Protein AF-A0A2N9NMC6-F1 (afdb_monomer_lite)

Radius of gyration: 67.36 Å; chains: 1; bounding box: 140×65×204 Å

pLDDT: mean 88.37, std 13.87, range [26.83, 98.81]

Structure (mmCIF, N/CA/C/O backbone):
data_AF-A0A2N9NMC6-F1
#
_entry.id   AF-A0A2N9NMC6-F1
#
loop_
_atom_site.group_PDB
_atom_site.id
_atom_site.type_symbol
_atom_site.label_atom_id
_atom_site.label_alt_id
_atom_site.label_comp_id
_atom_site.label_asym_id
_atom_site.label_entity_id
_atom_site.label_seq_id
_atom_site.pdbx_PDB_ins_code
_atom_site.Cartn_x
_atom_site.Cartn_y
_atom_site.Cartn_z
_atom_site.occupancy
_atom_site.B_iso_or_equiv
_atom_site.auth_seq_id
_atom_site.auth_comp_id
_atom_site.auth_asym_id
_atom_site.auth_atom_id
_atom_site.pdbx_PDB_model_num
ATOM 1 N N . MET A 1 1 ? 57.566 -24.225 -51.220 1.00 40.28 1 MET A N 1
ATOM 2 C CA . MET A 1 1 ? 57.487 -22.755 -51.052 1.00 40.28 1 MET A CA 1
ATOM 3 C C . MET A 1 1 ? 56.511 -22.340 -49.937 1.00 40.28 1 MET A C 1
ATOM 5 O O . MET A 1 1 ? 55.684 -21.466 -50.133 1.00 40.28 1 MET A O 1
ATOM 9 N N . ARG A 1 2 ? 56.589 -22.960 -48.747 1.00 34.12 2 ARG A N 1
ATOM 10 C CA . ARG A 1 2 ? 55.763 -22.605 -47.568 1.00 34.12 2 ARG A CA 1
ATOM 11 C C . ARG A 1 2 ? 56.600 -22.304 -46.314 1.00 34.12 2 ARG A C 1
ATOM 13 O O . ARG A 1 2 ? 56.034 -22.139 -45.248 1.00 34.12 2 ARG A O 1
ATOM 20 N N . LYS A 1 3 ? 57.937 -22.254 -46.433 1.00 29.34 3 LYS A N 1
ATOM 21 C CA . LYS A 1 3 ? 58.867 -22.147 -45.290 1.00 29.34 3 LYS A CA 1
ATOM 22 C C . LYS A 1 3 ? 59.873 -20.986 -45.364 1.00 29.34 3 LYS A C 1
ATOM 24 O O . LYS A 1 3 ? 60.660 -20.825 -44.448 1.00 29.34 3 LYS A O 1
ATOM 29 N N . GLU A 1 4 ? 59.816 -20.151 -46.403 1.00 35.53 4 GLU A N 1
ATOM 30 C CA . GLU A 1 4 ? 60.631 -18.920 -46.505 1.00 35.53 4 GLU A CA 1
ATOM 31 C C . GLU A 1 4 ? 59.806 -17.641 -46.271 1.00 35.53 4 GLU A C 1
ATOM 33 O O . GLU A 1 4 ? 60.341 -16.540 -46.278 1.00 35.53 4 GLU A O 1
ATOM 38 N N . CYS A 1 5 ? 58.502 -17.774 -46.002 1.00 31.25 5 CYS A N 1
ATOM 39 C CA . CYS A 1 5 ? 57.599 -16.636 -45.812 1.00 31.25 5 CYS A CA 1
ATOM 40 C C . CYS A 1 5 ? 57.421 -16.222 -44.334 1.00 31.25 5 CYS A C 1
ATOM 42 O O . CYS A 1 5 ? 56.834 -15.180 -44.060 1.00 31.25 5 CYS A O 1
ATOM 44 N N . GLU A 1 6 ? 57.931 -17.005 -43.374 1.00 34.97 6 GLU A N 1
ATOM 45 C CA . GLU A 1 6 ? 57.760 -16.734 -41.933 1.00 34.97 6 GLU A CA 1
ATOM 46 C C . GLU A 1 6 ? 58.879 -15.872 -41.317 1.00 34.97 6 GLU A C 1
ATOM 48 O O . GLU A 1 6 ? 58.726 -15.387 -40.200 1.00 34.97 6 GLU A O 1
ATOM 53 N N . THR A 1 7 ? 59.981 -15.600 -42.026 1.00 32.94 7 THR A N 1
ATOM 54 C CA . THR A 1 7 ? 61.120 -14.841 -41.462 1.00 32.94 7 THR A CA 1
ATOM 55 C C . THR A 1 7 ? 61.067 -13.329 -41.741 1.00 32.94 7 THR A C 1
ATOM 57 O O . THR A 1 7 ? 61.799 -12.571 -41.113 1.00 32.94 7 THR A O 1
ATOM 60 N N . ALA A 1 8 ? 60.171 -12.847 -42.610 1.00 30.98 8 ALA A N 1
ATOM 61 C CA . ALA A 1 8 ? 60.068 -11.416 -42.939 1.00 30.98 8 ALA A CA 1
ATOM 62 C C . ALA A 1 8 ? 59.015 -10.640 -42.113 1.00 30.98 8 ALA A C 1
ATOM 64 O O . ALA A 1 8 ? 58.978 -9.414 -42.171 1.00 30.98 8 ALA A O 1
ATOM 65 N N . LEU A 1 9 ? 58.171 -11.321 -41.323 1.00 32.88 9 LEU A N 1
ATOM 66 C CA . LEU A 1 9 ? 57.005 -10.714 -40.657 1.00 32.88 9 LEU A CA 1
ATOM 67 C C . LEU A 1 9 ? 57.260 -10.214 -39.213 1.00 32.88 9 LEU A C 1
ATOM 69 O O . LEU A 1 9 ? 56.346 -9.693 -38.580 1.00 32.88 9 LEU A O 1
ATOM 73 N N . ALA A 1 10 ? 58.478 -10.354 -38.672 1.00 32.31 10 ALA A N 1
ATOM 74 C CA . ALA A 1 10 ? 58.775 -10.064 -37.258 1.00 32.31 10 ALA A CA 1
ATOM 75 C C . ALA A 1 10 ? 59.437 -8.698 -36.976 1.00 32.31 10 ALA A C 1
ATOM 77 O O . ALA A 1 10 ? 59.641 -8.349 -35.815 1.00 32.31 10 ALA A O 1
ATOM 78 N N . ALA A 1 11 ? 59.743 -7.890 -37.993 1.00 31.61 11 ALA A N 1
ATOM 79 C CA . ALA A 1 11 ? 60.281 -6.545 -37.799 1.00 31.61 11 ALA A CA 1
ATOM 80 C C . ALA A 1 11 ? 59.293 -5.508 -38.342 1.00 31.61 11 ALA A C 1
ATOM 82 O O . ALA A 1 11 ? 59.288 -5.264 -39.541 1.00 31.61 11 ALA A O 1
ATOM 83 N N . LEU A 1 12 ? 58.471 -4.929 -37.449 1.00 26.83 12 LEU A N 1
ATOM 84 C CA . LEU A 1 12 ? 57.895 -3.563 -37.477 1.00 26.83 12 LEU A CA 1
ATOM 85 C C . LEU A 1 12 ? 56.429 -3.506 -37.004 1.00 26.83 12 LEU A C 1
ATOM 87 O O . LEU A 1 12 ? 55.495 -3.529 -37.799 1.00 26.83 12 LEU A O 1
ATOM 91 N N . ARG A 1 13 ? 56.240 -3.281 -35.699 1.00 28.23 13 ARG A N 1
ATOM 92 C CA . ARG A 1 13 ? 55.236 -2.359 -35.123 1.00 28.23 13 ARG A CA 1
ATOM 93 C C . ARG A 1 13 ? 55.747 -1.885 -33.747 1.00 28.23 13 ARG A C 1
ATOM 95 O O . ARG A 1 13 ? 56.386 -2.690 -33.077 1.00 28.23 13 ARG A O 1
ATOM 102 N N . PRO A 1 14 ? 55.356 -0.704 -33.227 1.00 40.56 14 PRO A N 1
ATOM 103 C CA . PRO A 1 14 ? 54.925 0.534 -33.901 1.00 40.56 14 PRO A CA 1
ATOM 104 C C . PRO A 1 14 ? 55.533 1.814 -33.260 1.00 40.56 14 PRO A C 1
ATOM 106 O O . PRO A 1 14 ? 55.915 1.776 -32.103 1.00 40.56 14 PRO A O 1
ATOM 109 N N . HIS A 1 15 ? 55.525 2.971 -33.943 1.00 27.48 15 HIS A N 1
ATOM 110 C CA . HIS A 1 15 ? 55.185 4.274 -33.326 1.00 27.48 15 HIS A CA 1
ATOM 111 C C . HIS A 1 15 ? 54.944 5.378 -34.382 1.00 27.48 15 HIS A C 1
ATOM 113 O O . HIS A 1 15 ? 55.719 5.559 -35.313 1.00 27.48 15 HIS A O 1
ATOM 119 N N . SER A 1 16 ? 53.862 6.137 -34.166 1.00 27.77 16 SER A N 1
ATOM 120 C CA . SER A 1 16 ? 53.353 7.317 -34.896 1.00 27.77 16 SER A CA 1
ATOM 121 C C . SER A 1 16 ? 52.695 7.083 -36.274 1.00 27.77 16 SER A C 1
ATOM 123 O O . SER A 1 16 ? 53.328 6.772 -37.275 1.00 27.77 16 SER A O 1
ATOM 125 N N . ARG A 1 17 ? 51.361 7.244 -36.307 1.00 34.44 17 ARG A N 1
ATOM 126 C CA . ARG A 1 17 ? 50.507 7.236 -37.507 1.00 34.44 17 ARG A CA 1
ATOM 127 C C . ARG A 1 17 ? 50.295 8.670 -37.999 1.00 34.44 17 ARG A C 1
ATOM 129 O O . ARG A 1 17 ? 49.594 9.425 -37.335 1.00 34.44 17 ARG A O 1
ATOM 136 N N . ARG A 1 18 ? 50.816 8.999 -39.181 1.00 34.12 18 ARG A N 1
ATOM 137 C CA . ARG A 1 18 ? 50.244 9.918 -40.188 1.00 34.12 18 ARG A CA 1
ATOM 138 C C . ARG A 1 18 ? 51.058 9.697 -41.474 1.00 34.12 18 ARG A C 1
ATOM 140 O O . ARG A 1 18 ? 52.274 9.738 -41.411 1.00 34.12 18 ARG A O 1
ATOM 147 N N . GLN A 1 19 ? 50.375 9.436 -42.595 1.00 32.75 19 GLN A N 1
ATOM 148 C CA . GLN A 1 19 ? 50.919 9.122 -43.936 1.00 32.75 19 GLN A CA 1
ATOM 149 C C . GLN A 1 19 ? 51.556 7.728 -44.140 1.00 32.75 19 GLN A C 1
ATOM 151 O O . GLN A 1 19 ? 52.767 7.606 -44.242 1.00 32.75 19 GLN A O 1
ATOM 156 N N . ALA A 1 20 ? 50.739 6.676 -44.284 1.00 30.09 20 ALA A N 1
ATOM 157 C CA . ALA A 1 20 ? 51.140 5.418 -44.949 1.00 30.09 20 ALA A CA 1
ATOM 158 C C . ALA A 1 20 ? 49.910 4.540 -45.279 1.00 30.09 20 ALA A C 1
ATOM 160 O O . ALA A 1 20 ? 49.803 3.411 -44.812 1.00 30.09 20 ALA A O 1
ATOM 161 N N . GLY A 1 21 ? 48.928 5.085 -46.008 1.00 31.19 21 GLY A N 1
ATOM 162 C CA . GLY A 1 21 ? 47.673 4.380 -46.328 1.00 31.19 21 GLY A CA 1
ATOM 163 C C . GLY A 1 21 ? 47.584 3.784 -47.736 1.00 31.19 21 GLY A C 1
ATOM 164 O O . GLY A 1 21 ? 46.867 2.813 -47.929 1.00 31.19 21 GLY A O 1
ATOM 165 N N . ASN A 1 22 ? 48.332 4.302 -48.717 1.00 34.03 22 ASN A N 1
ATOM 166 C CA . ASN A 1 22 ? 47.986 4.072 -50.130 1.00 34.03 22 ASN A CA 1
ATOM 167 C C . ASN A 1 22 ? 49.017 3.273 -50.947 1.00 34.03 22 ASN A C 1
ATOM 169 O O . ASN A 1 22 ? 48.899 3.219 -52.165 1.00 34.03 22 ASN A O 1
ATOM 173 N N . ALA A 1 23 ? 50.009 2.631 -50.321 1.00 30.81 23 ALA A N 1
ATOM 174 C CA . ALA A 1 23 ? 51.068 1.919 -51.057 1.00 30.81 23 ALA A CA 1
ATOM 175 C C . ALA A 1 23 ? 51.093 0.387 -50.873 1.00 30.81 23 ALA A C 1
ATOM 177 O O . ALA A 1 23 ? 51.874 -0.277 -51.544 1.00 30.81 23 ALA A O 1
ATOM 178 N N . MET A 1 24 ? 50.246 -0.206 -50.017 1.00 30.44 24 MET A N 1
ATOM 179 C CA . MET A 1 24 ? 50.242 -1.669 -49.794 1.00 30.44 24 MET A CA 1
ATOM 180 C C . MET A 1 24 ? 49.047 -2.430 -50.392 1.00 30.44 24 MET A C 1
ATOM 182 O O . MET A 1 24 ? 49.098 -3.654 -50.463 1.00 30.44 24 MET A O 1
ATOM 186 N N . ALA A 1 25 ? 48.008 -1.751 -50.888 1.00 31.84 25 ALA A N 1
ATOM 187 C CA . ALA A 1 25 ? 46.857 -2.418 -51.513 1.00 31.84 25 ALA A CA 1
ATOM 188 C C . ALA A 1 25 ? 47.066 -2.754 -53.005 1.00 31.84 25 ALA A C 1
ATOM 190 O O . ALA A 1 25 ? 46.389 -3.627 -53.539 1.00 31.84 25 ALA A O 1
ATOM 191 N N . ALA A 1 26 ? 48.029 -2.115 -53.679 1.00 30.92 26 ALA A N 1
ATOM 192 C CA . ALA A 1 26 ? 48.272 -2.321 -55.110 1.00 30.92 26 ALA A CA 1
ATOM 193 C C . ALA A 1 26 ? 49.146 -3.551 -55.435 1.00 30.92 26 ALA A C 1
ATOM 195 O O . ALA A 1 26 ? 49.165 -3.997 -56.576 1.00 30.92 26 ALA A O 1
ATOM 196 N N . LEU A 1 27 ? 49.854 -4.127 -54.454 1.00 31.27 27 LEU A N 1
ATOM 197 C CA . LEU A 1 27 ? 50.824 -5.205 -54.703 1.00 31.27 27 LEU A CA 1
ATOM 198 C C . LEU A 1 27 ? 50.254 -6.622 -54.482 1.00 31.27 27 LEU A C 1
ATOM 200 O O . LEU A 1 27 ? 50.866 -7.595 -54.910 1.00 31.27 27 LEU A O 1
ATOM 204 N N . PHE A 1 28 ? 49.072 -6.762 -53.867 1.00 29.36 28 PHE A N 1
ATOM 205 C CA . PHE A 1 28 ? 48.473 -8.071 -53.546 1.00 29.36 28 PHE A CA 1
ATOM 206 C C . PHE A 1 28 ? 47.412 -8.557 -54.558 1.00 29.36 28 PHE A C 1
ATOM 208 O O . PHE A 1 28 ? 46.896 -9.661 -54.426 1.00 29.36 28 PHE A O 1
ATOM 215 N N . LEU A 1 29 ? 47.109 -7.766 -55.594 1.00 31.95 29 LEU A N 1
ATOM 216 C CA . LEU A 1 29 ? 46.119 -8.087 -56.641 1.00 31.95 29 LEU A CA 1
ATOM 217 C C . LEU A 1 29 ? 46.740 -8.461 -58.002 1.00 31.95 29 LEU A C 1
ATOM 219 O O . LEU A 1 29 ? 46.016 -8.720 -58.955 1.00 31.95 29 LEU A O 1
ATOM 223 N N . LEU A 1 30 ? 48.072 -8.531 -58.100 1.00 29.08 30 LEU A N 1
ATOM 224 C CA . LEU A 1 30 ? 48.793 -8.785 -59.358 1.00 29.08 30 LEU A CA 1
ATOM 225 C C . LEU A 1 30 ? 49.109 -10.268 -59.644 1.00 29.08 30 LEU A C 1
ATOM 227 O O . LEU A 1 30 ? 49.703 -10.562 -60.676 1.00 29.08 30 LEU A O 1
ATOM 231 N N . PHE A 1 31 ? 48.701 -11.213 -58.786 1.00 31.39 31 PHE A N 1
ATOM 232 C CA . PHE A 1 31 ? 49.036 -12.642 -58.948 1.00 31.39 31 PHE A CA 1
ATOM 233 C C . PHE A 1 31 ? 47.842 -13.607 -59.072 1.00 31.39 31 PHE A C 1
ATOM 235 O O . PHE A 1 31 ? 48.038 -14.817 -58.994 1.00 31.39 31 PHE A O 1
ATOM 242 N N . THR A 1 32 ? 46.616 -13.129 -59.311 1.00 29.95 32 THR A N 1
ATOM 243 C CA . THR A 1 32 ? 45.431 -14.009 -59.439 1.00 29.95 32 THR A CA 1
ATOM 244 C C . THR A 1 32 ? 44.849 -14.132 -60.850 1.00 29.95 32 THR A C 1
ATOM 246 O O . THR A 1 32 ? 43.857 -14.832 -61.018 1.00 29.95 32 THR A O 1
ATOM 249 N N . THR A 1 33 ? 45.461 -13.546 -61.886 1.00 31.81 33 THR A N 1
ATOM 250 C CA . THR A 1 33 ? 44.928 -13.610 -63.268 1.00 31.81 33 THR A CA 1
ATOM 251 C C . THR A 1 33 ? 45.941 -14.083 -64.316 1.00 31.81 33 THR A C 1
ATOM 253 O O . THR A 1 33 ? 45.958 -13.591 -65.439 1.00 31.81 33 THR A O 1
ATOM 256 N N . LEU A 1 34 ? 46.789 -15.054 -63.970 1.00 31.78 34 LEU A N 1
ATOM 257 C CA . LEU A 1 34 ? 47.632 -15.796 -64.926 1.00 31.78 34 LEU A CA 1
ATOM 258 C C . LEU A 1 34 ? 47.337 -17.302 -64.850 1.00 31.78 34 LEU A C 1
ATOM 260 O O . LEU A 1 34 ? 48.231 -18.139 -64.802 1.00 31.78 34 LEU A O 1
ATOM 264 N N . ALA A 1 35 ? 46.054 -17.650 -64.813 1.00 32.28 35 ALA A N 1
ATOM 265 C CA . ALA A 1 35 ? 45.583 -19.023 -64.933 1.00 32.28 35 ALA A CA 1
ATOM 266 C C . ALA A 1 35 ? 44.460 -19.058 -65.970 1.00 32.28 35 ALA A C 1
ATOM 268 O O . ALA A 1 35 ? 43.302 -19.117 -65.598 1.00 32.28 35 ALA A O 1
ATOM 269 N N . GLU A 1 36 ? 44.831 -18.906 -67.245 1.00 37.12 36 GLU A N 1
ATOM 270 C CA . GLU A 1 36 ? 44.119 -19.395 -68.443 1.00 37.12 36 GLU A CA 1
ATOM 271 C C . GLU A 1 36 ? 44.815 -18.853 -69.705 1.00 37.12 36 GLU A C 1
ATOM 273 O O . GLU A 1 36 ? 44.278 -18.078 -70.488 1.00 37.12 36 GLU A O 1
ATOM 278 N N . ALA A 1 37 ? 46.059 -19.276 -69.914 1.00 33.81 37 ALA A N 1
ATOM 279 C CA . ALA A 1 37 ? 46.621 -19.352 -71.256 1.00 33.81 37 ALA A CA 1
ATOM 280 C C . ALA A 1 37 ? 46.849 -20.840 -71.533 1.00 33.81 37 ALA A C 1
ATOM 282 O O . ALA A 1 37 ? 47.903 -21.389 -71.221 1.00 33.81 37 ALA A O 1
ATOM 283 N N . GLN A 1 38 ? 45.809 -21.529 -72.014 1.00 37.69 38 GLN A N 1
ATOM 284 C CA . GLN A 1 38 ? 45.949 -22.886 -72.542 1.00 37.69 38 GLN A CA 1
ATOM 285 C C . GLN A 1 38 ? 46.922 -22.815 -73.724 1.00 37.69 38 GLN A C 1
ATOM 287 O O . GLN A 1 38 ? 46.640 -22.177 -74.736 1.00 37.69 38 GLN A O 1
ATOM 292 N N . ASN A 1 39 ? 48.093 -23.426 -73.557 1.00 43.25 39 ASN A N 1
ATOM 293 C CA . ASN A 1 39 ? 49.080 -23.567 -74.615 1.00 43.25 39 ASN A CA 1
ATOM 294 C C . ASN A 1 39 ? 48.507 -24.519 -75.679 1.00 43.25 39 ASN A C 1
ATOM 296 O O . ASN A 1 39 ? 48.153 -25.654 -75.361 1.00 43.25 39 ASN A O 1
ATOM 300 N N . SER A 1 40 ? 48.397 -24.065 -76.928 1.00 49.50 40 SER A N 1
ATOM 301 C CA . SER A 1 40 ? 47.610 -24.671 -78.020 1.00 49.50 40 SER A CA 1
ATOM 302 C C . SER A 1 40 ? 48.047 -26.076 -78.483 1.00 49.50 40 SER A C 1
ATOM 304 O O . SER A 1 40 ? 47.550 -26.567 -79.494 1.00 49.50 40 SER A O 1
ATOM 306 N N . GLN A 1 41 ? 48.997 -26.714 -77.797 1.00 57.50 41 GLN A N 1
ATOM 307 C CA . GLN A 1 41 ? 49.620 -27.986 -78.184 1.00 57.50 41 GLN A CA 1
ATOM 308 C C . GLN A 1 41 ? 49.112 -29.206 -77.395 1.00 57.50 41 GLN A C 1
ATOM 310 O O . GLN A 1 41 ? 49.330 -30.337 -77.833 1.00 57.50 41 GLN A O 1
ATOM 315 N N . PHE A 1 42 ? 48.427 -29.004 -76.265 1.00 59.34 42 PHE A N 1
ATOM 316 C CA . PHE A 1 42 ? 47.949 -30.087 -75.402 1.00 59.34 42 PHE A CA 1
ATOM 317 C C . PHE A 1 42 ? 46.464 -29.900 -75.096 1.00 59.34 42 PHE A C 1
ATOM 319 O O . PHE A 1 42 ? 46.064 -28.870 -74.563 1.00 59.34 42 PHE A O 1
ATOM 326 N N . LEU A 1 43 ? 45.644 -30.899 -75.428 1.00 66.25 43 LEU A N 1
ATOM 327 C CA . LEU A 1 43 ? 44.223 -30.905 -75.081 1.00 66.25 43 LEU A CA 1
ATOM 328 C C . LEU A 1 43 ? 44.012 -31.809 -73.864 1.00 66.25 43 LEU A C 1
ATOM 330 O O . LEU A 1 43 ? 44.349 -32.991 -73.934 1.00 66.25 43 LEU A O 1
ATOM 334 N N . TYR A 1 44 ? 43.453 -31.278 -72.776 1.00 65.94 44 TYR A N 1
ATOM 335 C CA . TYR A 1 44 ? 43.133 -32.039 -71.562 1.00 65.94 44 TYR A CA 1
ATOM 336 C C . TYR A 1 44 ? 41.614 -32.206 -71.395 1.00 65.94 44 TYR A C 1
ATOM 338 O O . TYR A 1 44 ? 40.846 -31.338 -71.811 1.00 65.94 44 TYR A O 1
ATOM 346 N N . ASP A 1 45 ? 41.167 -33.315 -70.802 1.00 71.38 45 ASP A N 1
ATOM 347 C CA . ASP A 1 45 ? 39.773 -33.493 -70.374 1.00 71.38 45 ASP A CA 1
ATOM 348 C C . ASP A 1 45 ? 39.472 -32.691 -69.079 1.00 71.38 45 ASP A C 1
ATOM 350 O O . ASP A 1 45 ? 40.401 -32.208 -68.428 1.00 71.38 45 ASP A O 1
ATOM 354 N N . PRO A 1 46 ? 38.195 -32.502 -68.678 1.00 50.97 46 PRO A N 1
ATOM 355 C CA . PRO A 1 46 ? 37.838 -31.722 -67.482 1.00 50.97 46 PRO A CA 1
ATOM 356 C C . PRO A 1 46 ? 38.468 -32.209 -66.154 1.00 50.97 46 PRO A C 1
ATOM 358 O O . PRO A 1 46 ? 38.688 -31.379 -65.272 1.00 50.97 46 PRO A O 1
ATOM 361 N N . PRO A 1 47 ? 38.774 -33.512 -65.975 1.00 61.97 47 PRO A N 1
ATOM 362 C CA . PRO A 1 47 ? 39.612 -34.008 -64.874 1.00 61.97 47 PRO A CA 1
ATOM 363 C C . PRO A 1 47 ? 41.120 -33.714 -64.975 1.00 61.97 47 PRO A C 1
ATOM 365 O O . PRO A 1 47 ? 41.818 -33.860 -63.971 1.00 61.97 47 PRO A O 1
ATOM 368 N N . GLY A 1 48 ? 41.635 -33.327 -66.144 1.00 53.97 48 GLY A N 1
ATOM 369 C CA . GLY A 1 48 ? 43.040 -32.971 -66.366 1.00 53.97 48 GLY A CA 1
ATOM 370 C C . GLY A 1 48 ? 43.907 -34.052 -67.026 1.00 53.97 48 GLY A C 1
ATOM 371 O O . GLY A 1 48 ? 45.133 -33.950 -66.988 1.00 53.97 48 GLY A O 1
ATOM 372 N N . ASN A 1 49 ? 43.322 -35.082 -67.642 1.00 67.44 49 ASN A N 1
ATOM 373 C CA . ASN A 1 49 ? 44.051 -36.102 -68.403 1.00 67.44 49 ASN A CA 1
ATOM 374 C C . ASN A 1 49 ? 44.281 -35.657 -69.854 1.00 67.44 49 ASN A C 1
ATOM 376 O O . ASN A 1 49 ? 43.403 -35.067 -70.479 1.00 67.44 49 ASN A O 1
ATOM 380 N N . LEU A 1 50 ? 45.450 -35.971 -70.418 1.00 63.59 50 LEU A N 1
ATOM 381 C CA . LEU A 1 50 ? 45.821 -35.591 -71.785 1.00 63.59 50 LEU A CA 1
ATOM 382 C C . LEU A 1 50 ? 45.036 -36.410 -72.832 1.00 63.59 50 LEU A C 1
ATOM 384 O O . LEU A 1 50 ? 45.191 -37.626 -72.910 1.00 63.59 50 LEU A O 1
ATOM 388 N N . LEU A 1 51 ? 44.229 -35.737 -73.657 1.00 66.56 51 LEU A N 1
ATOM 389 C CA . LEU A 1 51 ? 43.401 -36.323 -74.720 1.00 66.56 51 LEU A CA 1
ATOM 390 C C . LEU A 1 51 ? 44.119 -36.417 -76.076 1.00 66.56 51 LEU A C 1
ATOM 392 O O . LEU A 1 51 ? 43.826 -37.319 -76.858 1.00 66.56 51 LEU A O 1
ATOM 396 N N . SER A 1 52 ? 45.021 -35.482 -76.391 1.00 61.97 52 SER A N 1
ATOM 397 C CA . SER A 1 52 ? 45.738 -35.437 -77.675 1.00 61.97 52 SER A CA 1
ATOM 398 C C . SER A 1 52 ? 46.980 -34.546 -77.597 1.00 61.97 52 SER A C 1
ATOM 400 O O . SER A 1 52 ? 46.925 -33.464 -77.010 1.00 61.97 52 SER A O 1
ATOM 402 N N . GLN A 1 53 ? 48.065 -34.977 -78.250 1.00 64.31 53 GLN A N 1
ATOM 403 C CA . GLN A 1 53 ? 49.271 -34.190 -78.517 1.00 64.31 53 GLN A CA 1
ATOM 404 C C . GLN A 1 53 ? 49.538 -34.197 -80.028 1.00 64.31 53 GLN A C 1
ATOM 406 O O . GLN A 1 53 ? 49.814 -35.243 -80.614 1.00 64.31 53 GLN A O 1
ATOM 411 N N . THR A 1 54 ? 49.452 -33.036 -80.671 1.00 58.09 54 THR A N 1
ATOM 412 C CA . THR A 1 54 ? 49.848 -32.862 -82.077 1.00 58.09 54 THR A CA 1
ATOM 413 C C . THR A 1 54 ? 51.334 -32.517 -82.177 1.00 58.09 54 THR A C 1
ATOM 415 O O . THR A 1 54 ? 51.835 -31.726 -81.382 1.00 58.09 54 THR A O 1
ATOM 418 N N . THR A 1 55 ? 52.041 -33.102 -83.152 1.00 51.91 55 THR A N 1
ATOM 419 C CA . THR A 1 55 ? 53.457 -32.816 -83.445 1.00 51.91 55 THR A CA 1
ATOM 420 C C . THR A 1 55 ? 53.685 -31.330 -83.698 1.00 51.91 55 THR A C 1
ATOM 422 O O . THR A 1 55 ? 53.018 -30.734 -84.543 1.00 51.91 55 THR A O 1
ATOM 425 N N . GLU A 1 56 ? 54.650 -30.762 -82.980 1.00 49.91 56 GLU A N 1
ATOM 426 C CA . GLU A 1 56 ? 55.051 -29.363 -83.065 1.00 49.91 56 GLU A CA 1
ATOM 427 C C . GLU A 1 56 ? 55.589 -29.035 -84.464 1.00 49.91 56 GLU A C 1
ATOM 429 O O . GLU A 1 56 ? 56.650 -29.496 -84.887 1.00 49.91 56 GLU A O 1
ATOM 434 N N . THR A 1 57 ? 54.825 -28.245 -85.216 1.00 53.47 57 THR A N 1
ATOM 435 C CA . THR A 1 57 ? 55.301 -27.611 -86.442 1.00 53.47 57 THR A CA 1
ATOM 436 C C . THR A 1 57 ? 56.299 -26.527 -86.052 1.00 53.47 57 THR A C 1
ATOM 438 O O . THR A 1 57 ? 55.886 -25.455 -85.614 1.00 53.47 57 THR A O 1
ATOM 441 N N . ILE A 1 58 ? 57.600 -26.794 -86.202 1.00 59.75 58 ILE A N 1
ATOM 442 C CA . ILE A 1 58 ? 58.641 -25.774 -86.015 1.00 59.75 58 ILE A CA 1
ATOM 443 C C . ILE A 1 58 ? 58.325 -24.619 -86.979 1.00 59.75 58 ILE A C 1
ATOM 445 O O . ILE A 1 58 ? 58.284 -24.821 -88.194 1.00 59.75 58 ILE A O 1
ATOM 449 N N . ALA A 1 59 ? 58.061 -23.424 -86.453 1.00 70.50 59 ALA A N 1
ATOM 450 C CA . ALA A 1 59 ? 57.891 -22.201 -87.236 1.00 70.50 59 ALA A CA 1
ATOM 451 C C . ALA A 1 59 ? 59.254 -21.498 -87.415 1.00 70.50 59 ALA A C 1
ATOM 453 O O . ALA A 1 59 ? 60.179 -21.768 -86.640 1.00 70.50 59 ALA A O 1
ATOM 454 N N . PRO A 1 60 ? 59.426 -20.605 -88.412 1.00 78.25 60 PRO A N 1
ATOM 455 C CA . PRO A 1 60 ? 60.589 -19.718 -88.451 1.00 78.25 60 PRO A CA 1
ATOM 456 C C . PRO A 1 60 ? 60.769 -19.001 -87.100 1.00 78.25 60 PRO A C 1
ATOM 458 O O . PRO A 1 60 ? 59.759 -18.707 -86.450 1.00 78.25 60 PRO A O 1
ATOM 461 N N . PRO A 1 61 ? 62.005 -18.692 -86.663 1.00 83.12 61 PRO A N 1
ATOM 462 C CA . PRO A 1 61 ? 62.220 -18.083 -85.354 1.00 83.12 61 PRO A CA 1
ATOM 463 C C . PRO A 1 61 ? 61.450 -16.760 -85.233 1.00 83.12 61 PRO A C 1
ATOM 465 O O . PRO A 1 61 ? 61.341 -16.007 -86.202 1.00 83.12 61 PRO A O 1
ATOM 468 N N . GLN A 1 62 ? 60.928 -16.453 -84.044 1.00 86.06 62 GLN A N 1
ATOM 469 C CA . GLN A 1 62 ? 60.276 -15.173 -83.753 1.00 86.06 62 GLN A CA 1
ATOM 470 C C . GLN A 1 62 ? 61.062 -14.410 -82.689 1.00 86.06 62 GLN A C 1
ATOM 472 O O . GLN A 1 62 ? 61.339 -14.945 -81.618 1.00 86.06 62 GLN A O 1
ATOM 477 N N . ILE A 1 63 ? 61.410 -13.154 -82.976 1.00 84.94 63 ILE A N 1
ATOM 478 C CA . ILE A 1 63 ? 62.113 -12.273 -82.037 1.00 84.94 63 ILE A CA 1
ATOM 479 C C . ILE A 1 63 ? 61.079 -11.553 -81.171 1.00 84.94 63 ILE A C 1
ATOM 481 O O . ILE A 1 63 ? 60.267 -10.787 -81.688 1.00 84.94 63 ILE A O 1
ATOM 485 N N . ILE A 1 64 ? 61.141 -11.771 -79.858 1.00 84.00 64 ILE A N 1
ATOM 486 C CA . ILE A 1 64 ? 60.282 -11.112 -78.859 1.00 84.00 64 ILE A CA 1
ATOM 487 C C . ILE A 1 64 ? 61.017 -10.034 -78.059 1.00 84.00 64 ILE A C 1
ATOM 489 O O . ILE A 1 64 ? 60.380 -9.160 -77.480 1.00 84.00 64 ILE A O 1
ATOM 493 N N . GLY A 1 65 ? 62.351 -10.048 -78.071 1.00 83.44 65 GLY A N 1
ATOM 494 C CA . GLY A 1 65 ? 63.192 -8.968 -77.561 1.00 83.44 65 GLY A CA 1
ATOM 495 C C . GLY A 1 65 ? 64.155 -8.512 -78.646 1.00 83.44 65 GLY A C 1
ATOM 496 O O . GLY A 1 65 ? 65.077 -9.246 -78.997 1.00 83.44 65 GLY A O 1
ATOM 497 N N . GLN A 1 66 ? 63.926 -7.319 -79.196 1.00 87.12 66 GLN A N 1
ATOM 498 C CA . GLN A 1 66 ? 64.816 -6.717 -80.191 1.00 87.12 66 GLN A CA 1
ATOM 499 C C . GLN A 1 66 ? 66.078 -6.164 -79.509 1.00 87.12 66 GLN A C 1
ATOM 501 O O . GLN A 1 66 ? 65.957 -5.602 -78.412 1.00 87.12 66 GLN A O 1
ATOM 506 N N . PRO A 1 67 ? 67.259 -6.234 -80.153 1.00 87.50 67 PRO A N 1
ATOM 507 C CA . PRO A 1 67 ? 68.431 -5.526 -79.662 1.00 87.50 67 PRO A CA 1
ATOM 508 C C . PRO A 1 67 ? 68.133 -4.030 -79.563 1.00 87.50 67 PRO A C 1
ATOM 510 O O . PRO A 1 67 ? 67.506 -3.440 -80.443 1.00 87.50 67 PRO A O 1
ATOM 513 N N . GLN A 1 68 ? 68.544 -3.429 -78.451 1.00 86.81 68 GLN A N 1
ATOM 514 C CA . GLN A 1 68 ? 68.279 -2.024 -78.149 1.00 86.81 68 GLN A CA 1
ATOM 515 C C . GLN A 1 68 ? 69.476 -1.154 -78.516 1.00 86.81 68 GLN A C 1
ATOM 517 O O . GLN A 1 68 ? 70.615 -1.622 -78.493 1.00 86.81 68 GLN A O 1
ATOM 522 N N . MET A 1 69 ? 69.217 0.122 -78.812 1.00 86.31 69 MET A N 1
ATOM 523 C CA . MET A 1 69 ? 70.271 1.120 -78.999 1.00 86.31 69 MET A CA 1
ATOM 524 C C . MET A 1 69 ? 71.230 1.112 -77.804 1.00 86.31 69 MET A C 1
ATOM 526 O O . MET A 1 69 ? 70.803 1.031 -76.654 1.00 86.31 69 MET A O 1
ATOM 530 N N . GLN A 1 70 ? 72.523 1.215 -78.087 1.00 89.06 70 GLN A N 1
ATOM 531 C CA . GLN A 1 70 ? 73.560 1.379 -77.078 1.00 89.06 70 GLN A CA 1
ATOM 532 C C . GLN A 1 70 ? 74.211 2.749 -77.261 1.00 89.06 70 GLN A C 1
ATOM 534 O O . GLN A 1 70 ? 74.623 3.106 -78.364 1.00 89.06 70 GLN A O 1
ATOM 539 N N . VAL A 1 71 ? 74.311 3.513 -76.178 1.00 88.44 71 VAL A N 1
ATOM 540 C CA . VAL A 1 71 ? 75.068 4.766 -76.126 1.00 88.44 71 VAL A CA 1
ATOM 541 C C . VAL A 1 71 ? 76.136 4.576 -75.068 1.00 88.44 71 VAL A C 1
ATOM 543 O O . VAL A 1 71 ? 75.817 4.368 -73.899 1.00 88.44 71 VAL A O 1
ATOM 546 N N . VAL A 1 72 ? 77.400 4.560 -75.478 1.00 87.88 72 VAL A N 1
ATOM 547 C CA . VAL A 1 72 ? 78.516 4.266 -74.573 1.00 87.88 72 VAL A CA 1
ATOM 548 C C . VAL A 1 72 ? 79.644 5.268 -74.757 1.00 87.88 72 VAL A C 1
ATOM 550 O O . VAL A 1 72 ? 79.812 5.860 -75.825 1.00 87.88 72 VAL A O 1
ATOM 553 N N . GLN A 1 73 ? 80.449 5.439 -73.714 1.00 90.25 73 GLN A N 1
ATOM 554 C CA . GLN A 1 73 ? 81.659 6.247 -73.798 1.00 90.25 73 GLN A CA 1
ATOM 555 C C . GLN A 1 73 ? 82.756 5.518 -74.594 1.00 90.25 73 GLN A C 1
ATOM 557 O O . GLN A 1 73 ? 82.799 4.281 -74.591 1.00 90.25 73 GLN A O 1
ATOM 562 N N . PRO A 1 74 ? 83.686 6.248 -75.236 1.00 88.69 74 PRO A N 1
ATOM 563 C CA . PRO A 1 74 ? 84.862 5.643 -75.850 1.00 88.69 74 PRO A CA 1
ATOM 564 C C . PRO A 1 74 ? 85.636 4.774 -74.845 1.00 88.69 74 PRO A C 1
ATOM 566 O O . PRO A 1 74 ? 85.890 5.188 -73.717 1.00 88.69 74 PRO A O 1
ATOM 569 N N . GLY A 1 75 ? 86.009 3.562 -75.252 1.00 86.69 75 GLY A N 1
ATOM 570 C CA . GLY A 1 75 ? 86.712 2.575 -74.429 1.00 86.69 75 GLY A CA 1
ATOM 571 C C . GLY A 1 75 ? 85.812 1.662 -73.586 1.00 86.69 75 GLY A C 1
ATOM 572 O O . GLY A 1 75 ? 86.291 0.657 -73.060 1.00 86.69 75 GLY A O 1
ATOM 573 N N . ALA A 1 76 ? 84.511 1.948 -73.486 1.00 90.62 76 ALA A N 1
ATOM 574 C CA . ALA A 1 76 ? 83.563 1.103 -72.761 1.00 90.62 76 ALA A CA 1
ATOM 575 C C . ALA A 1 76 ? 83.216 -0.187 -73.533 1.00 90.62 76 ALA A C 1
ATOM 577 O O . ALA A 1 76 ? 83.578 -0.355 -74.698 1.00 90.62 76 ALA A O 1
ATOM 578 N N . THR A 1 77 ? 82.516 -1.118 -72.877 1.00 91.44 77 THR A N 1
ATOM 579 C CA . THR A 1 77 ? 81.956 -2.316 -73.528 1.00 91.44 77 THR A CA 1
ATOM 580 C C . THR A 1 77 ? 80.477 -2.090 -73.829 1.00 91.44 77 THR A C 1
ATOM 582 O O . THR A 1 77 ? 79.716 -1.788 -72.914 1.00 91.44 77 THR A O 1
ATOM 585 N N . ALA A 1 78 ? 80.063 -2.261 -75.086 1.00 90.69 78 ALA A N 1
ATOM 586 C CA . ALA A 1 78 ? 78.656 -2.278 -75.483 1.00 90.69 78 ALA A CA 1
ATOM 587 C C . ALA A 1 78 ? 78.164 -3.721 -75.614 1.00 90.69 78 ALA A C 1
ATOM 589 O O . ALA A 1 78 ? 78.878 -4.576 -76.143 1.00 90.69 78 ALA A O 1
ATOM 590 N N . THR A 1 79 ? 76.947 -3.992 -75.144 1.00 92.56 79 THR A N 1
ATOM 591 C CA . THR A 1 79 ? 76.319 -5.313 -75.266 1.00 92.56 79 THR A CA 1
ATOM 592 C C . THR A 1 79 ? 74.983 -5.182 -75.981 1.00 92.56 79 THR A C 1
ATOM 594 O O . THR A 1 79 ? 74.112 -4.440 -75.537 1.00 92.56 79 THR A O 1
ATOM 597 N N . PHE A 1 80 ? 74.805 -5.933 -77.062 1.00 92.06 80 PHE A N 1
ATOM 598 C CA . PHE A 1 80 ? 73.513 -6.146 -77.706 1.00 92.06 80 PHE A CA 1
ATOM 599 C C . PHE A 1 80 ? 73.022 -7.548 -77.364 1.00 92.06 80 PHE A C 1
ATOM 601 O O . PHE A 1 80 ? 73.812 -8.486 -77.326 1.00 92.06 80 PHE A O 1
ATOM 608 N N . SER A 1 81 ? 71.727 -7.705 -77.119 1.00 91.75 81 SER A N 1
ATOM 609 C CA . SER A 1 81 ? 71.105 -9.011 -76.883 1.00 91.75 81 SER A CA 1
ATOM 610 C C . SER A 1 81 ? 69.821 -9.126 -77.689 1.00 91.75 81 SER A C 1
ATOM 612 O O . SER A 1 81 ? 69.165 -8.122 -77.964 1.00 91.75 81 SER A O 1
ATOM 614 N N . VAL A 1 82 ? 69.483 -10.343 -78.098 1.00 89.75 82 VAL A N 1
ATOM 615 C CA . VAL A 1 82 ? 68.221 -10.676 -78.757 1.00 89.75 82 VAL A CA 1
ATOM 616 C C . VAL A 1 82 ? 67.525 -11.772 -77.959 1.00 89.75 82 VAL A C 1
ATOM 618 O O . VAL A 1 82 ? 68.179 -12.658 -77.419 1.00 89.75 82 VAL A O 1
ATOM 621 N N . VAL A 1 83 ? 66.197 -11.726 -77.886 1.00 86.69 83 VAL A N 1
ATOM 622 C CA . VAL A 1 83 ? 65.398 -12.773 -77.235 1.00 86.69 83 VAL A CA 1
ATOM 623 C C . VAL A 1 83 ? 64.470 -13.394 -78.270 1.00 86.69 83 VAL A C 1
ATOM 625 O O . VAL A 1 83 ? 63.630 -12.699 -78.850 1.00 86.69 83 VAL A O 1
ATOM 628 N N . ALA A 1 84 ? 64.629 -14.694 -78.509 1.00 82.06 84 ALA A N 1
ATOM 629 C CA . ALA A 1 84 ? 63.733 -15.487 -79.345 1.00 82.06 84 ALA A CA 1
ATOM 630 C C . ALA A 1 84 ? 62.612 -16.105 -78.494 1.00 82.06 84 ALA A C 1
ATOM 632 O O . ALA A 1 84 ? 62.836 -16.440 -77.334 1.00 82.06 84 ALA A O 1
ATOM 633 N N . LEU A 1 85 ? 61.415 -16.257 -79.068 1.00 80.94 85 LEU A N 1
ATOM 634 C CA . LEU A 1 85 ? 60.270 -16.888 -78.397 1.00 80.94 85 LEU A CA 1
ATOM 635 C C . LEU A 1 85 ? 60.532 -18.370 -78.079 1.00 80.94 85 LEU A C 1
ATOM 637 O O . LEU A 1 85 ? 60.153 -18.842 -77.013 1.00 80.94 85 LEU A O 1
ATOM 641 N N . ASP A 1 86 ? 61.205 -19.068 -78.995 1.00 76.44 86 ASP A N 1
ATOM 642 C CA . ASP A 1 86 ? 61.677 -20.447 -78.857 1.00 76.44 86 ASP A CA 1
ATOM 643 C C . ASP A 1 86 ? 63.123 -20.514 -79.365 1.00 76.44 86 ASP A C 1
ATOM 645 O O . ASP A 1 86 ? 63.442 -20.003 -80.442 1.00 76.44 86 ASP A O 1
ATOM 649 N N . THR A 1 87 ? 64.015 -21.090 -78.563 1.00 76.19 87 THR A N 1
ATOM 650 C CA . THR A 1 87 ? 65.453 -21.185 -78.848 1.00 76.19 87 THR A CA 1
ATOM 651 C C . THR A 1 87 ? 65.856 -22.549 -79.412 1.00 76.19 87 THR A C 1
ATOM 653 O O . THR A 1 87 ? 67.017 -22.751 -79.778 1.00 76.19 87 THR A O 1
ATOM 656 N N . SER A 1 88 ? 64.910 -23.484 -79.531 1.00 75.38 88 SER A N 1
ATOM 657 C CA . SER A 1 88 ? 65.148 -24.848 -79.999 1.00 75.38 88 SER A CA 1
ATOM 658 C C . SER A 1 88 ? 65.633 -24.864 -81.453 1.00 75.38 88 SER A C 1
ATOM 660 O O . SER A 1 88 ? 64.934 -24.456 -82.379 1.00 75.38 88 SER A O 1
ATOM 662 N N . GLY A 1 89 ? 66.865 -25.333 -81.672 1.00 79.38 89 GLY A N 1
ATOM 663 C CA . GLY A 1 89 ? 67.462 -25.434 -83.011 1.00 79.38 89 GLY A CA 1
ATOM 664 C C . GLY A 1 89 ? 67.760 -24.092 -83.695 1.00 79.38 89 GLY A C 1
ATOM 665 O O . GLY A 1 89 ? 68.009 -24.085 -84.901 1.00 79.38 89 GLY A O 1
ATOM 666 N N . VAL A 1 90 ? 67.738 -22.973 -82.959 1.00 88.38 90 VAL A N 1
ATOM 667 C CA . VAL A 1 90 ? 68.060 -21.640 -83.489 1.00 88.38 90 VAL A CA 1
ATOM 668 C C . VAL A 1 90 ? 69.569 -21.399 -83.453 1.00 88.38 90 VAL A C 1
ATOM 670 O O . VAL A 1 90 ? 70.233 -21.605 -82.440 1.00 88.38 90 VAL A O 1
ATOM 673 N N . SER A 1 91 ? 70.103 -20.911 -84.566 1.00 91.19 91 SER A N 1
ATOM 674 C CA . SER A 1 91 ? 71.467 -20.398 -84.698 1.00 91.19 91 SER A CA 1
ATOM 675 C C . SER A 1 91 ? 71.435 -18.892 -84.951 1.00 91.19 91 SER A C 1
ATOM 677 O O . SER A 1 91 ? 70.517 -18.395 -85.605 1.00 91.19 91 SER A O 1
ATOM 679 N N . TYR A 1 92 ? 72.423 -18.168 -84.426 1.00 94.31 92 TYR A N 1
ATOM 680 C CA . TYR A 1 92 ? 72.508 -16.710 -84.517 1.00 94.31 92 TYR A CA 1
ATOM 681 C C . TYR A 1 92 ? 73.699 -16.308 -85.382 1.00 94.31 92 TYR A C 1
ATOM 683 O O . TYR A 1 92 ? 74.744 -16.956 -85.352 1.00 94.31 92 TYR A O 1
ATOM 691 N N . GLN A 1 93 ? 73.567 -15.206 -86.110 1.00 95.81 93 GLN A N 1
ATOM 692 C CA . GLN A 1 93 ? 74.673 -14.555 -86.802 1.00 95.81 93 GLN A CA 1
ATOM 693 C C . GLN A 1 93 ? 74.512 -13.042 -86.683 1.00 95.81 93 GLN A C 1
ATOM 695 O O . GLN A 1 93 ? 73.583 -12.474 -87.254 1.00 95.81 93 GLN A O 1
ATOM 700 N N . TRP A 1 94 ? 75.413 -12.381 -85.952 1.00 96.44 94 TRP A N 1
ATOM 701 C CA . TRP A 1 94 ? 75.409 -10.922 -85.837 1.00 96.44 94 TRP A CA 1
ATOM 702 C C . TRP A 1 94 ? 75.995 -10.254 -87.078 1.00 96.44 94 TRP A C 1
ATOM 704 O O . TRP A 1 94 ? 76.916 -10.772 -87.716 1.00 96.44 94 TRP A O 1
ATOM 714 N N . LEU A 1 95 ? 75.473 -9.076 -87.392 1.00 95.25 95 LEU A N 1
ATOM 715 C CA . LEU A 1 95 ? 75.855 -8.233 -88.507 1.00 95.25 95 LEU A CA 1
ATOM 716 C C . LEU A 1 95 ? 76.150 -6.827 -87.996 1.00 95.25 95 LEU A C 1
ATOM 718 O O . LEU A 1 95 ? 75.389 -6.286 -87.196 1.00 95.25 95 LEU A O 1
ATOM 722 N N . PHE A 1 96 ? 77.210 -6.219 -88.517 1.00 93.94 96 PHE A N 1
ATOM 723 C CA . PHE A 1 96 ? 77.493 -4.799 -88.365 1.00 93.94 96 PHE A CA 1
ATOM 724 C C . PHE A 1 96 ? 77.308 -4.116 -89.713 1.00 93.94 96 PHE A C 1
ATOM 726 O O . PHE A 1 96 ? 77.933 -4.493 -90.704 1.00 93.94 96 PHE A O 1
ATOM 733 N N . SER A 1 97 ? 76.408 -3.136 -89.761 1.00 87.69 97 SER A N 1
ATOM 734 C CA . SER A 1 97 ? 76.038 -2.409 -90.978 1.00 87.69 97 SER A CA 1
ATOM 735 C C . SER A 1 97 ? 75.715 -3.347 -92.154 1.00 87.69 97 SER A C 1
ATOM 737 O O . SER A 1 97 ? 76.154 -3.139 -93.281 1.00 87.69 97 SER A O 1
ATOM 739 N N . GLY A 1 98 ? 74.978 -4.428 -91.867 1.00 84.88 98 GLY A N 1
ATOM 740 C CA . GLY A 1 98 ? 74.553 -5.433 -92.849 1.00 84.88 98 GLY A CA 1
ATOM 741 C C . GLY A 1 98 ? 75.617 -6.460 -93.256 1.00 84.88 98 GLY A C 1
ATOM 742 O O . GLY A 1 98 ? 75.318 -7.339 -94.058 1.00 84.88 98 GLY A O 1
ATOM 743 N N . THR A 1 99 ? 76.834 -6.394 -92.706 1.00 89.75 99 THR A N 1
ATOM 744 C CA . THR A 1 99 ? 77.912 -7.361 -92.979 1.00 89.75 99 THR A CA 1
ATOM 745 C C . THR A 1 99 ? 78.095 -8.314 -91.802 1.00 89.75 99 THR A C 1
ATOM 747 O O . THR A 1 99 ? 78.148 -7.865 -90.658 1.00 89.75 99 THR A O 1
ATOM 750 N N . ASN A 1 100 ? 78.228 -9.619 -92.063 1.00 91.62 100 ASN A N 1
ATOM 751 C CA . ASN A 1 100 ? 78.417 -10.628 -91.015 1.00 91.62 100 ASN A CA 1
ATOM 752 C C . ASN A 1 100 ? 79.667 -10.347 -90.171 1.00 91.62 100 ASN A C 1
ATOM 754 O O . ASN A 1 100 ? 80.780 -10.245 -90.691 1.00 91.62 100 ASN A O 1
ATOM 758 N N . LEU A 1 101 ? 79.488 -10.305 -88.853 1.00 91.75 101 LEU A N 1
ATOM 759 C CA . LEU A 1 101 ? 80.582 -10.314 -87.893 1.00 91.75 101 LEU A CA 1
ATOM 760 C C . LEU A 1 101 ? 81.050 -11.757 -87.697 1.00 91.75 101 LEU A C 1
ATOM 762 O O . LEU A 1 101 ? 80.345 -12.590 -87.122 1.00 91.75 101 LEU A O 1
ATOM 766 N N . ALA A 1 102 ? 82.240 -12.066 -88.206 1.00 89.00 102 ALA A N 1
ATOM 767 C CA . ALA A 1 102 ? 82.780 -13.419 -88.167 1.00 89.00 102 ALA A CA 1
ATOM 768 C C . ALA A 1 102 ? 82.852 -13.962 -86.725 1.00 89.00 102 ALA A C 1
ATOM 770 O O . ALA A 1 102 ? 83.381 -13.308 -85.824 1.00 89.00 102 ALA A O 1
ATOM 771 N N . GLY A 1 103 ? 82.310 -15.167 -86.517 1.00 86.75 103 GLY A N 1
ATOM 772 C CA . GLY A 1 103 ? 82.341 -15.882 -85.236 1.00 86.75 103 GLY A CA 1
ATOM 773 C C . GLY A 1 103 ? 81.368 -15.378 -84.164 1.00 86.75 103 GLY A C 1
ATOM 774 O O . GLY A 1 103 ? 81.346 -15.939 -83.073 1.00 86.75 103 GLY A O 1
ATOM 775 N N . GLN A 1 104 ? 80.559 -14.352 -84.447 1.00 94.06 104 GLN A N 1
ATOM 776 C CA . GLN A 1 104 ? 79.598 -13.802 -83.488 1.00 94.06 104 GLN A CA 1
ATOM 777 C C . GLN A 1 104 ? 78.233 -14.488 -83.629 1.00 94.06 104 GLN A C 1
ATOM 779 O O . GLN A 1 104 ? 77.360 -14.009 -84.355 1.00 94.06 104 GLN A O 1
ATOM 784 N N . THR A 1 105 ? 78.066 -15.626 -82.948 1.00 93.44 105 THR A N 1
ATOM 785 C CA . THR A 1 105 ? 76.909 -16.528 -83.114 1.00 93.44 105 THR A CA 1
ATOM 786 C C . THR A 1 105 ? 76.126 -16.825 -81.828 1.00 93.44 105 THR A C 1
ATOM 788 O O . THR A 1 105 ? 75.374 -17.798 -81.785 1.00 93.44 105 THR A O 1
ATOM 791 N N . SER A 1 106 ? 76.303 -16.027 -80.771 1.00 91.38 106 SER A N 1
ATOM 792 C CA . SER A 1 106 ? 75.473 -16.112 -79.556 1.00 91.38 106 SER A CA 1
ATOM 793 C C . SER A 1 106 ? 74.226 -15.234 -79.680 1.00 91.38 106 SER A C 1
ATOM 795 O O . SER A 1 106 ? 74.158 -14.333 -80.514 1.00 91.38 106 SER A O 1
ATOM 797 N N . ASP A 1 107 ? 73.265 -15.450 -78.793 1.00 89.88 107 ASP A N 1
ATOM 798 C CA . ASP A 1 107 ? 72.121 -14.570 -78.517 1.00 89.88 107 ASP A CA 1
ATOM 799 C C . ASP A 1 107 ? 72.506 -13.174 -77.973 1.00 89.88 107 ASP A C 1
ATOM 801 O O . ASP A 1 107 ? 71.683 -12.256 -77.961 1.00 89.88 107 ASP A O 1
ATOM 805 N N . ALA A 1 108 ? 73.768 -12.973 -77.584 1.00 90.56 108 ALA A N 1
ATOM 806 C CA . ALA A 1 108 ? 74.331 -11.676 -77.232 1.00 90.56 108 ALA A CA 1
ATOM 807 C C . ALA A 1 108 ? 75.637 -11.384 -77.988 1.00 90.56 108 ALA A C 1
ATOM 809 O O . ALA A 1 108 ? 76.494 -12.252 -78.151 1.00 90.56 108 ALA A O 1
ATOM 810 N N . LEU A 1 109 ? 75.806 -10.132 -78.412 1.00 94.06 109 LEU A N 1
ATOM 811 C CA . LEU A 1 109 ? 77.035 -9.591 -78.982 1.00 94.06 109 LEU A CA 1
ATOM 812 C C . LEU A 1 109 ? 77.668 -8.622 -77.988 1.00 94.06 109 LEU A C 1
ATOM 814 O O . LEU A 1 109 ? 77.059 -7.615 -77.627 1.00 94.06 109 LEU A O 1
ATOM 818 N N . GLN A 1 110 ? 78.912 -8.895 -77.600 1.00 92.69 110 GLN A N 1
ATOM 819 C CA . GLN A 1 110 ? 79.717 -7.987 -76.788 1.00 92.69 110 GLN A CA 1
ATOM 820 C C . GLN A 1 110 ? 80.822 -7.348 -77.622 1.00 92.69 110 GLN A C 1
ATOM 822 O O . GLN A 1 110 ? 81.581 -8.028 -78.310 1.00 92.69 110 GLN A O 1
ATOM 827 N N . ILE A 1 111 ? 80.926 -6.026 -77.527 1.00 92.69 111 ILE A N 1
ATOM 828 C CA . ILE A 1 111 ? 81.934 -5.220 -78.210 1.00 92.69 111 ILE A CA 1
ATOM 829 C C . ILE A 1 111 ? 82.708 -4.477 -77.135 1.00 92.69 111 ILE A C 1
ATOM 831 O O . ILE A 1 111 ? 82.207 -3.516 -76.556 1.00 92.69 111 ILE A O 1
ATOM 835 N N . SER A 1 112 ? 83.916 -4.940 -76.835 1.00 90.12 112 SER A N 1
ATOM 836 C CA . SER A 1 112 ? 84.796 -4.295 -75.859 1.00 90.12 112 SER A CA 1
ATOM 837 C C . SER A 1 112 ? 85.635 -3.189 -76.497 1.00 90.12 112 SER A C 1
ATOM 839 O O . SER A 1 112 ? 85.952 -3.252 -77.683 1.00 90.12 112 SER A O 1
ATOM 841 N N . ASN A 1 113 ? 86.040 -2.206 -75.685 1.00 87.19 113 ASN A N 1
ATOM 842 C CA . ASN A 1 113 ? 86.871 -1.071 -76.098 1.00 87.19 113 ASN A CA 1
ATOM 843 C C . ASN A 1 113 ? 86.281 -0.304 -77.297 1.00 87.19 113 ASN A C 1
ATOM 845 O O . ASN A 1 113 ? 86.945 -0.088 -78.313 1.00 87.19 113 ASN A O 1
ATOM 849 N N . VAL A 1 114 ? 85.003 0.066 -77.184 1.00 91.19 114 VAL A N 1
ATOM 850 C CA . VAL A 1 114 ? 84.237 0.721 -78.247 1.00 91.19 114 VAL A CA 1
ATOM 851 C C . VAL A 1 114 ? 84.907 2.031 -78.667 1.00 91.19 114 VAL A C 1
ATOM 853 O O . VAL A 1 114 ? 85.213 2.890 -77.845 1.00 91.19 114 VAL A O 1
ATOM 856 N N . SER A 1 115 ? 85.104 2.200 -79.969 1.00 88.12 115 SER A N 1
ATOM 857 C CA . SER A 1 115 ? 85.623 3.416 -80.598 1.00 88.12 115 SER A CA 1
ATOM 858 C C . SER A 1 115 ? 84.639 3.941 -81.645 1.00 88.12 115 SER A C 1
ATOM 860 O O . SER A 1 115 ? 83.629 3.304 -81.948 1.00 88.12 115 SER A O 1
ATOM 862 N N . THR A 1 116 ? 84.943 5.082 -82.263 1.00 84.25 116 THR A N 1
ATOM 863 C CA . THR A 1 116 ? 84.111 5.635 -83.343 1.00 84.25 116 THR A CA 1
ATOM 864 C C . THR A 1 116 ? 83.956 4.684 -84.534 1.00 84.25 116 THR A C 1
ATOM 866 O O . THR A 1 116 ? 82.919 4.728 -85.188 1.00 84.25 116 THR A O 1
ATOM 869 N N . ASN A 1 117 ? 84.916 3.780 -84.771 1.00 86.38 117 ASN A N 1
ATOM 870 C CA . ASN A 1 117 ? 84.850 2.756 -85.825 1.00 86.38 117 ASN A CA 1
ATOM 871 C C . ASN A 1 117 ? 83.806 1.664 -85.554 1.00 86.38 117 ASN A C 1
ATOM 873 O O . ASN A 1 117 ? 83.439 0.922 -86.459 1.00 86.38 117 ASN A O 1
ATOM 877 N N . ASN A 1 118 ? 83.348 1.544 -84.309 1.00 89.44 118 ASN A N 1
ATOM 878 C CA . ASN A 1 118 ? 82.304 0.604 -83.922 1.00 89.44 118 ASN A CA 1
ATOM 879 C C . ASN A 1 118 ? 80.905 1.233 -84.011 1.00 89.44 118 ASN A C 1
ATOM 881 O O . ASN A 1 118 ? 79.921 0.521 -83.823 1.00 89.44 118 ASN A O 1
ATOM 885 N N . GLN A 1 119 ? 80.793 2.540 -84.284 1.00 89.94 119 GLN A N 1
ATOM 886 C CA . GLN A 1 119 ? 79.494 3.194 -84.430 1.00 89.94 119 GLN A CA 1
ATOM 887 C C . GLN A 1 119 ? 78.790 2.742 -85.701 1.00 89.94 119 GLN A C 1
ATOM 889 O O . GLN A 1 119 ? 79.379 2.702 -86.779 1.00 89.94 119 GLN A O 1
ATOM 894 N N . GLY A 1 120 ? 77.507 2.439 -85.574 1.00 88.56 120 GLY A N 1
ATOM 895 C CA . GLY A 1 120 ? 76.695 1.927 -86.667 1.00 88.56 120 GLY A CA 1
ATOM 896 C C . GLY A 1 120 ? 75.638 0.963 -86.164 1.00 88.56 120 GLY A C 1
ATOM 897 O O . GLY A 1 120 ? 75.425 0.822 -84.961 1.00 88.56 120 GLY A O 1
ATOM 898 N N . TYR A 1 121 ? 74.956 0.313 -87.098 1.00 91.69 121 TYR A N 1
ATOM 899 C CA . TYR A 1 121 ? 73.791 -0.507 -86.795 1.00 91.69 121 TYR A CA 1
ATOM 900 C C . TYR A 1 121 ? 74.165 -1.979 -86.669 1.00 91.69 121 TYR A C 1
ATOM 902 O O . TYR A 1 121 ? 74.728 -2.566 -87.595 1.00 91.69 121 TYR A O 1
ATOM 910 N N . TYR A 1 122 ? 73.804 -2.581 -85.544 1.00 95.00 122 TYR A N 1
ATOM 911 C CA . TYR A 1 122 ? 73.972 -3.999 -85.273 1.00 95.00 122 TYR A CA 1
ATOM 912 C C . TYR A 1 122 ? 72.637 -4.710 -85.430 1.00 95.00 122 TYR A C 1
ATOM 914 O O . TYR A 1 122 ? 71.613 -4.262 -84.931 1.00 95.00 122 TYR A O 1
ATOM 922 N N . SER A 1 123 ? 72.632 -5.825 -86.140 1.00 93.62 123 SER A N 1
ATOM 923 C CA . SER A 1 123 ? 71.453 -6.685 -86.265 1.00 93.62 123 SER A CA 1
ATOM 924 C C . SER A 1 123 ? 71.885 -8.134 -86.153 1.00 93.62 123 SER A C 1
ATOM 926 O O . SER A 1 123 ? 73.072 -8.432 -86.258 1.00 93.62 123 SER A O 1
ATOM 928 N N . VAL A 1 124 ? 70.947 -9.038 -85.921 1.00 95.06 124 VAL A N 1
ATOM 929 C CA . 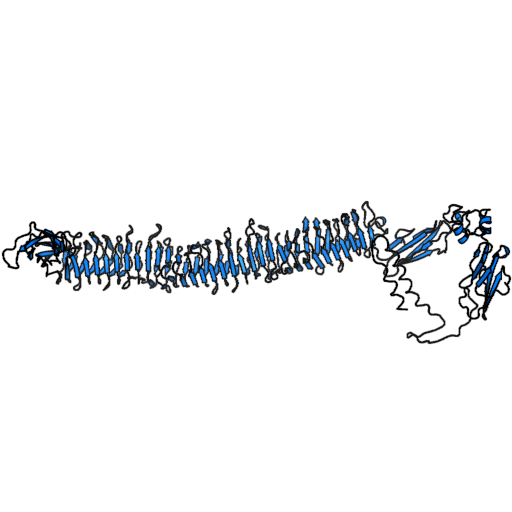VAL A 1 124 ? 71.229 -10.470 -85.834 1.00 95.06 124 VAL A CA 1
ATOM 930 C C . VAL A 1 124 ? 70.216 -11.240 -86.658 1.00 95.06 124 VAL A C 1
ATOM 932 O O . VAL A 1 124 ? 69.018 -10.960 -86.607 1.00 95.06 124 VAL A O 1
ATOM 935 N N . VAL A 1 125 ? 70.706 -12.189 -87.450 1.00 94.19 125 VAL A N 1
ATOM 936 C CA . VAL A 1 125 ? 69.871 -13.148 -88.172 1.00 94.19 125 VAL A CA 1
ATOM 937 C C . VAL A 1 125 ? 69.777 -14.411 -87.331 1.00 94.19 125 VAL A C 1
ATOM 939 O O . VAL A 1 125 ? 70.798 -14.987 -86.957 1.00 94.19 125 VAL A O 1
ATOM 942 N N . LEU A 1 126 ? 68.550 -14.827 -87.037 1.00 93.88 126 LEU A N 1
ATOM 943 C CA . LEU A 1 126 ? 68.225 -16.084 -86.377 1.00 93.88 126 LEU A CA 1
ATOM 944 C C . LEU A 1 126 ? 67.756 -17.070 -87.440 1.00 93.88 126 LEU A C 1
ATOM 946 O O . LEU A 1 126 ? 66.892 -16.724 -88.246 1.00 93.88 126 LEU A O 1
ATOM 950 N N . VAL A 1 127 ? 68.282 -18.292 -87.429 1.00 91.19 127 VAL A N 1
ATOM 951 C CA . VAL A 1 127 ? 67.924 -19.348 -88.388 1.00 91.19 127 VAL A CA 1
ATOM 952 C C . VAL A 1 127 ? 67.642 -20.651 -87.654 1.00 91.19 127 VAL A C 1
ATOM 954 O O . VAL A 1 127 ? 68.458 -21.081 -86.842 1.00 91.19 127 VAL A O 1
ATOM 957 N N . ASN A 1 128 ? 66.526 -21.303 -87.976 1.00 87.06 128 ASN A N 1
ATOM 958 C CA . ASN A 1 128 ? 66.260 -22.698 -87.621 1.00 87.06 128 ASN A CA 1
ATOM 959 C C . ASN A 1 128 ? 65.880 -23.501 -88.880 1.00 87.06 128 ASN A C 1
ATOM 961 O O . ASN A 1 128 ? 65.904 -22.980 -89.997 1.00 87.06 128 ASN A O 1
ATOM 965 N N . SER A 1 129 ? 65.516 -24.775 -88.717 1.00 84.06 129 SER A N 1
ATOM 966 C CA . SER A 1 129 ? 65.150 -25.658 -89.836 1.00 84.06 129 SER A CA 1
ATOM 967 C C . SER A 1 129 ? 63.941 -25.189 -90.657 1.00 84.06 129 SER A C 1
ATOM 969 O O . SER A 1 129 ? 63.738 -25.692 -91.759 1.00 84.06 129 SER A O 1
ATOM 971 N N . SER A 1 130 ? 63.141 -24.256 -90.137 1.00 82.50 130 SER A N 1
ATOM 972 C CA . SER A 1 130 ? 61.893 -23.800 -90.754 1.00 82.50 130 SER A CA 1
ATOM 973 C C . SER A 1 130 ? 61.983 -22.410 -91.382 1.00 82.50 130 SER A C 1
ATOM 975 O O . SER A 1 130 ? 61.070 -22.018 -92.106 1.00 82.50 130 SER A O 1
ATOM 977 N N . GLY A 1 131 ? 63.066 -21.663 -91.152 1.00 87.12 131 GLY A N 1
ATOM 978 C CA . GLY A 1 131 ? 63.301 -20.373 -91.798 1.00 87.12 131 GLY A CA 1
ATOM 979 C C . GLY A 1 131 ? 64.267 -19.468 -91.039 1.00 87.12 131 GLY A C 1
ATOM 980 O O . GLY A 1 131 ? 64.946 -19.890 -90.103 1.00 87.12 131 GLY A O 1
ATOM 981 N N . SER A 1 132 ? 64.312 -18.197 -91.443 1.00 89.69 132 SER A N 1
ATOM 982 C CA . SER A 1 132 ? 65.159 -17.173 -90.828 1.00 89.69 132 SER A CA 1
ATOM 983 C C . SER A 1 132 ? 64.406 -15.874 -90.557 1.00 89.69 132 SER A C 1
ATOM 985 O O . SER A 1 132 ? 63.569 -15.473 -91.366 1.00 89.69 132 SER A O 1
ATOM 987 N N . VAL A 1 133 ? 64.774 -15.170 -89.488 1.00 91.94 133 VAL A N 1
ATOM 988 C CA . VAL A 1 133 ? 64.309 -13.809 -89.180 1.00 91.94 133 VAL A CA 1
ATOM 989 C C . VAL A 1 133 ? 65.503 -12.913 -88.860 1.00 91.94 133 VAL A C 1
ATOM 991 O O . VAL A 1 133 ? 66.437 -13.335 -88.181 1.00 91.94 133 VAL A O 1
ATOM 994 N N . THR A 1 134 ? 65.475 -11.671 -89.335 1.00 93.00 134 THR A N 1
ATOM 995 C CA . THR A 1 134 ? 66.483 -10.655 -89.004 1.00 93.00 134 THR A CA 1
ATOM 996 C C . THR A 1 134 ? 65.905 -9.686 -87.984 1.00 93.00 134 THR A C 1
ATOM 998 O O . THR A 1 134 ? 64.764 -9.245 -88.132 1.00 93.00 134 THR A O 1
ATOM 1001 N N . SER A 1 135 ? 66.680 -9.339 -86.958 1.00 92.06 135 SER A N 1
ATOM 1002 C CA . SER A 1 135 ? 66.288 -8.319 -85.986 1.00 92.06 135 SER A CA 1
ATOM 1003 C C . SER A 1 135 ? 66.172 -6.935 -86.621 1.00 92.06 135 SER A C 1
ATOM 1005 O O . SER A 1 135 ? 66.812 -6.634 -87.633 1.00 92.06 135 SER A O 1
ATOM 1007 N N . SER A 1 136 ? 65.433 -6.045 -85.961 1.00 89.56 136 SER A N 1
ATOM 1008 C CA . SER A 1 136 ? 65.565 -4.615 -86.228 1.00 89.56 136 SER A CA 1
ATOM 1009 C C . SER A 1 136 ? 67.015 -4.176 -85.964 1.00 89.56 136 SER A C 1
ATOM 1011 O O . SER A 1 136 ? 67.642 -4.688 -85.027 1.00 89.56 136 SER A O 1
ATOM 1013 N N . PRO A 1 137 ? 67.579 -3.256 -86.766 1.00 88.50 137 PRO A N 1
ATOM 1014 C CA . PRO A 1 137 ? 68.924 -2.755 -86.523 1.00 88.50 137 PRO A CA 1
ATOM 1015 C C . PRO A 1 137 ? 68.973 -1.884 -85.259 1.00 88.50 137 PRO A C 1
ATOM 1017 O O . PRO A 1 137 ? 68.219 -0.922 -85.128 1.00 88.50 137 PRO A O 1
ATOM 1020 N N . ALA A 1 138 ? 69.895 -2.194 -84.356 1.00 85.88 138 ALA A N 1
ATOM 1021 C CA . ALA A 1 138 ? 70.157 -1.475 -83.120 1.00 85.88 138 ALA A CA 1
ATOM 1022 C C . ALA A 1 138 ? 71.439 -0.641 -83.259 1.00 85.88 138 ALA A C 1
ATOM 1024 O O . ALA A 1 138 ? 72.515 -1.206 -83.472 1.00 85.88 138 ALA A O 1
ATOM 1025 N N . PRO A 1 139 ? 71.371 0.694 -83.183 1.00 88.19 139 PRO A N 1
ATOM 1026 C CA . PRO A 1 139 ? 72.563 1.515 -83.329 1.00 88.19 139 PRO A CA 1
ATOM 1027 C C . PRO A 1 139 ? 73.448 1.512 -82.075 1.00 88.19 139 PRO A C 1
ATOM 1029 O O . PRO A 1 139 ? 72.948 1.532 -80.949 1.00 88.19 139 PRO A O 1
ATOM 1032 N N . LEU A 1 140 ? 74.765 1.549 -82.285 1.00 89.62 140 LEU A N 1
ATOM 1033 C CA . LEU A 1 140 ? 75.770 1.914 -81.286 1.00 89.62 140 LEU A CA 1
ATOM 1034 C C . LEU A 1 140 ? 76.233 3.348 -81.540 1.00 89.62 140 LEU A C 1
ATOM 1036 O O . LEU A 1 140 ? 76.781 3.626 -82.610 1.00 89.62 140 LEU A O 1
ATOM 1040 N N . TRP A 1 141 ? 76.075 4.226 -80.556 1.00 90.62 141 TRP A N 1
ATOM 1041 C CA . TRP A 1 141 ? 76.552 5.603 -80.622 1.00 90.62 141 TRP A CA 1
ATOM 1042 C C . TRP A 1 141 ? 77.553 5.929 -79.516 1.00 90.62 141 TRP A C 1
ATOM 1044 O O . TRP A 1 141 ? 77.489 5.380 -78.416 1.00 90.62 141 TRP A O 1
ATOM 1054 N N . ILE A 1 142 ? 78.473 6.841 -79.827 1.00 89.56 142 ILE A N 1
ATOM 1055 C CA . ILE A 1 142 ? 79.433 7.384 -78.869 1.00 89.56 142 ILE A CA 1
ATOM 1056 C C . ILE A 1 142 ? 78.829 8.585 -78.144 1.00 89.56 142 ILE A C 1
ATOM 1058 O O . ILE A 1 142 ? 78.258 9.483 -78.764 1.00 89.56 142 ILE A O 1
ATOM 1062 N N . ASP A 1 143 ? 79.022 8.601 -76.833 1.00 89.56 143 ASP A N 1
ATOM 1063 C CA . ASP A 1 143 ? 78.851 9.767 -75.972 1.00 89.56 143 ASP A CA 1
ATOM 1064 C C . ASP A 1 143 ? 80.198 10.071 -75.311 1.00 89.56 143 ASP A C 1
ATOM 1066 O O . ASP A 1 143 ? 80.588 9.447 -74.322 1.00 89.56 143 ASP A O 1
ATOM 1070 N N . SER A 1 144 ? 80.954 11.012 -75.876 1.00 86.50 144 SER A N 1
ATOM 1071 C CA . SER A 1 144 ? 82.302 11.330 -75.395 1.00 86.50 144 SER A CA 1
ATOM 1072 C C . SER A 1 144 ? 82.298 11.977 -74.009 1.00 86.50 144 SER A C 1
ATOM 1074 O O . SER A 1 144 ? 83.337 12.005 -73.349 1.00 86.50 144 SER A O 1
ATOM 1076 N N . ARG A 1 145 ? 81.155 12.505 -73.551 1.00 86.12 145 ARG A N 1
ATOM 1077 C CA . ARG A 1 145 ? 81.030 13.190 -72.255 1.00 86.12 145 ARG A CA 1
ATOM 1078 C C . ARG A 1 145 ? 80.394 12.328 -71.170 1.00 86.12 145 ARG A C 1
ATOM 1080 O O . ARG A 1 145 ? 80.544 12.659 -69.998 1.00 86.12 145 ARG A O 1
ATOM 1087 N N . GLY A 1 146 ? 79.725 11.236 -71.531 1.00 82.50 146 GLY A N 1
ATOM 1088 C CA . GLY A 1 146 ? 78.989 10.382 -70.597 1.00 82.50 146 GLY A CA 1
ATOM 1089 C C . GLY A 1 146 ? 77.739 11.041 -70.016 1.00 82.50 146 GLY A C 1
ATOM 1090 O O . GLY A 1 146 ? 77.365 10.728 -68.888 1.00 82.50 146 GLY A O 1
ATOM 1091 N N . CYS A 1 147 ? 77.129 11.992 -70.729 1.00 80.94 147 CYS A N 1
ATOM 1092 C CA . CYS A 1 147 ? 75.901 12.656 -70.288 1.00 80.94 147 CYS A CA 1
ATOM 1093 C C . CYS A 1 147 ? 74.615 11.880 -70.636 1.00 80.94 147 CYS A C 1
ATOM 1095 O O . CYS A 1 147 ? 73.533 12.303 -70.239 1.00 80.94 147 CYS A O 1
ATOM 1097 N N . GLY A 1 148 ? 74.718 10.757 -71.348 1.00 83.12 148 GLY A N 1
ATOM 1098 C CA . GLY A 1 148 ? 73.603 9.920 -71.792 1.00 83.12 148 GLY A CA 1
ATOM 1099 C C . GLY A 1 148 ? 73.033 10.302 -73.162 1.00 83.12 148 GLY A C 1
ATOM 1100 O O . GLY A 1 148 ? 72.145 9.611 -73.656 1.00 83.12 148 GLY A O 1
ATOM 1101 N N . MET A 1 149 ? 73.542 11.365 -73.795 1.00 86.75 149 MET A N 1
ATOM 1102 C CA . MET A 1 149 ? 73.132 11.809 -75.133 1.00 86.75 149 MET A CA 1
ATOM 1103 C C . MET A 1 149 ? 74.266 11.556 -76.140 1.00 86.75 149 MET A C 1
ATOM 1105 O O . MET A 1 149 ? 75.396 11.970 -75.885 1.00 86.75 149 MET A O 1
ATOM 1109 N N . PRO A 1 150 ? 74.010 10.949 -77.309 1.00 89.12 150 PRO A N 1
ATOM 1110 C CA . PRO A 1 150 ? 75.027 10.762 -78.337 1.00 89.12 150 PRO A CA 1
ATOM 1111 C C . PRO A 1 150 ? 75.629 12.068 -78.849 1.00 89.12 150 PRO A C 1
ATOM 1113 O O . PRO A 1 150 ? 74.914 13.047 -79.076 1.00 89.12 150 PRO A O 1
ATOM 1116 N N . ASP A 1 151 ? 76.928 12.048 -79.142 1.00 86.94 151 ASP A N 1
ATOM 1117 C CA . ASP A 1 151 ? 77.653 13.212 -79.657 1.00 86.94 151 ASP A CA 1
ATOM 1118 C C . ASP A 1 151 ? 77.055 13.732 -80.974 1.00 86.94 151 ASP A C 1
ATOM 1120 O O . ASP A 1 151 ? 76.924 14.940 -81.171 1.00 86.94 151 ASP A O 1
ATOM 1124 N N . TRP A 1 152 ? 76.655 12.828 -81.879 1.00 87.44 152 TRP A N 1
ATOM 1125 C CA . TRP A 1 152 ? 76.086 13.208 -83.177 1.00 87.44 152 TRP A CA 1
ATOM 1126 C C . TRP A 1 152 ? 74.763 13.970 -83.025 1.00 87.44 152 TRP A C 1
ATOM 1128 O O . TRP A 1 152 ? 74.519 14.923 -83.762 1.00 87.44 152 TRP A O 1
ATOM 1138 N N . TRP A 1 153 ? 73.927 13.569 -82.063 1.00 88.56 153 TRP A N 1
ATOM 1139 C CA . TRP A 1 153 ? 72.612 14.163 -81.828 1.00 88.56 153 TRP A CA 1
ATOM 1140 C C . TRP A 1 153 ? 72.761 15.553 -81.204 1.00 88.56 153 TRP A C 1
ATOM 1142 O O . TRP A 1 153 ? 72.140 16.510 -81.665 1.00 88.56 153 TRP A O 1
ATOM 1152 N N . GLN A 1 154 ? 73.678 15.689 -80.240 1.00 88.00 154 GLN A N 1
ATOM 1153 C CA . GLN A 1 154 ? 74.010 16.977 -79.628 1.00 88.00 154 GLN A CA 1
ATOM 1154 C C . GLN A 1 154 ? 74.584 17.971 -80.650 1.00 88.00 154 GLN A C 1
ATOM 1156 O O . GLN A 1 154 ? 74.173 19.130 -80.694 1.00 88.00 154 GLN A O 1
ATOM 1161 N N . LEU A 1 155 ? 75.501 17.525 -81.516 1.00 86.62 155 LEU A N 1
ATOM 1162 C CA . LEU A 1 155 ? 76.065 18.371 -82.571 1.00 86.62 155 LEU A CA 1
ATOM 1163 C C . LEU A 1 155 ? 75.028 18.762 -83.624 1.00 86.62 155 LEU A C 1
ATOM 1165 O O . LEU A 1 155 ? 75.064 19.894 -84.100 1.00 86.62 155 LEU A O 1
ATOM 1169 N N . TYR A 1 156 ? 74.115 17.858 -83.982 1.00 88.06 156 TYR A N 1
ATOM 1170 C CA . TYR A 1 156 ? 73.085 18.137 -84.978 1.00 88.06 156 TYR A CA 1
ATOM 1171 C C . TYR A 1 156 ? 72.095 19.206 -84.502 1.00 88.06 156 TYR A C 1
ATOM 1173 O O . TYR A 1 156 ? 71.813 20.142 -85.247 1.00 88.06 156 TYR A O 1
ATOM 1181 N N . TYR A 1 157 ? 71.600 19.097 -83.266 1.00 86.44 157 TYR A N 1
ATOM 1182 C CA . TYR A 1 157 ? 70.569 20.008 -82.762 1.00 86.44 157 TYR A CA 1
ATOM 1183 C C . TYR A 1 157 ? 71.119 21.269 -82.086 1.00 86.44 157 TYR A C 1
ATOM 1185 O O . TYR A 1 157 ? 70.528 22.335 -82.224 1.00 86.44 157 TYR A O 1
ATOM 1193 N N . PHE A 1 158 ? 72.267 21.193 -81.407 1.00 88.44 158 PHE A N 1
ATOM 1194 C CA . PHE A 1 158 ? 72.810 22.323 -80.640 1.00 88.44 158 PHE A CA 1
ATOM 1195 C C . PHE A 1 158 ? 74.101 22.909 -81.224 1.00 88.44 158 PHE A C 1
ATOM 1197 O O . PHE A 1 158 ? 74.571 23.953 -80.766 1.00 88.44 158 PHE A O 1
ATOM 1204 N N . GLY A 1 159 ? 74.728 22.239 -82.198 1.00 85.94 159 GLY A N 1
ATOM 1205 C CA . GLY A 1 159 ? 76.002 22.659 -82.796 1.00 85.94 159 GLY A CA 1
ATOM 1206 C C . GLY A 1 159 ? 77.224 22.520 -81.876 1.00 85.94 159 GLY A C 1
ATOM 1207 O O . GLY A 1 159 ? 78.330 22.888 -82.264 1.00 85.94 159 GLY A O 1
ATOM 1208 N N . ASN A 1 160 ? 77.052 22.011 -80.652 1.00 85.62 160 ASN A N 1
ATOM 1209 C CA . ASN A 1 160 ? 78.106 21.824 -79.658 1.00 85.62 160 ASN A CA 1
ATOM 1210 C C . ASN A 1 160 ? 77.814 20.600 -78.781 1.00 85.62 160 ASN A C 1
ATOM 1212 O O . ASN A 1 160 ? 76.681 20.140 -78.690 1.00 85.62 160 ASN A O 1
ATOM 1216 N N . LEU A 1 161 ? 78.844 20.104 -78.097 1.00 87.25 161 LEU A N 1
ATOM 1217 C CA . LEU A 1 161 ? 78.714 19.004 -77.143 1.00 87.25 161 LEU A CA 1
ATOM 1218 C C . LEU A 1 161 ? 78.482 19.492 -75.711 1.00 87.25 161 LEU A C 1
ATOM 1220 O O . LEU A 1 161 ? 78.579 18.676 -74.812 1.00 87.25 161 LEU A O 1
ATOM 1224 N N . THR A 1 162 ? 78.259 20.788 -75.438 1.00 84.44 162 THR A N 1
ATOM 1225 C CA . THR A 1 162 ? 78.263 21.326 -74.060 1.00 84.44 162 THR A CA 1
ATOM 1226 C C . THR A 1 162 ? 76.904 21.293 -73.359 1.00 84.44 162 THR A C 1
ATOM 1228 O O . THR A 1 162 ? 76.858 21.571 -72.159 1.00 84.44 162 THR A O 1
ATOM 1231 N N . GLN A 1 163 ? 75.825 20.912 -74.051 1.00 86.44 163 GLN A N 1
ATOM 1232 C CA . GLN A 1 163 ? 74.478 20.878 -73.471 1.00 86.44 163 GLN A CA 1
ATOM 1233 C C . GLN A 1 163 ? 74.343 19.894 -72.303 1.00 86.44 163 GLN A C 1
ATOM 1235 O O . GLN A 1 163 ? 75.069 18.902 -72.197 1.00 86.44 163 GLN A O 1
ATOM 1240 N N . ASN A 1 164 ? 73.412 20.206 -71.397 1.00 83.25 164 ASN A N 1
ATOM 1241 C CA . ASN A 1 164 ? 73.070 19.363 -70.258 1.00 83.25 164 ASN A CA 1
ATOM 1242 C C . ASN A 1 164 ? 71.863 18.478 -70.608 1.00 83.25 164 ASN A C 1
ATOM 1244 O O . ASN A 1 164 ? 70.846 18.973 -71.090 1.00 83.25 164 ASN A O 1
ATOM 1248 N N . ALA A 1 165 ? 71.979 17.184 -70.317 1.00 84.75 165 ALA A N 1
ATOM 1249 C CA . ALA A 1 165 ? 70.942 16.171 -70.489 1.00 84.75 165 ALA A CA 1
ATOM 1250 C C . ALA A 1 165 ? 69.644 16.494 -69.730 1.00 84.75 165 ALA A C 1
ATOM 1252 O O . ALA A 1 165 ? 68.554 16.176 -70.197 1.00 84.75 165 ALA A O 1
ATOM 1253 N N . SER A 1 166 ? 69.749 17.150 -68.571 1.00 85.50 166 SER A N 1
ATOM 1254 C CA . SER A 1 166 ? 68.592 17.543 -67.762 1.00 85.50 166 SER A CA 1
ATOM 1255 C C . SER A 1 166 ? 68.058 18.945 -68.073 1.00 85.50 166 SER A C 1
ATOM 1257 O O . SER A 1 166 ? 67.115 19.371 -67.413 1.00 85.50 166 SER A O 1
ATOM 1259 N N . ALA A 1 167 ? 68.689 19.697 -68.983 1.00 85.62 167 ALA A N 1
ATOM 1260 C CA . ALA A 1 167 ? 68.162 20.989 -69.416 1.00 85.62 167 ALA A CA 1
ATOM 1261 C C . ALA A 1 167 ? 67.017 20.785 -70.414 1.00 85.62 167 ALA A C 1
ATOM 1263 O O . ALA A 1 167 ? 66.928 19.732 -71.032 1.00 85.62 167 ALA A O 1
ATOM 1264 N N . ASP A 1 168 ? 66.179 21.799 -70.553 1.00 85.81 168 ASP A N 1
ATOM 1265 C CA . ASP A 1 168 ? 65.081 21.893 -71.514 1.00 85.81 168 ASP A CA 1
ATOM 1266 C C . ASP A 1 168 ? 65.413 23.102 -72.397 1.00 85.81 168 ASP A C 1
ATOM 1268 O O . ASP A 1 168 ? 65.410 24.240 -71.917 1.00 85.81 168 ASP A O 1
ATOM 1272 N N . PHE A 1 169 ? 65.905 22.846 -73.612 1.00 86.25 169 PHE A N 1
ATOM 1273 C CA . PHE A 1 169 ? 66.508 23.892 -74.439 1.00 86.25 169 PHE A CA 1
ATOM 1274 C C . PHE A 1 169 ? 65.464 24.806 -75.090 1.00 86.25 169 PHE A C 1
ATOM 1276 O O . PHE A 1 169 ? 65.743 25.994 -75.275 1.00 86.25 169 PHE A O 1
ATOM 1283 N N . ASP A 1 170 ? 64.275 24.297 -75.412 1.00 84.69 170 ASP A N 1
ATOM 1284 C CA . ASP A 1 170 ? 63.219 25.064 -76.074 1.00 84.69 170 ASP A CA 1
ATOM 1285 C C . ASP A 1 170 ? 62.057 25.471 -75.147 1.00 84.69 170 ASP A C 1
ATOM 1287 O O . ASP A 1 170 ? 61.275 26.358 -75.504 1.00 84.69 170 ASP A O 1
ATOM 1291 N N . GLY A 1 171 ? 62.019 24.953 -73.918 1.00 81.19 171 GLY A N 1
ATOM 1292 C CA . GLY A 1 171 ? 61.107 25.364 -72.855 1.00 81.19 171 GLY A CA 1
ATOM 1293 C C . GLY A 1 171 ? 59.746 24.671 -72.895 1.00 81.19 171 GLY A C 1
ATOM 1294 O O . GLY A 1 171 ? 58.784 25.211 -72.337 1.00 81.19 171 GLY A O 1
ATOM 1295 N N . ASP A 1 172 ? 59.625 23.528 -73.576 1.00 76.88 172 ASP A N 1
ATOM 1296 C CA . ASP A 1 172 ? 58.372 22.774 -73.703 1.00 76.88 172 ASP A CA 1
ATOM 1297 C C . ASP A 1 172 ? 58.054 21.860 -72.499 1.00 76.88 172 ASP A C 1
ATOM 1299 O O . ASP A 1 172 ? 56.961 21.284 -72.407 1.00 76.88 172 ASP A O 1
ATOM 1303 N N . GLY A 1 173 ? 58.970 21.791 -71.529 1.00 76.88 173 GLY A N 1
ATOM 1304 C CA . GLY A 1 173 ? 58.872 20.992 -70.314 1.00 76.88 173 GLY A CA 1
ATOM 1305 C C . GLY A 1 173 ? 59.453 19.580 -70.435 1.00 76.88 173 GLY A C 1
ATOM 1306 O O . GLY A 1 173 ? 59.376 18.826 -69.457 1.00 76.88 173 GLY A O 1
ATOM 1307 N N . VAL A 1 174 ? 60.020 19.200 -71.583 1.00 79.75 174 VAL A N 1
ATOM 1308 C CA . VAL A 1 174 ? 60.730 17.936 -71.808 1.00 79.75 174 VAL A CA 1
ATOM 1309 C C . VAL A 1 174 ? 62.239 18.194 -71.744 1.00 79.75 174 VAL A C 1
ATOM 1311 O O . VAL A 1 174 ? 62.752 19.166 -72.279 1.00 79.75 174 VAL A O 1
ATOM 1314 N N . SER A 1 175 ? 62.995 17.349 -71.034 1.00 85.62 175 SER A N 1
ATOM 1315 C CA . SER A 1 175 ? 64.453 17.514 -70.995 1.00 85.62 175 SER A CA 1
ATOM 1316 C C . SER A 1 175 ? 65.095 17.032 -72.294 1.00 85.62 175 SER A C 1
ATOM 1318 O O . SER A 1 175 ? 64.661 16.031 -72.856 1.00 85.62 175 SER A O 1
ATOM 1320 N N . ASN A 1 176 ? 66.213 17.637 -72.693 1.00 85.25 176 ASN A N 1
ATOM 1321 C CA . ASN A 1 176 ? 66.986 17.268 -73.881 1.00 85.25 176 ASN A CA 1
ATOM 1322 C C . ASN A 1 176 ? 67.273 15.755 -73.955 1.00 85.25 176 ASN A C 1
ATOM 1324 O O . ASN A 1 176 ? 67.229 15.151 -75.023 1.00 85.25 176 ASN A O 1
ATOM 1328 N N . LEU A 1 177 ? 67.562 15.109 -72.818 1.00 85.75 177 LEU A N 1
ATOM 1329 C CA . LEU A 1 177 ? 67.755 13.657 -72.774 1.00 85.75 177 LEU A CA 1
ATOM 1330 C C . LEU A 1 177 ? 66.469 12.897 -73.091 1.00 85.75 177 LEU A C 1
ATOM 1332 O O . LEU A 1 177 ? 66.505 11.911 -73.821 1.00 85.75 177 LEU A O 1
ATOM 1336 N N . GLN A 1 178 ? 65.345 13.330 -72.527 1.00 83.94 178 GLN A N 1
ATOM 1337 C CA . GLN A 1 178 ? 64.063 12.694 -72.786 1.00 83.94 178 GLN A CA 1
ATOM 1338 C C . GLN A 1 178 ? 63.629 12.919 -74.238 1.00 83.94 178 GLN A C 1
ATOM 1340 O O . GLN A 1 178 ? 63.118 11.992 -74.853 1.00 83.94 178 GLN A O 1
ATOM 1345 N N . GLU A 1 179 ? 63.935 14.075 -74.819 1.00 83.00 179 GLU A N 1
ATOM 1346 C CA . GLU A 1 179 ? 63.709 14.352 -76.234 1.00 83.0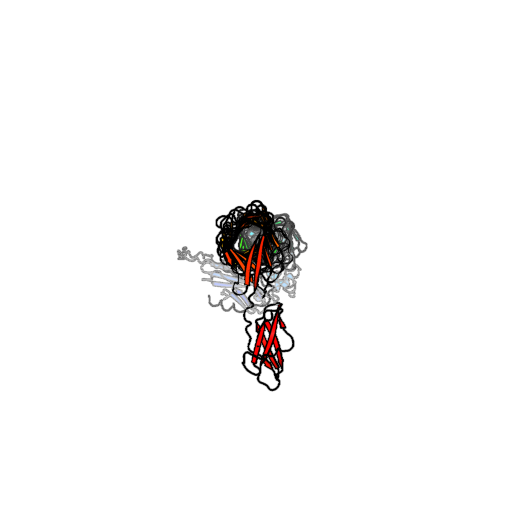0 179 GLU A CA 1
ATOM 1347 C C . GLU A 1 179 ? 64.560 13.487 -77.159 1.00 83.00 179 GLU A C 1
ATOM 1349 O O . GLU A 1 179 ? 64.064 12.960 -78.153 1.00 83.00 179 GLU A O 1
ATOM 1354 N N . PHE A 1 180 ? 65.827 13.255 -76.810 1.00 84.81 180 PHE A N 1
ATOM 1355 C CA . PHE A 1 180 ? 66.657 12.283 -77.513 1.00 84.81 180 PHE A CA 1
ATOM 1356 C C . PHE A 1 180 ? 66.044 10.875 -77.454 1.00 84.81 180 PHE A C 1
ATOM 1358 O O . PHE A 1 180 ? 65.937 10.201 -78.481 1.00 84.81 180 PHE A O 1
ATOM 1365 N N . LEU A 1 181 ? 65.622 10.441 -76.264 1.00 81.75 181 LEU A N 1
ATOM 1366 C CA . LEU A 1 181 ? 65.030 9.119 -76.058 1.00 81.75 181 LEU A CA 1
ATOM 1367 C C . LEU A 1 181 ? 63.668 8.969 -76.758 1.00 81.75 181 LEU A C 1
ATOM 1369 O O . LEU A 1 181 ? 63.364 7.885 -77.254 1.00 81.75 181 LEU A O 1
ATOM 1373 N N . ASP A 1 182 ? 62.873 10.040 -76.833 1.00 78.75 182 ASP A N 1
ATOM 1374 C CA . ASP A 1 182 ? 61.571 10.074 -77.511 1.00 78.75 182 ASP A CA 1
ATOM 1375 C C . ASP A 1 182 ? 61.683 10.426 -79.014 1.00 78.75 182 ASP A C 1
ATOM 1377 O O . ASP A 1 182 ? 60.690 10.352 -79.744 1.00 78.75 182 ASP A O 1
ATOM 1381 N N . GLY A 1 183 ? 62.883 10.767 -79.500 1.00 79.56 183 GLY A N 1
ATOM 1382 C CA . GLY A 1 183 ? 63.155 11.136 -80.892 1.00 79.56 183 GLY A CA 1
ATOM 1383 C C . GLY A 1 183 ? 62.557 12.482 -81.320 1.00 79.56 183 GLY A C 1
ATOM 1384 O O . GLY A 1 183 ? 62.282 12.671 -82.509 1.00 79.56 183 GLY A O 1
ATOM 1385 N N . THR A 1 184 ? 62.319 13.396 -80.377 1.00 82.50 184 THR A N 1
ATOM 1386 C CA . THR A 1 184 ? 61.788 14.744 -80.624 1.00 82.50 184 THR A CA 1
ATOM 1387 C C . THR A 1 184 ? 62.916 15.742 -80.913 1.00 82.50 184 THR A C 1
ATOM 1389 O O . THR A 1 184 ? 64.103 15.412 -80.844 1.00 82.50 184 THR A O 1
ATOM 1392 N N . ASN A 1 185 ? 62.549 16.935 -81.384 1.00 85.06 185 ASN A N 1
ATOM 1393 C CA . ASN A 1 185 ? 63.495 17.974 -81.770 1.00 85.06 185 ASN A CA 1
ATOM 1394 C C . ASN A 1 185 ? 63.644 18.989 -80.623 1.00 85.06 185 ASN A C 1
ATOM 1396 O O . ASN A 1 185 ? 62.756 19.832 -80.493 1.00 85.06 185 ASN A O 1
ATOM 1400 N N . PRO A 1 186 ? 64.807 19.026 -79.949 1.00 85.94 186 PRO A N 1
ATOM 1401 C CA . PRO A 1 186 ? 65.050 19.826 -78.747 1.00 85.94 186 PRO A CA 1
ATOM 1402 C C . PRO A 1 186 ? 65.224 21.325 -78.989 1.00 85.94 186 PRO A C 1
ATOM 1404 O O . PRO A 1 186 ? 65.788 22.051 -78.180 1.00 85.94 186 PRO A O 1
ATOM 1407 N N . THR A 1 187 ? 64.828 21.801 -80.163 1.00 85.44 187 THR A N 1
ATOM 1408 C CA . THR A 1 187 ? 64.837 23.220 -80.536 1.00 85.44 187 THR A CA 1
ATOM 1409 C C . THR A 1 187 ? 63.459 23.691 -80.998 1.00 85.44 187 THR A C 1
ATOM 1411 O O . THR A 1 187 ? 63.306 24.829 -81.447 1.00 85.44 187 THR A O 1
ATOM 1414 N N . ASN A 1 188 ? 62.461 22.808 -80.958 1.00 85.62 188 ASN A N 1
ATOM 1415 C CA . ASN A 1 188 ? 61.122 23.056 -81.448 1.00 85.62 188 ASN A CA 1
ATOM 1416 C C . ASN A 1 188 ? 60.083 22.524 -80.460 1.00 85.62 188 ASN A C 1
ATOM 1418 O O . ASN A 1 188 ? 59.691 21.357 -80.534 1.00 85.62 188 ASN A O 1
ATOM 1422 N N . VAL A 1 189 ? 59.507 23.457 -79.705 1.00 79.94 189 VAL A N 1
ATOM 1423 C CA . VAL A 1 189 ? 58.464 23.210 -78.699 1.00 79.94 189 VAL A CA 1
ATOM 1424 C C . VAL A 1 189 ? 57.226 22.469 -79.221 1.00 79.94 189 VAL A C 1
ATOM 1426 O O . VAL A 1 189 ? 56.432 21.930 -78.453 1.00 79.94 189 VAL A O 1
ATOM 1429 N N . ALA A 1 190 ? 56.989 22.463 -80.539 1.00 78.75 190 ALA A N 1
ATOM 1430 C CA . ALA A 1 190 ? 55.878 21.730 -81.150 1.00 78.75 190 ALA A CA 1
ATOM 1431 C C . ALA A 1 190 ? 56.189 20.239 -81.378 1.00 78.75 190 ALA A C 1
ATOM 1433 O O . ALA A 1 190 ? 55.294 19.469 -81.736 1.00 78.75 190 ALA A O 1
ATOM 1434 N N . SER A 1 191 ? 57.451 19.834 -81.225 1.00 84.00 191 SER A N 1
ATOM 1435 C CA . SER A 1 191 ? 57.901 18.459 -81.419 1.00 84.00 191 SER A CA 1
ATOM 1436 C C . SER A 1 191 ? 57.632 17.567 -80.203 1.00 84.00 191 SER A C 1
ATOM 1438 O O . SER A 1 191 ? 57.593 16.343 -80.369 1.00 84.00 191 SER A O 1
ATOM 1440 N N . ALA A 1 192 ? 57.357 18.182 -79.045 1.00 80.88 192 ALA A N 1
ATOM 1441 C CA . ALA A 1 192 ? 57.004 17.541 -77.788 1.00 80.88 192 ALA A CA 1
ATOM 1442 C C . ALA A 1 192 ? 55.988 16.410 -77.971 1.00 80.88 192 ALA A C 1
ATOM 1444 O O . ALA A 1 192 ? 54.942 16.552 -78.628 1.00 80.88 192 ALA A O 1
ATOM 1445 N N . ARG A 1 193 ? 56.275 15.276 -77.335 1.00 83.06 193 ARG A N 1
ATOM 1446 C CA . ARG A 1 193 ? 55.381 14.122 -77.279 1.00 83.06 193 ARG A CA 1
ATOM 1447 C C . ARG A 1 193 ? 54.972 13.875 -75.842 1.00 83.06 193 ARG A C 1
ATOM 1449 O O . ARG A 1 193 ? 55.801 13.630 -74.977 1.00 83.06 193 ARG A O 1
ATOM 1456 N N . PHE A 1 194 ? 53.668 13.879 -75.608 1.00 84.38 194 PHE A N 1
ATOM 1457 C CA . PHE A 1 194 ? 53.104 13.704 -74.281 1.00 84.38 194 PHE A CA 1
ATOM 1458 C C . PHE A 1 194 ? 52.401 12.365 -74.134 1.00 84.38 194 PHE A C 1
ATOM 1460 O O . PHE A 1 194 ? 51.807 11.841 -75.077 1.00 84.38 194 PHE A O 1
ATOM 1467 N N . ARG A 1 195 ? 52.457 11.801 -72.933 1.00 86.50 195 ARG A N 1
ATOM 1468 C CA . ARG A 1 195 ? 51.857 10.510 -72.600 1.00 86.50 195 ARG A CA 1
ATOM 1469 C C . ARG A 1 195 ? 50.547 10.729 -71.851 1.00 86.50 195 ARG A C 1
ATOM 1471 O O . ARG A 1 195 ? 50.479 11.545 -70.933 1.00 86.50 195 ARG A O 1
ATOM 1478 N N . LEU A 1 196 ? 49.518 9.983 -72.245 1.00 87.81 196 LEU A N 1
ATOM 1479 C CA . LEU A 1 196 ? 48.263 9.879 -71.506 1.00 87.81 196 LEU A CA 1
ATOM 1480 C C . LEU A 1 196 ? 48.306 8.600 -70.669 1.00 87.81 196 LEU A C 1
ATOM 1482 O O . LEU A 1 196 ? 48.191 7.498 -71.199 1.00 87.81 196 LEU A O 1
ATOM 1486 N N . SER A 1 197 ? 48.492 8.755 -69.364 1.00 88.12 197 SER A N 1
ATOM 1487 C CA . SER A 1 197 ? 48.471 7.657 -68.403 1.00 88.12 197 SER A CA 1
ATOM 1488 C C . SER A 1 197 ? 47.035 7.405 -67.960 1.00 88.12 197 SER A C 1
ATOM 1490 O O . SER A 1 197 ? 46.425 8.241 -67.296 1.00 88.12 197 SER A O 1
ATOM 1492 N N . ILE A 1 198 ? 46.484 6.255 -68.335 1.00 88.00 198 ILE A N 1
ATOM 1493 C CA . ILE A 1 198 ? 45.149 5.828 -67.917 1.00 88.00 198 ILE A CA 1
ATOM 1494 C C . ILE A 1 198 ? 45.302 4.889 -66.727 1.00 88.00 198 ILE A C 1
ATOM 1496 O O . ILE A 1 198 ? 45.957 3.853 -66.836 1.00 88.00 198 ILE A O 1
ATOM 1500 N N . ILE A 1 199 ? 44.687 5.239 -65.601 1.00 82.06 199 ILE A N 1
ATOM 1501 C CA . ILE A 1 199 ? 44.661 4.390 -64.411 1.00 82.06 199 ILE A CA 1
ATOM 1502 C C . ILE A 1 199 ? 43.253 3.811 -64.258 1.00 82.06 199 ILE A C 1
ATOM 1504 O O . ILE A 1 199 ? 42.268 4.540 -64.154 1.00 82.06 199 ILE A O 1
ATOM 1508 N N . ASN A 1 200 ? 43.157 2.483 -64.260 1.00 76.94 200 ASN A N 1
ATOM 1509 C CA . ASN A 1 200 ? 41.894 1.761 -64.133 1.00 76.94 200 ASN A CA 1
ATOM 1510 C C . ASN A 1 200 ? 41.644 1.396 -62.660 1.00 76.94 200 ASN A C 1
ATOM 1512 O O . ASN A 1 200 ? 42.382 0.596 -62.086 1.00 76.94 200 ASN A O 1
ATOM 1516 N N . PHE A 1 201 ? 40.598 1.969 -62.056 1.00 62.19 201 PHE A N 1
ATOM 1517 C CA . PHE A 1 201 ? 40.164 1.698 -60.678 1.00 62.19 201 PHE A CA 1
ATOM 1518 C C . PHE A 1 201 ? 38.730 1.156 -60.686 1.00 62.19 201 PHE A C 1
ATOM 1520 O O . PHE A 1 201 ? 37.777 1.928 -60.768 1.00 62.19 201 PHE A O 1
ATOM 1527 N N . GLY A 1 202 ? 38.558 -0.173 -60.686 1.00 63.28 202 GLY A N 1
ATOM 1528 C CA . GLY A 1 202 ? 37.222 -0.806 -60.733 1.00 63.28 202 GLY A CA 1
ATOM 1529 C C . GLY A 1 202 ? 36.416 -0.522 -62.015 1.00 63.28 202 GLY A C 1
ATOM 1530 O O . GLY A 1 202 ? 35.244 -0.878 -62.125 1.00 63.28 202 GLY A O 1
ATOM 1531 N N . SER A 1 203 ? 37.047 0.119 -62.995 1.00 76.38 203 SER A N 1
ATOM 1532 C CA . SER A 1 203 ? 36.491 0.539 -64.275 1.00 76.38 203 SER A CA 1
ATOM 1533 C C . SER A 1 203 ? 37.541 0.366 -65.367 1.00 76.38 203 SER A C 1
ATOM 1535 O O . SER A 1 203 ? 38.740 0.321 -65.091 1.00 76.38 203 SER A O 1
ATOM 1537 N N . PHE A 1 204 ? 37.083 0.252 -66.608 1.00 84.56 204 PHE A N 1
ATOM 1538 C CA . PHE A 1 204 ? 37.919 0.178 -67.796 1.00 84.56 204 PHE A CA 1
ATOM 1539 C C . PHE A 1 204 ? 37.753 1.455 -68.619 1.00 84.56 204 PHE A C 1
ATOM 1541 O O . PHE A 1 204 ? 36.657 1.743 -69.100 1.00 84.56 204 PHE A O 1
ATOM 1548 N N . VAL A 1 205 ? 38.825 2.228 -68.776 1.00 88.31 205 VAL A N 1
ATOM 1549 C CA . VAL A 1 205 ? 38.836 3.459 -69.574 1.00 88.31 205 VAL A CA 1
ATOM 1550 C C . VAL A 1 205 ? 39.489 3.195 -70.928 1.00 88.31 205 VAL A C 1
ATOM 1552 O O . VAL A 1 205 ? 40.629 2.746 -71.015 1.00 88.31 205 VAL A O 1
ATOM 1555 N N . THR A 1 206 ? 38.765 3.515 -71.996 1.00 88.69 206 THR A N 1
ATOM 1556 C CA . THR A 1 206 ? 39.243 3.469 -73.383 1.00 88.69 206 THR A CA 1
ATOM 1557 C C . THR A 1 206 ? 39.514 4.876 -73.903 1.00 88.69 206 THR A C 1
ATOM 1559 O O . THR A 1 206 ? 38.757 5.795 -73.601 1.00 88.69 206 THR A O 1
ATOM 1562 N N . ALA A 1 207 ? 40.574 5.044 -74.698 1.00 88.19 207 ALA A N 1
ATOM 1563 C CA . ALA A 1 207 ? 40.934 6.290 -75.379 1.00 88.19 207 ALA A CA 1
ATOM 1564 C C . ALA A 1 207 ? 40.800 6.136 -76.898 1.00 88.19 207 ALA A C 1
ATOM 1566 O O . ALA A 1 207 ? 41.165 5.104 -77.452 1.00 88.19 207 ALA A O 1
ATOM 1567 N N . THR A 1 208 ? 40.295 7.157 -77.589 1.00 90.31 208 THR A N 1
ATOM 1568 C CA . THR A 1 208 ? 40.220 7.206 -79.056 1.00 90.31 208 THR A CA 1
ATOM 1569 C C . THR A 1 208 ? 40.679 8.585 -79.556 1.00 90.31 208 THR A C 1
ATOM 1571 O O . THR A 1 208 ? 40.009 9.573 -79.246 1.00 90.31 208 THR A O 1
ATOM 1574 N N . PRO A 1 209 ? 41.781 8.687 -80.332 1.00 89.00 209 PRO A N 1
ATOM 1575 C CA . PRO A 1 209 ? 42.703 7.607 -80.706 1.00 89.00 209 PRO A CA 1
ATOM 1576 C C . PRO A 1 209 ? 43.535 7.121 -79.505 1.00 89.00 209 PRO A C 1
ATOM 1578 O O . PRO A 1 209 ? 43.893 7.923 -78.651 1.00 89.00 209 PRO A O 1
ATOM 1581 N N . ASN A 1 210 ? 43.856 5.824 -79.448 1.00 85.38 210 ASN A N 1
ATOM 1582 C CA . ASN A 1 210 ? 44.743 5.244 -78.432 1.00 85.38 210 ASN A CA 1
ATOM 1583 C C . ASN A 1 210 ? 46.183 5.188 -78.965 1.00 85.38 210 ASN A C 1
ATOM 1585 O O . ASN A 1 210 ? 46.536 4.263 -79.698 1.00 85.38 210 ASN A O 1
ATOM 1589 N N . LEU A 1 211 ? 46.994 6.197 -78.650 1.00 83.56 211 LEU A N 1
ATOM 1590 C CA . LEU A 1 211 ? 48.389 6.301 -79.087 1.00 83.56 211 LEU A CA 1
ATOM 1591 C C . LEU A 1 211 ? 49.351 6.158 -77.900 1.00 83.56 211 LEU A C 1
ATOM 1593 O O . LEU A 1 211 ? 49.029 6.556 -76.782 1.00 83.56 211 LEU A O 1
ATOM 1597 N N . LEU A 1 212 ? 50.561 5.649 -78.163 1.00 75.50 212 LEU A N 1
ATOM 1598 C CA . LEU A 1 212 ? 51.643 5.565 -77.167 1.00 75.50 212 LEU A CA 1
ATOM 1599 C C . LEU A 1 212 ? 52.124 6.955 -76.703 1.00 75.50 212 LEU A C 1
ATOM 1601 O O . LEU A 1 212 ? 52.572 7.110 -75.569 1.00 75.50 212 LEU A O 1
ATOM 1605 N N . SER A 1 213 ? 52.019 7.964 -77.573 1.00 80.12 213 SER A N 1
ATOM 1606 C CA . SER A 1 213 ? 52.265 9.374 -77.266 1.00 80.12 213 SER A CA 1
ATOM 1607 C C . SER A 1 213 ? 51.510 10.294 -78.234 1.00 80.12 213 SER A C 1
ATOM 1609 O O . SER A 1 213 ? 51.199 9.920 -79.369 1.00 80.12 213 SER A O 1
ATOM 1611 N N . TYR A 1 214 ? 51.216 11.512 -77.787 1.00 85.69 214 TYR A N 1
ATOM 1612 C CA . TYR A 1 214 ? 50.395 12.501 -78.480 1.00 85.69 214 TYR A CA 1
ATOM 1613 C C . TYR A 1 214 ? 51.223 13.753 -78.766 1.00 85.69 214 TYR A C 1
ATOM 1615 O O . TYR A 1 214 ? 51.993 14.193 -77.914 1.00 85.69 214 TYR A O 1
ATOM 1623 N N . SER A 1 215 ? 51.068 14.334 -79.956 1.00 84.69 215 SER A N 1
ATOM 1624 C CA . SER A 1 215 ? 51.572 15.686 -80.223 1.00 84.69 215 SER A CA 1
ATOM 1625 C C . SER A 1 215 ? 50.824 16.706 -79.362 1.00 84.69 215 SER A C 1
ATOM 1627 O O . SER A 1 215 ? 49.650 16.502 -79.037 1.00 84.69 215 SER A O 1
ATOM 1629 N N . ASN A 1 216 ? 51.488 17.812 -79.022 1.00 83.38 216 ASN A N 1
ATOM 1630 C CA . ASN A 1 216 ? 50.885 18.891 -78.244 1.00 83.38 216 ASN A CA 1
ATOM 1631 C C . ASN A 1 216 ? 49.562 19.379 -78.877 1.00 83.38 216 ASN A C 1
ATOM 1633 O O . ASN A 1 216 ? 49.529 19.766 -80.045 1.00 83.38 216 ASN A O 1
ATOM 1637 N N . GLY A 1 217 ? 48.466 19.342 -78.111 1.00 82.12 217 GLY A N 1
ATOM 1638 C CA . GLY A 1 217 ? 47.150 19.840 -78.522 1.00 82.12 217 GLY A CA 1
ATOM 1639 C C . GLY A 1 217 ? 46.206 18.799 -79.141 1.00 82.12 217 GLY A C 1
ATOM 1640 O O . GLY A 1 217 ? 45.083 19.151 -79.506 1.00 82.12 217 GLY A O 1
ATOM 1641 N N . VAL A 1 218 ? 46.599 17.520 -79.245 1.00 89.50 218 VAL A N 1
ATOM 1642 C CA . VAL A 1 218 ? 45.699 16.455 -79.732 1.00 89.50 218 VAL A CA 1
ATOM 1643 C C . VAL A 1 218 ? 44.542 16.240 -78.755 1.00 89.50 218 VAL A C 1
ATOM 1645 O O . VAL A 1 218 ? 44.744 16.118 -77.549 1.00 89.50 218 VAL A O 1
ATOM 1648 N N . THR A 1 219 ? 43.318 16.161 -79.280 1.00 89.69 219 THR A N 1
ATOM 1649 C CA . THR A 1 219 ? 42.115 15.844 -78.494 1.00 89.69 219 THR A CA 1
ATOM 1650 C C . THR A 1 219 ? 41.827 14.343 -78.531 1.00 89.69 219 THR A C 1
ATOM 1652 O O . THR A 1 219 ? 41.783 13.746 -79.605 1.00 89.69 219 THR A O 1
ATOM 1655 N N . VAL A 1 220 ? 41.612 13.742 -77.361 1.00 91.94 220 VAL A N 1
ATOM 1656 C CA . VAL A 1 220 ? 41.336 12.315 -77.147 1.00 91.94 220 VAL A CA 1
ATOM 1657 C C . VAL A 1 220 ? 39.936 12.154 -76.560 1.00 91.94 220 VAL A C 1
ATOM 1659 O O . VAL A 1 220 ? 39.612 12.782 -75.554 1.00 91.94 220 VAL A O 1
ATOM 1662 N N . SER A 1 221 ? 39.102 11.306 -77.163 1.00 91.81 221 SER A N 1
ATOM 1663 C CA . SER A 1 221 ? 37.811 10.900 -76.597 1.00 91.81 221 SER A CA 1
ATOM 1664 C C . SER A 1 221 ? 38.013 9.718 -75.653 1.00 91.81 221 SER A C 1
ATOM 1666 O O . SER A 1 221 ? 38.531 8.680 -76.061 1.00 91.81 221 SER A O 1
ATOM 1668 N N . LEU A 1 222 ? 37.588 9.861 -74.404 1.00 93.00 222 LEU A N 1
ATOM 1669 C CA . LEU A 1 222 ? 37.709 8.879 -73.336 1.00 93.00 222 LEU A CA 1
ATOM 1670 C C . LEU A 1 222 ? 36.330 8.323 -72.972 1.00 93.00 222 LEU A C 1
ATOM 1672 O O . LEU A 1 222 ? 35.395 9.088 -72.745 1.00 93.00 222 LEU A O 1
ATOM 1676 N N . SER A 1 223 ? 36.197 6.997 -72.902 1.00 91.50 223 SER A N 1
ATOM 1677 C CA . SER A 1 223 ? 34.973 6.323 -72.455 1.00 91.50 223 SER A CA 1
ATOM 1678 C C . SER A 1 223 ? 35.279 5.310 -71.358 1.00 91.50 223 SER A C 1
ATOM 1680 O O . SER A 1 223 ? 36.135 4.441 -71.530 1.00 91.50 223 SER A O 1
ATOM 1682 N N . ALA A 1 224 ? 34.586 5.433 -70.229 1.00 89.69 224 ALA A N 1
ATOM 1683 C CA . ALA A 1 224 ? 34.717 4.545 -69.084 1.00 89.69 224 ALA A CA 1
ATOM 1684 C C . ALA A 1 224 ? 33.588 3.509 -69.052 1.00 89.69 224 ALA A C 1
ATOM 1686 O O . ALA A 1 224 ? 32.416 3.846 -69.191 1.00 89.69 224 ALA A O 1
ATOM 1687 N N . THR A 1 225 ? 33.925 2.251 -68.799 1.00 88.00 225 THR A N 1
ATOM 1688 C CA . THR A 1 225 ? 32.968 1.173 -68.528 1.00 88.00 225 THR A CA 1
ATOM 1689 C C . THR A 1 225 ? 33.226 0.653 -67.121 1.00 88.00 225 THR A C 1
ATOM 1691 O O . THR A 1 225 ? 34.302 0.128 -66.846 1.00 88.00 225 THR A O 1
ATOM 1694 N N . ALA A 1 226 ? 32.277 0.830 -66.205 1.00 81.94 226 ALA A N 1
ATOM 1695 C CA . ALA A 1 226 ? 32.402 0.282 -64.857 1.00 81.94 226 ALA A CA 1
ATOM 1696 C C . ALA A 1 226 ? 32.236 -1.247 -64.874 1.00 81.94 226 ALA A C 1
ATOM 1698 O O . ALA A 1 226 ? 31.442 -1.780 -65.651 1.00 81.94 226 ALA A O 1
ATOM 1699 N N . ILE A 1 227 ? 33.001 -1.953 -64.039 1.00 78.44 227 ILE A N 1
ATOM 1700 C CA . ILE A 1 227 ? 32.897 -3.410 -63.900 1.00 78.44 227 ILE A CA 1
ATOM 1701 C C . ILE A 1 227 ? 31.771 -3.710 -62.906 1.00 78.44 227 ILE A C 1
ATOM 1703 O O . ILE A 1 227 ? 31.747 -3.149 -61.811 1.00 78.44 227 ILE A O 1
ATOM 1707 N N . ALA A 1 228 ? 30.840 -4.595 -63.276 1.00 73.44 228 ALA A N 1
ATOM 1708 C CA . ALA A 1 228 ? 29.730 -4.982 -62.405 1.00 73.44 228 ALA A CA 1
ATOM 1709 C C . ALA A 1 228 ? 30.250 -5.486 -61.039 1.00 73.44 228 ALA A C 1
ATOM 1711 O O . ALA A 1 228 ? 31.218 -6.251 -61.012 1.00 73.44 228 ALA A O 1
ATOM 1712 N N . PRO A 1 229 ? 29.630 -5.090 -59.911 1.00 70.38 229 PRO A N 1
ATOM 1713 C CA . PRO A 1 229 ? 28.329 -4.417 -59.779 1.00 70.38 229 PRO A CA 1
ATOM 1714 C C . PRO A 1 229 ? 28.370 -2.875 -59.813 1.00 70.38 229 PRO A C 1
ATOM 1716 O O . PRO A 1 229 ? 27.364 -2.237 -59.519 1.00 70.38 229 PRO A O 1
ATOM 1719 N N . PHE A 1 230 ? 29.505 -2.256 -60.132 1.00 76.62 230 PHE A N 1
ATOM 1720 C CA . PHE A 1 230 ? 29.671 -0.809 -60.017 1.00 76.62 230 PHE A CA 1
ATOM 1721 C C . PHE A 1 230 ? 29.145 -0.038 -61.231 1.00 76.62 230 PHE A C 1
ATOM 1723 O O . PHE A 1 230 ? 29.073 -0.555 -62.346 1.00 76.62 230 PHE A O 1
ATOM 1730 N N . THR A 1 231 ? 28.832 1.239 -61.019 1.00 81.94 231 THR A N 1
ATOM 1731 C CA . THR A 1 231 ? 28.480 2.200 -62.070 1.00 81.94 231 THR A CA 1
ATOM 1732 C C . THR A 1 231 ? 29.558 3.274 -62.189 1.00 81.94 231 THR A C 1
ATOM 1734 O O . THR A 1 231 ? 30.319 3.526 -61.255 1.00 81.94 231 THR A O 1
ATOM 1737 N N . PHE A 1 232 ? 29.664 3.886 -63.369 1.00 85.94 232 PHE A N 1
ATOM 1738 C CA . PHE A 1 232 ? 30.562 5.018 -63.577 1.00 85.94 232 PHE A CA 1
ATOM 1739 C C . PHE A 1 232 ? 30.024 6.241 -62.827 1.00 85.94 232 PHE A C 1
ATOM 1741 O O . PHE A 1 232 ? 28.861 6.607 -62.995 1.00 85.94 232 PHE A O 1
ATOM 1748 N N . ARG A 1 233 ? 30.879 6.878 -62.025 1.00 84.19 233 ARG A N 1
ATOM 1749 C CA . ARG A 1 233 ? 30.512 7.992 -61.140 1.00 84.19 233 ARG A CA 1
ATOM 1750 C C . ARG A 1 233 ? 31.078 9.332 -61.601 1.00 84.19 233 ARG A C 1
ATOM 1752 O O . ARG A 1 233 ? 30.450 10.359 -61.378 1.00 84.19 233 ARG A O 1
ATOM 1759 N N . GLY A 1 234 ? 32.236 9.339 -62.258 1.00 86.44 234 GLY A N 1
ATOM 1760 C CA . GLY A 1 234 ? 32.872 10.556 -62.762 1.00 86.44 234 GLY A CA 1
ATOM 1761 C C . GLY A 1 234 ? 34.343 10.354 -63.106 1.00 86.44 234 GLY A C 1
ATOM 1762 O O . GLY A 1 234 ? 34.884 9.260 -62.952 1.00 86.44 234 GLY A O 1
ATOM 1763 N N . TRP A 1 235 ? 34.998 11.413 -63.566 1.00 86.12 235 TRP A N 1
ATOM 1764 C CA . TRP A 1 235 ? 36.416 11.404 -63.930 1.00 86.12 235 TRP A CA 1
ATOM 1765 C C . TRP A 1 235 ? 37.302 12.053 -62.865 1.00 86.12 235 TRP A C 1
ATOM 1767 O O . TRP A 1 235 ? 36.879 12.996 -62.195 1.00 86.12 235 TRP A O 1
ATOM 1777 N N . GLY A 1 236 ? 38.538 11.566 -62.749 1.00 84.12 236 GLY A N 1
ATOM 1778 C CA . GLY A 1 236 ? 39.592 12.116 -61.899 1.00 84.12 236 GLY A CA 1
ATOM 1779 C C . GLY A 1 236 ? 40.945 12.209 -62.613 1.00 84.12 236 GLY A C 1
ATOM 1780 O O . GLY A 1 236 ? 41.128 11.699 -63.723 1.00 84.12 236 GLY A O 1
ATOM 1781 N N . GLY A 1 237 ? 41.900 12.876 -61.960 1.00 85.50 237 GLY A N 1
ATOM 1782 C CA . GLY A 1 237 ? 43.202 13.228 -62.531 1.00 85.50 237 GLY A CA 1
ATOM 1783 C C . GLY A 1 237 ? 43.132 14.577 -63.245 1.00 85.50 237 GLY A C 1
ATOM 1784 O O . GLY A 1 237 ? 42.660 15.552 -62.669 1.00 85.50 237 GLY A O 1
ATOM 1785 N N . ASP A 1 238 ? 43.556 14.625 -64.504 1.00 87.00 238 ASP A N 1
ATOM 1786 C CA . ASP A 1 238 ? 43.443 15.801 -65.377 1.00 87.00 238 ASP A CA 1
ATOM 1787 C C . ASP A 1 238 ? 42.035 16.003 -65.973 1.00 87.00 238 ASP A C 1
ATOM 1789 O O . ASP A 1 238 ? 41.820 16.890 -66.801 1.00 87.00 238 ASP A O 1
ATOM 1793 N N . LEU A 1 239 ? 41.067 15.178 -65.569 1.00 87.12 239 LEU A N 1
ATOM 1794 C CA . LEU A 1 239 ? 39.657 15.307 -65.918 1.00 87.12 239 LEU A CA 1
ATOM 1795 C C . LEU A 1 239 ? 38.796 15.493 -64.669 1.00 87.12 239 LEU A C 1
ATOM 1797 O O . LEU A 1 239 ? 39.151 15.069 -63.572 1.00 87.12 239 LEU A O 1
ATOM 1801 N N . SER A 1 240 ? 37.629 16.103 -64.865 1.00 81.06 240 SER A N 1
ATOM 1802 C CA . SER A 1 240 ? 36.580 16.228 -63.854 1.00 81.06 240 SER A CA 1
ATOM 1803 C C . SER A 1 240 ? 35.197 16.144 -64.507 1.00 81.06 240 SER A C 1
ATOM 1805 O O . SER A 1 240 ? 35.065 16.276 -65.726 1.00 81.06 240 SER A O 1
ATOM 1807 N N . GLY A 1 241 ? 34.161 15.922 -63.698 1.00 81.19 241 GLY A N 1
ATOM 1808 C CA . GLY A 1 241 ? 32.774 15.830 -64.155 1.00 81.19 241 GLY A CA 1
ATOM 1809 C C . GLY A 1 241 ? 32.313 14.404 -64.462 1.00 81.19 241 GLY A C 1
ATOM 1810 O O . GLY A 1 241 ? 33.058 13.436 -64.320 1.00 81.19 241 GLY A O 1
ATOM 1811 N N . THR A 1 242 ? 31.047 14.284 -64.858 1.00 84.06 242 THR A N 1
ATOM 1812 C CA . THR A 1 242 ? 30.313 13.008 -64.959 1.00 84.06 242 THR A CA 1
ATOM 1813 C C . THR A 1 242 ? 29.918 12.631 -66.389 1.00 84.06 242 THR A C 1
ATOM 1815 O O . THR A 1 242 ? 29.307 11.588 -66.607 1.00 84.06 242 THR A O 1
ATOM 1818 N N . ASN A 1 243 ? 30.274 13.450 -67.381 1.00 86.56 243 ASN A N 1
ATOM 1819 C CA . ASN A 1 243 ? 30.010 13.137 -68.784 1.00 86.56 243 ASN A CA 1
ATOM 1820 C C . ASN A 1 243 ? 30.857 11.939 -69.212 1.00 86.56 243 ASN A C 1
ATOM 1822 O O . ASN A 1 243 ? 32.073 11.954 -69.054 1.00 86.56 243 ASN A O 1
ATOM 1826 N N . ASN A 1 244 ? 30.229 10.908 -69.761 1.00 88.56 244 ASN A N 1
ATOM 1827 C CA . ASN A 1 244 ? 30.915 9.732 -70.274 1.00 88.56 244 ASN A CA 1
ATOM 1828 C C . ASN A 1 244 ? 30.210 9.277 -71.561 1.00 88.56 244 ASN A C 1
ATOM 1830 O O . ASN A 1 244 ? 29.041 8.892 -71.488 1.00 88.56 244 ASN A O 1
ATOM 1834 N N . PRO A 1 245 ? 30.871 9.331 -72.731 1.00 91.12 245 PRO A N 1
ATOM 1835 C CA . PRO A 1 245 ? 32.279 9.694 -72.952 1.00 91.12 245 PRO A CA 1
ATOM 1836 C C . PRO A 1 245 ? 32.607 11.186 -72.715 1.00 91.12 245 PRO A C 1
ATOM 1838 O O . PRO A 1 245 ? 31.715 12.032 -72.686 1.00 91.12 245 PRO A O 1
ATOM 1841 N N . VAL A 1 246 ? 33.897 11.509 -72.558 1.00 93.50 246 VAL A N 1
ATOM 1842 C CA . VAL A 1 246 ? 34.442 12.874 -72.381 1.00 93.50 246 VAL A CA 1
ATOM 1843 C C . VAL A 1 246 ? 35.638 13.115 -73.300 1.00 93.50 246 VAL A C 1
ATOM 1845 O O . VAL A 1 246 ? 36.359 12.184 -73.638 1.00 93.50 246 VAL A O 1
ATOM 1848 N N . THR A 1 247 ? 35.891 14.360 -73.695 1.00 91.31 247 THR A N 1
ATOM 1849 C CA . THR A 1 247 ? 37.066 14.732 -74.500 1.00 91.31 247 THR A CA 1
ATOM 1850 C C . THR A 1 247 ? 38.143 15.413 -73.654 1.00 91.31 247 THR A C 1
ATOM 1852 O O . THR A 1 247 ? 37.829 16.318 -72.884 1.00 91.31 247 THR A O 1
ATOM 1855 N N . LEU A 1 248 ? 39.409 15.034 -73.846 1.00 91.69 248 LEU A N 1
ATOM 1856 C CA . LEU A 1 248 ? 40.591 15.621 -73.207 1.00 91.69 248 LEU A CA 1
ATOM 1857 C C . LEU A 1 248 ? 41.591 16.110 -74.260 1.00 91.69 248 LEU A C 1
ATOM 1859 O O . LEU A 1 248 ? 41.999 15.334 -75.119 1.00 91.69 248 LEU A O 1
ATOM 1863 N N . THR A 1 249 ? 42.062 17.350 -74.151 1.00 90.88 249 THR A N 1
ATOM 1864 C CA . THR A 1 249 ? 43.186 17.848 -74.961 1.00 90.88 249 THR A CA 1
ATOM 1865 C C . THR A 1 249 ? 44.516 17.579 -74.252 1.00 90.88 249 THR A C 1
ATOM 1867 O O . THR A 1 249 ? 44.739 18.046 -73.133 1.00 90.88 249 THR A O 1
ATOM 1870 N N . VAL A 1 250 ? 45.417 16.834 -74.895 1.00 88.50 250 VAL A N 1
ATOM 1871 C CA . VAL A 1 250 ? 46.729 16.460 -74.350 1.00 88.50 250 VAL A CA 1
ATOM 1872 C C . VAL A 1 250 ? 47.756 17.538 -74.706 1.00 88.50 250 VAL A C 1
ATOM 1874 O O . VAL A 1 250 ? 48.273 17.583 -75.819 1.00 88.50 250 VAL A O 1
ATOM 1877 N N . THR A 1 251 ? 48.026 18.437 -73.762 1.00 84.44 251 THR A N 1
ATOM 1878 C CA . THR A 1 251 ? 48.990 19.548 -73.912 1.00 84.44 251 THR A CA 1
ATOM 1879 C C . THR A 1 251 ? 50.269 19.386 -73.089 1.00 84.44 251 THR A C 1
ATOM 1881 O O . THR A 1 251 ? 51.175 20.200 -73.193 1.00 84.44 251 THR A O 1
ATOM 1884 N N . ASN A 1 252 ? 50.320 18.360 -72.245 1.00 84.69 252 ASN A N 1
ATOM 1885 C CA . ASN A 1 252 ? 51.463 17.900 -71.461 1.00 84.69 252 ASN A CA 1
ATOM 1886 C C . ASN A 1 252 ? 51.204 16.432 -71.066 1.00 84.69 252 ASN A C 1
ATOM 1888 O O . ASN A 1 252 ? 50.181 15.869 -71.464 1.00 84.69 252 ASN A O 1
ATOM 1892 N N . ASN A 1 253 ? 52.090 15.793 -70.295 1.00 85.19 253 ASN A N 1
ATOM 1893 C CA . ASN A 1 253 ? 51.798 14.463 -69.747 1.00 85.19 253 ASN A CA 1
ATOM 1894 C C . ASN A 1 253 ? 50.528 14.521 -68.880 1.00 85.19 253 ASN A C 1
ATOM 1896 O O . ASN A 1 253 ? 50.491 15.252 -67.892 1.00 85.19 253 ASN A O 1
ATOM 1900 N N . LYS A 1 254 ? 49.502 13.755 -69.267 1.00 87.06 254 LYS A N 1
ATOM 1901 C CA . LYS A 1 254 ? 48.189 13.707 -68.611 1.00 87.06 254 LYS A CA 1
ATOM 1902 C C . LYS A 1 254 ? 48.018 12.392 -67.864 1.00 87.06 254 LYS A C 1
ATOM 1904 O O . LYS A 1 254 ? 48.416 11.345 -68.367 1.00 87.06 254 LYS A O 1
ATOM 1909 N N . THR A 1 255 ? 47.367 12.418 -66.710 1.00 89.06 255 THR A N 1
ATOM 1910 C CA . THR A 1 255 ? 46.904 11.225 -65.996 1.00 89.06 255 THR A CA 1
ATOM 1911 C C . THR A 1 255 ? 45.397 11.293 -65.811 1.00 89.06 255 THR A C 1
ATOM 1913 O O . THR A 1 255 ? 44.889 12.261 -65.255 1.00 89.06 255 THR A O 1
ATOM 1916 N N . VAL A 1 256 ? 44.669 10.267 -66.249 1.00 89.62 256 VAL A N 1
ATOM 1917 C CA . VAL A 1 256 ? 43.208 10.189 -66.112 1.00 89.62 256 VAL A CA 1
ATOM 1918 C C . VAL A 1 256 ? 42.776 8.869 -65.508 1.00 89.62 256 VAL A C 1
ATOM 1920 O O . VAL A 1 256 ? 43.397 7.830 -65.729 1.00 89.62 256 VAL A O 1
ATOM 1923 N N . PHE A 1 257 ? 41.672 8.905 -64.776 1.00 87.44 257 PHE A N 1
ATOM 1924 C CA . PHE A 1 257 ? 41.010 7.711 -64.275 1.00 87.44 257 PHE A CA 1
ATOM 1925 C C . PHE A 1 257 ? 39.511 7.940 -64.105 1.00 87.44 257 PHE A C 1
ATOM 1927 O O . PHE A 1 257 ? 39.047 9.078 -64.031 1.00 87.44 257 PHE A O 1
ATOM 1934 N N . ALA A 1 258 ? 38.754 6.848 -64.054 1.00 87.12 258 ALA A N 1
ATOM 1935 C CA . ALA A 1 258 ? 37.316 6.864 -63.831 1.00 87.12 258 ALA A CA 1
ATOM 1936 C C . ALA A 1 258 ? 36.986 6.345 -62.429 1.00 87.12 258 ALA A C 1
ATOM 1938 O O . ALA A 1 258 ? 37.470 5.293 -62.010 1.00 87.12 258 ALA A O 1
ATOM 1939 N N . TYR A 1 259 ? 36.143 7.084 -61.714 1.00 82.56 259 TYR A N 1
ATOM 1940 C CA . TYR A 1 259 ? 35.572 6.660 -60.445 1.00 82.56 259 TYR A CA 1
ATOM 1941 C C . TYR A 1 259 ? 34.443 5.658 -60.705 1.00 82.56 259 TYR A C 1
ATOM 1943 O O . TYR A 1 259 ? 33.502 5.954 -61.447 1.00 82.56 259 TYR A O 1
ATOM 1951 N N . ALA A 1 260 ? 34.532 4.481 -60.088 1.00 81.62 260 ALA A N 1
ATOM 1952 C CA . ALA A 1 260 ? 33.473 3.481 -60.062 1.00 81.62 260 ALA A CA 1
ATOM 1953 C C . ALA A 1 260 ? 33.431 2.797 -58.690 1.00 81.62 260 ALA A C 1
ATOM 1955 O O . ALA A 1 260 ? 34.475 2.442 -58.144 1.00 81.62 260 ALA A O 1
ATOM 1956 N N . GLY A 1 261 ? 32.222 2.610 -58.162 1.00 79.19 261 GLY A N 1
ATOM 1957 C CA . GLY A 1 261 ? 31.973 1.958 -56.876 1.00 79.19 261 GLY A CA 1
ATOM 1958 C C . GLY A 1 261 ? 31.860 2.909 -55.688 1.00 79.19 261 GLY A C 1
ATOM 1959 O O . GLY A 1 261 ? 31.677 4.108 -55.877 1.00 79.19 261 GLY A O 1
ATOM 1960 N N . ALA A 1 262 ? 31.919 2.333 -54.486 1.00 82.62 262 ALA A N 1
ATOM 1961 C CA . ALA A 1 262 ? 31.736 3.030 -53.215 1.00 82.62 262 ALA A CA 1
ATOM 1962 C C . ALA A 1 262 ? 32.988 3.818 -52.810 1.00 82.62 262 ALA A C 1
ATOM 1964 O O . ALA A 1 262 ? 34.104 3.289 -52.849 1.00 82.62 262 ALA A O 1
ATOM 1965 N N . PHE A 1 263 ? 32.798 5.058 -52.364 1.00 84.50 263 PHE A N 1
ATOM 1966 C CA . PHE A 1 263 ? 33.865 5.929 -51.880 1.00 84.50 263 PHE A CA 1
ATOM 1967 C C . PHE A 1 263 ? 33.568 6.487 -50.492 1.00 84.50 263 PHE A C 1
ATOM 1969 O O . PHE A 1 263 ? 32.422 6.631 -50.078 1.00 84.50 263 PHE A O 1
ATOM 1976 N N . THR A 1 264 ? 34.630 6.895 -49.801 1.00 92.50 264 THR A N 1
ATOM 1977 C CA . THR A 1 264 ? 34.522 7.851 -48.700 1.00 92.50 264 THR A CA 1
ATOM 1978 C C . THR A 1 264 ? 34.558 9.265 -49.285 1.00 92.50 264 THR A C 1
ATOM 1980 O O . THR A 1 264 ? 35.607 9.719 -49.749 1.00 92.50 264 THR A O 1
ATOM 1983 N N . ILE A 1 265 ? 33.425 9.964 -49.283 1.00 93.38 265 ILE A N 1
ATOM 1984 C CA . ILE A 1 265 ? 33.268 11.309 -49.843 1.00 93.38 265 ILE A CA 1
ATOM 1985 C C . ILE A 1 265 ? 33.222 12.330 -48.705 1.00 93.38 265 ILE A C 1
ATOM 1987 O O . ILE A 1 265 ? 32.383 12.269 -47.809 1.00 93.38 265 ILE A O 1
ATOM 1991 N N . THR A 1 266 ? 34.153 13.283 -48.726 1.00 96.81 266 THR A N 1
ATOM 1992 C CA . THR A 1 266 ? 34.335 14.261 -47.642 1.00 96.81 266 THR A CA 1
ATOM 1993 C C . THR A 1 266 ? 33.911 15.652 -48.081 1.00 96.81 266 THR A C 1
ATOM 1995 O O . THR A 1 266 ? 34.307 16.111 -49.150 1.00 96.81 266 THR A O 1
ATOM 1998 N N . TRP A 1 267 ? 33.150 16.357 -47.248 1.00 97.12 267 TRP A N 1
ATOM 1999 C CA . TRP A 1 267 ? 32.800 17.754 -47.487 1.00 97.12 267 TRP A CA 1
ATOM 2000 C C . TRP A 1 267 ? 34.027 18.660 -47.346 1.00 97.12 267 TRP A C 1
ATOM 2002 O O . TRP A 1 267 ? 34.673 18.689 -46.296 1.00 97.12 267 TRP A O 1
ATOM 2012 N N . THR A 1 268 ? 34.337 19.438 -48.381 1.00 94.50 268 THR A N 1
ATOM 2013 C CA . THR A 1 268 ? 35.514 20.325 -48.420 1.00 94.50 268 THR A CA 1
ATOM 2014 C C . THR A 1 268 ? 35.164 21.805 -48.541 1.00 94.50 268 THR A C 1
ATOM 2016 O O . THR A 1 268 ? 36.021 22.651 -48.278 1.00 94.50 268 THR A O 1
ATOM 2019 N N . ASN A 1 269 ? 33.916 22.155 -48.869 1.00 93.62 269 ASN A N 1
ATOM 2020 C CA . ASN A 1 269 ? 33.502 23.552 -48.974 1.00 93.62 269 ASN A CA 1
ATOM 2021 C C . ASN A 1 269 ? 33.333 24.215 -47.589 1.00 93.62 269 ASN A C 1
ATOM 2023 O O . ASN A 1 269 ? 32.292 24.107 -46.938 1.00 93.62 269 ASN A O 1
ATOM 2027 N N . GLY A 1 270 ? 34.340 24.976 -47.156 1.00 90.88 270 GLY A N 1
ATOM 2028 C CA . GLY A 1 270 ? 34.310 25.721 -45.891 1.00 90.88 270 GLY A CA 1
ATOM 2029 C C . GLY A 1 270 ? 33.274 26.855 -45.813 1.00 90.88 270 GLY A C 1
ATOM 2030 O O . GLY A 1 270 ? 33.035 27.376 -44.728 1.00 90.88 270 GLY A O 1
ATOM 2031 N N . SER A 1 271 ? 32.644 27.242 -46.926 1.00 92.19 271 SER A N 1
ATOM 2032 C CA . SER A 1 271 ? 31.662 28.332 -46.999 1.00 92.19 271 SER A CA 1
ATOM 2033 C C . SER A 1 271 ? 30.206 27.877 -46.892 1.00 92.19 271 SER A C 1
ATOM 2035 O O . SER A 1 271 ? 29.323 28.715 -47.048 1.00 92.19 271 SER A O 1
ATOM 2037 N N . SER A 1 272 ? 29.940 26.601 -46.572 1.00 94.31 272 SER A N 1
ATOM 2038 C CA . SER A 1 272 ? 28.592 25.999 -46.642 1.00 94.31 272 SER A CA 1
ATOM 2039 C C . SER A 1 272 ? 28.068 25.887 -48.085 1.00 94.31 272 SER A C 1
ATOM 2041 O O . SER A 1 272 ? 28.599 26.509 -49.005 1.00 94.31 272 SER A O 1
ATOM 2043 N N . GLY A 1 273 ? 27.044 25.064 -48.321 1.00 95.88 273 GLY A N 1
ATOM 2044 C CA . GLY A 1 273 ? 26.522 24.860 -49.676 1.00 95.88 273 GLY A CA 1
ATOM 2045 C C . GLY A 1 273 ? 25.512 23.724 -49.808 1.00 95.88 273 GLY A C 1
ATOM 2046 O O . GLY A 1 273 ? 25.160 23.076 -48.827 1.00 95.88 273 GLY A O 1
ATOM 2047 N N . ASP A 1 274 ? 25.066 23.481 -51.041 1.00 95.31 274 ASP A N 1
ATOM 2048 C CA . ASP A 1 274 ? 24.122 22.409 -51.382 1.00 95.31 274 ASP A CA 1
ATOM 2049 C C . ASP A 1 274 ? 24.833 21.045 -51.493 1.00 95.31 274 ASP A C 1
ATOM 2051 O O . ASP A 1 274 ? 25.879 20.935 -52.142 1.00 95.31 274 ASP A O 1
ATOM 2055 N N . TRP A 1 275 ? 24.250 20.003 -50.892 1.00 95.81 275 TRP A N 1
ATOM 2056 C CA . TRP A 1 275 ? 24.661 18.598 -50.988 1.00 95.81 275 TRP A CA 1
ATOM 2057 C C . TRP A 1 275 ? 24.805 18.153 -52.443 1.00 95.81 275 TRP A C 1
ATOM 2059 O O . TRP A 1 275 ? 25.730 17.424 -52.787 1.00 95.81 275 TRP A O 1
ATOM 2069 N N . ASN A 1 276 ? 23.920 18.620 -53.321 1.00 93.00 276 ASN A N 1
ATOM 2070 C CA . ASN A 1 276 ? 23.850 18.167 -54.711 1.00 93.00 276 ASN A CA 1
ATOM 2071 C C . ASN A 1 276 ? 24.890 18.837 -55.630 1.00 93.00 276 ASN A C 1
ATOM 2073 O O . ASN A 1 276 ? 24.873 18.631 -56.842 1.00 93.00 276 ASN A O 1
ATOM 2077 N N . THR A 1 277 ? 25.805 19.644 -55.083 1.00 93.25 277 THR A N 1
ATOM 2078 C CA . THR A 1 277 ? 26.861 20.318 -55.849 1.00 93.25 277 THR A CA 1
ATOM 2079 C C . THR A 1 277 ? 28.185 19.564 -55.718 1.00 93.25 277 THR A C 1
ATOM 2081 O O . THR A 1 277 ? 28.838 19.613 -54.678 1.00 93.25 277 THR A O 1
ATOM 2084 N N . ALA A 1 278 ? 28.617 18.903 -56.797 1.00 88.81 278 ALA A N 1
ATOM 2085 C CA . ALA A 1 278 ? 29.797 18.031 -56.814 1.00 88.81 278 ALA A CA 1
ATOM 2086 C C . ALA A 1 278 ? 31.098 18.710 -56.338 1.00 88.81 278 ALA A C 1
ATOM 2088 O O . ALA A 1 278 ? 31.903 18.076 -55.670 1.00 88.81 278 ALA A O 1
ATOM 2089 N N . SER A 1 279 ? 31.293 20.003 -56.623 1.00 90.94 279 SER A N 1
ATOM 2090 C CA . SER A 1 279 ? 32.487 20.758 -56.204 1.00 90.94 279 SER A CA 1
ATOM 2091 C C . SER A 1 279 ? 32.569 21.037 -54.698 1.00 90.94 279 SER A C 1
ATOM 2093 O O . SER A 1 279 ? 33.575 21.571 -54.239 1.00 90.94 279 SER A O 1
ATOM 2095 N N . ASN A 1 280 ? 31.518 20.731 -53.929 1.00 94.44 280 ASN A N 1
ATOM 2096 C CA . ASN A 1 280 ? 31.540 20.854 -52.469 1.00 94.44 280 ASN A CA 1
ATOM 2097 C C . ASN A 1 280 ? 32.187 19.649 -51.772 1.00 94.44 280 ASN A C 1
ATOM 2099 O O . ASN A 1 280 ? 32.433 19.696 -50.563 1.00 94.44 280 ASN A O 1
ATOM 2103 N N . TRP A 1 281 ? 32.453 18.587 -52.531 1.00 93.62 281 TRP A N 1
ATOM 2104 C CA . TRP A 1 281 ? 32.904 17.295 -52.047 1.00 93.62 281 TRP A CA 1
ATOM 2105 C C . TRP A 1 281 ? 34.297 16.953 -52.576 1.00 93.62 281 TRP A C 1
ATOM 2107 O O . TRP A 1 281 ? 34.712 17.415 -53.635 1.00 93.62 281 TRP A O 1
ATOM 2117 N N . SER A 1 282 ? 35.025 16.111 -51.847 1.00 89.56 282 SER A N 1
ATOM 2118 C CA . SER A 1 282 ? 36.263 15.484 -52.300 1.00 89.56 282 SER A CA 1
ATOM 2119 C C . SER A 1 282 ? 36.138 13.957 -52.226 1.00 89.56 282 SER A C 1
ATOM 2121 O O . SER A 1 282 ? 35.902 13.442 -51.127 1.00 89.56 282 SER A O 1
ATOM 2123 N N . PRO A 1 283 ? 36.363 13.229 -53.339 1.00 84.81 283 PRO A N 1
ATOM 2124 C CA . PRO A 1 283 ? 36.532 13.761 -54.703 1.00 84.81 283 PRO A CA 1
ATOM 2125 C C . PRO A 1 283 ? 35.280 14.531 -55.167 1.00 84.81 283 PRO A C 1
ATOM 2127 O O . PRO A 1 283 ? 34.235 14.378 -54.547 1.00 84.81 283 PRO A O 1
ATOM 2130 N N . ASN A 1 284 ? 35.392 15.358 -56.221 1.00 86.00 284 ASN A N 1
ATOM 2131 C CA . ASN A 1 284 ? 34.318 16.229 -56.745 1.00 86.00 284 ASN A CA 1
ATOM 2132 C C . ASN A 1 284 ? 33.126 15.426 -57.321 1.00 86.00 284 ASN A C 1
ATOM 2134 O O . ASN A 1 284 ? 32.866 15.447 -58.526 1.00 86.00 284 ASN A O 1
ATOM 2138 N N . LEU A 1 285 ? 32.427 14.688 -56.465 1.00 87.81 285 LEU A N 1
ATOM 2139 C CA . LEU A 1 285 ? 31.331 13.772 -56.745 1.00 87.81 285 LEU A CA 1
ATOM 2140 C C . LEU A 1 285 ? 30.228 14.023 -55.719 1.00 87.81 285 LEU A C 1
ATOM 2142 O O . LEU A 1 285 ? 30.502 14.198 -54.534 1.00 87.81 285 LEU A O 1
ATOM 2146 N N . VAL A 1 286 ? 28.976 14.018 -56.169 1.00 90.50 286 VAL A N 1
ATOM 2147 C CA . VAL A 1 286 ? 27.830 14.026 -55.251 1.00 90.50 286 VAL A CA 1
ATOM 2148 C C . VAL A 1 286 ? 27.710 12.631 -54.620 1.00 90.50 286 VAL A C 1
ATOM 2150 O O . VAL A 1 286 ? 27.755 11.647 -55.373 1.00 90.50 286 VAL A O 1
ATOM 2153 N N . PRO A 1 287 ? 27.564 12.528 -53.285 1.00 93.19 287 PRO A N 1
ATOM 2154 C CA . PRO A 1 287 ? 27.343 11.249 -52.622 1.00 93.19 287 PRO A CA 1
ATOM 2155 C C . PRO A 1 287 ? 26.127 10.491 -53.141 1.00 93.19 287 PRO A C 1
ATOM 2157 O O . PRO A 1 287 ? 25.080 11.096 -53.383 1.00 93.19 287 PRO A O 1
ATOM 2160 N N . ASP A 1 288 ? 26.276 9.176 -53.277 1.00 87.81 288 ASP A N 1
ATOM 2161 C CA . ASP A 1 288 ? 25.213 8.240 -53.636 1.00 87.81 288 ASP A CA 1
ATOM 2162 C C . ASP A 1 288 ? 24.982 7.183 -52.527 1.00 87.81 288 ASP A C 1
ATOM 2164 O O . ASP A 1 288 ? 25.742 7.136 -51.552 1.00 87.81 288 ASP A O 1
ATOM 2168 N N . PRO A 1 289 ? 23.956 6.316 -52.659 1.00 90.56 289 PRO A N 1
ATOM 2169 C CA . PRO A 1 289 ? 23.608 5.305 -51.655 1.00 90.56 289 PRO A CA 1
ATOM 2170 C C . PRO A 1 289 ? 24.726 4.333 -51.257 1.00 90.56 289 PRO A C 1
ATOM 2172 O O . PRO A 1 289 ? 24.627 3.695 -50.217 1.00 90.56 289 PRO A O 1
ATOM 2175 N N . SER A 1 290 ? 25.780 4.185 -52.062 1.00 88.31 290 SER A N 1
ATOM 2176 C CA . SER A 1 290 ? 26.897 3.275 -51.787 1.00 88.31 290 SER A CA 1
ATOM 2177 C C . SER A 1 290 ? 28.044 3.920 -51.003 1.00 88.31 290 SER A C 1
ATOM 2179 O O . SER A 1 290 ? 28.941 3.209 -50.556 1.00 88.31 290 SER A O 1
ATOM 2181 N N . ASP A 1 291 ? 28.023 5.242 -50.813 1.00 92.88 291 ASP A N 1
ATOM 2182 C CA . ASP A 1 291 ? 29.162 5.995 -50.285 1.00 92.88 291 ASP A CA 1
ATOM 2183 C C . ASP A 1 291 ? 29.118 6.225 -48.766 1.00 92.88 291 ASP A C 1
ATOM 2185 O O . ASP A 1 291 ? 28.061 6.413 -48.157 1.00 92.88 291 ASP A O 1
ATOM 2189 N N . GLU A 1 292 ? 30.301 6.317 -48.158 1.00 96.19 292 GLU A N 1
ATOM 2190 C CA . GLU A 1 292 ? 30.488 6.844 -46.806 1.00 96.19 292 GLU A CA 1
ATOM 2191 C C . GLU A 1 292 ? 30.702 8.361 -46.860 1.00 96.19 292 GLU A C 1
ATOM 2193 O O . GLU A 1 292 ? 31.646 8.850 -47.478 1.00 96.19 292 GLU A O 1
ATOM 2198 N N . VAL A 1 293 ? 29.859 9.128 -46.178 1.00 97.88 293 VAL A N 1
ATOM 2199 C CA . VAL A 1 293 ? 29.874 10.592 -46.218 1.00 97.88 293 VAL A CA 1
ATOM 2200 C C . VAL A 1 293 ? 30.469 11.175 -44.944 1.00 97.88 293 VAL A C 1
ATOM 2202 O O . VAL A 1 293 ? 30.018 10.867 -43.842 1.00 97.88 293 VAL A O 1
ATOM 2205 N N . LEU A 1 294 ? 31.455 12.064 -45.077 1.00 97.69 294 LEU A N 1
ATOM 2206 C CA . LEU A 1 294 ? 32.108 12.745 -43.955 1.00 97.69 294 LEU A CA 1
ATOM 2207 C C . LEU A 1 294 ? 31.861 14.255 -44.016 1.00 97.69 294 LEU A C 1
ATOM 2209 O O . LEU A 1 294 ? 32.337 14.938 -44.923 1.00 97.69 294 LEU A O 1
ATOM 2213 N N . ILE A 1 295 ? 31.184 14.796 -43.003 1.00 97.19 295 ILE A N 1
ATOM 2214 C CA . ILE A 1 295 ? 30.976 16.238 -42.809 1.00 97.19 295 ILE A CA 1
ATOM 2215 C C . ILE A 1 295 ? 31.547 16.612 -41.441 1.00 97.19 295 ILE A C 1
ATOM 2217 O O . ILE A 1 295 ? 30.826 16.710 -40.454 1.00 97.19 295 ILE A O 1
ATOM 2221 N N . THR A 1 296 ? 32.865 16.784 -41.362 1.00 94.81 296 THR A N 1
ATOM 2222 C CA . THR A 1 296 ? 33.596 16.936 -40.087 1.00 94.81 296 THR A CA 1
ATOM 2223 C C . THR A 1 296 ? 34.068 18.365 -39.803 1.00 94.81 296 THR A C 1
ATOM 2225 O O . THR A 1 296 ? 34.857 18.586 -38.888 1.00 94.81 296 THR A O 1
ATOM 2228 N N . SER A 1 297 ? 33.634 19.338 -40.604 1.00 93.12 297 SER A N 1
ATOM 2229 C CA . SER A 1 297 ? 33.926 20.764 -40.435 1.00 93.12 297 SER A CA 1
ATOM 2230 C C . SER A 1 297 ? 32.678 21.530 -39.987 1.00 93.12 297 SER A C 1
ATOM 2232 O O . SER A 1 297 ? 31.550 21.079 -40.183 1.00 93.12 297 SER A O 1
ATOM 2234 N N . SER A 1 298 ? 32.869 22.700 -39.373 1.00 94.81 298 SER A N 1
ATOM 2235 C CA . SER A 1 298 ? 31.760 23.551 -38.926 1.00 94.81 298 SER A CA 1
ATOM 2236 C C . SER A 1 298 ? 31.118 24.291 -40.102 1.00 94.81 298 SER A C 1
ATOM 2238 O O . SER A 1 298 ? 31.455 25.441 -40.378 1.00 94.81 298 SER A O 1
ATOM 2240 N N . VAL A 1 299 ? 30.214 23.621 -40.814 1.00 95.75 299 VAL A N 1
ATOM 2241 C CA . VAL A 1 299 ? 29.548 24.122 -42.028 1.00 95.75 299 VAL A CA 1
ATOM 2242 C C . VAL A 1 299 ? 28.046 23.857 -41.989 1.00 95.75 299 VAL A C 1
ATOM 2244 O O . VAL A 1 299 ? 27.573 23.046 -41.196 1.00 95.75 299 VAL A O 1
ATOM 2247 N N . THR A 1 300 ? 27.292 24.516 -42.869 1.00 96.75 300 THR A N 1
ATOM 2248 C CA . THR A 1 300 ? 25.909 24.144 -43.188 1.00 96.75 300 THR A CA 1
ATOM 2249 C C . THR A 1 300 ? 25.855 23.460 -44.552 1.00 96.75 300 THR A C 1
ATOM 2251 O O . THR A 1 300 ? 26.240 24.040 -45.564 1.00 96.75 300 THR A O 1
ATOM 2254 N N . VAL A 1 301 ? 25.355 22.233 -44.592 1.00 97.44 301 VAL A N 1
ATOM 2255 C CA . VAL A 1 301 ? 25.061 21.503 -45.824 1.00 97.44 301 VAL A CA 1
ATOM 2256 C C . VAL A 1 301 ? 23.552 21.498 -46.008 1.00 97.44 301 VAL A C 1
ATOM 2258 O O . VAL A 1 301 ? 22.829 21.023 -45.133 1.00 97.44 301 VAL A O 1
ATOM 2261 N N . SER A 1 302 ? 23.064 22.062 -47.108 1.00 96.12 302 SER A N 1
ATOM 2262 C CA . SER A 1 302 ? 21.635 22.123 -47.417 1.00 96.12 302 SER A CA 1
ATOM 2263 C C . SER A 1 302 ? 21.253 21.172 -48.547 1.00 96.12 302 SER A C 1
ATOM 2265 O O . SER A 1 302 ? 22.089 20.801 -49.357 1.00 96.12 302 SER A O 1
ATOM 2267 N N . SER A 1 303 ? 19.991 20.756 -48.618 1.00 94.31 303 SER A N 1
ATOM 2268 C CA . SER A 1 303 ? 19.437 20.095 -49.809 1.00 94.31 303 SER A CA 1
ATOM 2269 C C . SER A 1 303 ? 17.922 20.247 -49.831 1.00 94.31 303 SER A C 1
ATOM 2271 O O . SER A 1 303 ? 17.258 20.047 -48.810 1.00 94.31 303 SER A O 1
ATOM 2273 N N . SER A 1 304 ? 17.357 20.568 -50.994 1.00 90.69 304 SER A N 1
ATOM 2274 C CA . SER A 1 304 ? 15.906 20.507 -51.199 1.00 90.69 304 SER A CA 1
ATOM 2275 C C . SER A 1 304 ? 15.414 19.111 -51.599 1.00 90.69 304 SER A C 1
ATOM 2277 O O . SER A 1 304 ? 14.239 18.796 -51.404 1.00 90.69 304 SER A O 1
ATOM 2279 N N . ASN A 1 305 ? 16.314 18.273 -52.120 1.00 92.56 305 ASN A N 1
ATOM 2280 C CA . ASN A 1 305 ? 16.043 16.917 -52.588 1.00 92.56 305 ASN A CA 1
ATOM 2281 C C . ASN A 1 305 ? 16.215 15.888 -51.466 1.00 92.56 305 ASN A C 1
ATOM 2283 O O . ASN A 1 305 ? 16.941 16.127 -50.495 1.00 92.56 305 ASN A O 1
ATOM 2287 N N . SER A 1 306 ? 15.592 14.721 -51.642 1.00 95.06 306 SER A N 1
ATOM 2288 C CA . SER A 1 306 ? 15.943 13.534 -50.862 1.00 95.06 306 SER A CA 1
ATOM 2289 C C . SER A 1 306 ? 17.340 13.045 -51.245 1.00 95.06 306 SER A C 1
ATOM 2291 O O . SER A 1 306 ? 17.703 13.066 -52.420 1.00 95.06 306 SER A O 1
ATOM 2293 N N . ILE A 1 307 ? 18.103 12.616 -50.248 1.00 95.38 307 ILE A N 1
ATOM 2294 C CA . ILE A 1 307 ? 19.479 12.143 -50.362 1.00 95.38 307 ILE A CA 1
ATOM 2295 C C . ILE A 1 307 ? 19.637 10.814 -49.618 1.00 95.38 307 ILE A C 1
ATOM 2297 O O . ILE A 1 307 ? 18.869 10.496 -48.706 1.00 95.38 307 ILE A O 1
ATOM 2301 N N . GLU A 1 308 ? 20.635 10.032 -50.005 1.00 96.12 308 GLU A N 1
ATOM 2302 C CA . GLU A 1 308 ? 20.857 8.680 -49.497 1.00 96.12 308 GLU A CA 1
ATOM 2303 C C . GLU A 1 308 ? 22.353 8.366 -49.519 1.00 96.12 308 GLU A C 1
ATOM 2305 O O . GLU A 1 308 ? 23.050 8.784 -50.446 1.00 96.12 308 GLU A O 1
ATOM 2310 N N . CYS A 1 309 ? 22.844 7.681 -48.486 1.00 95.88 309 CYS A N 1
ATOM 2311 C CA . CYS A 1 309 ? 24.233 7.240 -48.394 1.00 95.88 309 CYS A CA 1
ATOM 2312 C C . CYS A 1 309 ? 24.381 5.945 -47.579 1.00 95.88 309 CYS A C 1
ATOM 2314 O O . CYS A 1 309 ? 23.543 5.621 -46.731 1.00 95.88 309 CYS A O 1
ATOM 2316 N N . ALA A 1 310 ? 25.487 5.229 -47.801 1.00 94.69 310 ALA A N 1
ATOM 2317 C CA . ALA A 1 310 ? 25.817 4.012 -47.063 1.00 94.69 310 ALA A CA 1
ATOM 2318 C C . ALA A 1 310 ? 26.215 4.316 -45.617 1.00 94.69 310 ALA A C 1
ATOM 2320 O O . ALA A 1 310 ? 25.923 3.545 -44.713 1.00 94.69 310 ALA A O 1
ATOM 2321 N N . GLY A 1 311 ? 26.854 5.454 -45.366 1.00 95.88 311 GLY A N 1
ATOM 2322 C CA . GLY A 1 311 ? 27.174 5.896 -44.014 1.00 95.88 311 GLY A CA 1
ATOM 2323 C C . GLY A 1 311 ? 27.293 7.406 -43.945 1.00 95.88 311 GLY A C 1
ATOM 2324 O O . GLY A 1 311 ? 27.622 8.055 -44.935 1.00 95.88 311 GLY A O 1
ATOM 2325 N N . LEU A 1 312 ? 27.028 7.986 -42.780 1.00 97.56 312 LEU A N 1
ATOM 2326 C CA . LEU A 1 312 ? 27.190 9.418 -42.540 1.00 97.56 312 LEU A CA 1
ATOM 2327 C C . LEU A 1 312 ? 27.943 9.651 -41.235 1.00 97.56 312 LEU A C 1
ATOM 2329 O O . LEU A 1 312 ? 27.468 9.251 -40.182 1.00 97.56 312 LEU A O 1
ATOM 2333 N N . THR A 1 313 ? 29.059 10.373 -41.282 1.00 97.38 313 THR A N 1
ATOM 2334 C CA . THR A 1 313 ? 29.685 10.993 -40.108 1.00 97.38 313 THR A CA 1
ATOM 2335 C C . THR A 1 313 ? 29.379 12.488 -40.111 1.00 97.38 313 THR A C 1
ATOM 2337 O O . THR A 1 313 ? 29.907 13.231 -40.942 1.00 97.38 313 THR A O 1
ATOM 2340 N N . LEU A 1 314 ? 28.524 12.930 -39.185 1.00 96.38 314 LEU A N 1
ATOM 2341 C CA . LEU A 1 314 ? 28.112 14.326 -39.037 1.00 96.38 314 LEU A CA 1
ATOM 2342 C C . LEU A 1 314 ? 28.774 14.981 -37.817 1.00 96.38 314 LEU A C 1
ATOM 2344 O O . LEU A 1 314 ? 28.507 14.627 -36.664 1.00 96.38 314 LEU A O 1
ATOM 2348 N N . GLY A 1 315 ? 29.590 15.993 -38.093 1.00 94.12 315 GLY A N 1
ATOM 2349 C CA . GLY A 1 315 ? 30.375 16.738 -37.121 1.00 94.12 315 GLY A CA 1
ATOM 2350 C C . GLY A 1 315 ? 31.639 16.005 -36.668 1.00 94.12 315 GLY A C 1
ATOM 2351 O O . GLY A 1 315 ? 31.900 14.855 -37.017 1.00 94.12 315 GLY A O 1
ATOM 2352 N N . ALA A 1 316 ? 32.437 16.702 -35.868 1.00 93.06 316 ALA A N 1
ATOM 2353 C CA . ALA A 1 316 ? 33.575 16.151 -35.138 1.00 93.06 316 ALA A CA 1
ATOM 2354 C C . ALA A 1 316 ? 33.698 16.857 -33.772 1.00 93.06 316 ALA A C 1
ATOM 2356 O O . ALA A 1 316 ? 33.081 17.909 -33.576 1.00 93.06 316 ALA A O 1
ATOM 2357 N N . PRO A 1 317 ? 34.478 16.334 -32.807 1.00 90.12 317 PRO A N 1
ATOM 2358 C CA . PRO A 1 317 ? 34.654 16.991 -31.513 1.00 90.12 317 PRO A CA 1
ATOM 2359 C C . PRO A 1 317 ? 35.167 18.432 -31.677 1.00 90.12 317 PRO A C 1
ATOM 2361 O O . PRO A 1 317 ? 36.241 18.651 -32.231 1.00 90.12 317 PRO A O 1
ATOM 2364 N N . GLY A 1 318 ? 34.385 19.415 -31.216 1.00 89.38 318 GLY A N 1
ATOM 2365 C CA . GLY A 1 318 ? 34.682 20.848 -31.376 1.00 89.38 318 GLY A CA 1
ATOM 2366 C C . GLY A 1 318 ? 34.280 21.463 -32.727 1.00 89.38 318 GLY A C 1
ATOM 2367 O O . GLY A 1 318 ? 34.433 22.670 -32.904 1.00 89.38 318 GLY A O 1
ATOM 2368 N N . PHE A 1 319 ? 33.727 20.673 -33.652 1.00 92.19 319 PHE A N 1
ATOM 2369 C CA . PHE A 1 319 ? 33.334 21.100 -34.998 1.00 92.19 319 PHE A CA 1
ATOM 2370 C C . PHE A 1 319 ? 31.877 20.697 -35.304 1.00 92.19 319 PHE A C 1
ATOM 2372 O O . PHE A 1 319 ? 31.638 19.652 -35.918 1.00 92.19 319 PHE A O 1
ATOM 2379 N N . PRO A 1 320 ? 30.877 21.478 -34.850 1.00 92.94 320 PRO A N 1
ATOM 2380 C CA . PRO A 1 320 ? 29.470 21.176 -35.100 1.00 92.94 320 PRO A CA 1
ATOM 2381 C C . PRO A 1 320 ? 29.077 21.479 -36.552 1.00 92.94 320 PRO A C 1
ATOM 2383 O O . PRO A 1 320 ? 29.180 22.620 -37.001 1.00 92.94 320 PRO A O 1
ATOM 2386 N N . ALA A 1 321 ? 28.560 20.476 -37.262 1.00 95.19 321 ALA A N 1
ATOM 2387 C CA . ALA A 1 321 ? 28.032 20.626 -38.618 1.00 95.19 321 ALA A CA 1
ATOM 2388 C C . ALA A 1 321 ? 26.499 20.743 -38.608 1.00 95.19 321 ALA A C 1
ATOM 2390 O O . ALA A 1 321 ? 25.822 20.107 -37.803 1.00 95.19 321 ALA A O 1
ATOM 2391 N N . THR A 1 322 ? 25.933 21.547 -39.505 1.00 96.44 322 THR A N 1
ATOM 2392 C CA . THR A 1 322 ? 24.483 21.629 -39.721 1.00 96.44 322 THR A CA 1
ATOM 2393 C C . THR A 1 322 ? 24.115 20.956 -41.031 1.00 96.44 322 THR A C 1
ATOM 2395 O O . THR A 1 322 ? 24.655 21.301 -42.074 1.00 96.44 322 THR A O 1
ATOM 2398 N N . LEU A 1 323 ? 23.162 20.034 -40.993 1.00 96.69 323 LEU A N 1
ATOM 2399 C CA . LEU A 1 323 ? 22.597 19.368 -42.156 1.00 96.69 323 LEU A CA 1
ATOM 2400 C C . LEU A 1 323 ? 21.119 19.763 -42.299 1.00 96.69 323 LEU A C 1
ATOM 2402 O O . LEU A 1 323 ? 20.258 19.232 -41.597 1.00 96.69 323 LEU A O 1
ATOM 2406 N N . ALA A 1 324 ? 20.840 20.722 -43.180 1.00 95.88 324 ALA A N 1
ATOM 2407 C CA . ALA A 1 324 ? 19.536 21.358 -43.373 1.00 95.88 324 ALA A CA 1
ATOM 2408 C C . ALA A 1 324 ? 18.843 20.839 -44.646 1.00 95.88 324 ALA A C 1
ATOM 2410 O O . ALA A 1 324 ? 19.003 21.399 -45.731 1.00 95.88 324 ALA A O 1
ATOM 2411 N N . ILE A 1 325 ? 18.074 19.757 -44.527 1.00 94.88 325 ILE A N 1
ATOM 2412 C CA . ILE A 1 325 ? 17.492 19.049 -45.674 1.00 94.88 325 ILE A CA 1
ATOM 2413 C C . ILE A 1 325 ? 15.964 19.086 -45.592 1.00 94.88 325 ILE A C 1
ATOM 2415 O O . ILE A 1 325 ? 15.384 18.637 -44.605 1.00 94.88 325 ILE A O 1
ATOM 2419 N N . SER A 1 326 ? 15.285 19.576 -46.632 1.00 93.25 326 SER A N 1
ATOM 2420 C CA . SER A 1 326 ? 13.815 19.518 -46.686 1.00 93.25 326 SER A CA 1
ATOM 2421 C C . SER A 1 326 ? 13.270 18.188 -47.217 1.00 93.25 326 SER A C 1
ATOM 2423 O O . SER A 1 326 ? 12.139 17.845 -46.885 1.00 93.25 326 SER A O 1
ATOM 2425 N N . GLY A 1 327 ? 14.054 17.452 -48.014 1.00 92.06 327 GLY A N 1
ATOM 2426 C CA . GLY A 1 327 ? 13.776 16.067 -48.418 1.00 92.06 327 GLY A CA 1
ATOM 2427 C C . GLY A 1 327 ? 14.194 15.024 -47.371 1.00 92.06 327 GLY A C 1
ATOM 2428 O O . GLY A 1 327 ? 14.634 15.363 -46.268 1.00 92.06 327 GLY A O 1
ATOM 2429 N N . ASN A 1 328 ? 14.067 13.741 -47.715 1.00 95.69 328 ASN A N 1
ATOM 2430 C CA . ASN A 1 328 ? 14.460 12.651 -46.818 1.00 95.69 328 ASN A CA 1
ATOM 2431 C C . ASN A 1 328 ? 15.976 12.411 -46.866 1.00 95.69 328 ASN A C 1
ATOM 2433 O O . ASN A 1 328 ? 16.572 12.501 -47.932 1.00 95.69 328 ASN A O 1
ATOM 2437 N N . LEU A 1 329 ? 16.591 12.075 -45.736 1.00 96.81 329 LEU A N 1
ATOM 2438 C CA . LEU A 1 329 ? 17.945 11.526 -45.647 1.00 96.81 329 LEU A CA 1
ATOM 2439 C C . LEU A 1 329 ? 17.834 10.037 -45.324 1.00 96.81 329 LEU A C 1
ATOM 2441 O O . LEU A 1 329 ? 17.348 9.705 -44.251 1.00 96.81 329 LEU A O 1
ATOM 2445 N N . THR A 1 330 ? 18.293 9.154 -46.203 1.00 98.00 330 THR A N 1
ATOM 2446 C CA . THR A 1 330 ? 18.281 7.702 -45.956 1.00 98.00 330 THR A CA 1
ATOM 2447 C C . THR A 1 330 ? 19.688 7.185 -45.663 1.00 98.00 330 THR A C 1
ATOM 2449 O O . THR A 1 330 ? 20.630 7.531 -46.373 1.00 98.00 330 THR A O 1
ATOM 2452 N N . LEU A 1 331 ? 19.826 6.385 -44.604 1.00 98.06 331 LEU A N 1
ATOM 2453 C CA . LEU A 1 331 ? 21.080 5.796 -44.138 1.00 98.06 331 LEU A CA 1
ATOM 2454 C C . LEU A 1 331 ? 21.010 4.269 -44.269 1.00 98.06 331 LEU A C 1
ATOM 2456 O O . LEU A 1 331 ? 20.178 3.638 -43.610 1.00 98.06 331 LEU A O 1
ATOM 2460 N N . ASP A 1 332 ? 21.900 3.692 -45.076 1.00 95.94 332 ASP A N 1
ATOM 2461 C CA . ASP A 1 332 ? 21.902 2.252 -45.395 1.00 95.94 332 ASP A CA 1
ATOM 2462 C C . ASP A 1 332 ? 22.877 1.412 -44.565 1.00 95.94 332 ASP A C 1
ATOM 2464 O O . ASP A 1 332 ? 22.830 0.182 -44.578 1.00 95.94 332 ASP A O 1
ATOM 2468 N N . GLY A 1 333 ? 23.745 2.062 -43.800 1.00 94.81 333 GLY A N 1
ATOM 2469 C CA . GLY A 1 333 ? 24.798 1.415 -43.032 1.00 94.81 333 GLY A CA 1
ATOM 2470 C C . GLY A 1 333 ? 25.253 2.253 -41.835 1.00 94.81 333 GLY A C 1
ATOM 2471 O O . GLY A 1 333 ? 24.519 3.129 -41.360 1.00 94.81 333 GLY A O 1
ATOM 2472 N N . PRO A 1 334 ? 26.434 1.949 -41.270 1.00 97.12 334 PRO A N 1
ATOM 2473 C CA . PRO A 1 334 ? 26.921 2.589 -40.055 1.00 97.12 334 PRO A CA 1
ATOM 2474 C C . PRO A 1 334 ? 27.088 4.103 -40.213 1.00 97.12 334 PRO A C 1
ATOM 2476 O O . PRO A 1 334 ? 27.811 4.591 -41.078 1.00 97.12 334 PRO A O 1
ATOM 2479 N N . SER A 1 335 ? 26.429 4.851 -39.337 1.00 97.88 335 SER A N 1
ATOM 2480 C CA . SER A 1 335 ? 26.431 6.308 -39.309 1.00 97.88 335 SER A CA 1
ATOM 2481 C C . SER A 1 335 ? 26.706 6.817 -37.896 1.00 97.88 335 SER A C 1
ATOM 2483 O O . SER A 1 335 ? 26.298 6.207 -36.907 1.00 97.88 335 SER A O 1
ATOM 2485 N N . TYR A 1 336 ? 27.381 7.957 -37.798 1.00 96.56 336 TYR A N 1
ATOM 2486 C CA . TYR A 1 336 ? 27.814 8.600 -36.567 1.00 96.56 336 TYR A CA 1
ATOM 2487 C C . TYR A 1 336 ? 27.358 10.055 -36.540 1.00 96.56 336 TYR A C 1
ATOM 2489 O O . TYR A 1 336 ? 27.727 10.860 -37.396 1.00 96.56 336 TYR A O 1
ATOM 2497 N N . TRP A 1 337 ? 26.592 10.420 -35.519 1.00 96.25 337 TRP A N 1
ATOM 2498 C CA . TRP A 1 337 ? 26.238 11.805 -35.249 1.00 96.25 337 TRP A CA 1
ATOM 2499 C C . TRP A 1 337 ? 27.013 12.292 -34.028 1.00 96.25 337 TRP A C 1
ATOM 2501 O O . TRP A 1 337 ? 26.680 11.980 -32.885 1.00 96.25 337 TRP A O 1
ATOM 2511 N N . VAL A 1 338 ? 28.081 13.039 -34.296 1.00 94.62 338 VAL A N 1
ATOM 2512 C CA . VAL A 1 338 ? 29.059 13.464 -33.290 1.00 94.62 338 VAL A CA 1
ATOM 2513 C C . VAL A 1 338 ? 28.728 14.861 -32.766 1.00 94.62 338 VAL A C 1
ATOM 2515 O O . VAL A 1 338 ? 28.747 15.100 -31.564 1.00 94.62 338 VAL A O 1
ATOM 2518 N N . ALA A 1 339 ? 28.413 15.817 -33.641 1.00 93.31 339 ALA A N 1
ATOM 2519 C CA . ALA A 1 339 ? 28.111 17.182 -33.211 1.00 93.31 339 ALA A CA 1
ATOM 2520 C C . ALA A 1 339 ? 27.243 17.937 -34.221 1.00 93.31 339 ALA A C 1
ATOM 2522 O O . ALA A 1 339 ? 27.304 17.692 -35.424 1.00 93.31 339 ALA A O 1
ATOM 2523 N N . GLY A 1 340 ? 26.492 18.924 -33.726 1.00 94.25 340 GLY A N 1
ATOM 2524 C CA . GLY A 1 340 ? 25.750 19.874 -34.553 1.00 94.25 340 GLY A CA 1
ATOM 2525 C C . GLY A 1 340 ? 24.276 19.521 -34.754 1.00 94.25 340 GLY A C 1
ATOM 2526 O O . GLY A 1 340 ? 23.646 18.924 -33.881 1.00 94.25 340 GLY A O 1
ATOM 2527 N N . THR A 1 341 ? 23.703 19.957 -35.876 1.00 96.19 341 THR A N 1
ATOM 2528 C CA . THR A 1 341 ? 22.248 20.027 -36.080 1.00 96.19 341 THR A CA 1
ATOM 2529 C C . THR A 1 341 ? 21.822 19.272 -37.332 1.00 96.19 341 THR A C 1
ATOM 2531 O O . THR A 1 341 ? 22.375 19.504 -38.397 1.00 96.19 341 THR A O 1
ATOM 2534 N N . MET A 1 342 ? 20.781 18.448 -37.251 1.00 96.75 342 MET A N 1
ATOM 2535 C CA . MET A 1 342 ? 19.994 18.041 -38.415 1.00 96.75 342 MET A CA 1
ATOM 2536 C C . MET A 1 342 ? 18.686 18.832 -38.410 1.00 96.75 342 MET A C 1
ATOM 2538 O O . MET A 1 342 ? 17.928 18.780 -37.441 1.00 96.75 342 MET A O 1
ATOM 2542 N N . SER A 1 343 ? 18.400 19.564 -39.484 1.00 95.50 343 SER A N 1
ATOM 2543 C CA . SER A 1 343 ? 17.195 20.389 -39.606 1.00 95.50 343 SER A CA 1
ATOM 2544 C C . SER A 1 343 ? 16.486 20.232 -40.951 1.00 95.50 343 SER A C 1
ATOM 2546 O O . SER A 1 343 ? 17.030 19.636 -41.879 1.00 95.50 343 SER A O 1
ATOM 2548 N N . GLY A 1 344 ? 15.269 20.771 -41.045 1.00 93.25 344 GLY A N 1
ATOM 2549 C CA . GLY A 1 344 ? 14.415 20.740 -42.238 1.00 93.25 344 GLY A CA 1
ATOM 2550 C C . GLY A 1 344 ? 13.186 19.850 -42.041 1.00 93.25 344 GLY A C 1
ATOM 2551 O O . GLY A 1 344 ? 13.036 19.268 -40.979 1.00 93.25 344 GLY A O 1
ATOM 2552 N N . SER A 1 345 ? 12.281 19.792 -43.023 1.00 91.88 345 SER A N 1
ATOM 2553 C CA . SER A 1 345 ? 10.950 19.170 -42.877 1.00 91.88 345 SER A CA 1
ATOM 2554 C C . SER A 1 345 ? 10.866 17.675 -43.209 1.00 91.88 345 SER A C 1
ATOM 2556 O O . SER A 1 345 ? 9.848 17.056 -42.916 1.00 91.88 345 SER A O 1
ATOM 2558 N N . GLY A 1 346 ? 11.876 17.105 -43.872 1.00 92.19 346 GLY A N 1
ATOM 2559 C CA . GLY A 1 346 ? 11.867 15.701 -44.310 1.00 92.19 346 GLY A CA 1
ATOM 2560 C C . GLY A 1 346 ? 12.454 14.745 -43.272 1.00 92.19 346 GLY A C 1
ATOM 2561 O O . GLY A 1 346 ? 13.125 15.189 -42.337 1.00 92.19 346 GLY A O 1
ATOM 2562 N N . SER A 1 347 ? 12.252 13.439 -43.447 1.00 96.38 347 SER A N 1
ATOM 2563 C CA . SER A 1 347 ? 12.671 12.418 -42.475 1.00 96.38 347 SER A CA 1
ATOM 2564 C C . SER A 1 347 ? 14.141 12.011 -42.623 1.00 96.38 347 SER A C 1
ATOM 2566 O O . SER A 1 347 ? 14.649 11.908 -43.735 1.00 96.38 347 SER A O 1
ATOM 2568 N N . THR A 1 348 ? 14.821 11.732 -41.511 1.00 97.50 348 THR A N 1
ATOM 2569 C CA . THR A 1 348 ? 16.060 10.940 -41.491 1.00 97.50 348 THR A CA 1
ATOM 2570 C C . THR A 1 348 ? 15.677 9.485 -41.235 1.00 97.50 348 THR A C 1
ATOM 2572 O O . THR A 1 348 ? 15.129 9.198 -40.178 1.00 97.50 348 THR A O 1
ATOM 2575 N N . ILE A 1 349 ? 15.943 8.585 -42.176 1.00 98.19 349 ILE A N 1
ATOM 2576 C CA . ILE A 1 349 ? 15.526 7.179 -42.155 1.00 98.19 349 ILE A CA 1
ATOM 2577 C C . ILE A 1 349 ? 16.762 6.302 -41.945 1.00 98.19 349 ILE A C 1
ATOM 2579 O O . ILE A 1 349 ? 17.670 6.299 -42.774 1.00 98.19 349 ILE A O 1
ATOM 2583 N N . VAL A 1 350 ? 16.794 5.548 -40.849 1.00 98.56 350 VAL A N 1
ATOM 2584 C CA . VAL A 1 350 ? 17.788 4.497 -40.590 1.00 98.56 350 VAL A CA 1
ATOM 2585 C C . VAL A 1 350 ? 17.195 3.183 -41.084 1.00 98.56 350 VAL A C 1
ATOM 2587 O O . VAL A 1 350 ? 16.281 2.663 -40.446 1.00 98.56 350 VAL A O 1
ATOM 2590 N N . ARG A 1 351 ? 17.671 2.657 -42.220 1.00 97.44 351 ARG A N 1
ATOM 2591 C CA . ARG A 1 351 ? 17.115 1.433 -42.825 1.00 97.44 351 ARG A CA 1
ATOM 2592 C C . ARG A 1 351 ? 17.320 0.192 -41.938 1.00 97.44 351 ARG A C 1
ATOM 2594 O O . ARG A 1 351 ? 18.185 0.193 -41.057 1.00 97.44 351 ARG A O 1
ATOM 2601 N N . PRO A 1 352 ? 16.583 -0.909 -42.190 1.00 96.56 352 PRO A N 1
ATOM 2602 C CA . PRO A 1 352 ? 16.875 -2.195 -41.563 1.00 96.56 352 PRO A CA 1
ATOM 2603 C C . PRO A 1 352 ? 18.357 -2.572 -41.708 1.00 96.56 352 PRO A C 1
ATOM 2605 O O . PRO A 1 352 ? 18.941 -2.388 -42.771 1.00 96.56 352 PRO A O 1
ATOM 2608 N N . ALA A 1 353 ? 18.955 -3.103 -40.639 1.00 93.19 353 ALA A N 1
ATOM 2609 C CA . ALA A 1 353 ? 20.390 -3.410 -40.506 1.00 93.19 353 ALA A CA 1
ATOM 2610 C C . ALA A 1 353 ? 21.363 -2.209 -40.495 1.00 93.19 353 ALA A C 1
ATOM 2612 O O . ALA A 1 353 ? 22.525 -2.395 -40.126 1.00 93.19 353 ALA A O 1
ATOM 2613 N N . ALA A 1 354 ? 20.916 -0.986 -40.801 1.00 97.69 354 ALA A N 1
ATOM 2614 C CA . ALA A 1 354 ? 21.721 0.213 -40.596 1.00 97.69 354 ALA A CA 1
ATOM 2615 C C . ALA A 1 354 ? 21.810 0.562 -39.102 1.00 97.69 354 ALA A C 1
ATOM 2617 O O . ALA A 1 354 ? 20.964 0.175 -38.288 1.00 97.69 354 ALA A O 1
ATOM 2618 N N . THR A 1 355 ? 22.860 1.295 -38.725 1.00 98.25 355 THR A N 1
ATOM 2619 C CA . THR A 1 355 ? 23.052 1.765 -37.348 1.00 98.25 355 THR A CA 1
ATOM 2620 C C . THR A 1 355 ? 23.351 3.253 -37.339 1.00 98.25 355 THR A C 1
ATOM 2622 O O . THR A 1 355 ? 24.298 3.681 -37.988 1.00 98.25 355 THR A O 1
ATOM 2625 N N . LEU A 1 356 ? 22.607 4.030 -36.553 1.00 98.19 356 LEU A N 1
ATOM 2626 C CA . LEU A 1 356 ? 22.936 5.419 -36.244 1.00 98.19 356 LEU A CA 1
ATOM 2627 C C . LEU A 1 356 ? 23.433 5.519 -34.802 1.00 98.19 356 LEU A C 1
ATOM 2629 O O . LEU A 1 356 ? 22.676 5.325 -33.851 1.00 98.19 356 LEU A O 1
ATOM 2633 N N . THR A 1 357 ? 24.710 5.848 -34.640 1.00 97.75 357 THR A N 1
ATOM 2634 C CA . THR A 1 357 ? 25.339 6.040 -33.335 1.00 97.75 357 THR A CA 1
ATOM 2635 C C . THR A 1 357 ? 25.425 7.524 -33.001 1.00 97.75 357 THR A C 1
ATOM 2637 O O . THR A 1 357 ? 26.086 8.291 -33.699 1.00 97.75 357 THR A O 1
ATOM 2640 N N . PHE A 1 358 ? 24.805 7.933 -31.899 1.00 96.06 358 PHE A N 1
ATOM 2641 C CA . PHE A 1 358 ? 25.082 9.216 -31.263 1.00 96.06 358 PHE A CA 1
ATOM 2642 C C . PHE A 1 358 ? 26.330 9.052 -30.391 1.00 96.06 358 PHE A C 1
ATOM 2644 O O . PHE A 1 358 ? 26.236 8.569 -29.261 1.00 96.06 358 PHE A O 1
ATOM 2651 N N . ASP A 1 359 ? 27.494 9.420 -30.927 1.00 89.88 359 ASP A N 1
ATOM 2652 C CA . ASP A 1 359 ? 28.786 9.442 -30.221 1.00 89.88 359 ASP A CA 1
ATOM 2653 C C . ASP A 1 359 ? 29.181 10.891 -29.927 1.00 89.88 359 ASP A C 1
ATOM 2655 O O . ASP A 1 359 ? 30.196 11.415 -30.386 1.00 89.88 359 ASP A O 1
ATOM 2659 N N . ASN A 1 360 ? 28.268 11.599 -29.269 1.00 86.94 360 ASN A N 1
ATOM 2660 C CA . ASN A 1 360 ? 28.317 13.041 -29.187 1.00 86.94 360 ASN A CA 1
ATOM 2661 C C . ASN A 1 360 ? 29.061 13.521 -27.925 1.00 86.94 360 ASN A C 1
ATOM 2663 O O . ASN A 1 360 ? 28.561 13.328 -26.813 1.00 86.94 360 ASN A O 1
ATOM 2667 N N . PRO A 1 361 ? 30.237 14.176 -28.059 1.00 87.56 361 PRO A N 1
ATOM 2668 C CA . PRO A 1 361 ? 30.900 14.864 -26.947 1.00 87.56 361 PRO A CA 1
ATOM 2669 C C . PRO A 1 361 ? 30.239 16.212 -26.607 1.00 87.56 361 PRO A C 1
ATOM 2671 O O . PRO A 1 361 ? 30.609 16.852 -25.626 1.00 87.56 361 PRO A O 1
ATOM 2674 N N . SER A 1 362 ? 29.297 16.667 -27.435 1.00 87.44 362 SER A N 1
ATOM 2675 C CA . SER A 1 362 ? 28.523 17.900 -27.275 1.00 87.44 362 SER A CA 1
ATOM 2676 C C . SER A 1 362 ? 27.067 17.670 -27.673 1.00 87.44 362 SER A C 1
ATOM 2678 O O . SER A 1 362 ? 26.785 16.796 -28.491 1.00 87.44 362 SER A O 1
ATOM 2680 N N . THR A 1 363 ? 26.143 18.486 -27.165 1.00 89.88 363 THR A N 1
ATOM 2681 C CA . THR A 1 363 ? 24.718 18.388 -27.511 1.00 89.88 363 THR A CA 1
ATOM 2682 C C . THR A 1 363 ? 24.484 18.403 -29.023 1.00 89.88 363 THR A C 1
ATOM 2684 O O . THR A 1 363 ? 25.065 19.219 -29.744 1.00 89.88 363 THR A O 1
ATOM 2687 N N . VAL A 1 364 ? 23.616 17.506 -29.492 1.00 95.25 364 VAL A N 1
ATOM 2688 C CA . VAL A 1 364 ? 23.138 17.473 -30.883 1.00 95.25 364 VAL A CA 1
ATOM 2689 C C . VAL A 1 364 ? 21.686 17.932 -30.966 1.00 95.25 364 VAL A C 1
ATOM 2691 O O . VAL A 1 364 ? 20.930 17.812 -29.998 1.00 95.25 364 VAL A O 1
ATOM 2694 N N . TYR A 1 365 ? 21.293 18.456 -32.126 1.00 96.62 365 TYR A N 1
ATOM 2695 C CA . TYR A 1 365 ? 19.992 19.097 -32.319 1.00 96.62 365 TYR A CA 1
ATOM 2696 C C . TYR A 1 365 ? 19.237 18.496 -33.509 1.00 96.62 365 TYR A C 1
ATOM 2698 O O . TYR A 1 365 ? 19.736 18.519 -34.631 1.00 96.62 365 TYR A O 1
ATOM 2706 N N . LEU A 1 366 ? 18.011 18.017 -33.296 1.00 97.06 366 LEU A N 1
ATOM 2707 C CA . LEU A 1 366 ? 17.084 17.618 -34.360 1.00 97.06 366 LEU A CA 1
ATOM 2708 C C . LEU A 1 366 ? 15.946 18.644 -34.432 1.00 97.06 366 LEU A C 1
ATOM 2710 O O . LEU A 1 366 ? 15.206 18.815 -33.464 1.00 97.06 366 LEU A O 1
ATOM 2714 N N . SER A 1 367 ? 15.811 19.354 -35.553 1.00 96.56 367 SER A N 1
ATOM 2715 C CA . SER A 1 367 ? 14.904 20.507 -35.657 1.00 96.56 367 SER A CA 1
ATOM 2716 C C . SER A 1 367 ? 13.987 20.440 -36.879 1.00 96.56 367 SER A C 1
ATOM 2718 O O . SER A 1 367 ? 14.446 20.554 -38.013 1.00 96.56 367 SER A O 1
ATOM 2720 N N . GLY A 1 368 ? 12.681 20.295 -36.649 1.00 94.88 368 GLY A N 1
ATOM 2721 C CA . GLY A 1 368 ? 11.642 20.328 -37.683 1.00 94.88 368 GLY A CA 1
ATOM 2722 C C . GLY A 1 368 ? 11.420 19.019 -38.448 1.00 94.88 368 GLY A C 1
ATOM 2723 O O . GLY A 1 368 ? 10.624 19.019 -39.384 1.00 94.88 368 GLY A O 1
ATOM 2724 N N . ARG A 1 369 ? 12.100 17.927 -38.065 1.00 94.81 369 ARG A N 1
ATOM 2725 C CA . ARG A 1 369 ? 12.110 16.646 -38.794 1.00 94.81 369 ARG A CA 1
ATOM 2726 C C . ARG A 1 369 ? 11.859 15.416 -37.939 1.00 94.81 369 ARG A C 1
ATOM 2728 O O . ARG A 1 369 ? 12.079 15.427 -36.728 1.00 94.81 369 ARG A O 1
ATOM 2735 N N . THR A 1 370 ? 11.453 14.340 -38.609 1.00 96.56 370 THR A N 1
ATOM 2736 C CA . THR A 1 370 ? 11.311 13.002 -38.029 1.00 96.56 370 THR A CA 1
ATOM 2737 C C . THR A 1 370 ? 12.606 12.207 -38.201 1.00 96.56 370 THR A C 1
ATOM 2739 O O . THR A 1 370 ? 13.167 12.169 -39.291 1.00 96.56 370 THR A O 1
ATOM 2742 N N . LEU A 1 371 ? 13.083 11.559 -37.143 1.00 98.06 371 LEU A N 1
ATOM 2743 C CA . LEU A 1 371 ? 14.082 10.496 -37.195 1.00 98.06 371 LEU A CA 1
ATOM 2744 C C . LEU A 1 371 ? 13.346 9.153 -37.131 1.00 98.06 371 LEU A C 1
ATOM 2746 O O . LEU A 1 371 ? 12.830 8.785 -36.077 1.00 98.06 371 LEU A O 1
ATOM 2750 N N . GLU A 1 372 ? 13.263 8.463 -38.261 1.00 98.06 372 GLU A N 1
ATOM 2751 C CA . GLU A 1 372 ? 12.611 7.164 -38.434 1.00 98.06 372 GLU A CA 1
ATOM 2752 C C . GLU A 1 372 ? 13.660 6.059 -38.321 1.00 98.06 372 GLU A C 1
ATOM 2754 O O . GLU A 1 372 ? 14.601 5.989 -39.111 1.00 98.06 372 GLU A O 1
ATOM 2759 N N . ASN A 1 373 ? 13.527 5.209 -37.309 1.00 98.56 373 ASN A N 1
ATOM 2760 C CA . ASN A 1 373 ? 14.417 4.085 -37.080 1.00 98.56 373 ASN A CA 1
ATOM 2761 C C . ASN A 1 373 ? 13.732 2.777 -37.466 1.00 98.56 373 ASN A C 1
ATOM 2763 O O . ASN A 1 373 ? 12.861 2.315 -36.730 1.00 98.56 373 ASN A O 1
ATOM 2767 N N . ASP A 1 374 ? 14.186 2.171 -38.561 1.00 98.00 374 ASP A N 1
ATOM 2768 C CA . ASP A 1 374 ? 13.874 0.793 -38.960 1.00 98.00 374 ASP A CA 1
ATOM 2769 C C . ASP A 1 374 ? 15.034 -0.178 -38.648 1.00 98.00 374 ASP A C 1
ATOM 2771 O O . ASP A 1 374 ? 14.893 -1.393 -38.798 1.00 98.00 374 ASP A O 1
ATOM 2775 N N . GLY A 1 375 ? 16.186 0.351 -38.217 1.00 97.94 375 GLY A N 1
ATOM 2776 C CA . GLY A 1 375 ? 17.399 -0.387 -37.869 1.00 97.94 375 GLY A CA 1
ATOM 2777 C C . GLY A 1 375 ? 17.754 -0.272 -36.385 1.00 97.94 375 GLY A C 1
ATOM 2778 O O . GLY A 1 375 ? 16.948 -0.583 -35.504 1.00 97.94 375 GLY A O 1
ATOM 2779 N N . THR A 1 376 ? 18.993 0.137 -36.096 1.00 98.38 376 THR A N 1
ATOM 2780 C CA . THR A 1 376 ? 19.476 0.357 -34.724 1.00 98.38 376 THR A CA 1
ATOM 2781 C C . THR A 1 376 ? 19.884 1.809 -34.497 1.00 98.38 376 THR A C 1
ATOM 2783 O O . THR A 1 376 ? 20.748 2.341 -35.189 1.00 98.38 376 THR A O 1
ATOM 2786 N N . ILE A 1 377 ? 19.343 2.440 -33.461 1.00 98.44 377 ILE A N 1
ATOM 2787 C CA . ILE A 1 377 ? 19.897 3.667 -32.893 1.00 98.44 377 ILE A CA 1
ATOM 2788 C C . ILE A 1 377 ? 20.667 3.309 -31.626 1.00 98.44 377 ILE A C 1
ATOM 2790 O O . ILE A 1 377 ? 20.124 2.691 -30.711 1.00 98.44 377 ILE A O 1
ATOM 2794 N N . LEU A 1 378 ? 21.922 3.748 -31.549 1.00 97.25 378 LEU A N 1
ATOM 2795 C CA . LEU A 1 378 ? 22.760 3.624 -30.363 1.00 97.25 378 LEU A CA 1
ATOM 2796 C C . LEU A 1 378 ? 23.092 5.010 -29.812 1.00 97.25 378 LEU A C 1
ATOM 2798 O O . LEU A 1 378 ? 23.863 5.758 -30.405 1.00 97.25 378 LEU A O 1
ATOM 2802 N N . TRP A 1 379 ? 22.553 5.351 -28.648 1.00 96.19 379 TRP A N 1
ATOM 2803 C CA . TRP A 1 379 ? 22.911 6.570 -27.935 1.00 96.19 379 TRP A CA 1
ATOM 2804 C C . TRP A 1 379 ? 23.977 6.278 -26.878 1.00 96.19 379 TRP A C 1
ATOM 2806 O O . TRP A 1 379 ? 23.672 5.884 -25.749 1.00 96.19 379 TRP A O 1
ATOM 2816 N N . ALA A 1 380 ? 25.239 6.446 -27.279 1.00 91.44 380 ALA A N 1
ATOM 2817 C CA . ALA A 1 380 ? 26.419 6.166 -26.460 1.00 91.44 380 ALA A CA 1
ATOM 2818 C C . ALA A 1 380 ? 27.049 7.434 -25.855 1.00 91.44 380 ALA A C 1
ATOM 2820 O O . ALA A 1 380 ? 27.581 7.385 -24.747 1.00 91.44 380 ALA A O 1
ATOM 2821 N N . GLY A 1 381 ? 26.953 8.573 -26.546 1.00 87.06 381 GLY A N 1
ATOM 2822 C CA . GLY A 1 381 ? 27.528 9.849 -26.124 1.00 87.06 381 GLY A CA 1
ATOM 2823 C C . GLY A 1 381 ? 26.957 10.355 -24.800 1.00 87.06 381 GLY A C 1
ATOM 2824 O O . GLY A 1 381 ? 25.798 10.116 -24.471 1.00 87.06 381 GLY A O 1
ATOM 2825 N N . ALA A 1 382 ? 27.778 11.053 -24.016 1.00 86.69 382 ALA A N 1
ATOM 2826 C CA . ALA A 1 382 ? 27.436 11.456 -22.650 1.00 86.69 382 ALA A CA 1
ATOM 2827 C C . ALA A 1 382 ? 26.628 12.763 -22.556 1.00 86.69 382 ALA A C 1
ATOM 2829 O O . ALA A 1 382 ? 26.320 13.202 -21.450 1.00 86.69 382 ALA A O 1
ATOM 2830 N N . THR A 1 383 ? 26.306 13.401 -23.685 1.00 93.44 383 THR A N 1
ATOM 2831 C CA . THR A 1 383 ? 25.618 14.699 -23.714 1.00 93.44 383 THR A CA 1
ATOM 2832 C C . THR A 1 383 ? 24.217 14.625 -24.306 1.00 93.44 383 THR A C 1
ATOM 2834 O O . THR A 1 383 ? 23.892 13.723 -25.081 1.00 93.44 383 THR A O 1
ATOM 2837 N N . ASP A 1 384 ? 23.404 15.615 -23.945 1.00 94.94 384 ASP A N 1
ATOM 2838 C CA . ASP A 1 384 ? 21.984 15.700 -24.278 1.00 94.94 384 ASP A CA 1
ATOM 2839 C C . ASP A 1 384 ? 21.700 15.694 -25.791 1.00 94.94 384 ASP A C 1
ATOM 2841 O O . ASP A 1 384 ? 22.501 16.156 -26.607 1.00 94.94 384 ASP A O 1
ATOM 2845 N N . ILE A 1 385 ? 20.505 15.229 -26.152 1.00 96.50 385 ILE A N 1
ATOM 2846 C CA . ILE A 1 385 ? 19.904 15.404 -27.479 1.00 96.50 385 ILE A CA 1
ATOM 2847 C C . ILE A 1 385 ? 18.772 16.420 -27.329 1.00 96.50 385 ILE A C 1
ATOM 2849 O O . ILE A 1 385 ? 17.950 16.300 -26.422 1.00 96.50 385 ILE A O 1
ATOM 2853 N N . THR A 1 386 ? 18.710 17.423 -28.206 1.00 97.38 386 THR A N 1
ATOM 2854 C CA . THR A 1 386 ? 17.638 18.432 -28.200 1.00 97.38 386 THR A CA 1
ATOM 2855 C C . THR A 1 386 ? 16.760 18.319 -29.442 1.00 97.38 386 THR A C 1
ATOM 2857 O O . THR A 1 386 ? 17.253 18.362 -30.566 1.00 97.38 386 THR A O 1
ATOM 2860 N N . LEU A 1 387 ? 15.450 18.213 -29.238 1.00 97.88 387 LEU A N 1
ATOM 2861 C CA . LEU A 1 387 ? 14.423 18.080 -30.265 1.00 97.88 387 LEU A CA 1
ATOM 2862 C C . LEU A 1 387 ? 13.554 19.346 -30.328 1.00 97.88 387 LEU A C 1
ATOM 2864 O O . LEU A 1 387 ? 12.920 19.719 -29.344 1.00 97.88 387 LEU A O 1
ATOM 2868 N N . THR A 1 388 ? 13.440 19.980 -31.491 1.00 97.44 388 THR A N 1
ATOM 2869 C CA . THR A 1 388 ? 12.555 21.144 -31.682 1.00 97.44 388 THR A CA 1
ATOM 2870 C C . THR A 1 388 ? 11.594 20.867 -32.822 1.00 97.44 388 THR A C 1
ATOM 2872 O O . THR A 1 388 ? 12.029 20.752 -33.961 1.00 97.44 388 THR A O 1
ATOM 2875 N N . SER A 1 389 ? 10.290 20.766 -32.545 1.00 96.44 389 SER A N 1
ATOM 2876 C CA . SER A 1 389 ? 9.279 20.381 -33.551 1.00 96.44 389 SER A CA 1
ATOM 2877 C C . SER A 1 389 ? 9.671 19.107 -34.319 1.00 96.44 389 SER A C 1
ATOM 2879 O O . SER A 1 389 ? 9.547 19.041 -35.539 1.00 96.44 389 SER A O 1
ATOM 2881 N N . ALA A 1 390 ? 10.232 18.131 -33.603 1.00 96.94 390 ALA A N 1
ATOM 2882 C CA . ALA A 1 390 ? 10.846 16.932 -34.163 1.00 96.94 390 ALA A CA 1
ATOM 2883 C C . ALA A 1 390 ? 10.270 15.665 -33.521 1.00 96.94 390 ALA A C 1
ATOM 2885 O O . ALA A 1 390 ? 9.776 15.688 -32.394 1.00 96.94 390 ALA A O 1
ATOM 2886 N N . VAL A 1 391 ? 10.343 14.546 -34.233 1.00 97.38 391 VAL A N 1
ATOM 2887 C CA . VAL A 1 391 ? 9.812 13.256 -33.773 1.00 97.38 391 VAL A CA 1
ATOM 2888 C C . VAL A 1 391 ? 10.906 12.212 -33.893 1.00 97.38 391 VAL A C 1
ATOM 2890 O O . VAL A 1 391 ? 11.562 12.146 -34.922 1.00 97.38 391 VAL A O 1
ATOM 2893 N N . ILE A 1 392 ? 11.100 11.382 -32.875 1.00 98.31 392 ILE A N 1
ATOM 2894 C CA . ILE A 1 392 ? 11.851 10.131 -33.029 1.00 98.31 392 ILE A CA 1
ATOM 2895 C C . ILE A 1 392 ? 10.824 9.004 -33.090 1.00 98.31 392 ILE A C 1
ATOM 2897 O O . ILE A 1 392 ? 9.988 8.899 -32.196 1.00 98.31 392 ILE A O 1
ATOM 2901 N N . SER A 1 393 ? 10.869 8.182 -34.133 1.00 98.12 393 SER A N 1
ATOM 2902 C CA . SER A 1 393 ? 9.999 7.020 -34.302 1.00 98.12 393 SER A CA 1
ATOM 2903 C C . SER A 1 393 ? 10.847 5.755 -34.381 1.00 98.12 393 SER A C 1
ATOM 2905 O O . SER A 1 393 ? 11.736 5.665 -35.219 1.00 98.12 393 SER A O 1
ATOM 2907 N N . ASN A 1 394 ? 10.593 4.792 -33.497 1.00 98.50 394 ASN A N 1
ATOM 2908 C CA . ASN A 1 394 ? 11.242 3.485 -33.486 1.00 98.50 394 ASN A CA 1
ATOM 2909 C C . ASN A 1 394 ? 10.253 2.418 -33.971 1.00 98.50 394 ASN A C 1
ATOM 2911 O O . ASN A 1 394 ? 9.279 2.125 -33.273 1.00 98.50 394 ASN A O 1
ATOM 2915 N N . ALA A 1 395 ? 10.478 1.860 -35.159 1.00 98.25 395 ALA A N 1
ATOM 2916 C CA . ALA A 1 395 ? 9.580 0.908 -35.807 1.00 98.25 395 ALA A CA 1
ATOM 2917 C C . ALA A 1 395 ? 9.536 -0.464 -35.092 1.00 98.25 395 ALA A C 1
ATOM 2919 O O . ALA A 1 395 ? 10.428 -0.769 -34.304 1.00 98.25 395 ALA A O 1
ATOM 2920 N N . PRO A 1 396 ? 8.538 -1.335 -35.360 1.00 97.62 396 PRO A N 1
ATOM 2921 C CA . PRO A 1 396 ? 8.332 -2.590 -34.619 1.00 97.62 396 PRO A CA 1
ATOM 2922 C C . PRO A 1 396 ? 9.521 -3.561 -34.548 1.00 97.62 396 PRO A C 1
ATOM 2924 O O . PRO A 1 396 ? 9.671 -4.269 -33.556 1.00 97.62 396 PRO A O 1
ATOM 2927 N N . ALA A 1 397 ? 10.362 -3.613 -35.584 1.00 95.75 397 ALA A N 1
ATOM 2928 C CA . ALA A 1 397 ? 11.554 -4.468 -35.621 1.00 95.75 397 ALA A CA 1
ATOM 2929 C C . ALA A 1 397 ? 12.841 -3.731 -35.209 1.00 95.75 397 ALA A C 1
ATOM 2931 O O . ALA A 1 397 ? 13.916 -4.331 -35.190 1.00 95.75 397 ALA A O 1
ATOM 2932 N N . ALA A 1 398 ? 12.735 -2.437 -34.907 1.00 98.31 398 ALA A N 1
ATOM 2933 C CA . ALA A 1 398 ? 13.867 -1.565 -34.676 1.00 98.31 398 ALA A CA 1
ATOM 2934 C C . ALA A 1 398 ? 14.252 -1.495 -33.197 1.00 98.31 398 ALA A C 1
ATOM 2936 O O . ALA A 1 398 ? 13.450 -1.733 -32.283 1.00 98.31 398 ALA A O 1
ATOM 2937 N N . VAL A 1 399 ? 15.513 -1.149 -32.967 1.00 98.50 399 VAL A N 1
ATOM 2938 C CA . VAL A 1 399 ? 16.129 -1.119 -31.643 1.00 98.50 399 VAL A CA 1
ATOM 2939 C C . VAL A 1 399 ? 16.683 0.276 -31.373 1.00 98.50 399 VAL A C 1
ATOM 2941 O O . VAL A 1 399 ? 17.476 0.793 -32.153 1.00 98.50 399 VAL A O 1
ATOM 2944 N N . LEU A 1 400 ? 16.307 0.875 -30.246 1.00 98.50 400 LEU A N 1
ATOM 2945 C CA . LEU A 1 400 ? 16.874 2.118 -29.733 1.00 98.50 400 LEU A CA 1
ATOM 2946 C C . LEU A 1 400 ? 17.512 1.831 -28.373 1.00 98.50 400 LEU A C 1
ATOM 2948 O O . LEU A 1 400 ? 16.818 1.556 -27.396 1.00 98.50 400 LEU A O 1
ATOM 2952 N N . VAL A 1 401 ? 18.840 1.888 -28.301 1.00 97.94 401 VAL A N 1
ATOM 2953 C CA . VAL A 1 401 ? 19.609 1.598 -27.084 1.00 97.94 401 VAL A CA 1
ATOM 2954 C C . VAL A 1 401 ? 20.199 2.883 -26.522 1.00 97.94 401 VAL A C 1
ATOM 2956 O O . VAL A 1 401 ? 20.934 3.589 -27.206 1.00 97.94 401 VAL A O 1
ATOM 2959 N N . VAL A 1 402 ? 19.933 3.153 -25.247 1.00 97.12 402 VAL A N 1
ATOM 2960 C CA . VAL A 1 402 ? 20.508 4.261 -24.484 1.00 97.12 402 VAL A CA 1
ATOM 2961 C C . VAL A 1 402 ? 21.526 3.725 -23.480 1.00 97.12 402 VAL A C 1
ATOM 2963 O O . VAL A 1 402 ? 21.201 2.924 -22.599 1.00 97.12 402 VAL A O 1
ATOM 2966 N N . GLN A 1 403 ? 22.779 4.169 -23.597 1.00 94.94 403 GLN A N 1
ATOM 2967 C CA . GLN A 1 403 ? 23.893 3.696 -22.763 1.00 94.94 403 GLN A CA 1
ATOM 2968 C C . GLN A 1 403 ? 24.453 4.757 -21.810 1.00 94.94 403 GLN A C 1
ATOM 2970 O O . GLN A 1 403 ? 25.293 4.439 -20.972 1.00 94.94 403 GLN A O 1
ATOM 2975 N N . ASN A 1 404 ? 23.971 5.993 -21.881 1.00 93.81 404 ASN A N 1
ATOM 2976 C CA . ASN A 1 404 ? 24.454 7.125 -21.087 1.00 93.81 404 ASN A CA 1
ATOM 2977 C C . ASN A 1 404 ? 23.472 7.522 -19.964 1.00 93.81 404 ASN A C 1
ATOM 2979 O O . ASN A 1 404 ? 22.513 6.809 -19.680 1.00 93.81 404 ASN A O 1
ATOM 2983 N N . ALA A 1 405 ? 23.751 8.650 -19.307 1.00 95.00 405 ALA A N 1
ATOM 2984 C CA . ALA A 1 405 ? 22.883 9.320 -18.335 1.00 95.00 405 ALA A CA 1
ATOM 2985 C C . ALA A 1 405 ? 22.584 10.768 -18.779 1.00 95.00 405 ALA A C 1
ATOM 2987 O O . ALA A 1 405 ? 22.702 11.706 -17.996 1.00 95.00 405 ALA A O 1
ATOM 2988 N N . ALA A 1 406 ? 22.301 10.948 -20.071 1.00 94.75 406 ALA A N 1
ATOM 2989 C CA . ALA A 1 406 ? 22.000 12.239 -20.679 1.00 94.75 406 ALA A CA 1
ATOM 2990 C C . ALA A 1 406 ? 20.487 12.436 -20.869 1.00 94.75 406 ALA A C 1
ATOM 2992 O O . ALA A 1 406 ? 19.692 11.503 -20.713 1.00 94.75 406 ALA A O 1
ATOM 2993 N N . ASN A 1 407 ? 20.081 13.660 -21.206 1.00 96.31 407 ASN A N 1
ATOM 2994 C CA . ASN A 1 407 ? 18.676 14.019 -21.367 1.00 96.31 407 ASN A CA 1
ATOM 2995 C C . ASN A 1 407 ? 18.275 14.126 -22.841 1.00 96.31 407 ASN A C 1
ATOM 2997 O O . ASN A 1 407 ? 19.003 14.673 -23.671 1.00 96.31 407 ASN A O 1
ATOM 3001 N N . LEU A 1 408 ? 17.079 13.634 -23.156 1.00 97.44 408 LEU A N 1
ATOM 3002 C CA . LEU A 1 408 ? 16.383 13.919 -24.401 1.00 97.44 408 LEU A CA 1
ATOM 3003 C C . LEU A 1 408 ? 15.444 15.096 -24.145 1.00 97.44 408 LEU A C 1
ATOM 3005 O O . LEU A 1 408 ? 14.348 14.923 -23.616 1.00 97.44 408 LEU A O 1
ATOM 3009 N N . ASN A 1 409 ? 15.893 16.299 -24.479 1.00 97.62 409 ASN A N 1
ATOM 3010 C CA . ASN A 1 409 ? 15.144 17.533 -24.282 1.00 97.62 409 ASN A CA 1
ATOM 3011 C C . ASN A 1 409 ? 14.298 17.829 -25.510 1.00 97.62 409 ASN A C 1
ATOM 3013 O O . ASN A 1 409 ? 14.791 17.685 -26.625 1.00 97.62 409 ASN A O 1
ATOM 3017 N N . GLY A 1 410 ? 13.062 18.304 -25.350 1.00 95.06 410 GLY A N 1
ATOM 3018 C CA . GLY A 1 410 ? 12.349 18.782 -26.523 1.00 95.06 410 GLY A CA 1
ATOM 3019 C C . GLY A 1 410 ? 11.237 19.789 -26.300 1.00 95.06 410 GLY A C 1
ATOM 3020 O O . GLY A 1 410 ? 10.663 19.912 -25.224 1.00 95.06 410 GLY A O 1
ATOM 3021 N N . SER A 1 411 ? 10.949 20.523 -27.373 1.00 95.38 411 SER A N 1
ATOM 3022 C CA . SER A 1 411 ? 9.870 21.500 -27.481 1.00 95.38 411 SER A CA 1
ATOM 3023 C C . SER A 1 411 ? 9.013 21.152 -28.691 1.00 95.38 411 SER A C 1
ATOM 3025 O O . SER A 1 411 ? 9.519 21.087 -29.813 1.00 95.38 411 SER A O 1
ATOM 3027 N N . SER A 1 412 ? 7.719 20.897 -28.468 1.00 94.62 412 SER A N 1
ATOM 3028 C CA . SER A 1 412 ? 6.802 20.361 -29.493 1.00 94.62 412 SER A CA 1
ATOM 3029 C C . SER A 1 412 ? 7.343 19.094 -30.175 1.00 94.62 412 SER A C 1
ATOM 3031 O O . SER A 1 412 ? 7.204 18.914 -31.381 1.00 94.62 412 SER A O 1
ATOM 3033 N N . ALA A 1 413 ? 8.006 18.236 -29.401 1.00 97.00 413 ALA A N 1
ATOM 3034 C CA . ALA A 1 413 ? 8.631 17.003 -29.865 1.00 97.00 413 ALA A CA 1
ATOM 3035 C C . ALA A 1 413 ? 8.015 15.781 -29.178 1.00 97.00 413 ALA A C 1
ATOM 3037 O O . ALA A 1 413 ? 7.326 15.939 -28.173 1.00 97.00 413 ALA A O 1
ATOM 3038 N N . ARG A 1 414 ? 8.256 14.572 -29.696 1.00 97.19 414 ARG A N 1
ATOM 3039 C CA . ARG A 1 414 ? 7.868 13.310 -29.037 1.00 97.19 414 ARG A CA 1
ATOM 3040 C C . ARG A 1 414 ? 8.757 12.140 -29.461 1.00 97.19 414 ARG A C 1
ATOM 3042 O O . ARG A 1 414 ? 9.412 12.206 -30.502 1.00 97.19 414 ARG A O 1
ATOM 3049 N N . LEU A 1 415 ? 8.729 11.077 -28.667 1.00 98.44 415 LEU A N 1
ATOM 3050 C CA . LEU A 1 415 ? 9.325 9.777 -28.960 1.00 98.44 415 LEU A CA 1
ATOM 3051 C C . LEU A 1 415 ? 8.207 8.735 -29.085 1.00 98.44 415 LEU A C 1
ATOM 3053 O O . LEU A 1 415 ? 7.475 8.500 -28.126 1.00 98.44 415 LEU A O 1
ATOM 3057 N N . ASP A 1 416 ? 8.099 8.096 -30.244 1.00 98.44 416 ASP A N 1
ATOM 3058 C CA . ASP A 1 416 ? 7.156 7.010 -30.507 1.00 98.44 416 ASP A CA 1
ATOM 3059 C C . ASP A 1 416 ? 7.935 5.690 -30.620 1.00 98.44 416 ASP A C 1
ATOM 3061 O O . ASP A 1 416 ? 8.777 5.543 -31.502 1.00 98.44 416 ASP A O 1
ATOM 3065 N N . ASN A 1 417 ? 7.670 4.721 -29.743 1.00 98.62 417 ASN A N 1
ATOM 3066 C CA . ASN A 1 417 ? 8.334 3.418 -29.738 1.00 98.62 417 ASN A CA 1
ATOM 3067 C C . ASN A 1 417 ? 7.356 2.282 -30.032 1.00 98.62 417 ASN A C 1
ATOM 3069 O O . ASN A 1 417 ? 6.547 1.932 -29.181 1.00 98.62 417 ASN A O 1
ATOM 3073 N N . ALA A 1 418 ? 7.470 1.668 -31.205 1.00 98.38 418 ALA A N 1
ATOM 3074 C CA . ALA A 1 418 ? 6.799 0.418 -31.552 1.00 98.38 418 ALA A CA 1
ATOM 3075 C C . ALA A 1 418 ? 7.731 -0.807 -31.469 1.00 98.38 418 ALA A C 1
ATOM 3077 O O . ALA A 1 418 ? 7.232 -1.926 -31.383 1.00 98.38 418 ALA A O 1
ATOM 3078 N N . GLY A 1 419 ? 9.055 -0.604 -31.486 1.00 98.38 419 GLY A N 1
ATOM 3079 C CA . GLY A 1 419 ? 10.075 -1.651 -31.343 1.00 98.38 419 GLY A CA 1
ATOM 3080 C C . GLY A 1 419 ? 10.615 -1.800 -29.919 1.00 98.38 419 GLY A C 1
ATOM 3081 O O . GLY A 1 419 ? 9.873 -1.686 -28.942 1.00 98.38 419 GLY A O 1
ATOM 3082 N N . LEU A 1 420 ? 11.921 -2.051 -29.793 1.00 98.56 420 LEU A N 1
ATOM 3083 C CA . LEU A 1 420 ? 12.619 -2.149 -28.508 1.00 98.56 420 LEU A CA 1
ATOM 3084 C C . LEU A 1 420 ? 13.316 -0.830 -28.151 1.00 98.56 420 LEU A C 1
ATOM 3086 O O . LEU A 1 420 ? 14.260 -0.428 -28.825 1.00 98.56 420 LEU A O 1
ATOM 3090 N N . PHE A 1 421 ? 12.918 -0.213 -27.042 1.00 98.69 421 PHE A N 1
ATOM 3091 C CA . PHE A 1 421 ? 13.691 0.812 -26.347 1.00 98.69 421 PHE A CA 1
ATOM 3092 C C . PHE A 1 421 ? 14.427 0.157 -25.174 1.00 98.69 421 PHE A C 1
ATOM 3094 O O . PHE A 1 421 ? 13.784 -0.403 -24.292 1.00 98.69 421 PHE A O 1
ATOM 3101 N N . SER A 1 422 ? 15.756 0.236 -25.131 1.00 98.12 422 SER A N 1
ATOM 3102 C CA . SER A 1 422 ? 16.573 -0.394 -24.087 1.00 98.12 422 SER A CA 1
ATOM 3103 C C . SER A 1 422 ? 17.467 0.616 -23.378 1.00 98.12 422 SER A C 1
ATOM 3105 O O . SER A 1 422 ? 18.224 1.340 -24.019 1.00 98.12 422 SER A O 1
ATOM 3107 N N . LYS A 1 423 ? 17.472 0.603 -22.045 1.00 96.94 423 LYS A N 1
ATOM 3108 C CA . LYS A 1 423 ? 18.402 1.363 -21.201 1.00 96.94 423 LYS A CA 1
ATOM 3109 C C . LYS A 1 423 ? 19.371 0.394 -20.508 1.00 96.94 423 LYS A C 1
ATOM 3111 O O . LYS A 1 423 ? 18.985 -0.253 -19.541 1.00 96.94 423 LYS A O 1
ATOM 3116 N N . SER A 1 424 ? 20.622 0.293 -20.982 1.00 91.50 424 SER A N 1
ATOM 3117 C CA . SER A 1 424 ? 21.521 -0.828 -20.610 1.00 91.50 424 SER A CA 1
ATOM 3118 C C . SER A 1 424 ? 22.966 -0.493 -20.205 1.00 91.50 424 SER A C 1
ATOM 3120 O O . SER A 1 424 ? 23.642 -1.344 -19.637 1.00 91.50 424 SER A O 1
ATOM 3122 N N . GLY A 1 425 ? 23.464 0.727 -20.441 1.00 83.56 425 GLY A N 1
ATOM 3123 C CA . GLY A 1 425 ? 24.870 1.083 -20.154 1.00 83.56 425 GLY A CA 1
ATOM 3124 C C . GLY A 1 425 ? 25.119 1.656 -18.750 1.00 83.56 425 GLY A C 1
ATOM 3125 O O . GLY A 1 425 ? 25.550 0.958 -17.836 1.00 83.56 425 GLY A O 1
ATOM 3126 N N . SER A 1 426 ? 24.878 2.959 -18.590 1.00 88.50 426 SER A N 1
ATOM 3127 C CA . SER A 1 426 ? 25.187 3.741 -17.382 1.00 88.50 426 SER A CA 1
ATOM 3128 C C . SER A 1 426 ? 24.249 3.454 -16.195 1.00 88.50 426 SER A C 1
ATOM 3130 O O . SER A 1 426 ? 23.044 3.348 -16.407 1.00 88.50 426 SER A O 1
ATOM 3132 N N . PRO A 1 427 ? 24.724 3.433 -14.936 1.00 91.00 427 PRO A N 1
ATOM 3133 C CA . PRO A 1 427 ? 23.854 3.368 -13.756 1.00 91.00 427 PRO A CA 1
ATOM 3134 C C . PRO A 1 427 ? 23.155 4.705 -13.432 1.00 91.00 427 PRO A C 1
ATOM 3136 O O . PRO A 1 427 ? 22.330 4.763 -12.525 1.00 91.00 427 PRO A O 1
ATOM 3139 N N . GLY A 1 428 ? 23.490 5.793 -14.135 1.00 95.31 428 GLY A N 1
ATOM 3140 C CA . GLY A 1 428 ? 22.881 7.107 -13.923 1.00 95.31 428 GLY A CA 1
ATOM 3141 C C . GLY A 1 428 ? 21.454 7.233 -14.472 1.00 95.31 428 GLY A C 1
ATOM 3142 O O . GLY A 1 428 ? 20.862 6.277 -14.983 1.00 95.31 428 GLY A O 1
ATOM 3143 N N . THR A 1 429 ? 20.911 8.447 -14.373 1.00 96.69 429 THR A N 1
ATOM 3144 C CA . THR A 1 429 ? 19.560 8.784 -14.837 1.00 96.69 429 THR A CA 1
ATOM 3145 C C . THR A 1 429 ? 19.584 9.303 -16.270 1.00 96.69 429 THR A C 1
ATOM 3147 O O . THR A 1 429 ? 20.225 10.310 -16.545 1.00 96.69 429 THR A O 1
ATOM 3150 N N . THR A 1 430 ? 18.845 8.654 -17.168 1.00 97.31 430 THR A N 1
ATOM 3151 C CA . THR A 1 430 ? 18.475 9.212 -18.477 1.00 97.31 430 THR A CA 1
ATOM 3152 C C . THR A 1 430 ? 17.098 9.845 -18.352 1.00 97.31 430 THR A C 1
ATOM 3154 O O . THR A 1 430 ? 16.145 9.157 -17.979 1.00 97.31 430 THR A O 1
ATOM 3157 N N . THR A 1 431 ? 16.973 11.125 -18.698 1.00 97.19 431 THR A N 1
ATOM 3158 C CA . THR A 1 431 ? 15.685 11.828 -18.649 1.00 97.19 431 THR A CA 1
ATOM 3159 C C . THR A 1 431 ? 15.093 12.012 -20.039 1.00 97.19 431 THR A C 1
ATOM 3161 O O . THR A 1 431 ? 15.729 12.581 -20.921 1.00 97.19 431 THR A O 1
ATOM 3164 N N . LEU A 1 432 ? 13.843 11.596 -20.229 1.00 97.69 432 LEU A N 1
ATOM 3165 C CA . LEU A 1 432 ? 13.044 11.880 -21.416 1.00 97.69 432 LEU A CA 1
ATOM 3166 C C . LEU A 1 432 ? 12.128 13.078 -21.139 1.00 97.69 432 LEU A C 1
ATOM 3168 O O . LEU A 1 432 ? 11.033 12.937 -20.593 1.00 97.69 432 LEU A O 1
ATOM 3172 N N . ASN A 1 433 ? 12.574 14.268 -21.534 1.00 97.00 433 ASN A N 1
ATOM 3173 C CA . ASN A 1 433 ? 11.817 15.520 -21.459 1.00 97.00 433 ASN A CA 1
ATOM 3174 C C . ASN A 1 433 ? 10.981 15.750 -22.734 1.00 97.00 433 ASN A C 1
ATOM 3176 O O . ASN A 1 433 ? 10.869 16.870 -23.230 1.00 97.00 433 ASN A O 1
ATOM 3180 N N . VAL A 1 434 ? 10.411 14.674 -23.277 1.00 96.81 434 VAL A N 1
ATOM 3181 C CA . VAL A 1 434 ? 9.482 14.666 -24.415 1.00 96.81 434 VAL A CA 1
ATOM 3182 C C . VAL A 1 434 ? 8.411 13.601 -24.188 1.00 96.81 434 VAL A C 1
ATOM 3184 O O . VAL A 1 434 ? 8.733 12.578 -23.573 1.00 96.81 434 VAL A O 1
ATOM 3187 N N . PRO A 1 435 ? 7.160 13.809 -24.645 1.00 97.44 435 PRO A N 1
ATOM 3188 C CA . PRO A 1 435 ? 6.130 12.784 -24.608 1.00 97.44 435 PRO A CA 1
ATOM 3189 C C . PRO A 1 435 ? 6.654 11.466 -25.170 1.00 97.44 435 PRO A C 1
ATOM 3191 O O . PRO A 1 435 ? 7.187 11.439 -26.281 1.00 97.44 435 PRO A O 1
ATOM 3194 N N . PHE A 1 436 ? 6.513 10.395 -24.395 1.00 98.19 436 PHE A N 1
ATOM 3195 C CA . PHE A 1 436 ? 6.995 9.071 -24.757 1.00 98.19 436 PHE A CA 1
ATOM 3196 C C . PHE A 1 436 ? 5.814 8.113 -24.927 1.00 98.19 436 PHE A C 1
ATOM 3198 O O . PHE A 1 436 ? 5.151 7.744 -23.957 1.00 98.19 436 PHE A O 1
ATOM 3205 N N . ASN A 1 437 ? 5.543 7.728 -26.173 1.00 98.31 437 ASN A N 1
ATOM 3206 C CA . ASN A 1 437 ? 4.469 6.814 -26.539 1.00 98.31 437 ASN A CA 1
ATOM 3207 C C . ASN A 1 437 ? 5.048 5.423 -26.798 1.00 98.31 437 ASN A C 1
ATOM 3209 O O . ASN A 1 437 ? 5.729 5.212 -27.798 1.00 98.31 437 ASN A O 1
ATOM 3213 N N . ASN A 1 438 ? 4.767 4.467 -25.918 1.00 98.56 438 ASN A N 1
ATOM 3214 C CA . ASN A 1 438 ? 5.199 3.085 -26.062 1.00 98.56 438 ASN A CA 1
ATOM 3215 C C . ASN A 1 438 ? 4.061 2.181 -26.564 1.00 98.56 438 ASN A C 1
ATOM 3217 O O . ASN A 1 438 ? 3.064 1.969 -25.872 1.00 98.56 438 ASN A O 1
ATOM 3221 N N . LEU A 1 439 ? 4.238 1.612 -27.752 1.00 98.12 439 LEU A N 1
ATOM 3222 C CA . LEU A 1 439 ? 3.460 0.507 -28.320 1.00 98.12 439 LEU A CA 1
ATOM 3223 C C . LEU A 1 439 ? 4.244 -0.820 -28.316 1.00 98.12 439 LEU A C 1
ATOM 3225 O O . LEU A 1 439 ? 3.628 -1.878 -28.392 1.00 98.12 439 LEU A O 1
ATOM 3229 N N . GLY A 1 440 ? 5.578 -0.763 -28.236 1.00 98.19 440 GLY A N 1
ATOM 3230 C CA . GLY A 1 440 ? 6.476 -1.920 -28.237 1.00 98.19 440 GLY A CA 1
ATOM 3231 C C . GLY A 1 440 ? 6.992 -2.295 -26.848 1.00 98.19 440 GLY A C 1
ATOM 3232 O O . GLY A 1 440 ? 6.253 -2.305 -25.864 1.00 98.19 440 GLY A O 1
ATOM 3233 N N . SER A 1 441 ? 8.285 -2.590 -26.754 1.00 98.44 441 SER A N 1
ATOM 3234 C CA . SER A 1 441 ? 8.944 -2.972 -25.503 1.00 98.44 441 SER A CA 1
ATOM 3235 C C . SER A 1 441 ? 9.858 -1.866 -24.993 1.00 98.44 441 SER A C 1
ATOM 3237 O O . SER A 1 441 ? 10.672 -1.329 -25.742 1.00 98.44 441 SER A O 1
ATOM 3239 N N . VAL A 1 442 ? 9.763 -1.574 -23.700 1.00 98.81 442 VAL A N 1
ATOM 3240 C CA . VAL A 1 442 ? 10.727 -0.778 -22.938 1.00 98.81 442 VAL A CA 1
ATOM 3241 C C . VAL A 1 442 ? 11.430 -1.712 -21.965 1.00 98.81 442 VAL A C 1
ATOM 3243 O O . VAL A 1 442 ? 10.786 -2.294 -21.097 1.00 98.81 442 VAL A O 1
ATOM 3246 N N . ASP A 1 443 ? 12.741 -1.844 -22.106 1.00 98.50 443 ASP A N 1
ATOM 3247 C CA . ASP A 1 443 ? 13.586 -2.687 -21.268 1.00 98.50 443 ASP A CA 1
ATOM 3248 C C . ASP A 1 443 ? 14.604 -1.825 -20.511 1.00 98.50 443 ASP A C 1
ATOM 3250 O O . ASP A 1 443 ? 15.434 -1.132 -21.105 1.00 98.50 443 ASP A O 1
ATOM 3254 N N . ILE A 1 444 ? 14.516 -1.812 -19.184 1.00 98.62 444 ILE A N 1
ATOM 3255 C CA . ILE A 1 444 ? 15.376 -1.004 -18.320 1.00 98.62 444 ILE A CA 1
ATOM 3256 C C . ILE A 1 444 ? 16.272 -1.957 -17.537 1.00 98.62 444 ILE A C 1
ATOM 3258 O O . ILE A 1 444 ? 15.912 -2.445 -16.468 1.00 98.62 444 ILE A O 1
ATOM 3262 N N . GLN A 1 445 ? 17.462 -2.186 -18.086 1.00 97.56 445 GLN A N 1
ATOM 3263 C CA . GLN A 1 445 ? 18.432 -3.157 -17.587 1.00 97.56 445 GLN A CA 1
ATOM 3264 C C . GLN A 1 445 ? 19.370 -2.568 -16.521 1.00 97.56 445 GLN A C 1
ATOM 3266 O O . GLN A 1 445 ? 19.907 -3.304 -15.699 1.00 97.56 445 GLN A O 1
ATOM 3271 N N . ASN A 1 446 ? 19.610 -1.249 -16.540 1.00 94.25 446 ASN A N 1
ATOM 3272 C CA . ASN A 1 446 ? 20.511 -0.583 -15.592 1.00 94.25 446 ASN A CA 1
ATOM 3273 C C . ASN A 1 446 ? 20.183 0.910 -15.404 1.00 94.25 446 ASN A C 1
ATOM 3275 O O . ASN A 1 446 ? 19.869 1.617 -16.366 1.00 94.25 446 ASN A O 1
ATOM 3279 N N . GLY A 1 447 ? 20.352 1.423 -14.184 1.00 96.44 447 GLY A N 1
ATOM 3280 C CA . GLY A 1 447 ? 20.157 2.834 -13.839 1.00 96.44 447 GLY A CA 1
ATOM 3281 C C . GLY A 1 447 ? 18.693 3.278 -13.835 1.00 96.44 447 GLY A C 1
ATOM 3282 O O . GLY A 1 447 ? 17.787 2.471 -13.637 1.00 96.44 447 GLY A O 1
ATOM 3283 N N . THR A 1 448 ? 18.459 4.579 -14.033 1.00 97.94 448 THR A N 1
ATOM 3284 C CA . THR A 1 448 ? 17.106 5.163 -14.009 1.00 97.94 448 THR A CA 1
ATOM 3285 C C . THR A 1 448 ? 16.686 5.659 -15.390 1.00 97.94 448 THR A C 1
ATOM 3287 O O . THR A 1 448 ? 17.395 6.458 -16.000 1.00 97.94 448 THR A O 1
ATOM 3290 N N . LEU A 1 449 ? 15.506 5.246 -15.860 1.00 98.19 449 LEU A N 1
ATOM 3291 C CA . LEU A 1 449 ? 14.798 5.904 -16.960 1.00 98.19 449 LEU A CA 1
ATOM 3292 C C . LEU A 1 449 ? 13.721 6.821 -16.376 1.00 98.19 449 LEU A C 1
ATOM 3294 O O . LEU A 1 449 ? 12.707 6.333 -15.870 1.00 98.19 449 LEU A O 1
ATOM 3298 N N . LEU A 1 450 ? 13.941 8.133 -16.452 1.00 97.31 450 LEU A N 1
ATOM 3299 C CA . LEU A 1 450 ? 13.012 9.150 -15.967 1.00 97.31 450 LEU A CA 1
ATOM 3300 C C . LEU A 1 450 ? 12.184 9.707 -17.130 1.00 97.31 450 LEU A C 1
ATOM 3302 O O . LEU A 1 450 ? 12.714 10.352 -18.028 1.00 97.31 450 LEU A O 1
ATOM 3306 N N . CYS A 1 451 ? 10.875 9.483 -17.116 1.00 96.06 451 CYS A N 1
ATOM 3307 C CA . CYS A 1 451 ? 9.928 10.076 -18.055 1.00 96.06 451 CYS A CA 1
ATOM 3308 C C . CYS A 1 451 ? 9.444 11.417 -17.486 1.00 96.06 451 CYS A C 1
ATOM 3310 O O . CYS A 1 451 ? 8.522 11.455 -16.671 1.00 96.06 451 CYS A O 1
ATOM 3312 N N . GLY A 1 452 ? 10.104 12.505 -17.897 1.00 92.88 452 GLY A N 1
ATOM 3313 C CA . GLY A 1 452 ? 9.911 13.861 -17.366 1.00 92.88 452 GLY A CA 1
ATOM 3314 C C . GLY A 1 452 ? 8.612 14.534 -17.812 1.00 92.88 452 GLY A C 1
ATOM 3315 O O . GLY A 1 452 ? 8.152 15.486 -17.188 1.00 92.88 452 GLY A O 1
ATOM 3316 N N . THR A 1 453 ? 8.004 14.024 -18.881 1.00 92.62 453 THR A N 1
ATOM 3317 C CA . THR A 1 453 ? 6.712 14.471 -19.425 1.00 92.62 453 THR A CA 1
ATOM 3318 C C . THR A 1 453 ? 5.738 13.280 -19.490 1.00 92.62 453 THR A C 1
ATOM 3320 O O . THR A 1 453 ? 5.900 12.317 -18.740 1.00 92.62 453 THR A O 1
ATOM 3323 N N . SER A 1 454 ? 4.712 13.309 -20.344 1.00 93.38 454 SER A N 1
ATOM 3324 C CA . SER A 1 454 ? 3.721 12.232 -20.412 1.00 93.38 454 SER A CA 1
ATOM 3325 C C . SER A 1 454 ? 4.316 10.919 -20.932 1.00 93.38 454 SER A C 1
ATOM 3327 O O . SER A 1 454 ? 4.893 10.896 -22.022 1.00 93.38 454 SER A O 1
ATOM 3329 N N . PHE A 1 455 ? 4.085 9.820 -20.212 1.00 97.12 455 PHE A N 1
ATOM 3330 C CA . PHE A 1 455 ? 4.355 8.459 -20.675 1.00 97.12 455 PHE A CA 1
ATOM 3331 C C . PHE A 1 455 ? 3.043 7.730 -20.987 1.00 97.12 455 PHE A C 1
ATOM 3333 O O . PHE A 1 455 ? 2.217 7.512 -20.098 1.00 97.12 455 PHE A O 1
ATOM 3340 N N . THR A 1 456 ? 2.839 7.358 -22.250 1.00 97.88 456 THR A N 1
ATOM 3341 C CA . THR A 1 456 ? 1.666 6.593 -22.695 1.00 97.88 456 THR A CA 1
ATOM 3342 C C . THR A 1 456 ? 2.103 5.181 -23.047 1.00 97.88 456 THR A C 1
ATOM 3344 O O . THR A 1 456 ? 2.801 4.992 -24.037 1.00 97.88 456 THR A O 1
ATOM 3347 N N . ASN A 1 457 ? 1.688 4.187 -22.264 1.00 98.31 457 ASN A N 1
ATOM 3348 C CA . ASN A 1 457 ? 2.086 2.797 -22.452 1.00 98.31 457 ASN A CA 1
ATOM 3349 C C . ASN A 1 457 ? 0.929 1.909 -22.923 1.00 98.31 457 ASN A C 1
ATOM 3351 O O . ASN A 1 457 ? -0.063 1.731 -22.223 1.00 98.31 457 ASN A O 1
ATOM 3355 N N . SER A 1 458 ? 1.089 1.271 -24.071 1.00 97.94 458 SER A N 1
ATOM 3356 C CA . SER A 1 458 ? 0.231 0.179 -24.554 1.00 97.94 458 SER A CA 1
ATOM 3357 C C . SER A 1 458 ? 1.001 -1.120 -24.795 1.00 97.94 458 SER A C 1
ATOM 3359 O O . SER A 1 458 ? 0.382 -2.163 -24.980 1.00 97.94 458 SER A O 1
ATOM 3361 N N . GLY A 1 459 ? 2.334 -1.066 -24.736 1.00 97.88 459 GLY A N 1
ATOM 3362 C CA . GLY A 1 459 ? 3.212 -2.223 -24.841 1.00 97.88 459 GLY A CA 1
ATOM 3363 C C . GLY A 1 459 ? 3.778 -2.688 -23.494 1.00 97.88 459 GLY A C 1
ATOM 3364 O O . GLY A 1 459 ? 3.215 -2.424 -22.427 1.00 97.88 459 GLY A O 1
ATOM 3365 N N . ASN A 1 460 ? 4.901 -3.399 -23.537 1.00 98.25 460 ASN A N 1
ATOM 3366 C CA . ASN A 1 460 ? 5.535 -4.006 -22.369 1.00 98.25 460 ASN A CA 1
ATOM 3367 C C . ASN A 1 460 ? 6.588 -3.079 -21.756 1.00 98.25 460 ASN A C 1
ATOM 3369 O O . ASN A 1 460 ? 7.415 -2.519 -22.472 1.00 98.25 460 ASN A O 1
ATOM 3373 N N . VAL A 1 461 ? 6.603 -2.977 -20.426 1.00 98.81 461 VAL A N 1
ATOM 3374 C CA . VAL A 1 461 ? 7.697 -2.351 -19.671 1.00 98.81 461 VAL A CA 1
ATOM 3375 C C . VAL A 1 461 ? 8.313 -3.388 -18.736 1.00 98.81 461 VAL A C 1
ATOM 3377 O O . VAL A 1 461 ? 7.610 -3.942 -17.889 1.00 98.81 461 VAL A O 1
ATOM 3380 N N . SER A 1 462 ? 9.614 -3.625 -18.867 1.00 98.56 462 SER A N 1
ATOM 3381 C CA . SER A 1 462 ? 10.408 -4.504 -18.002 1.00 98.56 462 SER A CA 1
ATOM 3382 C C . SER A 1 462 ? 11.460 -3.687 -17.256 1.00 98.56 462 SER A C 1
ATOM 3384 O O . SER A 1 462 ? 12.143 -2.854 -17.853 1.00 98.56 462 SER A O 1
ATOM 3386 N N . VAL A 1 463 ? 11.575 -3.909 -15.947 1.00 98.81 463 VAL A N 1
ATOM 3387 C CA . VAL A 1 463 ? 12.562 -3.245 -15.085 1.00 98.81 463 VAL A CA 1
ATOM 3388 C C . VAL A 1 463 ? 13.359 -4.305 -14.336 1.00 98.81 463 VAL A C 1
ATOM 3390 O O . VAL A 1 463 ? 12.807 -5.038 -13.510 1.00 98.81 463 VAL A O 1
ATOM 3393 N N . GLU A 1 464 ? 14.651 -4.383 -14.638 1.00 98.19 464 GLU A N 1
ATOM 3394 C CA . GLU A 1 464 ? 15.574 -5.384 -14.101 1.00 98.19 464 GLU A CA 1
ATOM 3395 C C . GLU A 1 464 ? 16.054 -5.043 -12.674 1.00 98.19 464 GLU A C 1
ATOM 3397 O O . GLU A 1 464 ? 15.906 -3.901 -12.218 1.00 98.19 464 GLU A O 1
ATOM 3402 N N . PRO A 1 465 ? 16.625 -6.010 -11.925 1.00 97.69 465 PRO A N 1
ATOM 3403 C CA . PRO A 1 465 ? 17.079 -5.792 -10.552 1.00 97.69 465 PRO A CA 1
ATOM 3404 C C . PRO A 1 465 ? 18.019 -4.586 -10.404 1.00 97.69 465 PRO A C 1
ATOM 3406 O O . PRO A 1 465 ? 19.024 -4.474 -11.101 1.00 97.69 465 PRO A O 1
ATOM 3409 N N . GLY A 1 466 ? 17.713 -3.692 -9.458 1.00 95.88 466 GLY A N 1
ATOM 3410 C CA . GLY A 1 466 ? 18.491 -2.475 -9.199 1.00 95.88 466 GLY A CA 1
ATOM 3411 C C . GLY A 1 466 ? 18.230 -1.320 -10.173 1.00 95.88 466 GLY A C 1
ATOM 3412 O O . GLY A 1 466 ? 18.756 -0.227 -9.958 1.00 95.88 466 GLY A O 1
ATOM 3413 N N . ALA A 1 467 ? 17.414 -1.521 -11.210 1.00 98.25 467 ALA A N 1
ATOM 3414 C CA . ALA A 1 467 ? 17.013 -0.472 -12.136 1.00 98.25 467 ALA A CA 1
ATOM 3415 C C . ALA A 1 467 ? 15.714 0.225 -11.693 1.00 98.25 467 ALA A C 1
ATOM 3417 O O . ALA A 1 467 ? 14.938 -0.290 -10.882 1.00 98.25 467 ALA A O 1
ATOM 3418 N N . THR A 1 468 ? 15.482 1.433 -12.213 1.00 98.50 468 THR A N 1
ATOM 3419 C CA . THR A 1 468 ? 14.308 2.252 -11.880 1.00 98.50 468 THR A CA 1
ATOM 3420 C C . THR A 1 468 ? 13.631 2.810 -13.128 1.00 98.50 468 THR A C 1
ATOM 3422 O O . THR A 1 468 ? 14.272 3.444 -13.966 1.00 98.50 468 THR A O 1
ATOM 3425 N N . ASN A 1 469 ? 12.310 2.662 -13.219 1.00 98.12 469 ASN A N 1
ATOM 3426 C CA . ASN A 1 469 ? 11.481 3.483 -14.097 1.00 98.12 469 ASN A CA 1
ATOM 3427 C C . ASN A 1 469 ? 10.806 4.577 -13.267 1.00 98.12 469 ASN A C 1
ATOM 3429 O O . ASN A 1 469 ? 9.964 4.272 -12.427 1.00 98.12 469 ASN A O 1
ATOM 3433 N N . ASN A 1 470 ? 11.175 5.839 -13.485 1.00 96.56 470 ASN A N 1
ATOM 3434 C CA . ASN A 1 470 ? 10.544 6.969 -12.814 1.00 96.56 470 ASN A CA 1
ATOM 3435 C C . ASN A 1 470 ? 9.607 7.708 -13.781 1.00 96.56 470 ASN A C 1
ATOM 3437 O O . ASN A 1 470 ? 10.044 8.250 -14.791 1.00 96.56 470 ASN A O 1
ATOM 3441 N N . LEU A 1 471 ? 8.319 7.738 -13.471 1.00 95.19 471 LEU A N 1
ATOM 3442 C CA . LEU A 1 471 ? 7.252 8.334 -14.262 1.00 95.19 471 LEU A CA 1
ATOM 3443 C C . LEU A 1 471 ? 6.826 9.658 -13.625 1.00 95.19 471 LEU A C 1
ATOM 3445 O O . LEU A 1 471 ? 5.938 9.682 -12.771 1.00 95.19 471 LEU A O 1
ATOM 3449 N N . SER A 1 472 ? 7.456 10.762 -14.037 1.00 91.62 472 SER A N 1
ATOM 3450 C CA . SER A 1 472 ? 7.290 12.056 -13.370 1.00 91.62 472 SER A CA 1
ATOM 3451 C C . SER A 1 472 ? 6.462 13.098 -14.113 1.00 91.62 472 SER A C 1
ATOM 3453 O O . SER A 1 472 ? 6.263 14.182 -13.576 1.00 91.62 472 SER A O 1
ATOM 3455 N N . GLY A 1 473 ? 5.999 12.820 -15.333 1.00 89.12 473 GLY A N 1
ATOM 3456 C CA . GLY A 1 473 ? 5.220 13.780 -16.126 1.00 89.12 473 GLY A CA 1
ATOM 3457 C C . GLY A 1 473 ? 3.802 13.334 -16.499 1.00 89.12 473 GLY A C 1
ATOM 3458 O O . GLY A 1 473 ? 3.195 13.914 -17.397 1.00 89.12 473 GLY A O 1
ATOM 3459 N N . GLY A 1 474 ? 3.252 12.329 -15.809 1.00 90.44 474 GLY A N 1
ATOM 3460 C CA . GLY A 1 474 ? 1.883 11.836 -16.020 1.00 90.44 474 GLY A CA 1
ATOM 3461 C C . GLY A 1 474 ? 1.745 10.891 -17.213 1.00 90.44 474 GLY A C 1
ATOM 3462 O O . GLY A 1 474 ? 2.713 10.263 -17.638 1.00 90.44 474 GLY A O 1
ATOM 3463 N N . GLY A 1 475 ? 0.521 10.750 -17.728 1.00 94.50 475 GLY A N 1
ATOM 3464 C CA . GLY A 1 475 ? 0.207 9.868 -18.857 1.00 94.50 475 GLY A CA 1
ATOM 3465 C C . GLY A 1 475 ? -0.749 8.730 -18.499 1.00 94.50 475 GLY A C 1
ATOM 3466 O O . GLY A 1 475 ? -1.609 8.871 -17.627 1.00 94.50 475 GLY A O 1
ATOM 3467 N N . SER A 1 476 ? -0.660 7.615 -19.217 1.00 97.06 476 SER A N 1
ATOM 3468 C CA . SER A 1 476 ? -1.577 6.489 -19.023 1.00 97.06 476 SER A CA 1
ATOM 3469 C C . SER A 1 476 ? -0.959 5.159 -19.425 1.00 97.06 476 SER A C 1
ATOM 3471 O O . SER A 1 476 ? -0.016 5.124 -20.213 1.00 97.06 476 SER A O 1
ATOM 3473 N N . ALA A 1 477 ? -1.502 4.057 -18.912 1.00 98.19 477 ALA A N 1
ATOM 3474 C CA . ALA A 1 477 ? -1.112 2.728 -19.353 1.00 98.19 477 ALA A CA 1
ATOM 3475 C C . ALA A 1 477 ? -2.310 1.804 -19.579 1.00 98.19 477 ALA A C 1
ATOM 3477 O O . ALA A 1 477 ? -3.250 1.792 -18.790 1.00 98.19 477 ALA A O 1
ATOM 3478 N N . THR A 1 478 ? -2.223 1.011 -20.641 1.00 98.25 478 THR A N 1
ATOM 3479 C CA . THR A 1 478 ? -3.046 -0.173 -20.945 1.00 98.25 478 THR A CA 1
ATOM 3480 C C . THR A 1 478 ? -2.193 -1.436 -21.066 1.00 98.25 478 THR A C 1
ATOM 3482 O O . THR A 1 478 ? -2.741 -2.529 -21.033 1.00 98.25 478 THR A O 1
ATOM 3485 N N . GLY A 1 479 ? -0.867 -1.303 -21.193 1.00 97.31 479 GLY A N 1
ATOM 3486 C CA . GLY A 1 479 ? 0.076 -2.422 -21.195 1.00 97.31 479 GLY A CA 1
ATOM 3487 C C . GLY A 1 479 ? 0.696 -2.702 -19.815 1.00 97.31 479 GLY A C 1
ATOM 3488 O O . GLY A 1 479 ? 0.567 -1.880 -18.897 1.00 97.31 479 GLY A O 1
ATOM 3489 N N . PRO A 1 480 ? 1.369 -3.855 -19.644 1.00 98.25 480 PRO A N 1
ATOM 3490 C CA . PRO A 1 480 ? 1.919 -4.287 -18.363 1.00 98.25 480 PRO A CA 1
ATOM 3491 C C . PRO A 1 480 ? 3.246 -3.600 -18.009 1.00 98.25 480 PRO A C 1
ATOM 3493 O O . PRO A 1 480 ? 4.107 -3.392 -18.865 1.00 98.25 480 PRO A O 1
ATOM 3496 N N . PHE A 1 481 ? 3.445 -3.362 -16.714 1.00 98.75 481 PHE A N 1
ATOM 3497 C CA . PHE A 1 481 ? 4.752 -3.130 -16.099 1.00 98.75 481 PHE A CA 1
ATOM 3498 C C . PHE A 1 481 ? 5.187 -4.400 -15.373 1.00 98.75 481 PHE A C 1
ATOM 3500 O O . PHE A 1 481 ? 4.396 -4.960 -14.618 1.00 98.75 481 PHE A O 1
ATOM 3507 N N . THR A 1 482 ? 6.436 -4.826 -15.533 1.00 98.69 482 THR A N 1
ATOM 3508 C CA . THR A 1 482 ? 7.020 -5.968 -14.818 1.00 98.69 482 THR A CA 1
ATOM 3509 C C . THR A 1 482 ? 8.290 -5.523 -14.106 1.00 98.69 482 THR A C 1
ATOM 3511 O O . THR A 1 482 ? 9.291 -5.231 -14.755 1.00 98.69 482 THR A O 1
ATOM 3514 N N . ALA A 1 483 ? 8.248 -5.458 -12.776 1.00 98.69 483 ALA A N 1
ATOM 3515 C CA . ALA A 1 483 ? 9.388 -5.086 -11.945 1.00 98.69 483 ALA A CA 1
ATOM 3516 C C . ALA A 1 483 ? 10.006 -6.336 -11.295 1.00 98.69 483 ALA A C 1
ATOM 3518 O O . ALA A 1 483 ? 9.351 -7.035 -10.513 1.00 98.69 483 ALA A O 1
ATOM 3519 N N . ALA A 1 484 ? 11.269 -6.628 -11.607 1.00 98.56 484 ALA A N 1
ATOM 3520 C CA . ALA A 1 484 ? 12.018 -7.718 -10.988 1.00 98.56 484 ALA A CA 1
ATOM 3521 C C . ALA A 1 484 ? 12.302 -7.448 -9.496 1.00 98.56 484 ALA A C 1
ATOM 3523 O O . ALA A 1 484 ? 12.158 -6.331 -9.001 1.00 98.56 484 ALA A O 1
ATOM 3524 N N . ALA A 1 485 ? 12.727 -8.471 -8.749 1.00 98.12 485 ALA A N 1
ATOM 3525 C CA . ALA A 1 485 ? 13.124 -8.290 -7.352 1.00 98.12 485 ALA A CA 1
ATOM 3526 C C . ALA A 1 485 ? 14.231 -7.223 -7.227 1.00 98.12 485 ALA A C 1
ATOM 3528 O O . ALA A 1 485 ? 15.258 -7.308 -7.895 1.00 98.12 485 ALA A O 1
ATOM 3529 N N . GLY A 1 486 ? 14.019 -6.221 -6.369 1.00 96.94 486 GLY A N 1
ATOM 3530 C CA . GLY A 1 486 ? 14.943 -5.092 -6.205 1.00 96.94 486 GLY A CA 1
ATOM 3531 C C . GLY A 1 486 ? 14.851 -4.009 -7.289 1.00 96.94 486 GLY A C 1
ATOM 3532 O O . GLY A 1 486 ? 15.635 -3.066 -7.245 1.00 96.94 486 GLY A O 1
ATOM 3533 N N . ALA A 1 487 ? 13.928 -4.127 -8.247 1.00 98.50 487 ALA A N 1
ATOM 3534 C CA . ALA A 1 487 ? 13.594 -3.069 -9.198 1.00 98.50 487 ALA A CA 1
ATOM 3535 C C . ALA A 1 487 ? 12.539 -2.107 -8.625 1.00 98.50 487 ALA A C 1
ATOM 3537 O O . ALA A 1 487 ? 11.754 -2.482 -7.745 1.00 98.50 487 ALA A O 1
ATOM 3538 N N . LEU A 1 488 ? 12.490 -0.886 -9.164 1.00 98.38 488 LEU A N 1
ATOM 3539 C CA . LEU A 1 488 ? 11.548 0.156 -8.755 1.00 98.38 488 LEU A CA 1
ATOM 3540 C C . LEU A 1 488 ? 10.783 0.733 -9.955 1.00 98.38 488 LEU A C 1
ATOM 3542 O O . LEU A 1 488 ? 11.380 1.191 -10.927 1.00 98.38 488 LEU A O 1
ATOM 3546 N N . VAL A 1 489 ? 9.456 0.784 -9.858 1.00 98.31 489 VAL A N 1
ATOM 3547 C CA . VAL A 1 489 ? 8.612 1.632 -10.713 1.00 98.31 489 VAL A CA 1
ATOM 3548 C C . VAL A 1 489 ? 8.016 2.716 -9.830 1.00 98.31 489 VAL A C 1
ATOM 3550 O O . VAL A 1 489 ? 7.186 2.434 -8.967 1.00 98.31 489 VAL A O 1
ATOM 3553 N N . ALA A 1 490 ? 8.455 3.954 -10.022 1.00 95.88 490 ALA A N 1
ATOM 3554 C CA . ALA A 1 490 ? 8.051 5.084 -9.203 1.00 95.88 490 ALA A CA 1
ATOM 3555 C C . ALA A 1 490 ? 7.242 6.089 -10.020 1.00 95.88 490 ALA A C 1
ATOM 3557 O O . ALA A 1 490 ? 7.625 6.449 -11.128 1.00 95.88 490 ALA A O 1
ATOM 3558 N N . TRP A 1 491 ? 6.160 6.598 -9.445 1.00 94.00 491 TRP A N 1
ATOM 3559 C CA . TRP A 1 491 ? 5.499 7.814 -9.896 1.00 94.00 491 TRP A CA 1
ATOM 3560 C C . TRP A 1 491 ? 5.900 8.934 -8.949 1.00 94.00 491 TRP A C 1
ATOM 3562 O O . TRP A 1 491 ? 5.405 8.992 -7.818 1.00 94.00 491 TRP A O 1
ATOM 3572 N N . THR A 1 492 ? 6.794 9.812 -9.397 1.00 90.19 492 THR A N 1
ATOM 3573 C CA . THR A 1 492 ? 7.226 10.983 -8.623 1.00 90.19 492 THR A CA 1
ATOM 3574 C C . THR A 1 492 ? 6.658 12.266 -9.216 1.00 90.19 492 THR A C 1
ATOM 3576 O O . THR A 1 492 ? 6.190 12.279 -10.346 1.00 90.19 492 THR A O 1
ATOM 3579 N N . GLY A 1 493 ? 6.755 13.380 -8.504 1.00 73.00 493 GLY A N 1
ATOM 3580 C CA . GLY A 1 493 ? 6.341 14.676 -9.038 1.00 73.00 493 GLY A CA 1
ATOM 3581 C C . GLY A 1 493 ? 5.005 15.112 -8.459 1.00 73.00 493 GLY A C 1
ATOM 3582 O O . GLY A 1 493 ? 3.991 14.415 -8.512 1.00 73.00 493 GLY A O 1
ATOM 3583 N N . ASN A 1 494 ? 5.046 16.291 -7.859 1.00 61.78 494 ASN A N 1
ATOM 3584 C CA . ASN A 1 494 ? 4.006 16.794 -6.988 1.00 61.78 494 ASN A CA 1
ATOM 3585 C C . ASN A 1 494 ? 2.752 17.165 -7.798 1.00 61.78 494 ASN A C 1
ATOM 3587 O O . ASN A 1 494 ? 2.800 18.064 -8.632 1.00 61.78 494 ASN A O 1
ATOM 3591 N N . SER A 1 495 ? 1.637 16.469 -7.546 1.00 59.53 495 SER A N 1
ATOM 3592 C CA . SER A 1 495 ? 0.291 16.729 -8.096 1.00 59.53 495 SER A CA 1
ATOM 3593 C C . SER A 1 495 ? 0.215 16.945 -9.621 1.00 59.53 495 SER A C 1
ATOM 3595 O O . SER A 1 495 ? -0.197 18.003 -10.105 1.00 59.53 495 SER A O 1
ATOM 3597 N N . LEU A 1 496 ? 0.564 15.910 -10.386 1.00 67.25 496 LEU A N 1
ATOM 3598 C CA . LEU A 1 496 ? 0.391 15.855 -11.843 1.00 67.25 496 LEU A CA 1
ATOM 3599 C C . LEU A 1 496 ? -1.039 16.231 -12.280 1.00 67.25 496 LEU A C 1
ATOM 3601 O O . LEU A 1 496 ? -2.020 15.726 -11.731 1.00 67.25 496 LEU A O 1
ATOM 3605 N N . THR A 1 497 ? -1.158 17.081 -13.304 1.00 72.44 497 THR A N 1
ATOM 3606 C CA . THR A 1 497 ? -2.431 17.415 -13.964 1.00 72.44 497 THR A CA 1
ATOM 3607 C C . THR A 1 497 ? -2.279 17.296 -15.488 1.00 72.44 497 THR A C 1
ATOM 3609 O O . THR A 1 497 ? -1.608 18.129 -16.094 1.00 72.44 497 THR A O 1
ATOM 3612 N N . PRO A 1 498 ? -2.884 16.278 -16.135 1.00 85.44 498 PRO A N 1
ATOM 3613 C CA . PRO A 1 498 ? -3.656 15.178 -15.546 1.00 85.44 498 PRO A CA 1
ATOM 3614 C C . PRO A 1 498 ? -2.780 14.151 -14.787 1.00 85.44 498 PRO A C 1
ATOM 3616 O O . PRO A 1 498 ? -1.594 14.007 -15.088 1.00 85.44 498 PRO A O 1
ATOM 3619 N N . PRO A 1 499 ? -3.354 13.414 -13.816 1.00 91.12 499 PRO A N 1
ATOM 3620 C CA . PRO A 1 499 ? -2.668 12.329 -13.108 1.00 91.12 499 PRO A CA 1
ATOM 3621 C C . PRO A 1 499 ? -2.361 11.131 -14.018 1.00 91.12 499 PRO A C 1
ATOM 3623 O O . PRO A 1 499 ? -3.025 10.929 -15.039 1.00 91.12 499 PRO A O 1
ATOM 3626 N N . PHE A 1 500 ? -1.404 10.286 -13.614 1.00 95.38 500 PHE A N 1
ATOM 3627 C CA . PHE A 1 500 ? -1.146 9.033 -14.327 1.00 95.38 500 PHE A CA 1
ATOM 3628 C C . PHE A 1 500 ? -2.335 8.081 -14.157 1.00 95.38 500 PHE A C 1
ATOM 3630 O O . PHE A 1 500 ? -2.832 7.902 -13.045 1.00 95.38 500 PHE A O 1
ATOM 3637 N N . THR A 1 501 ? -2.804 7.463 -15.238 1.00 96.94 501 THR A N 1
ATOM 3638 C CA . THR A 1 501 ? -3.991 6.595 -15.192 1.00 96.94 501 THR A CA 1
ATOM 3639 C C . THR A 1 501 ? -3.695 5.190 -15.706 1.00 96.94 501 THR A C 1
ATOM 3641 O O . THR A 1 501 ? -3.334 5.003 -16.864 1.00 96.94 501 THR A O 1
ATOM 3644 N N . LEU A 1 502 ? -3.903 4.189 -14.852 1.00 98.19 502 LEU A N 1
ATOM 3645 C CA . LEU A 1 502 ? -3.929 2.775 -15.220 1.00 98.19 502 LEU A CA 1
ATOM 3646 C C . LEU A 1 502 ? -5.335 2.442 -15.739 1.00 98.19 502 LEU A C 1
ATOM 3648 O O . LEU A 1 502 ? -6.312 2.464 -14.987 1.00 98.19 502 LEU A O 1
ATOM 3652 N N . MET A 1 503 ? -5.435 2.200 -17.042 1.00 97.19 503 MET A N 1
ATOM 3653 C CA . MET A 1 503 ? -6.668 1.922 -17.784 1.00 97.19 503 MET A CA 1
ATOM 3654 C C . MET A 1 503 ? -6.875 0.406 -17.959 1.00 97.19 503 MET A C 1
ATOM 3656 O O . MET A 1 503 ? -5.945 -0.361 -17.694 1.00 97.19 503 MET A O 1
ATOM 3660 N N . PRO A 1 504 ? -8.064 -0.056 -18.403 1.00 97.44 504 PRO A N 1
ATOM 3661 C CA . PRO A 1 504 ? -8.301 -1.474 -18.679 1.00 97.44 504 PRO A CA 1
ATOM 3662 C C . PRO A 1 504 ? -7.191 -2.104 -19.532 1.00 97.44 504 PRO A C 1
ATOM 3664 O O . PRO A 1 504 ? -6.829 -1.566 -20.577 1.00 97.44 504 PRO A O 1
ATOM 3667 N N . GLY A 1 505 ? -6.650 -3.230 -19.057 1.00 93.31 505 GLY A N 1
ATOM 3668 C CA . GLY A 1 505 ? -5.507 -3.935 -19.653 1.00 93.31 505 GLY A CA 1
ATOM 3669 C C . GLY A 1 505 ? -4.186 -3.757 -18.896 1.00 93.31 505 GLY A C 1
ATOM 3670 O O . GLY A 1 505 ? -3.328 -4.635 -18.972 1.00 93.31 505 GLY A O 1
ATOM 3671 N N . ALA A 1 506 ? -4.029 -2.674 -18.123 1.00 97.81 506 ALA A N 1
ATOM 3672 C CA . ALA A 1 506 ? -2.816 -2.444 -17.344 1.00 97.81 506 ALA A CA 1
ATOM 3673 C C . ALA A 1 506 ? -2.585 -3.554 -16.304 1.00 97.81 506 ALA A C 1
ATOM 3675 O O . ALA A 1 506 ? -3.530 -4.093 -15.730 1.00 97.81 506 ALA A O 1
ATOM 3676 N N . GLN A 1 507 ? -1.317 -3.864 -16.031 1.00 98.19 507 GLN A N 1
ATOM 3677 C CA . GLN A 1 507 ? -0.902 -4.834 -15.012 1.00 98.19 507 GLN A CA 1
ATOM 3678 C C . GLN A 1 507 ? 0.367 -4.350 -14.309 1.00 98.19 507 GLN A C 1
ATOM 3680 O O . GLN A 1 507 ? 1.209 -3.711 -14.942 1.00 98.19 507 GLN A O 1
ATOM 3685 N N . LEU A 1 508 ? 0.515 -4.682 -13.024 1.00 98.62 508 LEU A N 1
ATOM 3686 C CA . LEU A 1 508 ? 1.712 -4.415 -12.222 1.00 98.62 508 LEU A CA 1
ATOM 3687 C C . LEU A 1 508 ? 2.278 -5.755 -11.719 1.00 98.62 508 LEU A C 1
ATOM 3689 O O . LEU A 1 508 ? 1.825 -6.297 -10.714 1.00 98.62 508 LEU A O 1
ATOM 3693 N N . ASN A 1 509 ? 3.228 -6.315 -12.462 1.00 98.25 509 ASN A N 1
ATOM 3694 C CA . ASN A 1 509 ? 3.731 -7.674 -12.297 1.00 98.25 509 ASN A CA 1
ATOM 3695 C C . ASN A 1 509 ? 5.107 -7.723 -11.616 1.00 98.25 509 ASN A C 1
ATOM 3697 O O . ASN A 1 509 ? 5.898 -6.785 -11.664 1.00 98.25 509 ASN A O 1
ATOM 3701 N N . GLY A 1 510 ? 5.447 -8.892 -11.074 1.00 98.00 510 GLY A N 1
ATOM 3702 C CA . GLY A 1 510 ? 6.752 -9.141 -10.462 1.00 98.00 510 GLY A CA 1
ATOM 3703 C C . GLY A 1 510 ? 6.824 -8.739 -8.987 1.00 98.00 510 GLY A C 1
ATOM 3704 O O . GLY A 1 510 ? 5.848 -8.291 -8.385 1.00 98.00 510 GLY A O 1
ATOM 3705 N N . SER A 1 511 ? 7.985 -8.994 -8.386 1.00 97.56 511 SER A N 1
ATOM 3706 C CA . SER A 1 511 ? 8.240 -8.815 -6.952 1.00 97.56 511 SER A CA 1
ATOM 3707 C C . SER A 1 511 ? 9.034 -7.546 -6.634 1.00 97.56 511 SER A C 1
ATOM 3709 O O . SER A 1 511 ? 9.492 -7.385 -5.503 1.00 97.56 511 SER A O 1
ATOM 3711 N N . GLY A 1 512 ? 9.256 -6.672 -7.617 1.00 98.38 512 GLY A N 1
ATOM 3712 C CA . GLY A 1 512 ? 9.788 -5.329 -7.395 1.00 98.38 512 GLY A CA 1
ATOM 3713 C C . GLY A 1 512 ? 8.800 -4.434 -6.649 1.00 98.38 512 GLY A C 1
ATOM 3714 O O . GLY A 1 512 ? 7.683 -4.849 -6.323 1.00 98.38 512 GLY A O 1
ATOM 3715 N N . THR A 1 513 ? 9.222 -3.205 -6.365 1.00 98.44 513 THR A N 1
ATOM 3716 C CA . THR A 1 513 ? 8.395 -2.221 -5.659 1.00 98.44 513 THR A CA 1
ATOM 3717 C C . THR A 1 513 ? 7.756 -1.257 -6.646 1.00 98.44 513 THR A C 1
ATOM 3719 O O . THR A 1 513 ? 8.429 -0.680 -7.499 1.00 98.44 513 THR A O 1
ATOM 3722 N N . TYR A 1 514 ? 6.452 -1.049 -6.492 1.00 98.25 514 TYR A N 1
ATOM 3723 C CA . TYR A 1 514 ? 5.727 0.047 -7.121 1.00 98.25 514 TYR A CA 1
ATOM 3724 C C . TYR A 1 514 ? 5.558 1.165 -6.097 1.00 98.25 514 TYR A C 1
ATOM 3726 O O . TYR A 1 514 ? 5.187 0.899 -4.957 1.00 98.25 514 TYR A O 1
ATOM 3734 N N . GLN A 1 515 ? 5.840 2.409 -6.467 1.00 95.88 515 GLN A N 1
ATOM 3735 C CA . GLN A 1 515 ? 5.919 3.508 -5.507 1.00 95.88 515 GLN A CA 1
ATOM 3736 C C . GLN A 1 515 ? 5.181 4.745 -6.001 1.00 95.88 515 GLN A C 1
ATOM 3738 O O . GLN A 1 515 ? 5.446 5.243 -7.090 1.00 95.88 515 GLN A O 1
ATOM 3743 N N . LEU A 1 516 ? 4.298 5.291 -5.169 1.00 94.12 516 LEU A N 1
ATOM 3744 C CA . LEU A 1 516 ? 3.723 6.617 -5.356 1.00 94.12 516 LEU A CA 1
ATOM 3745 C C . LEU A 1 516 ? 4.394 7.564 -4.363 1.00 94.12 516 LEU A C 1
ATOM 3747 O O . LEU A 1 516 ? 4.249 7.401 -3.150 1.00 94.12 516 LEU A O 1
ATOM 3751 N N . ASP A 1 517 ? 5.105 8.561 -4.885 1.00 89.44 517 ASP A N 1
ATOM 3752 C CA . ASP A 1 517 ? 5.763 9.590 -4.085 1.00 89.44 517 ASP A CA 1
ATOM 3753 C C . ASP A 1 517 ? 5.335 10.983 -4.554 1.00 89.44 517 ASP A C 1
ATOM 3755 O O . ASP A 1 517 ? 5.730 11.479 -5.609 1.00 89.44 517 ASP A O 1
ATOM 3759 N N . GLY A 1 518 ? 4.427 11.574 -3.784 1.00 85.00 518 GLY A N 1
ATOM 3760 C CA . GLY A 1 518 ? 3.807 12.870 -4.047 1.00 85.00 518 GLY A CA 1
ATOM 3761 C C . GLY A 1 518 ? 3.002 13.029 -5.338 1.00 85.00 518 GLY A C 1
ATOM 3762 O O . GLY A 1 518 ? 2.513 14.121 -5.635 1.00 85.00 518 GLY A O 1
ATOM 3763 N N . SER A 1 519 ? 2.785 11.934 -6.056 1.00 87.94 519 SER A N 1
ATOM 3764 C CA . SER A 1 519 ? 2.001 11.859 -7.284 1.00 87.94 519 SER A CA 1
ATOM 3765 C C . SER A 1 519 ? 0.564 11.390 -7.030 1.00 87.94 519 SER A C 1
ATOM 3767 O O . SER A 1 519 ? 0.239 10.828 -5.983 1.00 87.94 519 SER A O 1
ATOM 3769 N N . THR A 1 520 ? -0.316 11.618 -8.008 1.00 91.88 520 THR A N 1
ATOM 3770 C CA . THR A 1 520 ? -1.641 10.981 -8.059 1.00 91.88 520 THR A CA 1
ATOM 3771 C C . THR A 1 520 ? -1.653 9.920 -9.154 1.00 91.88 520 THR A C 1
ATOM 3773 O O . THR A 1 520 ? -1.330 10.234 -10.303 1.00 91.88 520 THR A O 1
ATOM 3776 N N . VAL A 1 521 ? -2.053 8.691 -8.813 1.00 95.25 521 VAL A N 1
ATOM 3777 C CA . VAL A 1 521 ? -2.231 7.586 -9.768 1.00 95.25 521 VAL A CA 1
ATOM 3778 C C . VAL A 1 521 ? -3.653 7.038 -9.667 1.00 95.25 521 VAL A C 1
ATOM 3780 O O . VAL A 1 521 ? -4.111 6.649 -8.590 1.00 95.25 521 VAL A O 1
ATOM 3783 N N . ASN A 1 522 ? -4.354 6.999 -10.799 1.00 96.38 522 ASN A N 1
ATOM 3784 C CA . ASN A 1 522 ? -5.707 6.463 -10.907 1.00 96.38 522 ASN A CA 1
ATOM 3785 C C . ASN A 1 522 ? -5.665 4.985 -11.312 1.00 96.38 522 ASN A C 1
ATOM 3787 O O . ASN A 1 522 ? -5.284 4.658 -12.435 1.00 96.38 522 ASN A O 1
ATOM 3791 N N . PHE A 1 523 ? -6.118 4.102 -10.431 1.00 97.69 523 PHE A N 1
ATOM 3792 C CA . PHE A 1 523 ? -6.340 2.684 -10.697 1.00 97.69 523 PHE A CA 1
ATOM 3793 C C . PHE A 1 523 ? -7.774 2.497 -11.216 1.00 97.69 523 PHE A C 1
ATOM 3795 O O . PHE A 1 523 ? -8.694 2.261 -10.438 1.00 97.69 523 PHE A O 1
ATOM 3802 N N . ASN A 1 524 ? -7.996 2.658 -12.525 1.00 96.88 524 ASN A N 1
ATOM 3803 C CA . ASN A 1 524 ? -9.328 2.548 -13.151 1.00 96.88 524 ASN A CA 1
ATOM 3804 C C . ASN A 1 524 ? -9.626 1.145 -13.712 1.00 96.88 524 ASN A C 1
ATOM 3806 O O . ASN A 1 524 ? -10.633 0.944 -14.386 1.00 96.88 524 ASN A O 1
ATOM 3810 N N . THR A 1 525 ? -8.758 0.180 -13.423 1.00 97.25 525 THR A N 1
ATOM 3811 C CA . THR A 1 525 ? -8.922 -1.246 -13.710 1.00 97.25 525 THR A CA 1
ATOM 3812 C C . THR A 1 525 ? -8.528 -2.044 -12.475 1.00 97.25 525 THR A C 1
ATOM 3814 O O . THR A 1 525 ? -7.794 -1.534 -11.623 1.00 97.25 525 THR A O 1
ATOM 3817 N N . ASP A 1 526 ? -8.994 -3.285 -12.381 1.00 98.12 526 ASP A N 1
ATOM 3818 C CA . ASP A 1 526 ? -8.553 -4.182 -11.321 1.00 98.12 526 ASP A CA 1
ATOM 3819 C C . ASP A 1 526 ? -7.063 -4.503 -11.496 1.00 98.12 526 ASP A C 1
ATOM 3821 O O . ASP A 1 526 ? -6.618 -4.862 -12.587 1.00 98.12 526 ASP A O 1
ATOM 3825 N N . ILE A 1 527 ? -6.290 -4.353 -10.421 1.00 98.50 527 ILE A N 1
ATOM 3826 C CA . ILE A 1 527 ? -4.845 -4.588 -10.383 1.00 98.50 527 ILE A CA 1
ATOM 3827 C C . ILE A 1 527 ? -4.530 -5.474 -9.187 1.00 98.50 527 ILE A C 1
ATOM 3829 O O . ILE A 1 527 ? -4.946 -5.195 -8.066 1.00 98.50 527 ILE A O 1
ATOM 3833 N N . THR A 1 528 ? -3.739 -6.518 -9.415 1.00 98.44 528 THR A N 1
ATOM 3834 C CA . THR A 1 528 ? -3.041 -7.234 -8.342 1.00 98.44 528 THR A CA 1
ATOM 3835 C C . THR A 1 528 ? -1.573 -6.846 -8.393 1.00 98.44 528 THR A C 1
ATOM 3837 O O . THR A 1 528 ? -0.985 -6.864 -9.469 1.00 98.44 528 THR A O 1
ATOM 3840 N N . VAL A 1 529 ? -0.993 -6.488 -7.251 1.00 98.69 529 VAL A N 1
ATOM 3841 C CA . VAL A 1 529 ? 0.413 -6.090 -7.123 1.00 98.69 529 VAL A CA 1
ATOM 3842 C C . VAL A 1 529 ? 1.003 -6.699 -5.854 1.00 98.69 529 VAL A C 1
ATOM 3844 O O . VAL A 1 529 ? 0.326 -6.798 -4.831 1.00 98.69 529 VAL A O 1
ATOM 3847 N N . GLN A 1 530 ? 2.266 -7.127 -5.901 1.00 98.56 530 GLN A N 1
ATOM 3848 C CA . GLN A 1 530 ? 2.912 -7.704 -4.720 1.00 98.56 530 GLN A CA 1
ATOM 3849 C C . GLN A 1 530 ? 3.288 -6.624 -3.709 1.00 98.56 530 GLN A C 1
ATOM 3851 O O . GLN A 1 530 ? 2.869 -6.700 -2.553 1.00 98.56 530 GLN A O 1
ATOM 3856 N N . ASN A 1 531 ? 4.057 -5.625 -4.153 1.00 98.56 531 ASN A N 1
ATOM 3857 C CA . ASN A 1 531 ? 4.604 -4.584 -3.290 1.00 98.56 531 ASN A CA 1
ATOM 3858 C C . ASN A 1 531 ? 4.207 -3.195 -3.787 1.00 98.56 531 ASN A C 1
ATOM 3860 O O . ASN A 1 531 ? 4.498 -2.845 -4.934 1.00 98.56 531 ASN A O 1
ATOM 3864 N N . LEU A 1 532 ? 3.566 -2.407 -2.925 1.00 98.00 532 LEU A N 1
ATOM 3865 C CA . LEU A 1 532 ? 3.145 -1.046 -3.246 1.00 98.00 532 LEU A CA 1
ATOM 3866 C C . LEU A 1 532 ? 3.406 -0.097 -2.083 1.00 98.00 532 LEU A C 1
ATOM 3868 O O . LEU A 1 532 ? 2.877 -0.293 -0.994 1.00 98.00 532 LEU A O 1
ATOM 3872 N N . ASP A 1 533 ? 4.108 0.996 -2.336 1.00 95.31 533 ASP A N 1
ATOM 3873 C CA . ASP A 1 533 ? 4.356 2.001 -1.316 1.00 95.31 533 ASP A CA 1
ATOM 3874 C C . ASP A 1 533 ? 3.674 3.329 -1.669 1.00 95.31 533 ASP A C 1
ATOM 3876 O O . ASP A 1 533 ? 3.820 3.860 -2.770 1.00 95.31 533 ASP A O 1
ATOM 3880 N N . LEU A 1 534 ? 2.945 3.890 -0.704 1.00 92.62 534 LEU A N 1
ATOM 3881 C CA . LEU A 1 534 ? 2.487 5.278 -0.684 1.00 92.62 534 LEU A CA 1
ATOM 3882 C C . LEU A 1 534 ? 3.337 6.044 0.328 1.00 92.62 534 LEU A C 1
ATOM 3884 O O . LEU A 1 534 ? 3.187 5.872 1.548 1.00 92.62 534 LEU A O 1
ATOM 3888 N N . LEU A 1 535 ? 4.222 6.898 -0.179 1.00 86.00 535 LEU A N 1
ATOM 3889 C CA . LEU A 1 535 ? 5.104 7.711 0.647 1.00 86.00 535 LEU A CA 1
ATOM 3890 C C . LEU A 1 535 ? 4.991 9.191 0.308 1.00 86.00 535 LEU A C 1
ATOM 3892 O O . LEU A 1 535 ? 4.273 9.628 -0.593 1.00 86.00 535 LEU A O 1
ATOM 3896 N N . LEU A 1 536 ? 5.710 9.960 1.113 1.00 79.50 536 LEU A N 1
ATOM 3897 C CA . LEU A 1 536 ? 5.961 11.363 0.890 1.00 79.50 536 LEU A CA 1
ATOM 3898 C C . LEU A 1 536 ? 7.419 11.646 1.230 1.00 79.50 536 LEU A C 1
ATOM 3900 O O . LEU A 1 536 ? 7.803 11.613 2.402 1.00 79.50 536 LEU A O 1
ATOM 3904 N N . THR A 1 537 ? 8.212 11.957 0.213 1.00 74.38 537 THR A N 1
ATOM 3905 C CA . THR A 1 537 ? 9.528 12.561 0.399 1.00 74.38 537 THR A CA 1
ATOM 3906 C C . THR A 1 537 ? 9.363 13.943 1.045 1.00 74.38 537 THR A C 1
ATOM 3908 O O . THR A 1 537 ? 8.488 14.730 0.677 1.00 74.38 537 THR A O 1
ATOM 3911 N N . ILE A 1 538 ? 10.174 14.225 2.070 1.00 60.00 538 ILE A N 1
ATOM 3912 C CA . ILE A 1 538 ? 10.065 15.414 2.933 1.00 60.00 538 ILE A CA 1
ATOM 3913 C C . ILE A 1 538 ? 9.944 16.699 2.093 1.00 60.00 538 ILE A C 1
ATOM 3915 O O . ILE A 1 538 ? 10.810 16.993 1.274 1.00 60.00 538 ILE A O 1
ATOM 3919 N N . GLY A 1 539 ? 8.884 17.483 2.329 1.00 63.28 539 GLY A N 1
ATOM 3920 C CA . GLY A 1 539 ? 8.631 18.762 1.649 1.00 63.28 539 GLY A CA 1
ATOM 3921 C C . GLY A 1 539 ? 7.785 18.686 0.367 1.00 63.28 539 GLY A C 1
ATOM 3922 O O . GLY A 1 539 ? 7.518 19.733 -0.222 1.00 63.28 539 GLY A O 1
ATOM 3923 N N . GLY A 1 540 ? 7.349 17.494 -0.063 1.00 71.44 540 GLY A N 1
ATOM 3924 C CA . GLY A 1 540 ? 6.467 17.303 -1.224 1.00 71.44 540 GLY A CA 1
ATOM 3925 C C . GLY A 1 540 ? 4.960 17.396 -0.927 1.00 71.44 540 GLY A C 1
ATOM 3926 O O . GLY A 1 540 ? 4.532 17.568 0.216 1.00 71.44 540 GLY A O 1
ATOM 3927 N N . THR A 1 541 ? 4.133 17.263 -1.970 1.00 78.81 541 THR A N 1
ATOM 3928 C CA . THR A 1 541 ? 2.680 17.042 -1.827 1.00 78.81 541 THR A CA 1
ATOM 3929 C C . THR A 1 541 ? 2.411 15.590 -1.447 1.00 78.81 541 THR A C 1
ATOM 3931 O O . THR A 1 541 ? 3.121 14.731 -1.946 1.00 78.81 541 THR A O 1
ATOM 3934 N N . PRO A 1 542 ? 1.411 15.255 -0.618 1.00 82.81 542 PRO A N 1
ATOM 3935 C CA . PRO A 1 542 ? 1.123 13.859 -0.289 1.00 82.81 542 PRO A CA 1
ATOM 3936 C C . PRO A 1 542 ? 0.663 13.046 -1.513 1.00 82.81 542 PRO A C 1
ATOM 3938 O O . PRO A 1 542 ? -0.112 13.545 -2.330 1.00 82.81 542 PRO A O 1
ATOM 3941 N N . ALA A 1 543 ? 1.098 11.786 -1.621 1.00 89.50 543 ALA A N 1
ATOM 3942 C CA . ALA A 1 543 ? 0.661 10.882 -2.687 1.00 89.50 543 ALA A CA 1
ATOM 3943 C C . ALA A 1 543 ? -0.858 10.627 -2.644 1.00 89.50 543 ALA A C 1
ATOM 3945 O O . ALA A 1 543 ? -1.469 10.618 -1.575 1.00 89.50 543 ALA A O 1
ATOM 3946 N N . THR A 1 544 ? -1.479 10.385 -3.798 1.00 92.75 544 THR A N 1
ATOM 3947 C CA . THR A 1 544 ? -2.888 9.983 -3.881 1.00 92.75 544 THR A CA 1
ATOM 3948 C C . THR A 1 544 ? -3.051 8.751 -4.762 1.00 92.75 544 THR A C 1
ATOM 3950 O O . THR A 1 544 ? -2.803 8.777 -5.965 1.00 92.75 544 THR A O 1
ATOM 3953 N N . LEU A 1 545 ? -3.526 7.669 -4.162 1.00 95.38 545 LEU A N 1
ATOM 3954 C CA . LEU A 1 545 ? -4.042 6.507 -4.873 1.00 95.38 545 LEU A CA 1
ATOM 3955 C C . LEU A 1 545 ? -5.530 6.742 -5.107 1.00 95.38 545 LEU A C 1
ATOM 3957 O O . LEU A 1 545 ? -6.262 6.906 -4.139 1.00 95.38 545 LEU A O 1
ATOM 3961 N N . SER A 1 546 ? -5.981 6.756 -6.360 1.00 95.19 546 SER A N 1
ATOM 3962 C CA . SER A 1 546 ? -7.383 7.004 -6.727 1.00 95.19 546 SER A CA 1
ATOM 3963 C C . SER A 1 546 ? -7.904 5.949 -7.712 1.00 95.19 546 SER A C 1
ATOM 3965 O O . SER A 1 546 ? -7.229 4.962 -7.996 1.00 95.19 546 SER A O 1
ATOM 3967 N N . GLY A 1 547 ? -9.106 6.149 -8.248 1.00 95.81 547 GLY A N 1
ATOM 3968 C CA . GLY A 1 547 ? -9.701 5.344 -9.313 1.00 95.81 547 GLY A CA 1
ATOM 3969 C C . GLY A 1 547 ? -10.807 4.393 -8.858 1.00 95.81 547 GLY A C 1
ATOM 3970 O O . GLY A 1 547 ? -11.112 4.266 -7.668 1.00 95.81 547 GLY A O 1
ATOM 3971 N N . THR A 1 548 ? -11.452 3.762 -9.837 1.00 96.56 548 THR A N 1
ATOM 3972 C CA . THR A 1 548 ? -12.644 2.917 -9.646 1.00 96.56 548 THR A CA 1
ATOM 3973 C C . THR A 1 548 ? -12.350 1.421 -9.531 1.00 96.56 548 THR A C 1
ATOM 3975 O O . THR A 1 548 ? -13.233 0.669 -9.134 1.00 96.56 548 THR A O 1
ATOM 3978 N N . GLY A 1 549 ? -11.149 0.979 -9.904 1.00 97.38 549 GLY A N 1
ATOM 3979 C CA . GLY A 1 549 ? -10.758 -0.429 -9.913 1.00 97.38 549 GLY A CA 1
ATOM 3980 C C . GLY A 1 549 ? -10.415 -0.971 -8.527 1.00 97.38 549 GLY A C 1
ATOM 3981 O O . GLY A 1 549 ? -10.073 -0.220 -7.605 1.00 97.38 549 GLY A O 1
ATOM 3982 N N . THR A 1 550 ? -10.490 -2.290 -8.389 1.00 98.00 550 THR A N 1
ATOM 3983 C CA . THR A 1 550 ? -10.057 -3.032 -7.205 1.00 98.00 550 THR A CA 1
ATOM 3984 C C . THR A 1 550 ? -8.544 -3.201 -7.222 1.00 98.00 550 THR A C 1
ATOM 3986 O O . THR A 1 550 ? -7.977 -3.749 -8.162 1.00 98.00 550 THR A O 1
ATOM 3989 N N . LEU A 1 551 ? -7.874 -2.767 -6.160 1.00 98.56 551 LEU A N 1
ATOM 3990 C CA . LEU A 1 551 ? -6.439 -2.948 -5.986 1.00 98.56 551 LEU A CA 1
ATOM 3991 C C . LEU A 1 551 ? -6.185 -4.029 -4.938 1.00 98.56 551 LEU A C 1
ATOM 3993 O O . LEU A 1 551 ? -6.494 -3.822 -3.770 1.00 98.56 551 LEU A O 1
ATOM 3997 N N . THR A 1 552 ? -5.590 -5.148 -5.336 1.00 98.69 552 THR A N 1
ATOM 3998 C CA . THR A 1 552 ? -5.229 -6.250 -4.437 1.00 98.69 552 THR A CA 1
ATOM 3999 C C . THR A 1 552 ? -3.729 -6.259 -4.175 1.00 98.69 552 THR A C 1
ATOM 4001 O O . THR A 1 552 ? -2.933 -6.387 -5.104 1.00 98.69 552 THR A O 1
ATOM 4004 N N . ILE A 1 553 ? -3.343 -6.161 -2.906 1.00 98.81 553 ILE A N 1
ATOM 4005 C CA . ILE A 1 553 ? -1.962 -6.283 -2.439 1.00 98.81 553 ILE A CA 1
ATOM 4006 C C . ILE A 1 553 ? -1.717 -7.726 -2.010 1.00 98.81 553 ILE A C 1
ATOM 4008 O O . ILE A 1 553 ? -2.377 -8.211 -1.089 1.00 98.81 553 ILE A O 1
ATOM 4012 N N . SER A 1 554 ? -0.764 -8.408 -2.646 1.00 98.62 554 SER A N 1
ATOM 4013 C CA . SER A 1 554 ? -0.478 -9.822 -2.366 1.00 98.62 554 SER A CA 1
ATOM 4014 C C . SER A 1 554 ? 0.760 -10.072 -1.499 1.00 98.62 554 SER A C 1
ATOM 4016 O O . SER A 1 554 ? 1.001 -11.223 -1.147 1.00 98.62 554 SER A O 1
ATOM 4018 N N . ASN A 1 555 ? 1.547 -9.043 -1.158 1.00 98.62 555 ASN A N 1
ATOM 4019 C CA . ASN A 1 555 ? 2.678 -9.171 -0.232 1.00 98.62 555 ASN A CA 1
ATOM 4020 C C . ASN A 1 555 ? 2.751 -8.022 0.787 1.00 98.62 555 ASN A C 1
ATOM 4022 O O . ASN A 1 555 ? 2.316 -8.192 1.923 1.00 98.62 555 ASN A O 1
ATOM 4026 N N . VAL A 1 556 ? 3.277 -6.850 0.422 1.00 98.44 556 VAL A N 1
ATOM 4027 C CA . VAL A 1 556 ? 3.460 -5.734 1.367 1.00 98.44 556 VAL A CA 1
ATOM 4028 C C . VAL A 1 556 ? 2.960 -4.429 0.770 1.00 98.44 556 VAL A C 1
ATOM 4030 O O . VAL A 1 556 ? 3.261 -4.094 -0.370 1.00 98.44 556 VAL A O 1
ATOM 4033 N N . MET A 1 557 ? 2.233 -3.655 1.570 1.00 97.44 557 MET A N 1
ATOM 4034 C CA . MET A 1 557 ? 1.951 -2.258 1.276 1.00 97.44 557 MET A CA 1
ATOM 4035 C C . MET A 1 557 ? 2.442 -1.368 2.408 1.00 97.44 557 MET A C 1
ATOM 4037 O O . MET A 1 557 ? 2.068 -1.583 3.560 1.00 97.44 557 MET A O 1
ATOM 4041 N N . ASN A 1 558 ? 3.237 -0.344 2.098 1.00 95.19 558 ASN A N 1
ATOM 4042 C CA . ASN A 1 558 ? 3.595 0.689 3.067 1.00 95.19 558 ASN A CA 1
ATOM 4043 C C . ASN A 1 558 ? 2.773 1.949 2.804 1.00 95.19 558 ASN A C 1
ATOM 4045 O O . ASN A 1 558 ? 2.939 2.610 1.784 1.00 95.19 558 ASN A O 1
ATOM 4049 N N . TRP A 1 559 ? 1.897 2.309 3.738 1.00 94.00 559 TRP A N 1
ATOM 4050 C CA . TRP A 1 559 ? 1.106 3.531 3.674 1.00 94.00 559 TRP A CA 1
ATOM 4051 C C . TRP A 1 559 ? 1.571 4.500 4.755 1.00 94.00 559 TRP A C 1
ATOM 4053 O O . TRP A 1 559 ? 1.151 4.453 5.911 1.00 94.00 559 TRP A O 1
ATOM 4063 N N . THR A 1 560 ? 2.512 5.356 4.370 1.00 89.00 560 THR A N 1
ATOM 4064 C CA . THR A 1 560 ? 3.205 6.259 5.299 1.00 89.00 560 THR A CA 1
ATOM 4065 C C . THR A 1 560 ? 2.799 7.713 5.117 1.00 89.00 560 THR A C 1
ATOM 4067 O O . THR A 1 560 ? 3.024 8.517 6.014 1.00 89.00 560 THR A O 1
ATOM 4070 N N . ALA A 1 561 ? 2.189 8.067 3.987 1.00 86.88 561 ALA A N 1
ATOM 4071 C CA . ALA A 1 561 ? 1.640 9.390 3.730 1.00 86.88 561 ALA A CA 1
ATOM 4072 C C . ALA A 1 561 ? 0.531 9.328 2.674 1.00 86.88 561 ALA A C 1
ATOM 4074 O O . ALA A 1 561 ? 0.372 8.328 1.972 1.00 86.88 561 ALA A O 1
ATOM 4075 N N . GLY A 1 562 ? -0.201 10.431 2.522 1.00 89.44 562 GLY A N 1
ATOM 4076 C CA . GLY A 1 562 ? -1.123 10.592 1.406 1.00 89.44 562 GLY A CA 1
ATOM 4077 C C . GLY A 1 562 ? -2.533 10.071 1.644 1.00 89.44 562 GLY A C 1
ATOM 4078 O O . GLY A 1 562 ? -2.956 9.807 2.772 1.00 89.44 562 GLY A O 1
ATOM 4079 N N . THR A 1 563 ? -3.277 9.974 0.547 1.00 92.31 563 THR A N 1
ATOM 4080 C CA . THR A 1 563 ? -4.699 9.629 0.536 1.00 92.31 563 THR A CA 1
ATOM 4081 C C . THR A 1 563 ? -4.955 8.408 -0.342 1.00 92.31 563 THR A C 1
ATOM 4083 O O . THR A 1 563 ? -4.467 8.325 -1.466 1.00 92.31 563 THR A O 1
ATOM 4086 N N . MET A 1 564 ? -5.773 7.482 0.147 1.00 95.62 564 MET A N 1
ATOM 4087 C CA . MET A 1 564 ? -6.458 6.488 -0.674 1.00 95.62 564 MET A CA 1
ATOM 4088 C C . MET A 1 564 ? -7.878 6.987 -0.963 1.00 95.62 564 MET A C 1
ATOM 4090 O O . MET A 1 564 ? -8.676 7.169 -0.043 1.00 95.62 564 MET A O 1
ATOM 4094 N N . SER A 1 565 ? -8.198 7.234 -2.227 1.00 94.50 565 SER A N 1
ATOM 4095 C CA . SER A 1 565 ? -9.453 7.821 -2.699 1.00 94.50 565 SER A CA 1
ATOM 4096 C C . SER A 1 565 ? -10.036 7.087 -3.909 1.00 94.50 565 SER A C 1
ATOM 4098 O O . SER A 1 565 ? -9.531 6.048 -4.349 1.00 94.50 565 SER A O 1
ATOM 4100 N N . GLY A 1 566 ? -11.149 7.607 -4.423 1.00 93.94 566 GLY A N 1
ATOM 4101 C CA . GLY A 1 566 ? -11.917 6.983 -5.495 1.00 93.94 566 GLY A CA 1
ATOM 4102 C C . GLY A 1 566 ? -12.958 5.993 -4.974 1.00 93.94 566 GLY A C 1
ATOM 4103 O O . GLY A 1 566 ? -13.063 5.737 -3.779 1.00 93.94 566 GLY A O 1
ATOM 4104 N N . THR A 1 567 ? -13.764 5.457 -5.885 1.00 94.56 567 THR A N 1
ATOM 4105 C CA . THR A 1 567 ? -14.869 4.542 -5.554 1.00 94.56 567 THR A CA 1
ATOM 4106 C C . THR A 1 567 ? -14.457 3.069 -5.521 1.00 94.56 567 THR A C 1
ATOM 4108 O O . THR A 1 567 ? -15.294 2.223 -5.218 1.00 94.56 567 THR A O 1
ATOM 4111 N N . GLY A 1 568 ? -13.202 2.749 -5.855 1.00 95.81 568 GLY A N 1
ATOM 4112 C CA . GLY A 1 568 ? -12.690 1.380 -5.836 1.00 95.81 568 GLY A CA 1
ATOM 4113 C C . GLY A 1 568 ? -12.474 0.813 -4.427 1.00 95.81 568 GLY A C 1
ATOM 4114 O O . GLY A 1 568 ? -12.667 1.484 -3.413 1.00 95.81 568 GLY A O 1
ATOM 4115 N N . THR A 1 569 ? -12.003 -0.432 -4.364 1.00 97.62 569 THR A N 1
ATOM 4116 C CA . THR A 1 569 ? -11.650 -1.120 -3.108 1.00 97.62 569 THR A CA 1
ATOM 4117 C C . THR A 1 569 ? -10.154 -1.404 -3.074 1.00 97.62 569 THR A C 1
ATOM 4119 O O . THR A 1 569 ? -9.562 -1.704 -4.109 1.00 97.62 569 THR A O 1
ATOM 4122 N N . THR A 1 570 ? -9.515 -1.258 -1.918 1.00 98.44 570 THR A N 1
ATOM 4123 C CA . THR A 1 570 ? -8.156 -1.760 -1.671 1.00 98.44 570 THR A CA 1
ATOM 4124 C C . THR A 1 570 ? -8.263 -3.023 -0.829 1.00 98.44 570 THR A C 1
ATOM 4126 O O . THR A 1 570 ? -8.857 -2.980 0.244 1.00 98.44 570 THR A O 1
ATOM 4129 N N . ILE A 1 571 ? -7.702 -4.133 -1.300 1.00 98.69 571 ILE A N 1
ATOM 4130 C CA . ILE A 1 571 ? -7.723 -5.437 -0.636 1.00 98.69 571 ILE A CA 1
ATOM 4131 C C . ILE A 1 571 ? -6.303 -5.789 -0.200 1.00 98.69 571 ILE A C 1
ATOM 4133 O O . ILE A 1 571 ? -5.387 -5.816 -1.019 1.00 98.69 571 ILE A O 1
ATOM 4137 N N . ILE A 1 572 ? -6.117 -6.105 1.076 1.00 98.81 572 ILE A N 1
ATOM 4138 C CA . ILE A 1 572 ? -4.896 -6.728 1.593 1.00 98.81 572 ILE A CA 1
ATOM 4139 C C . ILE A 1 572 ? -5.149 -8.232 1.646 1.00 98.81 572 ILE A C 1
ATOM 4141 O O . ILE A 1 572 ? -5.955 -8.685 2.457 1.00 98.81 572 ILE A O 1
ATOM 4145 N N . ALA A 1 573 ? -4.519 -8.999 0.755 1.00 98.62 573 ALA A N 1
ATOM 4146 C CA . ALA A 1 573 ? -4.785 -10.428 0.598 1.00 98.62 573 ALA A CA 1
ATOM 4147 C C . ALA A 1 573 ? -4.349 -11.256 1.830 1.00 98.62 573 ALA A C 1
ATOM 4149 O O . ALA A 1 573 ? -3.525 -10.798 2.629 1.00 98.62 573 ALA A O 1
ATOM 4150 N N . PRO A 1 574 ? -4.841 -12.500 1.990 1.00 98.31 574 PRO A N 1
ATOM 4151 C CA . PRO A 1 574 ? -4.344 -13.407 3.023 1.00 98.31 574 PRO A CA 1
ATOM 4152 C C . PRO A 1 574 ? -2.820 -13.572 2.962 1.00 98.31 574 PRO A C 1
ATOM 4154 O O . PRO A 1 574 ? -2.257 -13.819 1.899 1.00 98.31 574 PRO A O 1
ATOM 4157 N N . GLY A 1 575 ? -2.152 -13.429 4.109 1.00 97.25 575 GLY A N 1
ATOM 4158 C CA . GLY A 1 575 ? -0.686 -13.463 4.212 1.00 97.25 575 GLY A CA 1
ATOM 4159 C C . GLY A 1 575 ? 0.024 -12.147 3.868 1.00 97.25 575 GLY A C 1
ATOM 4160 O O . GLY A 1 575 ? 1.191 -12.001 4.222 1.00 97.25 575 GLY A O 1
ATOM 4161 N N . ALA A 1 576 ? -0.665 -11.175 3.259 1.00 98.75 576 ALA A N 1
ATOM 4162 C CA . ALA A 1 576 ? -0.110 -9.855 2.980 1.00 98.75 576 ALA A CA 1
ATOM 4163 C C . ALA A 1 576 ? -0.160 -8.932 4.212 1.00 98.75 576 ALA A C 1
ATOM 4165 O O . ALA A 1 576 ? -0.942 -9.143 5.146 1.00 98.75 576 ALA A O 1
ATOM 4166 N N . THR A 1 577 ? 0.670 -7.886 4.208 1.00 98.69 577 THR A N 1
ATOM 4167 C CA . THR A 1 577 ? 0.757 -6.897 5.291 1.00 98.69 577 THR A CA 1
ATOM 4168 C C . THR A 1 577 ? 0.585 -5.469 4.779 1.00 98.69 577 THR A C 1
ATOM 4170 O O . THR A 1 577 ? 1.279 -5.048 3.858 1.00 98.69 577 THR A O 1
ATOM 4173 N N . LEU A 1 578 ? -0.288 -4.696 5.427 1.00 98.31 578 LEU A N 1
ATOM 4174 C CA . LEU A 1 578 ? -0.371 -3.243 5.296 1.00 98.31 578 LEU A CA 1
ATOM 4175 C C . LEU A 1 578 ? 0.297 -2.579 6.503 1.00 98.31 578 LEU A C 1
ATOM 4177 O O . LEU A 1 578 ? -0.222 -2.636 7.618 1.00 98.31 578 LEU A O 1
ATOM 4181 N N . ASN A 1 579 ? 1.419 -1.910 6.272 1.00 96.62 579 ASN A N 1
ATOM 4182 C CA . ASN A 1 579 ? 2.121 -1.124 7.277 1.00 96.62 579 ASN A CA 1
ATOM 4183 C C . ASN A 1 579 ? 1.625 0.324 7.248 1.00 96.62 579 ASN A C 1
ATOM 4185 O O . ASN A 1 579 ? 1.785 1.018 6.245 1.00 96.62 579 ASN A O 1
ATOM 4189 N N . ILE A 1 580 ? 1.070 0.796 8.362 1.00 94.12 580 ILE A N 1
ATOM 4190 C CA . ILE A 1 580 ? 0.630 2.180 8.557 1.00 94.12 580 ILE A CA 1
ATOM 4191 C C . ILE A 1 580 ? 1.511 2.807 9.639 1.00 94.12 580 ILE A C 1
ATOM 4193 O O . ILE A 1 580 ? 1.294 2.579 10.833 1.00 94.12 580 ILE A O 1
ATOM 4197 N N . ALA A 1 581 ? 2.519 3.577 9.229 1.00 85.81 581 ALA A N 1
ATOM 4198 C CA . ALA A 1 581 ? 3.594 4.035 10.112 1.00 85.81 581 ALA A CA 1
ATOM 4199 C C . ALA A 1 581 ? 3.531 5.523 10.486 1.00 85.81 581 ALA A C 1
ATOM 4201 O O . ALA A 1 581 ? 2.856 6.314 9.834 1.00 85.81 581 ALA A O 1
ATOM 4202 N N . ALA A 1 582 ? 4.246 5.884 11.560 1.00 67.94 582 ALA A N 1
ATOM 4203 C CA . ALA A 1 582 ? 4.353 7.245 12.084 1.00 67.94 582 ALA A CA 1
ATOM 4204 C C . ALA A 1 582 ? 4.941 8.226 11.048 1.00 67.94 582 ALA A C 1
ATOM 4206 O O . ALA A 1 582 ? 6.077 8.073 10.607 1.00 67.94 582 ALA A O 1
ATOM 4207 N N . ASN A 1 583 ? 4.180 9.262 10.711 1.00 69.12 583 ASN A N 1
ATOM 4208 C CA . ASN A 1 583 ? 4.561 10.391 9.868 1.00 69.12 583 ASN A CA 1
ATOM 4209 C C . ASN A 1 583 ? 3.854 11.645 10.436 1.00 69.12 583 ASN A C 1
ATOM 4211 O O . ASN A 1 583 ? 2.750 11.507 10.962 1.00 69.12 583 ASN A O 1
ATOM 4215 N N . PRO A 1 584 ? 4.423 12.864 10.394 1.00 69.31 584 PRO A N 1
ATOM 4216 C CA . PRO A 1 584 ? 3.723 14.093 10.796 1.00 69.31 584 PRO A CA 1
ATOM 4217 C C . PRO A 1 584 ? 2.351 14.352 10.138 1.00 69.31 584 PRO A C 1
ATOM 4219 O O . PRO A 1 584 ? 1.642 15.249 10.592 1.00 69.31 584 PRO A O 1
ATOM 4222 N N . TYR A 1 585 ? 1.961 13.616 9.092 1.00 75.75 585 TYR A N 1
ATOM 4223 C CA . TYR A 1 585 ? 0.712 13.845 8.363 1.00 75.75 585 TYR A CA 1
ATOM 4224 C C . TYR A 1 585 ? -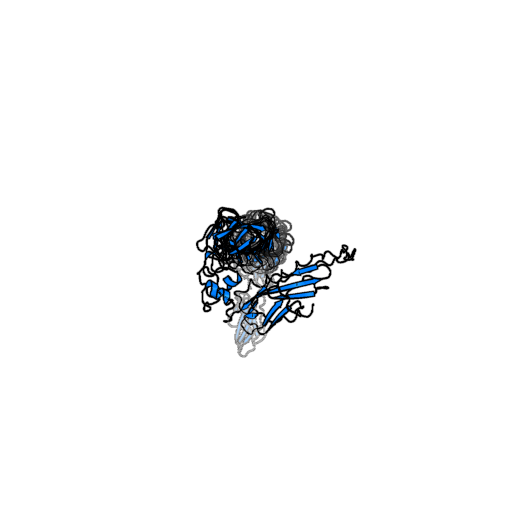0.398 12.853 8.736 1.00 75.75 585 TYR A C 1
ATOM 4226 O O . TYR A 1 585 ? -0.178 11.647 8.841 1.00 75.75 585 TYR A O 1
ATOM 4234 N N . THR A 1 586 ? -1.625 13.365 8.861 1.00 83.81 586 THR A N 1
ATOM 4235 C CA . THR A 1 586 ? -2.843 12.545 8.926 1.00 83.81 586 THR A CA 1
ATOM 4236 C C . THR A 1 586 ? -3.121 11.922 7.559 1.00 83.81 586 THR A C 1
ATOM 4238 O O . THR A 1 586 ? -3.078 12.616 6.542 1.00 83.81 586 THR A O 1
ATOM 4241 N N . LEU A 1 587 ? -3.434 10.628 7.534 1.00 92.69 587 LEU A N 1
ATOM 4242 C CA . LEU A 1 587 ? -3.750 9.895 6.309 1.00 92.69 587 LEU A CA 1
ATOM 4243 C C . LEU A 1 587 ? -5.215 10.088 5.909 1.00 92.69 587 LEU A C 1
ATOM 4245 O O . LEU A 1 587 ? -6.079 10.226 6.774 1.00 92.69 587 LEU A O 1
ATOM 4249 N N . GLY A 1 588 ? -5.510 10.070 4.610 1.00 93.44 588 GLY A N 1
ATOM 4250 C CA . GLY A 1 588 ? -6.880 10.156 4.094 1.00 93.44 588 GLY A CA 1
ATOM 4251 C C . GLY A 1 588 ? -7.382 8.824 3.537 1.00 93.44 588 GLY A C 1
ATOM 4252 O O . GLY A 1 588 ? -6.723 8.227 2.694 1.00 93.44 588 GLY A O 1
ATOM 4253 N N . LEU A 1 589 ? -8.568 8.376 3.945 1.00 95.38 589 LEU A N 1
ATOM 4254 C CA . LEU A 1 589 ? -9.248 7.207 3.385 1.00 95.38 589 LEU A CA 1
ATOM 4255 C C . LEU A 1 589 ? -10.653 7.591 2.917 1.00 95.38 589 LEU A C 1
ATOM 4257 O O . LEU A 1 589 ? -11.515 7.934 3.720 1.00 95.38 589 LEU A O 1
ATOM 4261 N N . SER A 1 590 ? -10.893 7.521 1.613 1.00 94.31 590 SER A N 1
ATOM 4262 C CA . SER A 1 590 ? -12.204 7.777 0.995 1.00 94.31 590 SER A CA 1
ATOM 4263 C C . SER A 1 590 ? -12.651 6.694 0.013 1.00 94.31 590 SER A C 1
ATOM 4265 O O . SER A 1 590 ? -13.654 6.853 -0.675 1.00 94.31 590 SER A O 1
ATOM 4267 N N . ARG A 1 591 ? -11.922 5.575 -0.006 1.00 95.38 591 ARG A N 1
ATOM 4268 C CA . ARG A 1 591 ? -12.244 4.341 -0.729 1.00 95.38 591 ARG A CA 1
ATOM 4269 C C . ARG A 1 591 ? -12.344 3.179 0.262 1.00 95.38 591 ARG A C 1
ATOM 4271 O O . ARG A 1 591 ? -11.780 3.271 1.353 1.00 95.38 591 ARG A O 1
ATOM 4278 N N . SER A 1 592 ? -13.028 2.094 -0.089 1.00 95.62 592 SER A N 1
ATOM 4279 C CA . SER A 1 592 ? -13.155 0.933 0.807 1.00 95.62 592 SER A CA 1
ATOM 4280 C C . SER A 1 592 ? -11.808 0.232 1.018 1.00 95.62 592 SER A C 1
ATOM 4282 O O . SER A 1 592 ? -11.026 0.094 0.076 1.00 95.62 592 SER A O 1
ATOM 4284 N N . LEU A 1 593 ? -11.549 -0.228 2.245 1.00 97.75 593 LEU A N 1
ATOM 4285 C CA . LEU A 1 593 ? -10.358 -0.995 2.619 1.00 97.75 593 LEU A CA 1
ATOM 4286 C C . LEU A 1 593 ? -10.783 -2.340 3.212 1.00 97.75 593 LEU A C 1
ATOM 4288 O O . LEU A 1 593 ? -11.378 -2.386 4.287 1.00 97.75 593 LEU A O 1
ATOM 4292 N N . GLU A 1 594 ? -10.438 -3.425 2.532 1.00 98.50 594 GLU A N 1
ATOM 4293 C CA . GLU A 1 594 ? -10.687 -4.793 2.967 1.00 98.50 594 GLU A CA 1
ATOM 4294 C C . GLU A 1 594 ? -9.371 -5.455 3.388 1.00 98.50 594 GLU A C 1
ATOM 4296 O O . GLU A 1 594 ? -8.445 -5.614 2.597 1.00 98.50 594 GLU A O 1
ATOM 4301 N N . ASN A 1 595 ? -9.273 -5.845 4.653 1.00 98.75 595 ASN A N 1
ATOM 4302 C CA . ASN A 1 595 ? -8.135 -6.568 5.190 1.00 98.75 595 ASN A CA 1
ATOM 4303 C C . ASN A 1 595 ? -8.463 -8.053 5.345 1.00 98.75 595 ASN A C 1
ATOM 4305 O O . ASN A 1 595 ? -9.201 -8.421 6.256 1.00 98.75 595 ASN A O 1
ATOM 4309 N N . ALA A 1 596 ? -7.851 -8.900 4.519 1.00 98.56 596 ALA A N 1
ATOM 4310 C CA . ALA A 1 596 ? -7.811 -10.353 4.684 1.00 98.56 596 ALA A CA 1
ATOM 4311 C C . ALA A 1 596 ? -6.453 -10.863 5.218 1.00 98.56 596 ALA A C 1
ATOM 4313 O O . ALA A 1 596 ? -6.315 -12.052 5.505 1.00 98.56 596 ALA A O 1
ATOM 4314 N N . GLY A 1 597 ? -5.463 -9.976 5.368 1.00 98.56 597 GLY A N 1
ATOM 4315 C CA . GLY A 1 597 ? -4.131 -10.256 5.905 1.00 98.56 597 GLY A CA 1
ATOM 4316 C C . GLY A 1 597 ? -3.897 -9.587 7.263 1.00 98.56 597 GLY A C 1
ATOM 4317 O O . GLY A 1 597 ? -4.686 -9.738 8.201 1.00 98.56 597 GLY A O 1
ATOM 4318 N N . THR A 1 598 ? -2.787 -8.854 7.385 1.00 98.69 598 THR A N 1
ATOM 4319 C CA . THR A 1 598 ? -2.437 -8.090 8.593 1.00 98.69 598 THR A CA 1
ATOM 4320 C C . THR A 1 598 ? -2.366 -6.592 8.304 1.00 98.69 598 THR A C 1
ATOM 4322 O O . THR A 1 598 ? -1.610 -6.165 7.439 1.00 98.69 598 THR A O 1
ATOM 4325 N N . VAL A 1 599 ? -3.072 -5.770 9.080 1.00 98.56 599 VAL A N 1
ATOM 4326 C CA . VAL A 1 599 ? -2.797 -4.328 9.178 1.00 98.56 599 VAL A CA 1
ATOM 4327 C C . VAL A 1 599 ? -1.963 -4.072 10.425 1.00 98.56 599 VAL A C 1
ATOM 4329 O O . VAL A 1 599 ? -2.379 -4.418 11.530 1.00 98.56 599 VAL A O 1
ATOM 4332 N N . LEU A 1 600 ? -0.813 -3.427 10.259 1.00 97.12 600 LEU A N 1
ATOM 4333 C CA . LEU A 1 600 ? 0.068 -2.985 11.333 1.00 97.12 600 LEU A CA 1
ATOM 4334 C C . LEU A 1 600 ? -0.005 -1.459 11.462 1.00 97.12 600 LEU A C 1
ATOM 4336 O O . LEU A 1 600 ? 0.569 -0.738 10.652 1.00 97.12 600 LEU A O 1
ATOM 4340 N N . TRP A 1 601 ? -0.700 -0.954 12.484 1.00 95.88 601 TRP A N 1
ATOM 4341 C CA . TRP A 1 601 ? -0.958 0.477 12.662 1.00 95.88 601 TRP A CA 1
ATOM 4342 C C . TRP A 1 601 ? -0.168 1.081 13.829 1.00 95.88 601 TRP A C 1
ATOM 4344 O O . TRP A 1 601 ? -0.528 0.919 14.999 1.00 95.88 601 TRP A O 1
ATOM 4354 N N . THR A 1 602 ? 0.915 1.803 13.522 1.00 91.12 602 THR A N 1
ATOM 4355 C CA . THR A 1 602 ? 1.953 2.173 14.502 1.00 91.12 602 THR A CA 1
ATOM 4356 C C . THR A 1 602 ? 2.074 3.657 14.840 1.00 91.12 602 THR A C 1
ATOM 4358 O O . THR A 1 602 ? 2.815 3.960 15.775 1.00 91.12 602 THR A O 1
ATOM 4361 N N . GLY A 1 603 ? 1.347 4.599 14.215 1.00 77.06 603 GLY A N 1
ATOM 4362 C CA . GLY A 1 603 ? 1.509 5.990 14.682 1.00 77.06 603 GLY A CA 1
ATOM 4363 C C . GLY A 1 603 ? 0.691 7.156 14.133 1.00 77.06 603 GLY A C 1
ATOM 4364 O O . GLY A 1 603 ? 0.772 8.217 14.742 1.00 77.06 603 GLY A O 1
ATOM 4365 N N . VAL A 1 604 ? -0.088 7.033 13.055 1.00 85.56 604 VAL A N 1
ATOM 4366 C CA . VAL A 1 604 ? -0.772 8.200 12.446 1.00 85.56 604 VAL A CA 1
ATOM 4367 C C . VAL A 1 604 ? -2.282 8.110 12.477 1.00 85.56 604 VAL A C 1
ATOM 4369 O O . VAL A 1 604 ? -2.848 7.029 12.339 1.00 85.56 604 VAL A O 1
ATOM 4372 N N . GLY A 1 605 ? -2.941 9.256 12.648 1.00 91.50 605 GLY A N 1
ATOM 4373 C CA . GLY A 1 605 ? -4.388 9.336 12.501 1.00 91.50 605 GLY A CA 1
ATOM 4374 C C . GLY A 1 605 ? -4.816 9.052 11.061 1.00 91.50 605 GLY A C 1
ATOM 4375 O O . GLY A 1 605 ? -4.105 9.404 10.119 1.00 91.50 605 GLY A O 1
ATOM 4376 N N . ILE A 1 606 ? -5.986 8.439 10.897 1.00 93.88 606 ILE A N 1
ATOM 4377 C CA . ILE A 1 606 ? -6.600 8.185 9.592 1.00 93.88 606 ILE A CA 1
ATOM 4378 C C . ILE A 1 606 ? -7.947 8.905 9.562 1.00 93.88 606 ILE A C 1
ATOM 4380 O O . ILE A 1 606 ? -8.847 8.581 10.336 1.00 93.88 606 ILE A O 1
ATOM 4384 N N . ASN A 1 607 ? -8.089 9.874 8.665 1.00 94.31 607 ASN A N 1
ATOM 4385 C CA . ASN A 1 607 ? -9.357 10.522 8.368 1.00 94.31 607 ASN A CA 1
ATOM 4386 C C . ASN A 1 607 ? -10.116 9.680 7.345 1.00 94.31 607 ASN A C 1
ATOM 4388 O O . ASN A 1 607 ? -9.714 9.586 6.187 1.00 94.31 607 ASN A O 1
ATOM 4392 N N . VAL A 1 608 ? -11.213 9.076 7.777 1.00 94.69 608 VAL A N 1
ATOM 4393 C CA . VAL A 1 608 ? -12.064 8.202 6.974 1.00 94.69 608 VAL A CA 1
ATOM 4394 C C . VAL A 1 608 ? -13.306 8.980 6.531 1.00 94.69 608 VAL A C 1
ATOM 4396 O O . VAL A 1 608 ? -13.958 9.643 7.334 1.00 94.69 608 VAL A O 1
ATOM 4399 N N . SER A 1 609 ? -13.659 8.917 5.252 1.00 93.19 609 SER A N 1
ATOM 4400 C CA . SER A 1 609 ? -14.824 9.626 4.709 1.00 93.19 609 SER A CA 1
ATOM 4401 C C . SER A 1 609 ? -15.534 8.783 3.658 1.00 93.19 609 SER A C 1
ATOM 4403 O O . SER A 1 609 ? -14.940 8.421 2.653 1.00 93.19 609 SER A O 1
ATOM 4405 N N . SER A 1 610 ? -16.811 8.460 3.884 1.00 88.94 610 SER A N 1
ATOM 4406 C CA . SER A 1 610 ? -17.621 7.606 2.992 1.00 88.94 610 SER A CA 1
ATOM 4407 C C . SER A 1 610 ? -16.989 6.247 2.637 1.00 88.94 610 SER A C 1
ATOM 4409 O O . SER A 1 610 ? -17.306 5.671 1.599 1.00 88.94 610 SER A O 1
ATOM 4411 N N . ALA A 1 611 ? -16.107 5.723 3.491 1.00 92.75 611 ALA A N 1
ATOM 4412 C CA . ALA A 1 611 ? -15.415 4.457 3.273 1.00 92.75 611 ALA A CA 1
ATOM 4413 C C . ALA A 1 611 ? -15.910 3.374 4.238 1.00 92.75 611 ALA A C 1
ATOM 4415 O O . ALA A 1 611 ? -16.367 3.646 5.353 1.00 92.75 611 ALA A O 1
ATOM 4416 N N . VAL A 1 612 ? -15.789 2.122 3.803 1.00 94.88 612 VAL A N 1
ATOM 4417 C CA . VAL A 1 612 ? -15.998 0.943 4.644 1.00 94.88 612 VAL A CA 1
ATOM 4418 C C . VAL A 1 612 ? -14.640 0.318 4.917 1.00 94.88 612 VAL A C 1
ATOM 4420 O O . VAL A 1 612 ? -13.903 0.016 3.980 1.00 94.88 612 VAL A O 1
ATOM 4423 N N . LEU A 1 613 ? -14.317 0.131 6.195 1.00 97.56 613 LEU A N 1
ATOM 4424 C CA . LEU A 1 613 ? -13.188 -0.694 6.603 1.00 97.56 613 LEU A CA 1
ATOM 4425 C C . LEU A 1 613 ? -13.720 -2.069 6.979 1.00 97.56 613 LEU A C 1
ATOM 4427 O O . LEU A 1 613 ? -14.597 -2.172 7.834 1.00 97.56 613 LEU A O 1
ATOM 4431 N N . THR A 1 614 ? -13.182 -3.118 6.379 1.00 98.38 614 THR A N 1
ATOM 4432 C CA . THR A 1 614 ? -13.556 -4.495 6.693 1.00 98.38 614 THR A CA 1
ATOM 4433 C C . THR A 1 614 ? -12.318 -5.254 7.134 1.00 98.38 614 THR A C 1
ATOM 4435 O O . THR A 1 614 ? -11.335 -5.315 6.409 1.00 98.38 614 THR A O 1
ATOM 4438 N N . ASN A 1 615 ? -12.354 -5.836 8.328 1.00 98.69 615 ASN A N 1
ATOM 4439 C CA . ASN A 1 615 ? -11.361 -6.798 8.789 1.00 98.69 615 ASN A CA 1
ATOM 4440 C C . ASN A 1 615 ? -11.972 -8.199 8.678 1.00 98.69 615 ASN A C 1
ATOM 4442 O O . ASN A 1 615 ? -12.824 -8.568 9.490 1.00 98.69 615 ASN A O 1
ATOM 4446 N N . CYS A 1 616 ? -11.587 -8.942 7.645 1.00 98.50 616 CYS A N 1
ATOM 4447 C CA . CYS A 1 616 ? -12.189 -10.214 7.251 1.00 98.50 616 CYS A CA 1
ATOM 4448 C C . CYS A 1 616 ? -11.922 -11.336 8.274 1.00 98.50 616 CYS A C 1
ATOM 4450 O O . CYS A 1 616 ? -11.023 -11.222 9.111 1.00 98.50 616 CYS A O 1
ATOM 4452 N N . PRO A 1 617 ? -12.680 -12.449 8.230 1.00 98.44 617 PRO A N 1
ATOM 4453 C CA . PRO A 1 617 ? -12.411 -13.610 9.078 1.00 98.44 617 PRO A CA 1
ATOM 4454 C C . PRO A 1 617 ? -10.959 -14.096 8.949 1.00 98.44 617 PRO A C 1
ATOM 4456 O O . PRO A 1 617 ? -10.441 -14.234 7.845 1.00 98.44 617 PRO A O 1
ATOM 4459 N N . GLY A 1 618 ? -10.299 -14.354 10.080 1.00 96.81 618 GLY A N 1
ATOM 4460 C CA . GLY A 1 618 ? -8.888 -14.767 10.126 1.00 96.81 618 GLY A CA 1
ATOM 4461 C C . GLY A 1 618 ? -7.866 -13.629 9.984 1.00 96.81 618 GLY A C 1
ATOM 4462 O O . GLY A 1 618 ? -6.691 -13.850 10.270 1.00 96.81 618 GLY A O 1
ATOM 4463 N N . ALA A 1 619 ? -8.296 -12.419 9.618 1.00 98.69 619 ALA A N 1
ATOM 4464 C CA . ALA A 1 619 ? -7.421 -11.263 9.469 1.00 98.69 619 ALA A CA 1
ATOM 4465 C C . ALA A 1 619 ? -7.116 -10.574 10.812 1.00 98.69 619 ALA A C 1
ATOM 4467 O O . ALA A 1 619 ? -7.896 -10.643 11.772 1.00 98.69 619 ALA A O 1
ATOM 4468 N N . LEU A 1 620 ? -5.978 -9.879 10.876 1.00 98.81 620 LEU A N 1
ATOM 4469 C CA . LEU A 1 620 ? -5.528 -9.133 12.052 1.00 98.81 620 LEU A CA 1
ATOM 4470 C C . LEU A 1 620 ? -5.447 -7.637 11.744 1.00 98.81 620 LEU A C 1
ATOM 4472 O O . LEU A 1 620 ? -4.681 -7.220 10.882 1.00 98.81 620 LEU A O 1
ATOM 4476 N N . PHE A 1 621 ? -6.160 -6.820 12.515 1.00 98.56 621 PHE A N 1
ATOM 4477 C CA . PHE A 1 621 ? -5.960 -5.376 12.569 1.00 98.56 621 PHE A CA 1
ATOM 4478 C C . PHE A 1 621 ? -5.264 -5.023 13.888 1.00 98.56 621 PHE A C 1
ATOM 4480 O O . PHE A 1 621 ? -5.878 -5.073 14.955 1.00 98.56 621 PHE A O 1
ATOM 4487 N N . LEU A 1 622 ? -3.969 -4.709 13.829 1.00 97.81 622 LEU A N 1
ATOM 4488 C CA . LEU A 1 622 ? -3.111 -4.506 14.994 1.00 97.81 622 LEU A CA 1
ATOM 4489 C C . LEU A 1 622 ? -2.839 -3.015 15.244 1.00 97.81 622 LEU A C 1
ATOM 4491 O O . LEU A 1 622 ? -2.005 -2.400 14.582 1.00 97.81 622 LEU A O 1
ATOM 4495 N N . ALA A 1 623 ? -3.510 -2.445 16.242 1.00 96.69 623 ALA A N 1
ATOM 4496 C CA . ALA A 1 623 ? -3.320 -1.076 16.707 1.00 96.69 623 ALA A CA 1
ATOM 4497 C C . ALA A 1 623 ? -2.214 -0.995 17.777 1.00 96.69 623 ALA A C 1
ATOM 4499 O O . ALA A 1 623 ? -2.386 -1.422 18.920 1.00 96.69 623 ALA A O 1
ATOM 4500 N N . GLN A 1 624 ? -1.070 -0.401 17.438 1.00 94.81 624 GLN A N 1
ATOM 4501 C CA . GLN A 1 624 ? 0.081 -0.281 18.346 1.00 94.81 624 GLN A CA 1
ATOM 4502 C C . GLN A 1 624 ? 0.286 1.133 18.908 1.00 94.81 624 GLN A C 1
ATOM 4504 O O . GLN A 1 624 ? 1.092 1.322 19.816 1.00 94.81 624 GLN A O 1
ATOM 4509 N N . SER A 1 625 ? -0.472 2.122 18.432 1.00 91.62 625 SER A N 1
ATOM 4510 C CA . SER A 1 625 ? -0.342 3.531 18.829 1.00 91.62 625 SER A CA 1
ATOM 4511 C C . SER A 1 625 ? -1.583 4.080 19.540 1.00 91.62 625 SER A C 1
ATOM 4513 O O . SER A 1 625 ? -2.587 3.387 19.694 1.00 91.62 625 SER A O 1
ATOM 4515 N N . SER A 1 626 ? -1.510 5.338 19.979 1.00 93.19 626 SER A N 1
ATOM 4516 C CA . SER A 1 626 ? -2.656 6.128 20.468 1.00 93.19 626 SER A CA 1
ATOM 4517 C C . SER A 1 626 ? -3.294 6.978 19.358 1.00 93.19 626 SER A C 1
ATOM 4519 O O . SER A 1 626 ? -3.909 8.006 19.630 1.00 93.19 626 SER A O 1
ATOM 4521 N N . ALA A 1 627 ? -3.071 6.620 18.092 1.00 92.19 627 ALA A N 1
ATOM 4522 C CA . ALA A 1 627 ? -3.669 7.335 16.978 1.00 92.19 627 ALA A CA 1
ATOM 4523 C C . ALA A 1 627 ? -5.183 7.073 16.895 1.00 92.19 627 ALA A C 1
ATOM 4525 O O . ALA A 1 627 ? -5.722 6.168 17.536 1.00 92.19 627 ALA A O 1
ATOM 4526 N N . SER A 1 628 ? -5.876 7.899 16.111 1.00 92.56 628 SER A N 1
ATOM 4527 C CA . SER A 1 628 ? -7.328 7.822 15.933 1.00 92.56 628 SER A CA 1
ATOM 4528 C C . SER A 1 62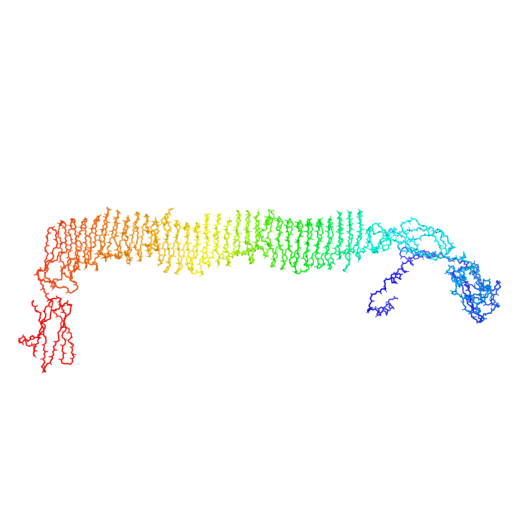8 ? -7.700 7.489 14.492 1.00 92.56 628 SER A C 1
ATOM 4530 O O . SER A 1 628 ? -7.102 8.032 13.563 1.00 92.56 628 SER A O 1
ATOM 4532 N N . LEU A 1 629 ? -8.719 6.650 14.303 1.00 94.56 629 LEU A N 1
ATOM 4533 C CA . LEU A 1 629 ? -9.514 6.672 13.077 1.00 94.56 629 LEU A CA 1
ATOM 4534 C C . LEU A 1 629 ? -10.638 7.680 13.316 1.00 94.56 629 LEU A C 1
ATOM 4536 O O . LEU A 1 629 ? -11.447 7.485 14.221 1.00 94.56 629 LEU A O 1
ATOM 4540 N N . THR A 1 630 ? -10.688 8.750 12.534 1.00 93.69 630 THR A N 1
ATOM 4541 C CA . THR A 1 630 ? -11.707 9.800 12.656 1.00 93.69 630 THR A CA 1
ATOM 4542 C C . THR A 1 630 ? -12.573 9.782 11.416 1.00 93.69 630 THR A C 1
ATOM 4544 O O . THR A 1 630 ? -12.035 9.860 10.316 1.00 93.69 630 THR A O 1
ATOM 4547 N N . ALA A 1 631 ? -13.893 9.708 11.561 1.00 90.75 631 ALA A N 1
ATOM 4548 C CA . ALA A 1 631 ? -14.777 9.688 10.409 1.00 90.75 631 ALA A CA 1
ATOM 4549 C C . ALA A 1 631 ? -16.036 10.526 10.538 1.00 90.75 631 ALA A C 1
ATOM 4551 O O . ALA A 1 631 ? -16.494 10.875 11.624 1.00 90.75 631 ALA A O 1
ATOM 4552 N N . ASN A 1 632 ? -16.613 10.778 9.368 1.00 78.25 632 ASN A N 1
ATOM 4553 C CA . ASN A 1 632 ? -17.978 11.231 9.199 1.00 78.25 632 ASN A CA 1
ATOM 4554 C C . ASN A 1 632 ? -18.678 10.244 8.255 1.00 78.25 632 ASN A C 1
ATOM 4556 O O . ASN A 1 632 ? -18.251 10.073 7.113 1.00 78.25 632 ASN A O 1
ATOM 4560 N N . SER A 1 633 ? -19.735 9.584 8.737 1.00 80.75 633 SER A N 1
ATOM 4561 C CA . SER A 1 633 ? -20.546 8.643 7.948 1.00 80.75 633 SER A CA 1
ATOM 4562 C C . SER A 1 633 ? -19.731 7.480 7.358 1.00 80.75 633 SER A C 1
ATOM 4564 O O . SER A 1 633 ? -19.668 7.273 6.149 1.00 80.75 633 SER A O 1
ATOM 4566 N N . SER A 1 634 ? -19.047 6.719 8.212 1.00 92.94 634 SER A N 1
ATOM 4567 C CA . SER A 1 634 ? -18.267 5.533 7.826 1.00 92.94 634 SER A CA 1
ATOM 4568 C C . SER A 1 634 ? -18.418 4.432 8.874 1.00 92.94 634 SER A C 1
ATOM 4570 O O . SER A 1 634 ? -18.882 4.682 9.994 1.00 92.94 634 SER A O 1
ATOM 4572 N N . ARG A 1 635 ? -18.042 3.201 8.523 1.00 94.31 635 ARG A N 1
ATOM 4573 C CA . ARG A 1 635 ? -18.117 2.062 9.444 1.00 94.31 635 ARG A CA 1
ATOM 4574 C C . ARG A 1 635 ? -16.884 1.171 9.362 1.00 94.31 635 ARG A C 1
ATOM 4576 O O . ARG A 1 635 ? -16.239 1.094 8.317 1.00 94.31 635 ARG A O 1
ATOM 4583 N N . PHE A 1 636 ? -16.604 0.495 10.467 1.00 97.75 636 PHE A N 1
ATOM 4584 C CA . PHE A 1 636 ? -15.600 -0.550 10.584 1.00 97.75 636 PHE A CA 1
ATOM 4585 C C . PHE A 1 636 ? -16.319 -1.867 10.893 1.00 97.75 636 PHE A C 1
ATOM 4587 O O . PHE A 1 636 ? -16.904 -2.010 11.965 1.00 97.75 636 PHE A O 1
ATOM 4594 N N . ASP A 1 637 ? -16.244 -2.833 9.984 1.00 98.25 637 ASP A N 1
ATOM 4595 C CA . ASP A 1 637 ? -16.784 -4.183 10.139 1.00 98.25 637 ASP A CA 1
ATOM 4596 C C . ASP A 1 637 ? -15.649 -5.153 10.517 1.00 98.25 637 ASP A C 1
ATOM 4598 O O . ASP A 1 637 ? -14.788 -5.467 9.699 1.00 98.25 637 ASP A O 1
ATOM 4602 N N . ASN A 1 638 ? -15.618 -5.629 11.763 1.00 98.62 638 ASN A N 1
ATOM 4603 C CA . ASN A 1 638 ? -14.590 -6.538 12.272 1.00 98.62 638 ASN A CA 1
ATOM 4604 C C . ASN A 1 638 ? -15.110 -7.969 12.408 1.00 98.62 638 ASN A C 1
ATOM 4606 O O . ASN A 1 638 ? -15.726 -8.300 13.415 1.00 98.62 638 ASN A O 1
ATOM 4610 N N . ALA A 1 639 ? -14.828 -8.830 11.433 1.00 98.44 639 ALA A N 1
ATOM 4611 C CA . ALA A 1 639 ? -15.050 -10.276 11.515 1.00 98.44 639 ALA A CA 1
ATOM 4612 C C . ALA A 1 639 ? -13.785 -11.060 11.926 1.00 98.44 639 ALA A C 1
ATOM 4614 O O . ALA A 1 639 ? -13.886 -12.193 12.393 1.00 98.44 639 ALA A O 1
ATOM 4615 N N . GLY A 1 640 ? -12.602 -10.460 11.766 1.00 98.56 640 GLY A N 1
ATOM 4616 C CA . GLY A 1 640 ? -11.320 -10.980 12.243 1.00 98.56 640 GLY A CA 1
ATOM 4617 C C . GLY A 1 640 ? -11.004 -10.584 13.689 1.00 98.56 640 GLY A C 1
ATOM 4618 O O . GLY A 1 640 ? -11.881 -10.510 14.550 1.00 98.56 640 GLY A O 1
ATOM 4619 N N . THR A 1 641 ? -9.725 -10.328 13.967 1.00 98.81 641 THR A N 1
ATOM 4620 C CA . THR A 1 641 ? -9.256 -9.799 15.257 1.00 98.81 641 THR A CA 1
ATOM 4621 C C . THR A 1 641 ? -8.852 -8.333 15.128 1.00 98.81 641 THR A C 1
ATOM 4623 O O . THR A 1 641 ? -7.924 -8.017 14.388 1.00 98.81 641 THR A O 1
ATOM 4626 N N . PHE A 1 642 ? -9.485 -7.451 15.898 1.00 98.75 642 PHE A N 1
ATOM 4627 C CA . PHE A 1 642 ? -8.961 -6.124 16.205 1.00 98.75 642 PHE A CA 1
ATOM 4628 C C . PHE A 1 642 ? -8.177 -6.220 17.514 1.00 98.75 642 PHE A C 1
ATOM 4630 O O . PHE A 1 642 ? -8.753 -6.561 18.547 1.00 98.75 642 PHE A O 1
ATOM 4637 N N . ARG A 1 643 ? -6.874 -5.929 17.498 1.00 98.56 643 ARG A N 1
ATOM 4638 C CA . ARG A 1 643 ? -6.009 -6.024 18.682 1.00 98.56 643 ARG A CA 1
ATOM 4639 C C . ARG A 1 643 ? -5.325 -4.703 18.985 1.00 98.56 643 ARG A C 1
ATOM 4641 O O . ARG A 1 643 ? -4.738 -4.102 18.092 1.00 98.56 643 ARG A O 1
ATOM 4648 N N . LYS A 1 644 ? -5.294 -4.317 20.261 1.00 97.38 644 LYS A N 1
ATOM 4649 C CA . LYS A 1 644 ? -4.439 -3.237 20.781 1.00 97.38 644 LYS A CA 1
ATOM 4650 C C . LYS A 1 644 ? -3.439 -3.803 21.786 1.00 97.38 644 LYS A C 1
ATOM 4652 O O . LYS A 1 644 ? -3.884 -4.416 22.747 1.00 97.38 644 LYS A O 1
ATOM 4657 N N . ASN A 1 645 ? -2.125 -3.632 21.588 1.00 94.81 645 ASN A N 1
ATOM 4658 C CA . ASN A 1 645 ? -1.133 -4.352 22.414 1.00 94.81 645 ASN A CA 1
ATOM 4659 C C . ASN A 1 645 ? 0.180 -3.645 22.799 1.00 94.81 645 ASN A C 1
ATOM 4661 O O . ASN A 1 645 ? 1.000 -4.269 23.468 1.00 94.81 645 ASN A O 1
ATOM 4665 N N . VAL A 1 646 ? 0.422 -2.396 22.391 1.00 90.94 646 VAL A N 1
ATOM 4666 C CA . VAL A 1 646 ? 1.684 -1.694 22.714 1.00 90.94 646 VAL A CA 1
ATOM 4667 C C . VAL A 1 646 ? 1.438 -0.417 23.515 1.00 90.94 646 VAL A C 1
ATOM 4669 O O . VAL A 1 646 ? 1.837 -0.324 24.674 1.00 90.94 646 VAL A O 1
ATOM 4672 N N . SER A 1 647 ? 0.781 0.586 22.923 1.00 89.75 647 SER A N 1
ATOM 4673 C CA . SER A 1 647 ? 0.584 1.879 23.591 1.00 89.75 647 SER A CA 1
ATOM 4674 C C . SER A 1 647 ? -0.382 1.797 24.780 1.00 89.75 647 SER A C 1
ATOM 4676 O O . SER A 1 647 ? -1.468 1.217 24.668 1.00 89.75 647 SER A O 1
ATOM 4678 N N . GLN A 1 648 ? -0.014 2.457 25.885 1.00 92.50 648 GLN A N 1
ATOM 4679 C CA . GLN A 1 648 ? -0.864 2.664 27.066 1.00 92.50 648 GLN A CA 1
ATOM 4680 C C . GLN A 1 648 ? -1.898 3.785 26.882 1.00 92.50 648 GLN A C 1
ATOM 4682 O O . GLN A 1 648 ? -2.835 3.891 27.665 1.00 92.50 648 GLN A O 1
ATOM 4687 N N . GLY A 1 649 ? -1.747 4.629 25.857 1.00 95.06 649 GLY A N 1
ATOM 4688 C CA . GLY A 1 649 ? -2.710 5.694 25.580 1.00 95.06 649 GLY A CA 1
ATOM 4689 C C . GLY A 1 649 ? -3.977 5.201 24.877 1.00 95.06 649 GLY A C 1
ATOM 4690 O O . GLY A 1 649 ? -4.137 4.013 24.573 1.00 95.06 649 GLY A O 1
ATOM 4691 N N . THR A 1 650 ? -4.873 6.143 24.594 1.00 95.62 650 THR A N 1
ATOM 4692 C CA . THR A 1 650 ? -6.168 5.881 23.958 1.00 95.62 650 THR A CA 1
ATOM 4693 C C . THR A 1 650 ? -6.038 5.762 22.445 1.00 95.62 650 THR A C 1
ATOM 4695 O O . THR A 1 650 ? -5.546 6.673 21.791 1.00 95.62 650 THR A O 1
ATOM 4698 N N . THR A 1 651 ? -6.507 4.650 21.885 1.00 96.12 651 THR A N 1
ATOM 4699 C CA . THR A 1 651 ? -6.805 4.516 20.454 1.00 96.12 651 THR A CA 1
ATOM 4700 C C . THR A 1 651 ? -8.283 4.824 20.257 1.00 96.12 651 THR A C 1
ATOM 4702 O O . THR A 1 651 ? -9.122 4.134 20.840 1.00 96.12 651 THR A O 1
ATOM 4705 N N . SER A 1 652 ? -8.613 5.835 19.455 1.00 94.38 652 SER A N 1
ATOM 4706 C CA . SER A 1 652 ? -10.005 6.267 19.275 1.00 94.38 652 SER A CA 1
ATOM 4707 C C . SER A 1 652 ? -10.543 5.900 17.892 1.00 94.38 652 SER A C 1
ATOM 4709 O O . SER A 1 652 ? -9.948 6.230 16.870 1.00 94.38 652 SER A O 1
ATOM 4711 N N . LEU A 1 653 ? -11.699 5.241 17.863 1.00 95.00 653 LEU A N 1
ATOM 4712 C CA . LEU A 1 653 ? -12.550 5.056 16.690 1.00 95.00 653 LEU A CA 1
ATOM 4713 C C . LEU A 1 653 ? -13.647 6.123 16.759 1.00 95.00 653 LEU A C 1
ATOM 4715 O O . LEU A 1 653 ? -14.718 5.923 17.343 1.00 95.00 653 LEU A O 1
ATOM 4719 N N . SER A 1 654 ? -13.315 7.308 16.253 1.00 92.62 654 SER A N 1
ATOM 4720 C CA . SER A 1 654 ? -14.112 8.515 16.417 1.00 92.62 654 SER A CA 1
ATOM 4721 C C . SER A 1 654 ? -15.075 8.727 15.250 1.00 92.62 654 SER A C 1
ATOM 4723 O O . SER A 1 654 ? -14.644 8.755 14.101 1.00 92.62 654 SER A O 1
ATOM 4725 N N . GLY A 1 655 ? -16.375 8.875 15.521 1.00 89.19 655 GLY A N 1
ATOM 4726 C CA . GLY A 1 655 ? -17.392 9.121 14.483 1.00 89.19 655 GLY A CA 1
ATOM 4727 C C . GLY A 1 655 ? -17.643 7.943 13.524 1.00 89.19 655 GLY A C 1
ATOM 4728 O O . GLY A 1 655 ? -18.266 8.108 12.475 1.00 89.19 655 GLY A O 1
ATOM 4729 N N . LEU A 1 656 ? -17.166 6.749 13.885 1.00 91.50 656 LEU A N 1
ATOM 4730 C CA . LEU A 1 656 ? -17.290 5.502 13.126 1.00 91.50 656 LEU A CA 1
ATOM 4731 C C . LEU A 1 656 ? -18.273 4.558 13.807 1.00 91.50 656 LEU A C 1
ATOM 4733 O O . LEU A 1 656 ? -18.172 4.341 15.012 1.00 91.50 656 LEU A O 1
ATOM 4737 N N . SER A 1 657 ? -19.163 3.934 13.035 1.00 93.25 657 SER A N 1
ATOM 4738 C CA . SER A 1 657 ? -19.888 2.763 13.544 1.00 93.25 657 SER A CA 1
ATOM 4739 C C . SER A 1 657 ? -18.943 1.565 13.559 1.00 93.25 657 SER A C 1
ATOM 4741 O O . SER A 1 657 ? -18.448 1.168 12.505 1.00 93.25 657 SER A O 1
ATOM 4743 N N . PHE A 1 658 ? -18.658 1.012 14.734 1.00 96.75 658 PHE A N 1
ATOM 4744 C CA . PHE A 1 658 ? -17.781 -0.139 14.898 1.00 96.75 658 PHE A CA 1
ATOM 4745 C C . PHE A 1 658 ? -18.609 -1.402 15.149 1.00 96.75 658 PHE A C 1
ATOM 4747 O O . PHE A 1 658 ? -19.172 -1.592 16.228 1.00 96.75 658 PHE A O 1
ATOM 4754 N N . ASN A 1 659 ? -18.684 -2.261 14.134 1.00 97.81 659 ASN A N 1
ATOM 4755 C CA . ASN A 1 659 ? -19.425 -3.514 14.155 1.00 97.81 659 ASN A CA 1
ATOM 4756 C C . ASN A 1 659 ? -18.460 -4.676 14.395 1.00 97.81 659 ASN A C 1
ATOM 4758 O O . ASN A 1 659 ? -17.733 -5.092 13.495 1.00 97.81 659 ASN A O 1
ATOM 4762 N N . ASN A 1 660 ? -18.450 -5.212 15.607 1.00 98.50 660 ASN A N 1
ATOM 4763 C CA . ASN A 1 660 ? -17.680 -6.391 15.959 1.00 98.50 660 ASN A CA 1
ATOM 4764 C C . ASN A 1 660 ? -18.501 -7.675 15.763 1.00 98.50 660 ASN A C 1
ATOM 4766 O O . ASN A 1 660 ? -19.469 -7.926 16.483 1.00 98.50 660 ASN A O 1
ATOM 4770 N N . TYR A 1 661 ? -18.068 -8.508 14.823 1.00 98.19 661 TYR A N 1
ATOM 4771 C CA . TYR A 1 661 ? -18.537 -9.877 14.583 1.00 98.19 661 TYR A CA 1
ATOM 4772 C C . TYR A 1 661 ? -17.508 -10.929 15.037 1.00 98.19 661 TYR A C 1
ATOM 4774 O O . TYR A 1 661 ? -17.874 -12.070 15.299 1.00 98.19 661 TYR A O 1
ATOM 4782 N N . GLY A 1 662 ? -16.228 -10.549 15.128 1.00 98.44 662 GLY A N 1
ATOM 4783 C CA . GLY A 1 662 ? -15.108 -11.405 15.518 1.00 98.44 662 GLY A CA 1
ATOM 4784 C C . GLY A 1 662 ? -14.603 -11.120 16.933 1.00 98.44 662 GLY A C 1
ATOM 4785 O O . GLY A 1 662 ? -15.353 -11.174 17.907 1.00 98.44 662 GLY A O 1
ATOM 4786 N N . LEU A 1 663 ? -13.308 -10.834 17.063 1.00 98.75 663 LEU A N 1
ATOM 4787 C CA . LEU A 1 663 ? -12.656 -10.573 18.346 1.00 98.75 663 LEU A CA 1
ATOM 4788 C C . LEU A 1 663 ? -12.164 -9.125 18.434 1.00 98.75 663 LEU A C 1
ATOM 4790 O O . LEU A 1 663 ? -11.431 -8.662 17.562 1.00 98.75 663 LEU A O 1
ATOM 4794 N N . VAL A 1 664 ? -12.495 -8.450 19.534 1.00 98.81 664 VAL A N 1
ATOM 4795 C CA . VAL A 1 664 ? -11.771 -7.273 20.030 1.00 98.81 664 VAL A CA 1
ATOM 4796 C C . VAL A 1 664 ? -10.886 -7.724 21.192 1.00 98.81 664 VAL A C 1
ATOM 4798 O O . VAL A 1 664 ? -11.391 -8.227 22.192 1.00 98.81 664 VAL A O 1
ATOM 4801 N N . ASP A 1 665 ? -9.572 -7.560 21.054 1.00 98.75 665 ASP A N 1
ATOM 4802 C CA . ASP A 1 665 ? -8.544 -8.012 22.000 1.00 98.75 665 ASP A CA 1
ATOM 4803 C C . ASP A 1 665 ? -7.726 -6.814 22.514 1.00 98.75 665 ASP A C 1
ATOM 4805 O O . ASP A 1 665 ? -6.854 -6.278 21.820 1.00 98.75 665 ASP A O 1
ATOM 4809 N N . LEU A 1 666 ? -8.034 -6.353 23.726 1.00 98.56 666 LEU A N 1
ATOM 4810 C CA . LEU A 1 666 ? -7.364 -5.224 24.368 1.00 98.56 666 LEU A CA 1
ATOM 4811 C C . LEU A 1 666 ? -6.300 -5.731 25.337 1.00 98.56 666 LEU A C 1
ATOM 4813 O O . LEU A 1 666 ? -6.598 -6.121 26.461 1.00 98.56 666 LEU A O 1
ATOM 4817 N N . GLN A 1 667 ? -5.043 -5.682 24.910 1.00 98.44 667 GLN A N 1
ATOM 4818 C CA . GLN A 1 667 ? -3.879 -6.110 25.689 1.00 98.44 667 GLN A CA 1
ATOM 4819 C C . GLN A 1 667 ? -3.139 -4.931 26.345 1.00 98.44 667 GLN A C 1
ATOM 4821 O O . GLN A 1 667 ? -2.339 -5.142 27.253 1.00 98.44 667 GLN A O 1
ATOM 4826 N N . SER A 1 668 ? -3.400 -3.689 25.917 1.00 96.94 668 SER A N 1
ATOM 4827 C CA . SER A 1 668 ? -2.835 -2.471 26.515 1.00 96.94 668 SER A CA 1
ATOM 4828 C C . SER A 1 668 ? -3.764 -1.259 26.367 1.00 96.94 668 SER A C 1
ATOM 4830 O O . SER A 1 668 ? -4.536 -1.178 25.410 1.00 96.94 668 SER A O 1
ATOM 4832 N N . GLY A 1 669 ? -3.638 -0.280 27.269 1.00 97.38 669 GLY A N 1
ATOM 4833 C CA . GLY A 1 669 ? -4.271 1.040 27.165 1.00 97.38 669 GLY A CA 1
ATOM 4834 C C . GLY A 1 669 ? -5.797 1.038 27.006 1.00 97.38 669 GLY A C 1
ATOM 4835 O O . GLY A 1 669 ? -6.499 0.159 27.512 1.00 97.38 669 GLY A O 1
ATOM 4836 N N . THR A 1 670 ? -6.302 2.050 26.294 1.00 98.12 670 THR A N 1
ATOM 4837 C CA . THR A 1 670 ? -7.744 2.285 26.112 1.00 98.12 670 THR A CA 1
ATOM 4838 C C . THR A 1 670 ? -8.155 2.177 24.645 1.00 98.12 670 THR A C 1
ATOM 4840 O O . THR A 1 670 ? -7.503 2.762 23.779 1.00 98.12 670 THR A O 1
ATOM 4843 N N . LEU A 1 671 ? -9.260 1.484 24.360 1.00 97.75 671 LEU A N 1
ATOM 4844 C CA . LEU A 1 671 ? -9.989 1.597 23.091 1.00 97.75 671 LEU A CA 1
ATOM 4845 C C . LEU A 1 671 ? -11.245 2.437 23.310 1.00 97.75 671 LEU A C 1
ATOM 4847 O O . LEU A 1 671 ? -12.144 2.009 24.037 1.00 97.75 671 LEU A O 1
ATOM 4851 N N . GLN A 1 672 ? -11.318 3.595 22.657 1.00 96.00 672 GLN A N 1
ATOM 4852 C CA . GLN A 1 672 ? -12.472 4.488 22.709 1.00 96.00 672 GLN A CA 1
ATOM 4853 C C . GLN A 1 672 ? -13.307 4.390 21.432 1.00 96.00 672 GLN A C 1
ATOM 4855 O O . GLN A 1 672 ? -12.796 4.608 20.339 1.00 96.00 672 GLN A O 1
ATOM 4860 N N . CYS A 1 673 ? -14.604 4.130 21.571 1.00 94.38 673 CYS A N 1
ATOM 4861 C CA . CYS A 1 673 ? -15.574 4.125 20.476 1.00 94.38 673 CYS A CA 1
ATOM 4862 C C . CYS A 1 673 ? -16.554 5.284 20.687 1.00 94.38 673 CYS A C 1
ATOM 4864 O O . CYS A 1 673 ? -17.299 5.273 21.669 1.00 94.38 673 CYS A O 1
ATOM 4866 N N . THR A 1 674 ? -16.538 6.301 19.819 1.00 91.50 674 THR A N 1
ATOM 4867 C CA . THR A 1 674 ? -17.455 7.461 19.940 1.00 91.50 674 THR A CA 1
ATOM 4868 C C . THR A 1 674 ? -18.618 7.425 18.953 1.00 91.50 674 THR A C 1
ATOM 4870 O O . THR A 1 674 ? -19.624 8.088 19.181 1.00 91.50 674 THR A O 1
ATOM 4873 N N . GLY A 1 675 ? -18.516 6.638 17.877 1.00 89.62 675 GLY A N 1
ATOM 4874 C CA . GLY A 1 675 ? -19.684 6.232 17.095 1.00 89.62 675 GLY A CA 1
ATOM 4875 C C . GLY A 1 675 ? -20.338 4.972 17.671 1.00 89.62 675 GLY A C 1
ATOM 4876 O O . GLY A 1 675 ? -19.917 4.463 18.714 1.00 89.62 675 GLY A O 1
ATOM 4877 N N . SER A 1 676 ? -21.388 4.480 17.006 1.00 91.44 676 SER A N 1
ATOM 4878 C CA . SER A 1 676 ? -22.134 3.309 17.487 1.00 91.44 676 SER A CA 1
ATOM 4879 C C . SER A 1 676 ? -21.227 2.081 17.618 1.00 91.44 676 SER A C 1
ATOM 4881 O O . SER A 1 676 ? -20.406 1.819 16.740 1.00 91.44 676 SER A O 1
ATOM 4883 N N . PHE A 1 677 ? -21.357 1.330 18.712 1.00 95.06 677 PHE A N 1
ATOM 4884 C CA . PHE A 1 677 ? -20.614 0.090 18.934 1.00 95.06 677 PHE A CA 1
ATOM 4885 C C . PHE A 1 677 ? -21.575 -1.101 18.945 1.00 95.06 677 PHE A C 1
ATOM 4887 O O . PHE A 1 677 ? -22.365 -1.267 19.876 1.00 95.06 677 PHE A O 1
ATOM 4894 N N . THR A 1 678 ? -21.514 -1.931 17.905 1.00 96.38 678 THR A N 1
ATOM 4895 C CA . THR A 1 678 ? -22.329 -3.146 17.795 1.00 96.38 678 THR A CA 1
ATOM 4896 C C . THR A 1 678 ? -21.455 -4.364 18.046 1.00 96.38 678 THR A C 1
ATOM 4898 O O . THR A 1 678 ? -20.550 -4.631 17.266 1.00 96.38 678 THR A O 1
ATOM 4901 N N . ASN A 1 679 ? -21.721 -5.127 19.105 1.00 97.94 679 ASN A N 1
ATOM 4902 C CA . ASN A 1 679 ? -20.954 -6.319 19.459 1.00 97.94 679 ASN A CA 1
ATOM 4903 C C . ASN A 1 679 ? -21.784 -7.601 19.328 1.00 97.94 679 ASN A C 1
ATOM 4905 O O . ASN A 1 679 ? -22.608 -7.902 20.188 1.00 97.94 679 ASN A O 1
ATOM 4909 N N . SER A 1 680 ? -21.532 -8.386 18.288 1.00 97.81 680 SER A N 1
ATOM 4910 C CA . SER A 1 680 ? -22.028 -9.766 18.136 1.00 97.81 680 SER A CA 1
ATOM 4911 C C . SER A 1 680 ? -20.931 -10.823 18.300 1.00 97.81 680 SER A C 1
ATOM 4913 O O . SER A 1 680 ? -21.235 -11.990 18.526 1.00 97.81 680 SER A O 1
ATOM 4915 N N . GLY A 1 681 ? -19.666 -10.401 18.237 1.00 98.06 681 GLY A N 1
ATOM 4916 C CA . GLY A 1 681 ? -18.504 -11.204 18.598 1.00 98.06 681 GLY A CA 1
ATOM 4917 C C . GLY A 1 681 ? -18.118 -11.070 20.077 1.00 98.06 681 GLY A C 1
ATOM 4918 O O . GLY A 1 681 ? -18.950 -10.789 20.939 1.00 98.06 681 GLY A O 1
ATOM 4919 N N . SER A 1 682 ? -16.832 -11.235 20.377 1.00 98.31 682 SER A N 1
ATOM 4920 C CA . SER A 1 682 ? -16.295 -11.174 21.744 1.00 98.31 682 SER A CA 1
ATOM 4921 C C . SER A 1 682 ? -15.432 -9.938 21.971 1.00 98.31 682 SER A C 1
ATOM 4923 O O . SER A 1 682 ? -14.658 -9.543 21.096 1.00 98.31 682 SER A O 1
ATOM 4925 N N . VAL A 1 683 ? -15.509 -9.374 23.178 1.00 98.81 683 VAL A N 1
ATOM 4926 C CA . VAL A 1 683 ? -14.625 -8.303 23.656 1.00 98.81 683 VAL A CA 1
ATOM 4927 C C . VAL A 1 683 ? -13.827 -8.813 24.855 1.00 98.81 683 VAL A C 1
ATOM 4929 O O . VAL A 1 683 ? -14.390 -9.065 25.921 1.00 98.81 683 VAL A O 1
ATOM 4932 N N . ASN A 1 684 ? -12.512 -8.953 24.690 1.00 98.69 684 ASN A N 1
ATOM 4933 C CA . ASN A 1 684 ? -11.596 -9.451 25.712 1.00 98.69 684 ASN A CA 1
ATOM 4934 C C . ASN A 1 684 ? -10.630 -8.350 26.148 1.00 98.69 684 ASN A C 1
ATOM 4936 O O . ASN A 1 684 ? -9.977 -7.721 25.316 1.00 98.69 684 ASN A O 1
ATOM 4940 N N . LEU A 1 685 ? -10.537 -8.133 27.458 1.00 98.75 685 LEU A N 1
ATOM 4941 C CA . LEU A 1 685 ? -9.635 -7.164 28.070 1.00 98.75 685 LEU A CA 1
ATOM 4942 C C . LEU A 1 685 ? -8.540 -7.881 28.867 1.00 98.75 685 LEU A C 1
ATOM 4944 O O . LEU A 1 685 ? -8.789 -8.898 29.515 1.00 98.75 685 LEU A O 1
ATOM 4948 N N . ALA A 1 686 ? -7.337 -7.314 28.875 1.00 98.56 686 ALA A N 1
ATOM 4949 C CA . ALA A 1 686 ? -6.268 -7.642 29.813 1.00 98.56 686 ALA A CA 1
ATOM 4950 C C . ALA A 1 686 ? -6.348 -6.750 31.074 1.00 98.56 686 ALA A C 1
ATOM 4952 O O . ALA A 1 686 ? -6.975 -5.683 31.033 1.00 98.56 686 ALA A O 1
ATOM 4953 N N . PRO A 1 687 ? -5.717 -7.137 32.202 1.00 98.19 687 PRO A N 1
ATOM 4954 C CA . PRO A 1 687 ? -5.658 -6.298 33.401 1.00 98.19 687 PRO A CA 1
ATOM 4955 C C . PRO A 1 687 ? -5.132 -4.886 33.102 1.00 98.19 687 PRO A C 1
ATOM 4957 O O . PRO A 1 687 ? -4.160 -4.721 32.369 1.00 98.19 687 PRO A O 1
ATOM 4960 N N . GLY A 1 688 ? -5.775 -3.865 33.673 1.00 97.00 688 GLY A N 1
ATOM 4961 C CA . GLY A 1 688 ? -5.420 -2.452 33.494 1.00 97.00 688 GLY A CA 1
ATOM 4962 C C . GLY A 1 688 ? -5.857 -1.817 32.168 1.00 97.00 688 GLY A C 1
ATOM 4963 O O . GLY A 1 688 ? -5.563 -0.646 31.943 1.00 97.00 688 GLY A O 1
ATOM 4964 N N . THR A 1 689 ? -6.549 -2.551 31.291 1.00 98.62 689 THR A N 1
ATOM 4965 C CA . THR A 1 689 ? -7.067 -2.009 30.022 1.00 98.62 689 THR A CA 1
ATOM 4966 C C . THR A 1 689 ? -8.490 -1.479 30.162 1.00 98.62 689 THR A C 1
ATOM 4968 O O . THR A 1 689 ? -9.230 -1.870 31.068 1.00 98.62 689 THR A O 1
ATOM 4971 N N . THR A 1 690 ? -8.878 -0.571 29.264 1.00 98.56 690 THR A N 1
ATOM 4972 C CA . THR A 1 690 ? -10.223 0.023 29.255 1.00 98.56 690 THR A CA 1
ATOM 4973 C C . THR A 1 690 ? -10.868 -0.057 27.875 1.00 98.56 690 THR A C 1
ATOM 4975 O O . THR A 1 690 ? -10.276 0.359 26.877 1.00 98.56 690 THR A O 1
ATOM 4978 N N . ASN A 1 691 ? -12.116 -0.521 27.809 1.00 98.19 691 ASN A N 1
ATOM 4979 C CA . ASN A 1 691 ? -12.980 -0.289 26.656 1.00 98.19 691 ASN A CA 1
ATOM 4980 C C . ASN A 1 691 ? -13.974 0.825 26.988 1.00 98.19 691 ASN A C 1
ATOM 4982 O O . ASN A 1 691 ? -14.852 0.651 27.827 1.00 98.19 691 ASN A O 1
ATOM 4986 N N . LEU A 1 692 ? -13.806 1.970 26.333 1.00 96.31 692 LEU A N 1
ATOM 4987 C CA . LEU A 1 692 ? -14.584 3.181 26.547 1.00 96.31 692 LEU A CA 1
ATOM 4988 C C . LEU A 1 692 ? -15.613 3.342 25.418 1.00 96.31 692 LEU A C 1
ATOM 4990 O O . LEU A 1 692 ? -15.251 3.632 24.278 1.00 96.31 692 LEU A O 1
ATOM 4994 N N . ILE A 1 693 ? -16.894 3.156 25.720 1.00 94.50 693 ILE A N 1
ATOM 4995 C CA . ILE A 1 693 ? -17.996 3.176 24.751 1.00 94.50 693 ILE A CA 1
ATOM 4996 C C . ILE A 1 693 ? -18.828 4.438 24.978 1.00 94.50 693 ILE A C 1
ATOM 4998 O O . ILE A 1 693 ? -19.460 4.597 26.017 1.00 94.50 693 ILE A O 1
ATOM 5002 N N . SER A 1 694 ? -18.844 5.326 23.988 1.00 89.38 694 SER A N 1
ATOM 5003 C CA . SER A 1 694 ? -19.436 6.668 24.087 1.00 89.38 694 SER A CA 1
ATOM 5004 C C . SER A 1 694 ? -20.352 7.050 22.923 1.00 89.38 694 SER A C 1
ATOM 5006 O O . SER A 1 694 ? -20.723 8.210 22.806 1.00 89.38 694 SER A O 1
ATOM 5008 N N . GLY A 1 695 ? -20.725 6.098 22.060 1.00 87.12 695 GLY A N 1
ATOM 5009 C CA . GLY A 1 695 ? -21.618 6.337 20.914 1.00 87.12 695 GLY A CA 1
ATOM 5010 C C . GLY A 1 695 ? -22.884 5.475 20.870 1.00 87.12 695 GLY A C 1
ATOM 5011 O O . GLY A 1 695 ? -23.555 5.434 19.841 1.00 87.12 695 GLY A O 1
ATOM 5012 N N . GLY A 1 696 ? -23.223 4.771 21.956 1.00 88.88 696 GLY A N 1
ATOM 5013 C CA . GLY A 1 696 ? -24.371 3.859 22.010 1.00 88.88 696 GLY A CA 1
ATOM 5014 C C . GLY A 1 696 ? -24.144 2.561 21.231 1.00 88.88 696 GLY A C 1
ATOM 5015 O O . GLY A 1 696 ? -23.003 2.187 20.959 1.00 88.88 696 GLY A O 1
ATOM 5016 N N . GLY A 1 697 ? -25.226 1.844 20.914 1.00 92.88 697 GLY A N 1
ATOM 5017 C CA . GLY A 1 697 ? -25.176 0.595 20.143 1.00 92.88 697 GLY A CA 1
ATOM 5018 C C . GLY A 1 697 ? -25.873 -0.595 20.806 1.00 92.88 697 GLY A C 1
ATOM 5019 O O . GLY A 1 697 ? -26.808 -0.438 21.592 1.00 92.88 697 GLY A O 1
ATOM 5020 N N . LEU A 1 698 ? -25.448 -1.802 20.442 1.00 95.38 698 LEU A N 1
ATOM 5021 C CA . LEU A 1 698 ? -26.091 -3.060 20.822 1.00 95.38 698 LEU A CA 1
ATOM 5022 C C . LEU A 1 698 ? -25.034 -4.135 21.057 1.00 95.38 698 LEU A C 1
ATOM 5024 O O . LEU A 1 698 ? -24.132 -4.298 20.244 1.00 95.38 698 LEU A O 1
ATOM 5028 N N . ALA A 1 699 ? -25.193 -4.937 22.102 1.00 97.88 699 ALA A N 1
ATOM 5029 C CA . ALA A 1 699 ? -24.442 -6.168 22.277 1.00 97.88 699 ALA A CA 1
ATOM 5030 C C . ALA A 1 699 ? -25.362 -7.396 22.297 1.00 97.88 699 ALA A C 1
ATOM 5032 O O . ALA A 1 699 ? -26.439 -7.383 22.895 1.00 97.88 699 ALA A O 1
ATOM 5033 N N . THR A 1 700 ? -24.888 -8.454 21.649 1.00 98.06 700 THR A N 1
ATOM 5034 C CA . THR A 1 700 ? -25.399 -9.835 21.671 1.00 98.06 700 THR A CA 1
ATOM 5035 C C . THR A 1 700 ? -24.290 -10.845 21.985 1.00 98.06 700 THR A C 1
ATOM 5037 O O . THR A 1 700 ? -24.594 -11.992 22.286 1.00 98.06 700 THR A O 1
ATOM 5040 N N . GLY A 1 701 ? -23.017 -10.430 21.960 1.00 97.88 701 GLY A N 1
ATOM 5041 C CA . GLY A 1 701 ? -21.873 -11.246 22.371 1.00 97.88 701 GLY A CA 1
ATOM 5042 C C . GLY A 1 701 ? -21.232 -10.801 23.697 1.00 97.88 701 GLY A C 1
ATOM 5043 O O . GLY A 1 701 ? -21.621 -9.771 24.265 1.00 97.88 701 GLY A O 1
ATOM 5044 N N . PRO A 1 702 ? -20.268 -11.577 24.226 1.00 98.38 702 PRO A N 1
ATOM 5045 C CA . PRO A 1 702 ? -19.747 -11.408 25.580 1.00 98.38 702 PRO A CA 1
ATOM 5046 C C . PRO A 1 702 ? -18.700 -10.293 25.714 1.00 98.38 702 PRO A C 1
ATOM 5048 O O . PRO A 1 702 ? -17.928 -10.012 24.793 1.00 98.38 702 PRO A O 1
ATOM 5051 N N . PHE A 1 703 ? -18.620 -9.739 26.925 1.00 98.75 703 PHE A N 1
ATOM 5052 C CA . PHE A 1 703 ? -17.505 -8.936 27.423 1.00 98.75 703 PHE A CA 1
ATOM 5053 C C . PHE A 1 703 ? -16.771 -9.715 28.519 1.00 98.75 703 PHE A C 1
ATOM 5055 O O . PHE A 1 703 ? -17.405 -10.317 29.386 1.00 98.75 703 PHE A O 1
ATOM 5062 N N . SER A 1 704 ? -15.438 -9.696 28.496 1.00 98.56 704 SER A N 1
ATOM 5063 C CA . SER A 1 704 ? -14.591 -10.324 29.514 1.00 98.56 704 SER A CA 1
ATOM 5064 C C . SER A 1 704 ? -13.595 -9.315 30.072 1.00 98.56 704 SER A C 1
ATOM 5066 O O . SER A 1 704 ? -12.613 -8.974 29.412 1.00 98.56 704 SER A O 1
ATOM 5068 N N . ALA A 1 705 ? -13.841 -8.861 31.300 1.00 98.69 705 ALA A N 1
ATOM 5069 C CA . ALA A 1 705 ? -13.014 -7.897 32.015 1.00 98.69 705 ALA A CA 1
ATOM 5070 C C . ALA A 1 705 ? -12.388 -8.564 33.258 1.00 98.69 705 ALA A C 1
ATOM 5072 O O . ALA A 1 705 ? -13.099 -8.825 34.233 1.00 98.69 705 ALA A O 1
ATOM 5073 N N . PRO A 1 706 ? -11.080 -8.887 33.265 1.00 98.56 706 PRO A N 1
ATOM 5074 C CA . PRO A 1 706 ? -10.395 -9.395 34.454 1.00 98.56 706 PRO A CA 1
ATOM 5075 C C . PRO A 1 706 ? -10.225 -8.295 35.513 1.00 98.56 706 PRO A C 1
ATOM 5077 O O . PRO A 1 706 ? -10.567 -7.136 35.288 1.00 98.56 706 PRO A O 1
ATOM 5080 N N . ALA A 1 707 ? -9.678 -8.650 36.681 1.00 97.94 707 ALA A N 1
ATOM 5081 C CA . ALA A 1 707 ? -9.372 -7.672 37.725 1.00 97.94 707 ALA A CA 1
ATOM 5082 C C . ALA A 1 707 ? -8.576 -6.482 37.155 1.00 97.94 707 ALA A C 1
ATOM 5084 O O . ALA A 1 707 ? -7.701 -6.678 36.315 1.00 97.94 707 ALA A O 1
ATOM 5085 N N . THR A 1 708 ? -8.911 -5.273 37.618 1.00 97.12 708 THR A N 1
ATOM 5086 C CA . THR A 1 708 ? -8.389 -3.964 37.167 1.00 97.12 708 THR A CA 1
ATOM 5087 C C . THR A 1 708 ? -8.710 -3.544 35.727 1.00 97.12 708 THR A C 1
ATOM 5089 O O . THR A 1 708 ? -8.391 -2.414 35.364 1.00 97.12 708 THR A O 1
ATOM 5092 N N . ALA A 1 709 ? -9.362 -4.385 34.919 1.00 98.56 709 ALA A N 1
ATOM 5093 C CA . ALA A 1 709 ? -9.913 -3.970 33.631 1.00 98.56 709 ALA A CA 1
ATOM 5094 C C . ALA A 1 709 ? -11.261 -3.249 33.799 1.00 98.56 709 ALA A C 1
ATOM 5096 O O . ALA A 1 709 ? -11.989 -3.478 34.773 1.00 98.56 709 ALA A O 1
ATOM 5097 N N . LEU A 1 710 ? -11.600 -2.397 32.830 1.00 98.56 710 LEU A N 1
ATOM 5098 C CA . LEU A 1 710 ? -12.790 -1.549 32.863 1.00 98.56 710 LEU A CA 1
ATOM 5099 C C . LEU A 1 710 ? -13.536 -1.571 31.522 1.00 98.56 710 LEU A C 1
ATOM 5101 O O . LEU A 1 710 ? -12.967 -1.264 30.476 1.00 98.56 710 LEU A O 1
ATOM 5105 N N . VAL A 1 711 ? -14.833 -1.869 31.564 1.00 98.44 711 VAL A N 1
ATOM 5106 C CA . VAL A 1 711 ? -15.768 -1.558 30.474 1.00 98.44 711 VAL A CA 1
ATOM 5107 C C . VAL A 1 711 ? -16.594 -0.361 30.922 1.00 98.44 711 VAL A C 1
ATOM 5109 O O . VAL A 1 711 ? -17.323 -0.455 31.909 1.00 98.44 711 VAL A O 1
ATOM 5112 N N . ASP A 1 712 ? -16.447 0.763 30.227 1.00 96.62 712 ASP A N 1
ATOM 5113 C CA . ASP A 1 712 ? -17.044 2.040 30.616 1.00 96.62 712 ASP A CA 1
ATOM 5114 C C . ASP A 1 712 ? -17.988 2.556 29.528 1.00 96.62 712 ASP A C 1
ATOM 5116 O O . ASP A 1 712 ? -17.553 2.930 28.435 1.00 96.62 712 ASP A O 1
ATOM 5120 N N . TRP A 1 713 ? -19.287 2.578 29.818 1.00 94.75 713 TRP A N 1
ATOM 5121 C CA . TRP A 1 713 ? -20.283 3.240 28.983 1.00 94.75 713 TRP A CA 1
ATOM 5122 C C . TRP A 1 713 ? -20.404 4.695 29.439 1.00 94.75 713 TRP A C 1
ATOM 5124 O O . TRP A 1 713 ? -20.988 4.959 30.491 1.00 94.75 713 TRP A O 1
ATOM 5134 N N . THR A 1 714 ? -19.899 5.639 28.642 1.00 89.69 714 THR A N 1
ATOM 5135 C CA . THR A 1 714 ? -19.784 7.068 28.996 1.00 89.69 714 THR A CA 1
ATOM 5136 C C . THR A 1 714 ? -20.593 7.986 28.079 1.00 89.69 714 THR A C 1
ATOM 5138 O O . THR A 1 714 ? -20.858 7.651 26.930 1.00 89.69 714 THR A O 1
ATOM 5141 N N . GLY A 1 715 ? -20.929 9.194 28.545 1.00 70.25 715 GLY A N 1
ATOM 5142 C CA . GLY A 1 715 ? -21.137 10.340 27.645 1.00 70.25 715 GLY A CA 1
ATOM 5143 C C . GLY A 1 715 ? -22.498 10.480 26.944 1.00 70.25 715 GLY A C 1
ATOM 5144 O O . GLY A 1 715 ? -22.520 10.774 25.753 1.00 70.25 715 GLY A O 1
ATOM 5145 N N . ASN A 1 716 ? -23.607 10.441 27.700 1.00 63.53 716 ASN A N 1
ATOM 5146 C CA . ASN A 1 716 ? -24.980 10.869 27.336 1.00 63.53 716 ASN A CA 1
ATOM 5147 C C . ASN A 1 716 ? -26.000 9.759 27.010 1.00 63.53 716 ASN A C 1
ATOM 5149 O O . ASN A 1 716 ? -25.682 8.619 26.685 1.00 63.53 716 ASN A O 1
ATOM 5153 N N . THR A 1 717 ? -27.277 10.135 27.142 1.00 53.03 717 THR A N 1
ATOM 5154 C CA . THR A 1 717 ? -28.493 9.398 26.769 1.00 53.03 717 THR A CA 1
ATOM 5155 C C . THR A 1 717 ? -28.529 9.153 25.261 1.00 53.03 717 THR A C 1
ATOM 5157 O O . THR A 1 717 ? -29.139 9.912 24.507 1.00 53.03 717 THR A O 1
ATOM 5160 N N . PHE A 1 718 ? -27.848 8.106 24.793 1.00 58.34 718 PHE A N 1
ATOM 5161 C CA . PHE A 1 718 ? -27.940 7.689 23.396 1.00 58.34 718 PHE A CA 1
ATOM 5162 C C . PHE A 1 718 ? -29.409 7.516 22.993 1.00 58.34 718 PHE A C 1
ATOM 5164 O O . PHE A 1 718 ? -30.219 6.974 23.748 1.00 58.34 718 PHE A O 1
ATOM 5171 N N . THR A 1 719 ? -29.761 7.978 21.799 1.00 58.09 719 THR A N 1
ATOM 5172 C CA . THR A 1 719 ? -31.042 7.671 21.159 1.00 58.09 719 THR A CA 1
ATOM 5173 C C . THR A 1 719 ? -30.732 6.879 19.892 1.00 58.09 719 THR A C 1
ATOM 5175 O O . THR A 1 719 ? -30.404 7.485 18.873 1.00 58.09 719 THR A O 1
ATOM 5178 N N . PRO A 1 720 ? -30.777 5.533 19.944 1.00 73.44 720 PRO A N 1
ATOM 5179 C CA . PRO A 1 720 ? -31.182 4.668 21.068 1.00 73.44 720 PRO A CA 1
ATOM 5180 C C . PRO A 1 720 ? -30.069 4.383 22.099 1.00 73.44 720 PRO A C 1
ATOM 5182 O O . PRO A 1 720 ? -28.889 4.378 21.757 1.00 73.44 720 PRO A O 1
ATOM 5185 N N . ALA A 1 721 ? -30.462 4.101 23.351 1.00 87.12 721 ALA A N 1
ATOM 5186 C CA . ALA A 1 721 ? -29.585 3.698 24.461 1.00 87.12 721 ALA A CA 1
ATOM 5187 C C . ALA A 1 721 ? -28.750 2.447 24.125 1.00 87.12 721 ALA A C 1
ATOM 5189 O O . ALA A 1 721 ? -29.189 1.605 23.334 1.00 87.12 721 ALA A O 1
ATOM 5190 N N . PHE A 1 722 ? -27.580 2.286 24.763 1.00 94.06 722 PHE A N 1
ATOM 5191 C CA . PHE A 1 722 ? -26.794 1.062 24.579 1.00 94.06 722 PHE A CA 1
ATOM 5192 C C . PHE A 1 722 ? -27.604 -0.127 25.092 1.00 94.06 722 PHE A C 1
ATOM 5194 O O . PHE A 1 722 ? -28.081 -0.107 26.225 1.00 94.06 722 PHE A O 1
ATOM 5201 N N . THR A 1 723 ? -27.788 -1.154 24.272 1.00 95.88 723 THR A N 1
ATOM 5202 C CA . THR A 1 723 ? -28.667 -2.274 24.617 1.00 95.88 723 THR A CA 1
ATOM 5203 C C . THR A 1 723 ? -27.875 -3.564 24.770 1.00 95.88 723 THR A C 1
ATOM 5205 O O . THR A 1 723 ? -27.137 -3.955 23.876 1.00 95.88 723 THR A O 1
ATOM 5208 N N . LEU A 1 724 ? -28.051 -4.250 25.896 1.00 97.69 724 LEU A N 1
ATOM 5209 C CA . LEU A 1 724 ? -27.563 -5.602 26.145 1.00 97.69 724 LEU A CA 1
ATOM 5210 C C . LEU A 1 724 ? -28.725 -6.572 25.910 1.00 97.69 724 LEU A C 1
ATOM 5212 O O . LEU A 1 724 ? -29.707 -6.564 26.655 1.00 97.69 724 LEU A O 1
ATOM 5216 N N . SER A 1 725 ? -28.633 -7.364 24.845 1.00 96.69 725 SER A N 1
ATOM 5217 C CA . SER A 1 725 ? -29.678 -8.303 24.418 1.00 96.69 725 SER A CA 1
ATOM 5218 C C . SER A 1 725 ? -29.275 -9.756 24.663 1.00 96.69 725 SER A C 1
ATOM 5220 O O . SER A 1 725 ? -28.188 -10.035 25.167 1.00 96.69 725 SER A O 1
ATOM 5222 N N . SER A 1 726 ? -30.166 -10.689 24.316 1.00 95.88 726 SER A N 1
ATOM 5223 C CA . SER A 1 726 ? -29.918 -12.131 24.436 1.00 95.88 726 SER A CA 1
ATOM 5224 C C . SER A 1 726 ? -28.560 -12.530 23.838 1.00 95.88 726 SER A C 1
ATOM 5226 O O . SER A 1 726 ? -28.199 -12.070 22.754 1.00 95.88 726 SER A O 1
ATOM 5228 N N . GLY A 1 727 ? -27.815 -13.365 24.571 1.00 91.62 727 GLY A N 1
ATOM 5229 C CA . GLY A 1 727 ? -26.468 -13.833 24.219 1.00 91.62 727 GLY A CA 1
ATOM 5230 C C . GLY A 1 727 ? -25.322 -13.102 24.933 1.00 91.62 727 GLY A C 1
ATOM 5231 O O . GLY A 1 727 ? -24.234 -13.662 25.062 1.00 91.62 727 GLY A O 1
ATOM 5232 N N . VAL A 1 728 ? -25.560 -11.896 25.464 1.00 97.62 728 VAL A N 1
ATOM 5233 C CA . VAL A 1 728 ? -24.538 -11.147 26.213 1.00 97.62 728 VAL A CA 1
ATOM 5234 C C . VAL A 1 728 ? -24.141 -11.872 27.501 1.00 97.62 728 VAL A C 1
ATOM 5236 O O . VAL A 1 728 ? -24.972 -12.457 28.192 1.00 97.62 728 VAL A O 1
ATOM 5239 N N . GLN A 1 729 ? -22.861 -11.759 27.859 1.00 97.62 729 GLN A N 1
ATOM 5240 C CA . GLN A 1 729 ? -22.316 -12.112 29.170 1.00 97.62 729 GLN A CA 1
ATOM 5241 C C . GLN A 1 729 ? -21.375 -10.998 29.644 1.00 97.62 729 GLN A C 1
ATOM 5243 O O . GLN A 1 729 ? -20.667 -10.411 28.824 1.00 97.62 729 GLN A O 1
ATOM 5248 N N . LEU A 1 730 ? -21.353 -10.722 30.951 1.00 98.38 730 LEU A N 1
ATOM 5249 C CA . LEU A 1 730 ? -20.443 -9.760 31.587 1.00 98.38 730 LEU A CA 1
ATOM 5250 C C . LEU A 1 730 ? -19.490 -10.520 32.522 1.00 98.38 730 LEU A C 1
ATOM 5252 O O . LEU A 1 730 ? -19.755 -10.705 33.709 1.00 98.38 730 LEU A O 1
ATOM 5256 N N . ASN A 1 731 ? -18.390 -11.018 31.964 1.00 98.12 731 ASN A N 1
ATOM 5257 C CA . ASN A 1 731 ? -17.491 -11.953 32.633 1.00 98.12 731 ASN A CA 1
ATOM 5258 C C . ASN A 1 731 ? -16.336 -11.248 33.363 1.00 98.12 731 ASN A C 1
ATOM 5260 O O . ASN A 1 731 ? -15.858 -10.193 32.940 1.00 98.12 731 ASN A O 1
ATOM 5264 N N . GLY A 1 732 ? -15.826 -11.902 34.409 1.00 97.62 732 GLY A N 1
ATOM 5265 C CA . GLY A 1 732 ? -14.597 -11.526 35.113 1.00 97.62 732 GLY A CA 1
ATOM 5266 C C . GLY A 1 732 ? -14.776 -10.558 36.290 1.00 97.62 732 GLY A C 1
ATOM 5267 O O . GLY A 1 732 ? -15.871 -10.085 36.584 1.00 97.62 732 GLY A O 1
ATOM 5268 N N . ALA A 1 733 ? -13.670 -10.327 37.004 1.00 97.69 733 ALA A N 1
ATOM 5269 C CA . ALA A 1 733 ? -13.604 -9.528 38.233 1.00 97.69 733 ALA A CA 1
ATOM 5270 C C . ALA A 1 733 ? -13.298 -8.036 37.991 1.00 97.69 733 ALA A C 1
ATOM 5272 O O . ALA A 1 733 ? -12.989 -7.308 38.934 1.00 97.69 733 ALA A O 1
ATOM 5273 N N . GLY A 1 734 ? -13.325 -7.583 36.739 1.00 98.31 734 GLY A N 1
ATOM 5274 C CA . GLY A 1 734 ? -13.208 -6.176 36.368 1.00 98.31 734 GLY A CA 1
ATOM 5275 C C . GLY A 1 734 ? -14.457 -5.379 36.723 1.00 98.31 734 GLY A C 1
ATOM 5276 O O . GLY A 1 734 ? -15.412 -5.913 37.296 1.00 98.31 734 GLY A O 1
ATOM 5277 N N . VAL A 1 735 ? -14.439 -4.089 36.395 1.00 98.50 735 VAL A N 1
ATOM 5278 C CA . VAL A 1 735 ? -15.565 -3.180 36.635 1.00 98.50 735 VAL A CA 1
ATOM 5279 C C . VAL A 1 735 ? -16.315 -2.933 35.335 1.00 98.50 735 VAL A C 1
ATOM 5281 O O . VAL A 1 735 ? -15.721 -2.597 34.312 1.00 98.50 735 VAL A O 1
ATOM 5284 N N . TYR A 1 736 ? -17.634 -3.062 35.407 1.00 98.56 736 TYR A N 1
ATOM 5285 C CA . TYR A 1 736 ? -18.562 -2.595 34.389 1.00 98.56 736 TYR A CA 1
ATOM 5286 C C . TYR A 1 736 ? -19.186 -1.299 34.897 1.00 98.56 736 TYR A C 1
ATOM 5288 O O . TYR A 1 736 ? -19.721 -1.272 36.005 1.00 98.56 736 TYR A O 1
ATOM 5296 N N . ARG A 1 737 ? -19.088 -0.208 34.140 1.00 96.88 737 ARG A N 1
ATOM 5297 C CA . ARG A 1 737 ? -19.491 1.119 34.615 1.00 96.88 737 ARG A CA 1
ATOM 5298 C C . ARG A 1 737 ? -20.454 1.801 33.660 1.00 96.88 737 ARG A C 1
ATOM 5300 O O . ARG A 1 737 ? -20.186 1.920 32.472 1.00 96.88 737 ARG A O 1
ATOM 5307 N N . LEU A 1 738 ? -21.557 2.287 34.216 1.00 95.25 738 LEU A N 1
ATOM 5308 C CA . LEU A 1 738 ? -22.430 3.268 33.593 1.00 95.25 738 LEU A CA 1
ATOM 5309 C C . LEU A 1 738 ? -22.013 4.638 34.122 1.00 95.25 738 LEU A C 1
ATOM 5311 O O . LEU A 1 738 ? -22.312 4.978 35.269 1.00 95.25 738 LEU A O 1
ATOM 5315 N N . ASP A 1 739 ? -21.322 5.405 33.289 1.00 92.25 739 ASP A N 1
ATOM 5316 C CA . ASP A 1 739 ? -20.839 6.737 33.620 1.00 92.25 739 ASP A CA 1
ATOM 5317 C C . ASP A 1 739 ? -21.631 7.807 32.856 1.00 92.25 739 ASP A C 1
ATOM 5319 O O . ASP A 1 739 ? -21.377 8.134 31.694 1.00 92.25 739 ASP A O 1
ATOM 5323 N N . GLY A 1 740 ? -22.685 8.304 33.499 1.00 89.19 740 GLY A N 1
ATOM 5324 C CA . GLY A 1 740 ? -23.611 9.261 32.893 1.00 89.19 740 GLY A CA 1
ATOM 5325 C C . GLY A 1 740 ? -24.285 8.794 31.595 1.00 89.19 740 GLY A C 1
ATOM 5326 O O . GLY A 1 740 ? -24.728 9.619 30.791 1.00 89.19 740 GLY A O 1
ATOM 5327 N N . SER A 1 741 ? -24.361 7.480 31.377 1.00 90.75 741 SER A N 1
ATOM 5328 C CA . SER A 1 741 ? -24.957 6.837 30.204 1.00 90.75 741 SER A CA 1
ATOM 5329 C C . SER A 1 741 ? -26.254 6.098 30.548 1.00 90.75 741 SER A C 1
ATOM 5331 O O . SER A 1 741 ? -26.535 5.794 31.708 1.00 90.75 741 SER A O 1
ATOM 5333 N N . THR A 1 742 ? -27.071 5.805 29.533 1.00 92.56 742 THR A N 1
ATOM 5334 C CA . THR A 1 742 ? -28.224 4.896 29.668 1.00 92.56 742 THR A CA 1
ATOM 5335 C C . THR A 1 742 ? -27.907 3.550 29.030 1.00 92.56 742 THR A C 1
ATOM 5337 O O . THR A 1 742 ? -27.550 3.507 27.850 1.00 92.56 742 THR A O 1
ATOM 5340 N N . VAL A 1 743 ? -28.075 2.465 29.793 1.00 95.19 743 VAL A N 1
ATOM 5341 C CA . VAL A 1 743 ? -27.874 1.087 29.324 1.00 95.19 743 VAL A CA 1
ATOM 5342 C C . VAL A 1 743 ? -29.120 0.240 29.603 1.00 95.19 743 VAL A C 1
ATOM 5344 O O . VAL A 1 743 ? -29.603 0.167 30.737 1.00 95.19 743 VAL A O 1
ATOM 5347 N N . ASN A 1 744 ? -29.633 -0.412 28.558 1.00 95.62 744 ASN A N 1
ATOM 5348 C CA . ASN A 1 744 ? -30.785 -1.311 28.607 1.00 95.62 744 ASN A CA 1
ATOM 5349 C C . ASN A 1 744 ? -30.316 -2.757 28.826 1.00 95.62 744 ASN A C 1
ATOM 5351 O O . ASN A 1 744 ? -29.750 -3.369 27.923 1.00 95.62 744 ASN A O 1
ATOM 5355 N N . PHE A 1 745 ? -30.595 -3.330 29.990 1.00 97.25 745 PHE A N 1
ATOM 5356 C CA . PHE A 1 745 ? -30.384 -4.740 30.311 1.00 97.25 745 PHE A CA 1
ATOM 5357 C C . PHE A 1 745 ? -31.653 -5.522 29.943 1.00 97.25 745 PHE A C 1
ATOM 5359 O O . PHE A 1 745 ? -32.564 -5.651 30.757 1.00 97.25 745 PHE A O 1
ATOM 5366 N N . ASN A 1 746 ? -31.755 -6.004 28.701 1.00 96.12 746 ASN A N 1
ATOM 5367 C CA . ASN A 1 746 ? -32.959 -6.678 28.181 1.00 96.12 746 ASN A CA 1
ATOM 5368 C C . ASN A 1 746 ? -32.889 -8.213 28.238 1.00 96.12 746 ASN A C 1
ATOM 5370 O O . ASN A 1 746 ? -33.808 -8.890 27.784 1.00 96.12 746 ASN A O 1
ATOM 5374 N N . THR A 1 747 ? -31.817 -8.762 28.802 1.00 97.12 747 THR A N 1
ATOM 5375 C CA . THR A 1 747 ? -31.647 -10.191 29.075 1.00 97.12 747 THR A CA 1
ATOM 5376 C C . THR A 1 747 ? -31.157 -10.378 30.504 1.00 97.12 747 THR A C 1
ATOM 5378 O O . THR A 1 747 ? -30.567 -9.460 31.077 1.00 97.12 747 THR A O 1
ATOM 5381 N N . ASP A 1 748 ? -31.388 -11.560 31.067 1.00 97.62 748 ASP A N 1
ATOM 5382 C CA . ASP A 1 748 ? -30.881 -11.907 32.392 1.00 97.62 748 ASP A CA 1
ATOM 5383 C C . ASP A 1 748 ? -29.348 -11.975 32.370 1.00 97.62 748 ASP A C 1
ATOM 5385 O O . ASP A 1 748 ? -28.763 -12.623 31.499 1.00 97.62 748 ASP A O 1
ATOM 5389 N N . LEU A 1 749 ? -28.700 -11.277 33.304 1.00 97.81 749 LEU A N 1
ATOM 5390 C CA . LEU A 1 749 ? -27.248 -11.109 33.354 1.00 97.81 749 LEU A CA 1
ATOM 5391 C C . LEU A 1 749 ? -26.708 -11.244 34.777 1.00 97.81 749 LEU A C 1
ATOM 5393 O O . LEU A 1 749 ? -27.298 -10.764 35.745 1.00 97.81 749 LEU A O 1
ATOM 5397 N N . GLY A 1 750 ? -25.534 -11.863 34.885 1.00 97.94 750 GLY A N 1
ATOM 5398 C CA . GLY A 1 750 ? -24.693 -11.832 36.078 1.00 97.94 750 GLY A CA 1
ATOM 5399 C C . GLY A 1 750 ? -23.488 -10.923 35.855 1.00 97.94 750 GLY A C 1
ATOM 5400 O O . GLY A 1 750 ? -22.931 -10.902 34.760 1.00 97.94 750 GLY A O 1
ATOM 5401 N N . VAL A 1 751 ? -23.085 -10.187 36.887 1.00 98.62 751 VAL A N 1
ATOM 5402 C CA . VAL A 1 751 ? -21.884 -9.344 36.887 1.00 98.62 751 VAL A CA 1
ATOM 5403 C C . VAL A 1 751 ? -21.247 -9.344 38.276 1.00 98.62 751 VAL A C 1
ATOM 5405 O O . VAL A 1 751 ? -21.948 -9.370 39.287 1.00 98.62 751 VAL A O 1
ATOM 5408 N N . GLN A 1 752 ? -19.915 -9.321 38.360 1.00 98.50 752 GLN A N 1
ATOM 5409 C CA . GLN A 1 752 ? -19.247 -9.250 39.665 1.00 98.50 752 GLN A CA 1
ATOM 5410 C C . GLN A 1 752 ? -19.264 -7.827 40.221 1.00 98.50 752 GLN A C 1
ATOM 5412 O O . GLN A 1 752 ? -19.736 -7.621 41.339 1.00 98.50 752 GLN A O 1
ATOM 5417 N N . ASN A 1 753 ? -18.776 -6.857 39.440 1.00 98.56 753 ASN A N 1
ATOM 5418 C CA . ASN A 1 753 ? -18.668 -5.466 39.869 1.00 98.56 753 ASN A CA 1
ATOM 5419 C C . ASN A 1 753 ? -19.374 -4.513 38.906 1.00 98.56 753 ASN A C 1
ATOM 5421 O O . ASN A 1 753 ? -19.103 -4.543 37.702 1.00 98.56 753 ASN A O 1
ATOM 5425 N N . LEU A 1 754 ? -20.242 -3.657 39.447 1.00 98.25 754 LEU A N 1
ATOM 5426 C CA . LEU A 1 754 ? -21.042 -2.712 38.673 1.00 98.25 754 LEU A CA 1
ATOM 5427 C C . LEU A 1 754 ? -21.078 -1.326 39.321 1.00 98.25 754 LEU A C 1
ATOM 5429 O O . LEU A 1 754 ? -21.490 -1.178 40.470 1.00 98.25 754 LEU A O 1
ATOM 5433 N N . ASP A 1 755 ? -20.737 -0.303 38.548 1.00 96.06 755 ASP A N 1
ATOM 5434 C CA . ASP A 1 755 ? -20.754 1.091 38.984 1.00 96.06 755 ASP A CA 1
ATOM 5435 C C . ASP A 1 755 ? -21.818 1.889 38.217 1.00 96.06 755 ASP A C 1
ATOM 5437 O O . ASP A 1 755 ? -21.843 1.882 36.989 1.00 96.06 755 ASP A O 1
ATOM 5441 N N . LEU A 1 756 ? -22.670 2.620 38.936 1.00 93.75 756 LEU A N 1
ATOM 5442 C CA . LEU A 1 756 ? -23.533 3.676 38.403 1.00 93.75 756 LEU A CA 1
ATOM 5443 C C . LEU A 1 756 ? -23.057 5.003 38.984 1.00 93.75 756 LEU A C 1
ATOM 5445 O O . LEU A 1 756 ? -23.341 5.327 40.145 1.00 93.75 756 LEU A O 1
ATOM 5449 N N . VAL A 1 757 ? -22.317 5.749 38.172 1.00 90.44 757 VAL A N 1
ATOM 5450 C CA . VAL A 1 757 ? -21.635 6.977 38.582 1.00 90.44 757 VAL A CA 1
ATOM 5451 C C . VAL A 1 757 ? -21.789 8.068 37.524 1.00 90.44 757 VAL A C 1
ATOM 5453 O O . VAL A 1 757 ? -22.267 7.828 36.418 1.00 90.44 757 VAL A O 1
ATOM 5456 N N . THR A 1 758 ? -21.371 9.279 37.873 1.00 86.38 758 THR A N 1
ATOM 5457 C CA . THR A 1 758 ? -21.121 10.349 36.907 1.00 86.38 758 THR A CA 1
ATOM 5458 C C . THR A 1 758 ? -19.746 10.929 37.207 1.00 86.38 758 THR A C 1
ATOM 5460 O O . THR A 1 758 ? -19.534 11.528 38.264 1.00 86.38 758 THR A O 1
ATOM 5463 N N . THR A 1 759 ? -18.804 10.762 36.291 1.00 79.31 759 THR A N 1
ATOM 5464 C CA . THR A 1 759 ? -17.510 11.435 36.301 1.00 79.31 759 THR A CA 1
ATOM 5465 C C . THR A 1 759 ? -17.570 12.656 35.374 1.00 79.31 759 THR A C 1
ATOM 5467 O O . THR A 1 759 ? -18.353 12.717 34.427 1.00 79.31 759 THR A O 1
ATOM 5470 N N . GLY A 1 760 ? -16.817 13.715 35.688 1.00 69.69 760 GLY A N 1
ATOM 5471 C CA . GLY A 1 760 ? -16.651 14.857 34.775 1.00 69.69 760 GLY A CA 1
ATOM 5472 C C . GLY A 1 760 ? -17.874 15.759 34.522 1.00 69.69 760 GLY A C 1
ATOM 5473 O O . GLY A 1 760 ? -17.836 16.547 33.584 1.00 69.69 760 GLY A O 1
ATOM 5474 N N . GLY A 1 761 ? -18.938 15.692 35.335 1.00 66.00 761 GLY A N 1
ATOM 5475 C CA . GLY A 1 761 ? -20.102 16.591 35.217 1.00 66.00 761 GLY A CA 1
ATOM 5476 C C . GLY A 1 761 ? -21.103 16.230 34.110 1.00 66.00 761 GLY A C 1
ATOM 5477 O O . GLY A 1 761 ? -21.863 17.094 33.679 1.00 66.00 761 GLY A O 1
ATOM 5478 N N . GLY A 1 762 ? -21.091 14.977 33.639 1.00 69.81 762 GLY A N 1
ATOM 5479 C CA . GLY A 1 762 ? -22.010 14.472 32.615 1.00 69.81 762 GLY A CA 1
ATOM 5480 C C . GLY A 1 762 ? -23.463 14.266 33.076 1.00 69.81 762 GLY A C 1
ATOM 5481 O O . GLY A 1 762 ? -23.873 14.658 34.169 1.00 69.81 762 GLY A O 1
ATOM 5482 N N . ASN A 1 763 ? -24.258 13.623 32.213 1.00 80.38 763 ASN A N 1
ATOM 5483 C CA . ASN A 1 763 ? -25.635 13.223 32.514 1.00 80.38 763 ASN A CA 1
ATOM 5484 C C . ASN A 1 763 ? -25.711 12.238 33.698 1.00 80.38 763 ASN A C 1
ATOM 5486 O O . ASN A 1 763 ? -24.711 11.680 34.147 1.00 80.38 763 ASN A O 1
ATOM 5490 N N . SER A 1 764 ? -26.915 12.015 34.226 1.00 86.44 764 SER A N 1
ATOM 5491 C CA . SER A 1 764 ? -27.130 10.996 35.260 1.00 86.44 764 SER A CA 1
ATOM 5492 C C . SER A 1 764 ? -27.225 9.598 34.634 1.00 86.44 764 SER A C 1
ATOM 5494 O O . SER A 1 764 ? -27.956 9.437 33.652 1.00 86.44 764 SER A O 1
ATOM 5496 N N . PRO A 1 765 ? -26.540 8.577 35.183 1.00 91.81 765 PRO A N 1
ATOM 5497 C CA . PRO A 1 765 ? -26.583 7.232 34.627 1.00 91.81 765 PRO A CA 1
ATOM 5498 C C . PRO A 1 765 ? -27.984 6.635 34.785 1.00 91.81 765 PRO A C 1
ATOM 5500 O O . PRO A 1 765 ? -28.684 6.893 35.768 1.00 91.81 765 PRO A O 1
ATOM 5503 N N . THR A 1 766 ? -28.406 5.826 33.819 1.00 93.62 766 THR A N 1
ATOM 5504 C CA . THR A 1 766 ? -29.674 5.097 33.886 1.00 93.62 766 THR A CA 1
ATOM 5505 C C . THR A 1 766 ? -29.464 3.631 33.546 1.00 93.62 766 THR A C 1
ATOM 5507 O O . THR A 1 766 ? -29.100 3.281 32.426 1.00 93.62 766 THR A O 1
ATOM 5510 N N . LEU A 1 767 ? -29.744 2.767 34.514 1.00 96.00 767 LEU A N 1
ATOM 5511 C CA . LEU A 1 767 ? -29.866 1.330 34.310 1.00 96.00 767 LEU A CA 1
ATOM 5512 C C . LEU A 1 767 ? -31.337 1.022 34.051 1.00 96.00 767 LEU A C 1
ATOM 5514 O O . LEU A 1 767 ? -32.177 1.323 34.897 1.00 96.00 767 LEU A O 1
ATOM 5518 N N . THR A 1 768 ? -31.665 0.427 32.906 1.00 95.38 768 THR A N 1
ATOM 5519 C CA . THR A 1 768 ? -33.053 0.073 32.567 1.00 95.38 768 THR A CA 1
ATOM 5520 C C . THR A 1 768 ? -33.165 -1.294 31.888 1.00 95.38 768 THR A C 1
ATOM 5522 O O . THR A 1 768 ? -32.189 -2.038 31.857 1.00 95.38 768 THR A O 1
ATOM 5525 N N . GLY A 1 769 ? -34.342 -1.651 31.374 1.00 95.75 769 GLY A N 1
ATOM 5526 C CA . GLY A 1 769 ? -34.596 -2.897 30.644 1.00 95.75 769 GLY A CA 1
ATOM 5527 C C . GLY A 1 769 ? -35.403 -3.944 31.419 1.00 95.75 769 GLY A C 1
ATOM 5528 O O . GLY A 1 769 ? -35.753 -3.761 32.589 1.00 95.75 769 GLY A O 1
ATOM 5529 N N . SER A 1 770 ? -35.750 -5.029 30.726 1.00 96.31 770 SER A N 1
ATOM 5530 C CA . SER A 1 770 ? -36.625 -6.100 31.228 1.00 96.31 770 SER A CA 1
ATOM 5531 C C . SER A 1 770 ? -35.898 -7.269 31.896 1.00 96.31 770 SER A C 1
ATOM 5533 O O . SER A 1 770 ? -36.551 -8.090 32.530 1.00 96.31 770 SER A O 1
ATOM 5535 N N . GLY A 1 771 ? -34.580 -7.372 31.732 1.00 97.25 771 GLY A N 1
ATOM 5536 C CA . GLY A 1 771 ? -33.771 -8.472 32.246 1.00 97.25 771 GLY A CA 1
ATOM 5537 C C . GLY A 1 771 ? -33.434 -8.333 33.729 1.00 97.25 771 GLY A C 1
ATOM 5538 O O . GLY A 1 771 ? -33.262 -7.225 34.259 1.00 97.25 771 GLY A O 1
ATOM 5539 N N . ASN A 1 772 ? -33.309 -9.476 34.396 1.00 97.25 772 ASN A N 1
ATOM 5540 C CA . ASN A 1 772 ? -32.837 -9.570 35.768 1.00 97.25 772 ASN A CA 1
ATOM 5541 C C . ASN A 1 772 ? -31.317 -9.398 35.818 1.00 97.25 772 ASN A C 1
ATOM 5543 O O . ASN A 1 772 ? -30.586 -10.005 35.040 1.00 97.25 772 ASN A O 1
ATOM 5547 N N . LEU A 1 773 ? -30.823 -8.594 36.754 1.00 98.25 773 LEU A N 1
ATOM 5548 C CA . LEU A 1 773 ? -29.399 -8.314 36.905 1.00 98.25 773 LEU A CA 1
ATOM 5549 C C . LEU A 1 773 ? -28.916 -8.770 38.277 1.00 98.25 773 LEU A C 1
ATOM 5551 O O . LEU A 1 773 ? -29.336 -8.212 39.287 1.00 98.25 773 LEU A O 1
ATOM 5555 N N . THR A 1 774 ? -28.020 -9.754 38.308 1.00 98.44 774 THR A N 1
ATOM 5556 C CA . THR A 1 774 ? -27.438 -10.298 39.543 1.00 98.44 774 THR A CA 1
ATOM 5557 C C . THR A 1 774 ? -26.020 -9.785 39.750 1.00 98.44 774 THR A C 1
ATOM 5559 O O . THR A 1 774 ? -25.148 -10.014 38.914 1.00 98.44 774 THR A O 1
ATOM 5562 N N . ILE A 1 775 ? -25.778 -9.132 40.886 1.00 98.69 775 ILE A N 1
ATOM 5563 C CA . ILE A 1 775 ? -24.466 -8.645 41.304 1.00 98.69 775 ILE A CA 1
ATOM 5564 C C . ILE A 1 775 ? -23.883 -9.622 42.320 1.00 98.69 775 ILE A C 1
ATOM 5566 O O . ILE A 1 775 ? -24.480 -9.840 43.375 1.00 98.69 775 ILE A O 1
ATOM 5570 N N . SER A 1 776 ? -22.707 -10.181 42.028 1.00 98.50 776 SER A N 1
ATOM 5571 C CA . SER A 1 776 ? -22.079 -11.200 42.879 1.00 98.50 776 SER A CA 1
ATOM 5572 C C . SER A 1 776 ? -20.915 -10.711 43.745 1.00 98.50 776 SER A C 1
ATOM 5574 O O . SER A 1 776 ? -20.419 -11.495 44.548 1.00 98.50 776 SER A O 1
ATOM 5576 N N . ASN A 1 777 ? -20.455 -9.462 43.595 1.00 98.56 777 ASN A N 1
ATOM 5577 C CA . ASN A 1 777 ? -19.398 -8.899 44.442 1.00 98.56 777 ASN A CA 1
ATOM 5578 C C . ASN A 1 777 ? -19.715 -7.478 44.931 1.00 98.56 777 ASN A C 1
ATOM 5580 O O . ASN A 1 777 ? -20.157 -7.324 46.065 1.00 98.56 777 ASN A O 1
ATOM 5584 N N . VAL A 1 778 ? -19.513 -6.436 44.120 1.00 98.38 778 VAL A N 1
ATOM 5585 C CA . VAL A 1 778 ? -19.709 -5.042 44.561 1.00 98.38 778 VAL A CA 1
ATOM 5586 C C . VAL A 1 778 ? -20.556 -4.261 43.568 1.00 98.38 778 VAL A C 1
ATOM 5588 O O . VAL A 1 778 ? -20.281 -4.252 42.374 1.00 98.38 778 VAL A O 1
ATOM 5591 N N . MET A 1 779 ? -21.556 -3.540 44.068 1.00 97.38 779 MET A N 1
ATOM 5592 C CA . MET A 1 779 ? -22.253 -2.511 43.303 1.00 97.38 779 MET A CA 1
ATOM 5593 C C . MET A 1 779 ? -22.072 -1.149 43.959 1.00 97.38 779 MET A C 1
ATOM 5595 O O . MET A 1 779 ? -22.303 -1.019 45.160 1.00 97.38 779 MET A O 1
ATOM 5599 N N . ASN A 1 780 ? -21.721 -0.128 43.182 1.00 95.50 780 ASN A N 1
ATOM 5600 C CA . ASN A 1 780 ? -21.723 1.260 43.637 1.00 95.50 780 ASN A CA 1
ATOM 5601 C C . ASN A 1 780 ? -22.817 2.038 42.910 1.00 95.50 780 ASN A C 1
ATOM 5603 O O . ASN A 1 780 ? -22.835 2.092 41.684 1.00 95.50 780 ASN A O 1
ATOM 5607 N N . TRP A 1 781 ? -23.711 2.673 43.661 1.00 93.56 781 TRP A N 1
ATOM 5608 C CA . TRP A 1 781 ? -24.731 3.563 43.120 1.00 93.56 781 TRP A CA 1
ATOM 5609 C C . TRP A 1 781 ? -24.618 4.928 43.779 1.00 93.56 781 TRP A C 1
ATOM 5611 O O . TRP A 1 781 ? -24.975 5.115 44.945 1.00 93.56 781 TRP A O 1
ATOM 5621 N N . THR A 1 782 ? -24.053 5.874 43.035 1.00 90.06 782 THR A N 1
ATOM 5622 C CA . THR A 1 782 ? -23.758 7.219 43.543 1.00 90.06 782 THR A CA 1
ATOM 5623 C C . THR A 1 782 ? -24.611 8.291 42.881 1.00 90.06 782 THR A C 1
ATOM 5625 O O . THR A 1 782 ? -24.762 9.368 43.447 1.00 90.06 782 THR A O 1
ATOM 5628 N N . GLN A 1 783 ? -25.190 8.016 41.709 1.00 88.38 783 GLN A N 1
ATOM 5629 C CA . GLN A 1 783 ? -26.071 8.939 41.000 1.00 88.38 783 GLN A CA 1
ATOM 5630 C C . GLN A 1 783 ? -27.045 8.185 40.083 1.00 88.38 783 GLN A C 1
ATOM 5632 O O . GLN A 1 783 ? -26.832 7.024 39.738 1.00 88.38 783 GLN A O 1
ATOM 5637 N N . GLY A 1 784 ? -28.113 8.864 39.663 1.00 90.38 784 GLY A N 1
ATOM 5638 C CA . GLY A 1 784 ? -28.969 8.429 38.564 1.00 90.38 784 GLY A CA 1
ATOM 5639 C C . GLY A 1 784 ? -30.113 7.497 38.945 1.00 90.38 784 GLY A C 1
ATOM 5640 O O . GLY A 1 784 ? -30.583 7.495 40.084 1.00 90.38 784 GLY A O 1
ATOM 5641 N N . THR A 1 785 ? -30.617 6.763 37.952 1.00 92.44 785 THR A N 1
ATOM 5642 C CA . THR A 1 785 ? -31.883 6.024 38.047 1.00 92.44 785 THR A CA 1
ATOM 5643 C C . THR A 1 785 ? -31.713 4.549 37.702 1.00 92.44 785 THR A C 1
ATOM 5645 O O . THR A 1 785 ? -31.082 4.195 36.712 1.00 92.44 785 THR A O 1
ATOM 5648 N N . MET A 1 786 ? -32.346 3.679 38.482 1.00 95.75 786 MET A N 1
ATOM 5649 C CA . MET A 1 786 ? -32.625 2.299 38.103 1.00 95.75 786 MET A CA 1
ATOM 5650 C C . MET A 1 786 ? -34.107 2.166 37.738 1.00 95.75 786 MET A C 1
ATOM 5652 O O . MET A 1 786 ? -34.979 2.457 38.556 1.00 95.75 786 MET A O 1
ATOM 5656 N N . SER A 1 787 ? -34.410 1.741 36.516 1.00 94.88 787 SER A N 1
ATOM 5657 C CA . SER A 1 787 ? -35.768 1.642 35.968 1.00 94.88 787 SER A CA 1
ATOM 5658 C C . SER A 1 787 ? -35.975 0.366 35.146 1.00 94.88 787 SER A C 1
ATOM 5660 O O . SER A 1 787 ? -35.106 -0.507 35.098 1.00 94.88 787 SER A O 1
ATOM 5662 N N . GLY A 1 788 ? -37.143 0.238 34.514 1.00 95.19 788 GLY A N 1
ATOM 5663 C CA . GLY A 1 788 ? -37.517 -0.943 33.735 1.00 95.19 788 GLY A CA 1
ATOM 5664 C C . GLY A 1 788 ? -38.228 -2.013 34.566 1.00 95.19 788 GLY A C 1
ATOM 5665 O O . GLY A 1 788 ? -38.388 -1.878 35.776 1.00 95.19 788 GLY A O 1
ATOM 5666 N N . SER A 1 789 ? -38.696 -3.066 33.896 1.00 95.12 789 SER A N 1
ATOM 5667 C CA . SER A 1 789 ? -39.472 -4.145 34.522 1.00 95.12 789 SER A CA 1
ATOM 5668 C C . SER A 1 789 ? -38.620 -5.257 35.142 1.00 95.12 789 SER A C 1
ATOM 5670 O O . SER A 1 789 ? -39.173 -6.105 35.839 1.00 95.12 789 SER A O 1
ATOM 5672 N N . GLY A 1 790 ? -37.305 -5.277 34.898 1.00 95.25 790 GLY A N 1
ATOM 5673 C CA . GLY A 1 790 ? -36.406 -6.301 35.435 1.00 95.25 790 GLY A CA 1
ATOM 5674 C C . GLY A 1 790 ? -36.136 -6.177 36.940 1.00 95.25 790 GLY A C 1
ATOM 5675 O O . GLY A 1 790 ? -36.341 -5.126 37.545 1.00 95.25 790 GLY A O 1
ATOM 5676 N N . LEU A 1 791 ? -35.613 -7.240 37.555 1.00 96.94 791 LEU A N 1
ATOM 5677 C CA . LEU A 1 791 ? -35.190 -7.264 38.964 1.00 96.94 791 LEU A CA 1
ATOM 5678 C C . LEU A 1 791 ? -33.692 -6.946 39.099 1.00 96.94 791 LEU A C 1
ATOM 5680 O O . LEU A 1 791 ? -32.892 -7.402 38.286 1.00 96.94 791 LEU A O 1
ATOM 5684 N N . THR A 1 792 ? -33.279 -6.155 40.091 1.00 98.12 792 THR A N 1
ATOM 5685 C CA . THR A 1 792 ? -31.860 -6.063 40.499 1.00 98.12 792 THR A CA 1
ATOM 5686 C C . THR A 1 792 ? -31.648 -6.941 41.727 1.00 98.12 792 THR A C 1
ATOM 5688 O O . THR A 1 792 ? -32.376 -6.786 42.700 1.00 98.12 792 THR A O 1
ATOM 5691 N N . ILE A 1 793 ? -30.669 -7.843 41.700 1.00 98.50 793 ILE A N 1
ATOM 5692 C CA . ILE A 1 793 ? -30.400 -8.821 42.759 1.00 98.50 793 ILE A CA 1
ATOM 5693 C C . ILE A 1 793 ? -28.983 -8.602 43.288 1.00 98.50 793 ILE A C 1
ATOM 5695 O O . ILE A 1 793 ? -28.013 -8.703 42.540 1.00 98.50 793 ILE A O 1
ATOM 5699 N N . ILE A 1 794 ? -28.848 -8.344 44.584 1.00 98.62 794 ILE A N 1
ATOM 5700 C CA . ILE A 1 794 ? -27.562 -8.350 45.288 1.00 98.62 794 ILE A CA 1
ATOM 5701 C C . ILE A 1 794 ? -27.388 -9.735 45.904 1.00 98.62 794 ILE A C 1
ATOM 5703 O O . ILE A 1 794 ? -28.125 -10.090 46.822 1.00 98.62 794 ILE A O 1
ATOM 5707 N N . ALA A 1 795 ? -26.454 -10.531 45.388 1.00 98.31 795 ALA A N 1
ATOM 5708 C CA . ALA A 1 795 ? -26.277 -11.920 45.801 1.00 98.31 795 ALA A CA 1
ATOM 5709 C C . ALA A 1 795 ? -25.741 -12.049 47.246 1.00 98.31 795 ALA A C 1
ATOM 5711 O O . ALA A 1 795 ? -25.163 -11.099 47.787 1.00 98.31 795 ALA A O 1
ATOM 5712 N N . PRO A 1 796 ? -25.867 -13.231 47.881 1.00 97.81 796 PRO A N 1
ATOM 5713 C CA . PRO A 1 796 ? -25.242 -13.493 49.175 1.00 97.81 796 PRO A CA 1
ATOM 5714 C C . PRO A 1 796 ? -23.737 -13.204 49.161 1.00 97.81 796 PRO A C 1
ATOM 5716 O O . PRO A 1 796 ? -23.021 -13.623 48.255 1.00 97.81 796 PRO A O 1
ATOM 5719 N N . GLY A 1 797 ? -23.257 -12.481 50.175 1.00 96.12 797 GLY A N 1
ATOM 5720 C CA . GLY A 1 797 ? -21.857 -12.053 50.282 1.00 96.12 797 GLY A CA 1
ATOM 5721 C C . GLY A 1 797 ? -21.487 -10.812 49.458 1.00 96.12 797 GLY A C 1
ATOM 5722 O O . GLY A 1 797 ? -20.443 -10.222 49.725 1.00 96.12 797 GLY A O 1
ATOM 5723 N N . ALA A 1 798 ? -22.337 -10.366 48.525 1.00 98.56 798 ALA A N 1
ATOM 5724 C CA . ALA A 1 798 ? -22.109 -9.135 47.776 1.00 98.56 798 ALA A CA 1
ATOM 5725 C C . ALA A 1 798 ? -22.416 -7.882 48.619 1.00 98.56 798 ALA A C 1
ATOM 5727 O O . ALA A 1 798 ? -23.219 -7.910 49.559 1.00 98.56 798 ALA A O 1
ATOM 5728 N N . THR A 1 799 ? -21.784 -6.764 48.263 1.00 98.50 799 THR A N 1
ATOM 5729 C CA . THR A 1 799 ? -21.972 -5.454 48.894 1.00 98.50 799 THR A CA 1
ATOM 5730 C C . THR A 1 799 ? -22.574 -4.460 47.909 1.00 98.50 799 THR A C 1
ATOM 5732 O O . THR A 1 799 ? -22.056 -4.267 46.812 1.00 98.50 799 THR A O 1
ATOM 5735 N N . PHE A 1 800 ? -23.641 -3.782 48.319 1.00 97.88 800 PHE A N 1
ATOM 5736 C CA . PHE A 1 800 ? -24.261 -2.701 47.568 1.00 97.88 800 PHE A CA 1
ATOM 5737 C C . PHE A 1 800 ? -24.080 -1.367 48.294 1.00 97.88 800 PHE A C 1
ATOM 5739 O O . PHE A 1 800 ? -24.710 -1.098 49.317 1.00 97.88 800 PHE A O 1
ATOM 5746 N N . ASN A 1 801 ? -23.209 -0.522 47.754 1.00 96.19 801 ASN A N 1
ATOM 5747 C CA . ASN A 1 801 ? -22.908 0.797 48.287 1.00 96.19 801 ASN A CA 1
ATOM 5748 C C . ASN A 1 801 ? -23.830 1.843 47.660 1.00 96.19 801 ASN A C 1
ATOM 5750 O O . ASN A 1 801 ? -23.769 2.096 46.457 1.00 96.19 801 ASN A O 1
ATOM 5754 N N . ILE A 1 802 ? -24.635 2.498 48.492 1.00 93.44 802 ILE A N 1
ATOM 5755 C CA . ILE A 1 802 ? -25.470 3.635 48.104 1.00 93.44 802 ILE A CA 1
ATOM 5756 C C . ILE A 1 802 ? -24.882 4.875 48.780 1.00 93.44 802 ILE A C 1
ATOM 5758 O O . ILE A 1 802 ? -25.093 5.083 49.979 1.00 93.44 802 ILE A O 1
ATOM 5762 N N . ALA A 1 803 ? -24.111 5.671 48.035 1.00 85.69 803 ALA A N 1
ATOM 5763 C CA . ALA A 1 803 ? -23.218 6.696 48.591 1.00 85.69 803 ALA A CA 1
ATOM 5764 C C . ALA A 1 803 ? -23.611 8.146 48.244 1.00 85.69 803 ALA A C 1
ATOM 5766 O O . ALA A 1 803 ? -24.529 8.397 47.466 1.00 85.69 803 ALA A O 1
ATOM 5767 N N . ALA A 1 804 ? -22.957 9.111 48.906 1.00 61.84 804 ALA A N 1
ATOM 5768 C CA . ALA A 1 804 ? -23.339 10.523 48.917 1.00 61.84 804 ALA A CA 1
ATOM 5769 C C . ALA A 1 804 ? -22.903 11.293 47.657 1.00 61.84 804 ALA A C 1
ATOM 5771 O O . ALA A 1 804 ? -21.717 11.444 47.381 1.00 61.84 804 ALA A O 1
ATOM 5772 N N . ASN A 1 805 ? -23.890 11.849 46.958 1.00 62.44 805 ASN A N 1
ATOM 5773 C CA . ASN A 1 805 ? -23.795 12.876 45.919 1.00 62.44 805 ASN A CA 1
ATOM 5774 C C . ASN A 1 805 ? -25.107 13.689 46.025 1.00 62.44 805 ASN A C 1
ATOM 5776 O O . ASN A 1 805 ? -26.137 13.060 46.266 1.00 62.44 805 ASN A O 1
ATOM 5780 N N . PRO A 1 806 ? -25.135 15.036 45.937 1.00 66.94 806 PRO A N 1
ATOM 5781 C CA . PRO A 1 806 ? -26.312 15.876 46.245 1.00 66.94 806 PRO A CA 1
ATOM 5782 C C . PRO A 1 806 ? -27.634 15.571 45.508 1.00 66.94 806 PRO A C 1
ATOM 5784 O O . PRO A 1 806 ? -28.650 16.189 45.829 1.00 66.94 806 PRO A O 1
ATOM 5787 N N . TYR A 1 807 ? -27.664 14.649 44.544 1.00 73.00 807 TYR A N 1
ATOM 5788 C CA . TYR A 1 807 ? -28.841 14.342 43.728 1.00 73.00 807 TYR A CA 1
ATOM 5789 C C . TYR A 1 807 ? -29.612 13.124 44.236 1.00 73.00 807 TYR A C 1
ATOM 5791 O O . TYR A 1 807 ? -29.051 12.047 44.407 1.00 73.00 807 TYR A O 1
ATOM 5799 N N . THR A 1 808 ? -30.926 13.279 44.415 1.00 81.69 808 THR A N 1
ATOM 5800 C CA . THR A 1 808 ? -31.818 12.179 44.823 1.00 81.69 808 THR A CA 1
ATOM 5801 C C . THR A 1 808 ? -31.802 11.049 43.789 1.00 81.69 808 THR A C 1
ATOM 5803 O O . THR A 1 808 ? -31.927 11.304 42.592 1.00 81.69 808 THR A O 1
ATOM 5806 N N . LEU A 1 809 ? -31.661 9.808 44.256 1.00 91.88 809 LEU A N 1
ATOM 5807 C CA . LEU A 1 809 ? -31.594 8.611 43.417 1.00 91.88 809 LEU A CA 1
ATOM 5808 C C . LEU A 1 809 ? -32.995 8.153 42.991 1.00 91.88 809 LEU A C 1
ATOM 5810 O O . LEU A 1 809 ? -33.939 8.257 43.772 1.00 91.88 809 LEU A O 1
ATOM 5814 N N . GLY A 1 810 ? -33.142 7.625 41.776 1.00 93.50 810 GLY A N 1
ATOM 5815 C CA . GLY A 1 810 ? -34.422 7.118 41.266 1.00 93.50 810 GLY A CA 1
ATOM 5816 C C . GLY A 1 810 ? -34.480 5.592 41.226 1.00 93.50 810 GLY A C 1
ATOM 5817 O O . GLY A 1 810 ? -33.603 4.960 40.649 1.00 93.50 810 GLY A O 1
ATOM 5818 N N . LEU A 1 811 ? -35.529 4.983 41.773 1.00 95.19 811 LEU A N 1
ATOM 5819 C CA . LEU A 1 811 ? -35.776 3.543 41.704 1.00 95.19 811 LEU A CA 1
ATOM 5820 C C . LEU A 1 811 ? -37.203 3.272 41.216 1.00 95.19 811 LEU A C 1
ATOM 5822 O O . LEU A 1 811 ? -38.180 3.592 41.884 1.00 95.19 811 LEU A O 1
ATOM 5826 N N . SER A 1 812 ? -37.332 2.665 40.044 1.00 94.81 812 SER A N 1
ATOM 5827 C CA . SER A 1 812 ? -38.618 2.227 39.475 1.00 94.81 812 SER A CA 1
ATOM 5828 C C . SER A 1 812 ? -38.621 0.773 39.006 1.00 94.81 812 SER A C 1
ATOM 5830 O O . SER A 1 812 ? -39.618 0.295 38.475 1.00 94.81 812 SER A O 1
ATOM 5832 N N . ARG A 1 813 ? -37.518 0.061 39.253 1.00 95.81 813 ARG A N 1
ATOM 5833 C CA . ARG A 1 813 ? -37.407 -1.393 39.119 1.00 95.81 813 ARG A CA 1
ATOM 5834 C C . ARG A 1 813 ? -37.293 -2.033 40.499 1.00 95.81 813 ARG A C 1
ATOM 5836 O O . ARG A 1 813 ? -36.805 -1.390 41.428 1.00 95.81 813 ARG A O 1
ATOM 5843 N N . SER A 1 814 ? -37.734 -3.278 40.646 1.00 95.00 814 SER A N 1
ATOM 5844 C CA . SER A 1 814 ? -37.651 -3.973 41.939 1.00 95.00 814 SER A CA 1
ATOM 5845 C C . SER A 1 814 ? -36.199 -4.314 42.298 1.00 95.00 814 SER A C 1
ATOM 5847 O O . SER A 1 814 ? -35.360 -4.514 41.414 1.00 95.00 814 SER A O 1
ATOM 5849 N N . LEU A 1 815 ? -35.906 -4.375 43.597 1.00 97.00 815 LEU A N 1
ATOM 5850 C CA . LEU A 1 815 ? -34.581 -4.643 44.157 1.00 97.00 815 LEU A CA 1
ATOM 5851 C C . LEU A 1 815 ? -34.677 -5.740 45.222 1.00 97.00 815 LEU A C 1
ATOM 5853 O O . LEU A 1 815 ? -35.386 -5.582 46.214 1.00 97.00 815 LEU A O 1
ATOM 5857 N N . GLU A 1 816 ? -33.907 -6.807 45.048 1.00 98.06 816 GLU A N 1
ATOM 5858 C CA . GLU A 1 816 ? -33.746 -7.889 46.011 1.00 98.06 816 GLU A CA 1
ATOM 5859 C C . GLU A 1 816 ? -32.333 -7.857 46.601 1.00 98.06 816 GLU A C 1
ATOM 5861 O O . GLU A 1 816 ? -31.335 -7.965 45.889 1.00 98.06 816 GLU A O 1
ATOM 5866 N N . ASN A 1 817 ? -32.234 -7.703 47.916 1.00 98.44 817 ASN A N 1
ATOM 5867 C CA . ASN A 1 817 ? -30.977 -7.762 48.639 1.00 98.44 817 ASN A CA 1
ATOM 5868 C C . ASN A 1 817 ? -30.853 -9.084 49.396 1.00 98.44 817 ASN A C 1
ATOM 5870 O O . ASN A 1 817 ? -31.506 -9.255 50.420 1.00 98.44 817 ASN A O 1
ATOM 5874 N N . ALA A 1 818 ? -29.962 -9.966 48.948 1.00 98.06 818 ALA A N 1
ATOM 5875 C CA . ALA A 1 818 ? -29.501 -11.138 49.692 1.00 98.06 818 ALA A CA 1
ATOM 5876 C C . ALA A 1 818 ? -28.107 -10.935 50.333 1.00 98.06 818 ALA A C 1
ATOM 5878 O O . ALA A 1 818 ? -27.631 -11.805 51.061 1.00 98.06 818 ALA A O 1
ATOM 5879 N N . GLY A 1 819 ? -27.457 -9.794 50.077 1.00 98.06 819 GLY A N 1
ATOM 5880 C CA . GLY A 1 819 ? -26.138 -9.426 50.594 1.00 98.06 819 GLY A CA 1
ATOM 5881 C C . GLY A 1 819 ? -26.190 -8.315 51.648 1.00 98.06 819 GLY A C 1
ATOM 5882 O O . GLY A 1 819 ? -27.041 -8.304 52.542 1.00 98.06 819 GLY A O 1
ATOM 5883 N N . THR A 1 820 ? -25.251 -7.371 51.563 1.00 98.31 820 THR A N 1
ATOM 5884 C CA . THR A 1 820 ? -25.176 -6.205 52.459 1.00 98.31 820 THR A CA 1
ATOM 5885 C C . THR A 1 820 ? -25.374 -4.905 51.689 1.00 98.31 820 THR A C 1
ATOM 5887 O O . THR A 1 820 ? -24.548 -4.551 50.854 1.00 98.31 820 THR A O 1
ATOM 5890 N N . VAL A 1 821 ? -26.413 -4.140 52.019 1.00 98.06 821 VAL A N 1
ATOM 5891 C CA . VAL A 1 821 ? -26.569 -2.750 51.570 1.00 98.06 821 VAL A CA 1
ATOM 5892 C C . VAL A 1 821 ? -25.940 -1.814 52.594 1.00 98.06 821 VAL A C 1
ATOM 5894 O O . VAL A 1 821 ? -26.272 -1.866 53.781 1.00 98.06 821 VAL A O 1
ATOM 5897 N N . LEU A 1 822 ? -25.074 -0.918 52.127 1.00 95.94 822 LEU A N 1
ATOM 5898 C CA . LEU A 1 822 ? -24.515 0.191 52.892 1.00 95.94 822 LEU A CA 1
ATOM 5899 C C . LEU A 1 822 ? -25.087 1.502 52.350 1.00 95.94 822 LEU A C 1
ATOM 5901 O O . LEU A 1 822 ? -24.628 2.021 51.334 1.00 95.94 822 LEU A O 1
ATOM 5905 N N . TRP A 1 823 ? -26.099 2.043 53.028 1.00 94.19 823 TRP A N 1
ATOM 5906 C CA . TRP A 1 823 ? -26.728 3.304 52.644 1.00 94.19 823 TRP A CA 1
ATOM 5907 C C . TRP A 1 823 ? -26.141 4.460 53.450 1.00 94.19 823 TRP A C 1
ATOM 5909 O O . TRP A 1 823 ? -26.544 4.740 54.579 1.00 94.19 823 TRP A O 1
ATOM 5919 N N . THR A 1 824 ? -25.151 5.118 52.855 1.00 90.81 824 THR A N 1
ATOM 5920 C CA . THR A 1 824 ? -24.446 6.289 53.400 1.00 90.81 824 THR A CA 1
ATOM 5921 C C . THR A 1 824 ? -24.851 7.585 52.696 1.00 90.81 824 THR A C 1
ATOM 5923 O O . THR A 1 824 ? -24.602 8.668 53.217 1.00 90.81 824 THR A O 1
ATOM 5926 N N . GLY A 1 825 ? -25.485 7.472 51.525 1.00 80.94 825 GLY A N 1
ATOM 5927 C CA . GLY A 1 825 ? -25.808 8.570 50.619 1.00 80.94 825 GLY A CA 1
ATOM 5928 C C . GLY A 1 825 ? -27.095 9.339 50.900 1.00 80.94 825 GLY A C 1
ATOM 5929 O O . GLY A 1 825 ? -27.566 9.414 52.033 1.00 80.94 825 GLY A O 1
ATOM 5930 N N . VAL A 1 826 ? -27.643 9.939 49.842 1.00 82.75 826 VAL A N 1
ATOM 5931 C CA . VAL A 1 826 ? -28.833 10.808 49.868 1.00 82.75 826 VAL A CA 1
ATOM 5932 C C . VAL A 1 826 ? -30.143 10.021 49.742 1.00 82.75 826 VAL A C 1
ATOM 5934 O O . VAL A 1 826 ? -30.161 8.792 49.841 1.00 82.75 826 VAL A O 1
ATOM 5937 N N . GLY A 1 827 ? -31.258 10.740 49.588 1.00 90.12 827 GLY A N 1
ATOM 5938 C CA . GLY A 1 827 ? -32.579 10.141 49.461 1.00 90.12 827 GLY A CA 1
ATOM 5939 C C . GLY A 1 827 ? -32.765 9.322 48.183 1.00 90.12 827 GLY A C 1
ATOM 5940 O O . GLY A 1 827 ? -32.082 9.539 47.180 1.00 90.12 827 GLY A O 1
ATOM 5941 N N . ILE A 1 828 ? -33.720 8.395 48.234 1.00 93.25 828 ILE A N 1
ATOM 5942 C CA . ILE A 1 828 ? -34.106 7.527 47.119 1.00 93.25 828 ILE A CA 1
ATOM 5943 C C . ILE A 1 828 ? -35.604 7.718 46.872 1.00 93.25 828 ILE A C 1
ATOM 5945 O O . ILE A 1 828 ? -36.416 7.519 47.775 1.00 93.25 828 ILE A O 1
ATOM 5949 N N . ASN A 1 829 ? -35.972 8.084 45.649 1.00 93.88 829 ASN A N 1
ATOM 5950 C CA . ASN A 1 829 ? -37.351 8.143 45.186 1.00 93.88 829 ASN A CA 1
ATOM 5951 C C . ASN A 1 829 ? -37.714 6.808 44.542 1.00 93.88 829 ASN A C 1
ATOM 5953 O O . ASN A 1 829 ? -37.159 6.433 43.512 1.00 93.88 829 ASN A O 1
ATOM 5957 N N . VAL A 1 830 ? -38.656 6.101 45.147 1.00 94.44 830 VAL A N 1
ATOM 5958 C CA . VAL A 1 830 ? -39.110 4.774 44.755 1.00 94.44 830 VAL A CA 1
ATOM 5959 C C . VAL A 1 830 ? -40.509 4.863 44.159 1.00 94.44 830 VAL A C 1
ATOM 5961 O O . VAL A 1 830 ? -41.428 5.401 44.773 1.00 94.44 830 VAL A O 1
ATOM 5964 N N . SER A 1 831 ? -40.709 4.304 42.972 1.00 93.94 831 SER A N 1
ATOM 5965 C CA . SER A 1 831 ? -42.012 4.307 42.302 1.00 93.94 831 SER A CA 1
ATOM 5966 C C . SER A 1 831 ? -42.330 2.938 41.717 1.00 93.94 831 SER A C 1
ATOM 5968 O O . SER A 1 831 ? -41.540 2.397 40.957 1.00 93.94 831 SER A O 1
ATOM 5970 N N . SER A 1 832 ? -43.476 2.359 42.084 1.00 90.81 832 SER A N 1
ATOM 5971 C CA . SER A 1 832 ? -43.944 1.047 41.592 1.00 90.81 832 SER A CA 1
ATOM 5972 C C . SER A 1 832 ? -42.953 -0.120 41.763 1.00 90.81 832 SER A C 1
ATOM 5974 O O . SER A 1 832 ? -43.077 -1.141 41.090 1.00 90.81 832 SER A O 1
ATOM 5976 N N . ALA A 1 833 ? -41.974 0.015 42.661 1.00 93.06 833 ALA A N 1
ATOM 5977 C CA . ALA A 1 833 ? -40.945 -0.984 42.918 1.00 93.06 833 ALA A CA 1
ATOM 5978 C C . ALA A 1 833 ? -41.153 -1.674 44.271 1.00 93.06 833 ALA A C 1
ATOM 5980 O O . ALA A 1 833 ? -41.663 -1.085 45.232 1.00 93.06 833 ALA A O 1
ATOM 5981 N N . VAL A 1 834 ? -40.708 -2.927 44.345 1.00 94.31 834 VAL A N 1
ATOM 5982 C CA . VAL A 1 834 ? -40.617 -3.694 45.587 1.00 94.31 834 VAL A CA 1
ATOM 5983 C C . VAL A 1 834 ? -39.158 -3.752 46.009 1.00 94.31 834 VAL A C 1
ATOM 5985 O O . VAL A 1 834 ? -38.304 -4.155 45.221 1.00 94.31 834 VAL A O 1
ATOM 5988 N N . LEU A 1 835 ? -38.880 -3.350 47.247 1.00 96.94 835 LEU A N 1
ATOM 5989 C CA . LEU A 1 835 ? -37.581 -3.559 47.873 1.00 96.94 835 LEU A CA 1
ATOM 5990 C C . LEU A 1 835 ? -37.698 -4.718 48.853 1.00 96.94 835 LEU A C 1
ATOM 5992 O O . LEU A 1 835 ? -38.455 -4.629 49.819 1.00 96.94 835 LEU A O 1
ATOM 5996 N N . THR A 1 836 ? -36.937 -5.779 48.629 1.00 97.56 836 THR A N 1
ATOM 5997 C CA . THR A 1 836 ? -36.919 -6.951 49.503 1.00 97.56 836 THR A CA 1
ATOM 5998 C C . THR A 1 836 ? -35.536 -7.110 50.110 1.00 97.56 836 THR A C 1
ATOM 6000 O O . THR A 1 836 ? -34.550 -7.254 49.398 1.00 97.56 836 THR A O 1
ATOM 6003 N N . ASN A 1 837 ? -35.456 -7.090 51.437 1.00 98.19 837 ASN A N 1
ATOM 6004 C CA . ASN A 1 837 ? -34.261 -7.481 52.174 1.00 98.19 837 ASN A CA 1
ATOM 6005 C C . ASN A 1 837 ? -34.429 -8.938 52.617 1.00 98.19 837 ASN A C 1
ATOM 6007 O O . ASN A 1 837 ? -35.204 -9.212 53.532 1.00 98.19 837 ASN A O 1
ATOM 6011 N N . CYS A 1 838 ? -33.760 -9.865 51.940 1.00 97.94 838 CYS A N 1
ATOM 6012 C CA . CYS A 1 838 ? -33.954 -11.307 52.078 1.00 97.94 838 CYS A CA 1
ATOM 6013 C C . CYS A 1 838 ? -33.432 -11.865 53.416 1.00 97.94 838 CYS A C 1
ATOM 6015 O O . CYS A 1 838 ? -32.656 -11.206 54.116 1.00 97.94 838 CYS A O 1
ATOM 6017 N N . PRO A 1 839 ? -33.824 -13.097 53.793 1.00 96.94 839 PRO A N 1
ATOM 6018 C CA . PRO A 1 839 ? -33.271 -13.774 54.963 1.00 96.94 839 PRO A CA 1
ATOM 6019 C C . PRO A 1 839 ? -31.738 -13.833 54.931 1.00 96.94 839 PRO A C 1
ATOM 6021 O O . PRO A 1 839 ? -31.140 -14.171 53.913 1.00 96.94 839 PRO A O 1
ATOM 6024 N N . GLY A 1 840 ? -31.099 -13.499 56.055 1.00 94.38 840 GLY A N 1
ATOM 6025 C CA . GLY A 1 840 ? -29.635 -13.441 56.177 1.00 94.38 840 GLY A CA 1
ATOM 6026 C C . GLY A 1 840 ? -28.983 -12.165 55.624 1.00 94.38 840 GLY A C 1
ATOM 6027 O O . GLY A 1 840 ? -27.815 -11.920 55.917 1.00 94.38 840 GLY A O 1
ATOM 6028 N N . ALA A 1 841 ? -29.728 -11.329 54.896 1.00 98.38 841 ALA A N 1
ATOM 6029 C CA . ALA A 1 841 ? -29.230 -10.082 54.330 1.00 98.38 841 ALA A CA 1
ATOM 6030 C C . ALA A 1 841 ? -29.260 -8.923 55.339 1.00 98.38 841 ALA A C 1
ATOM 6032 O O . ALA A 1 841 ? -30.036 -8.919 56.303 1.00 98.38 841 ALA A O 1
ATOM 6033 N N . VAL A 1 842 ? -28.433 -7.905 55.101 1.00 98.44 842 VAL A N 1
ATOM 6034 C CA . VAL A 1 842 ? -28.372 -6.690 55.923 1.00 98.44 842 VAL A CA 1
ATOM 6035 C C . VAL A 1 842 ? -28.648 -5.467 55.060 1.00 98.44 842 VAL A C 1
ATOM 6037 O O . VAL A 1 842 ? -27.935 -5.218 54.095 1.00 98.44 842 VAL A O 1
ATOM 6040 N N . PHE A 1 843 ? -29.622 -4.651 55.452 1.00 97.88 843 PHE A N 1
ATOM 6041 C CA . PHE A 1 843 ? -29.826 -3.307 54.925 1.00 97.88 843 PHE A CA 1
ATOM 6042 C C . PHE A 1 843 ? -29.412 -2.289 55.989 1.00 97.88 843 PHE A C 1
ATOM 6044 O O . PHE A 1 843 ? -30.143 -2.067 56.952 1.00 97.88 843 PHE A O 1
ATOM 6051 N N . ASN A 1 844 ? -28.224 -1.693 55.860 1.00 96.38 844 ASN A N 1
ATOM 6052 C CA . ASN A 1 844 ? -27.656 -0.800 56.868 1.00 96.38 844 ASN A CA 1
ATOM 6053 C C . ASN A 1 844 ? -27.790 0.678 56.468 1.00 96.38 844 ASN A C 1
ATOM 6055 O O . ASN A 1 844 ? -27.035 1.182 55.636 1.00 96.38 844 ASN A O 1
ATOM 6059 N N . ALA A 1 845 ? -28.728 1.380 57.098 1.00 95.12 845 ALA A N 1
ATOM 6060 C CA . ALA A 1 845 ? -28.909 2.820 56.996 1.00 95.12 845 ALA A CA 1
ATOM 6061 C C . ALA A 1 845 ? -27.926 3.561 57.923 1.00 95.12 845 ALA A C 1
ATOM 6063 O O . ALA A 1 845 ? -28.061 3.583 59.150 1.00 95.12 845 ALA A O 1
ATOM 6064 N N . GLN A 1 846 ? -26.938 4.217 57.323 1.00 92.56 846 GLN A N 1
ATOM 6065 C CA . GLN A 1 846 ? -25.890 4.974 58.015 1.00 92.56 846 GLN A CA 1
ATOM 6066 C C . GLN A 1 846 ? -26.064 6.495 57.893 1.00 92.56 846 GLN A C 1
ATOM 6068 O O . GLN A 1 846 ? -25.247 7.258 58.402 1.00 92.56 846 GLN A O 1
ATOM 6073 N N . ASN A 1 847 ? -27.139 6.947 57.253 1.00 89.44 847 ASN A N 1
ATOM 6074 C CA . ASN A 1 847 ? -27.436 8.355 57.002 1.00 89.44 847 ASN A CA 1
ATOM 6075 C C . ASN A 1 847 ? -28.675 8.838 57.781 1.00 89.44 847 ASN A C 1
ATOM 6077 O O . ASN A 1 847 ? -29.191 8.146 58.661 1.00 89.44 847 ASN A O 1
ATOM 6081 N N . ALA A 1 848 ? -29.109 10.055 57.454 1.00 90.81 848 ALA A N 1
ATOM 6082 C CA . ALA A 1 848 ? -30.377 10.662 57.848 1.00 90.81 848 ALA A CA 1
ATOM 6083 C C . ALA A 1 848 ? -31.183 11.053 56.589 1.00 90.81 848 ALA A C 1
ATOM 6085 O O . ALA A 1 848 ? -31.660 12.178 56.456 1.00 90.81 848 ALA A O 1
ATOM 6086 N N . ALA A 1 849 ? -31.213 10.154 55.601 1.00 90.69 849 ALA A N 1
ATOM 6087 C CA . ALA A 1 849 ? -31.843 10.385 54.308 1.00 90.69 849 ALA A CA 1
ATOM 6088 C C . ALA A 1 849 ? -33.274 9.828 54.252 1.00 90.69 849 ALA A C 1
ATOM 6090 O O . ALA A 1 849 ? -33.713 9.068 55.117 1.00 90.69 849 ALA A O 1
ATOM 6091 N N . SER A 1 850 ? -34.012 10.224 53.213 1.00 91.50 850 SER A N 1
ATOM 6092 C CA . SER A 1 850 ? -35.399 9.806 52.998 1.00 91.50 850 SER A CA 1
ATOM 6093 C C . SER A 1 850 ? -35.530 8.820 51.842 1.00 91.50 850 SER A C 1
ATOM 6095 O O . SER A 1 850 ? -34.998 9.046 50.761 1.00 91.50 850 SER A O 1
ATOM 6097 N N . LEU A 1 851 ? -36.296 7.761 52.057 1.00 93.31 851 LEU A N 1
ATOM 6098 C CA . LEU A 1 851 ? -36.843 6.880 51.040 1.00 93.31 851 LEU A CA 1
ATOM 6099 C C . LEU A 1 851 ? -38.285 7.340 50.793 1.00 93.31 851 LEU A C 1
ATOM 6101 O O . LEU A 1 851 ? -39.139 7.211 51.674 1.00 93.31 851 LEU A O 1
ATOM 6105 N N . THR A 1 852 ? -38.553 7.960 49.647 1.00 93.31 852 THR A N 1
ATOM 6106 C CA . THR A 1 852 ? -39.906 8.416 49.294 1.00 93.31 852 THR A CA 1
ATOM 6107 C C . THR A 1 852 ? -40.532 7.448 48.300 1.00 93.31 852 THR A C 1
ATOM 6109 O O . THR A 1 852 ? -39.835 6.890 47.465 1.00 93.31 852 THR A O 1
ATOM 6112 N N . GLY A 1 853 ? -41.825 7.180 48.420 1.00 89.44 853 GLY A N 1
ATOM 6113 C CA . GLY A 1 853 ? -42.520 6.104 47.732 1.00 89.44 853 GLY A CA 1
ATOM 6114 C C . GLY A 1 853 ? -43.778 6.587 47.021 1.00 89.44 853 GLY A C 1
ATOM 6115 O O . GLY A 1 853 ? -44.490 7.459 47.515 1.00 89.44 853 GLY A O 1
ATOM 6116 N N . SER A 1 854 ? -44.081 5.974 45.882 1.00 91.38 854 SER A N 1
ATOM 6117 C CA . SER A 1 854 ? -45.399 6.006 45.248 1.00 91.38 854 SER A CA 1
ATOM 6118 C C . SER A 1 854 ? -45.719 4.611 44.726 1.00 91.38 854 SER A C 1
ATOM 6120 O O . SER A 1 854 ? -44.984 4.078 43.894 1.00 91.38 854 SER A O 1
ATOM 6122 N N . SER A 1 855 ? -46.781 3.986 45.243 1.00 88.62 855 SER A N 1
ATOM 6123 C CA . SER A 1 855 ? -47.135 2.585 44.937 1.00 88.62 855 SER A CA 1
ATOM 6124 C C . SER A 1 855 ? -45.977 1.593 45.155 1.00 88.62 855 SER A C 1
ATOM 6126 O O . SER A 1 855 ? -45.844 0.608 44.434 1.00 88.62 855 SER A O 1
ATOM 6128 N N . ALA A 1 856 ? -45.120 1.869 46.139 1.00 92.50 856 ALA A N 1
ATOM 6129 C CA . ALA A 1 856 ? -43.942 1.076 46.476 1.00 92.50 856 ALA A CA 1
ATOM 6130 C C . ALA A 1 856 ? -44.085 0.434 47.864 1.00 92.50 856 ALA A C 1
ATOM 6132 O O . ALA A 1 856 ? -44.870 0.892 48.701 1.00 92.50 856 ALA A O 1
ATOM 6133 N N . ARG A 1 857 ? -43.302 -0.614 48.136 1.00 93.12 857 ARG A N 1
ATOM 6134 C CA . ARG A 1 857 ? -43.222 -1.229 49.471 1.00 93.12 857 ARG A CA 1
ATOM 6135 C C . ARG A 1 857 ? -41.815 -1.726 49.793 1.00 93.12 857 ARG A C 1
ATOM 6137 O O . ARG A 1 857 ? -41.035 -2.018 48.886 1.00 93.12 857 ARG A O 1
ATOM 6144 N N . PHE A 1 858 ? -41.535 -1.849 51.085 1.00 96.31 858 PHE A N 1
ATOM 6145 C CA . PHE A 1 858 ? -40.308 -2.415 51.631 1.00 96.31 858 PHE A CA 1
ATOM 6146 C C . PHE A 1 858 ? -40.635 -3.645 52.485 1.00 96.31 858 PHE A C 1
ATOM 6148 O O . PHE A 1 858 ? -41.338 -3.535 53.492 1.00 96.31 858 PHE A O 1
ATOM 6155 N N . ASP A 1 859 ? -40.112 -4.802 52.088 1.00 96.50 859 ASP A N 1
ATOM 6156 C CA . ASP A 1 859 ? -40.291 -6.089 52.756 1.00 96.50 859 ASP A CA 1
ATOM 6157 C C . ASP A 1 859 ? -38.971 -6.511 53.420 1.00 96.50 859 ASP A C 1
ATOM 6159 O O . ASP A 1 859 ? -37.990 -6.836 52.750 1.00 96.50 859 ASP A O 1
ATOM 6163 N N . ASN A 1 860 ? -38.932 -6.513 54.753 1.00 97.62 860 ASN A N 1
ATOM 6164 C CA . ASN A 1 860 ? -37.742 -6.861 55.525 1.00 97.62 860 ASN A CA 1
ATOM 6165 C C . ASN A 1 860 ? -37.820 -8.275 56.112 1.00 97.62 860 ASN A C 1
ATOM 6167 O O . ASN A 1 860 ? -38.426 -8.471 57.162 1.00 97.62 860 ASN A O 1
ATOM 6171 N N . ALA A 1 861 ? -37.166 -9.243 55.477 1.00 96.94 861 ALA A N 1
ATOM 6172 C CA . ALA A 1 861 ? -36.976 -10.607 55.980 1.00 96.94 861 ALA A CA 1
ATOM 6173 C C . ALA A 1 861 ? -35.561 -10.879 56.532 1.00 96.94 861 ALA A C 1
ATOM 6175 O O . ALA A 1 861 ? -35.332 -11.929 57.130 1.00 96.94 861 ALA A O 1
ATOM 6176 N N . GLY A 1 862 ? -34.630 -9.936 56.370 1.00 97.50 862 GLY A N 1
ATOM 6177 C CA . GLY A 1 862 ? -33.296 -9.946 56.973 1.00 97.50 862 GLY A CA 1
ATOM 6178 C C . GLY A 1 862 ? -33.165 -8.990 58.164 1.00 97.50 862 GLY A C 1
ATOM 6179 O O . GLY A 1 862 ? -34.048 -8.881 59.017 1.00 97.50 862 GLY A O 1
ATOM 6180 N N . ILE A 1 863 ? -32.039 -8.281 58.227 1.00 98.06 863 ILE A N 1
ATOM 6181 C CA . ILE A 1 863 ? -31.779 -7.229 59.214 1.00 98.06 863 ILE A CA 1
ATOM 6182 C C . ILE A 1 863 ? -31.860 -5.872 58.521 1.00 98.06 863 ILE A C 1
ATOM 6184 O O . ILE A 1 863 ? -31.004 -5.552 57.702 1.00 98.06 863 ILE A O 1
ATOM 6188 N N . PHE A 1 864 ? -32.827 -5.039 58.891 1.00 98.06 864 PHE A N 1
ATOM 6189 C CA . PHE A 1 864 ? -32.729 -3.602 58.664 1.00 98.06 864 PHE A CA 1
ATOM 6190 C C . PHE A 1 864 ? -32.003 -2.988 59.860 1.00 98.06 864 PHE A C 1
ATOM 6192 O O . PHE A 1 864 ? -32.432 -3.190 60.992 1.00 98.06 864 PHE A O 1
ATOM 6199 N N . ARG A 1 865 ? -30.921 -2.239 59.644 1.00 97.00 865 ARG A N 1
ATOM 6200 C CA . ARG A 1 865 ? -30.126 -1.622 60.714 1.00 97.00 865 ARG A CA 1
ATOM 6201 C C . ARG A 1 865 ? -30.013 -0.117 60.530 1.00 97.00 865 ARG A C 1
ATOM 6203 O O . ARG A 1 865 ? -29.774 0.351 59.426 1.00 97.00 865 ARG A O 1
ATOM 6210 N N . LYS A 1 866 ? -30.077 0.623 61.635 1.00 94.19 866 LYS A N 1
ATOM 6211 C CA . LYS A 1 866 ? -29.701 2.036 61.731 1.00 94.19 866 LYS A CA 1
ATOM 6212 C C . LYS A 1 866 ? -28.530 2.172 62.718 1.00 94.19 866 LYS A C 1
ATOM 6214 O O . LYS A 1 866 ? -28.738 1.954 63.910 1.00 94.19 866 LYS A O 1
ATOM 6219 N N . SER A 1 867 ? -27.307 2.465 62.247 1.00 89.00 867 SER A N 1
ATOM 6220 C CA . SER A 1 867 ? -26.087 2.186 63.044 1.00 89.00 867 SER A CA 1
ATOM 6221 C C . SER A 1 867 ? -25.302 3.368 63.642 1.00 89.00 867 SER A C 1
ATOM 6223 O O . SER A 1 867 ? -24.809 3.222 64.753 1.00 89.00 867 SER A O 1
ATOM 6225 N N . ILE A 1 868 ? -25.105 4.499 62.942 1.00 74.81 868 ILE A N 1
ATOM 6226 C CA . ILE A 1 868 ? -24.057 5.483 63.340 1.00 74.81 868 ILE A CA 1
ATOM 6227 C C . ILE A 1 868 ? -24.438 6.976 63.297 1.00 74.81 868 ILE A C 1
ATOM 6229 O O . ILE A 1 868 ? -23.776 7.781 63.942 1.00 74.81 868 ILE A O 1
ATOM 6233 N N . ASN A 1 869 ? -25.490 7.375 62.573 1.00 78.56 869 ASN A N 1
ATOM 6234 C CA . ASN A 1 869 ? -25.894 8.786 62.452 1.00 78.56 869 ASN A CA 1
ATOM 6235 C C . ASN A 1 869 ? -27.106 9.093 63.363 1.00 78.56 869 ASN A C 1
ATOM 6237 O O . ASN A 1 869 ? -28.139 8.453 63.182 1.00 78.56 869 ASN A O 1
ATOM 6241 N N . PRO A 1 870 ? -27.045 10.049 64.307 1.00 76.81 870 PRO A N 1
ATOM 6242 C CA . PRO A 1 870 ? -28.156 10.347 65.221 1.00 76.81 870 PRO A CA 1
ATOM 6243 C C . PRO A 1 870 ? -29.378 11.011 64.549 1.00 76.81 870 PRO A C 1
ATOM 6245 O O . PRO A 1 870 ? -30.407 11.206 65.191 1.00 76.81 870 PRO A O 1
ATOM 6248 N N . GLY A 1 871 ? -29.297 11.358 63.260 1.00 85.38 871 GLY A N 1
ATOM 6249 C CA . GLY A 1 871 ? -30.421 11.901 62.498 1.00 85.38 871 GLY A CA 1
ATOM 6250 C C . GLY A 1 871 ? -31.516 10.878 62.151 1.00 85.38 871 GLY A C 1
ATOM 6251 O O . GLY A 1 871 ? -31.440 9.688 62.477 1.00 85.38 871 GLY A O 1
ATOM 6252 N N . THR A 1 872 ? -32.553 11.367 61.467 1.00 92.50 872 THR A N 1
ATOM 6253 C CA . THR A 1 872 ? -33.741 10.581 61.100 1.00 92.50 872 THR A CA 1
ATOM 6254 C C . THR A 1 872 ? -33.606 10.006 59.695 1.00 92.50 872 THR A C 1
ATOM 6256 O O . THR A 1 872 ? -33.451 10.755 58.737 1.00 92.50 872 THR A O 1
ATOM 6259 N N . THR A 1 873 ? -33.706 8.685 59.563 1.00 94.38 873 THR A N 1
ATOM 6260 C CA . THR A 1 873 ? -33.959 8.028 58.277 1.00 94.38 873 THR A CA 1
ATOM 6261 C C . THR A 1 873 ? -35.464 7.900 58.095 1.00 94.38 873 THR A C 1
ATOM 6263 O O . THR A 1 873 ? -36.133 7.300 58.936 1.00 94.38 873 THR A O 1
ATOM 6266 N N . THR A 1 874 ? -36.006 8.448 57.012 1.00 94.31 874 THR A N 1
ATOM 6267 C CA . THR A 1 874 ? -37.459 8.522 56.797 1.00 94.31 874 THR A CA 1
ATOM 6268 C C . THR A 1 874 ? -37.899 7.619 55.654 1.00 94.31 874 THR A C 1
ATOM 6270 O O . THR A 1 874 ? -37.264 7.593 54.612 1.00 94.31 874 THR A O 1
ATOM 6273 N N . PHE A 1 875 ? -39.011 6.913 55.819 1.00 95.00 875 PHE A N 1
ATOM 6274 C CA . PHE A 1 875 ? -39.732 6.191 54.777 1.00 95.00 875 PHE A CA 1
ATOM 6275 C C . PHE A 1 875 ? -41.105 6.843 54.641 1.00 95.00 875 PHE A C 1
ATOM 6277 O O . PHE A 1 875 ? -41.862 6.905 55.611 1.00 95.00 875 PHE A O 1
ATOM 6284 N N . SER A 1 876 ? -41.440 7.356 53.461 1.00 93.00 876 SER A N 1
ATOM 6285 C CA . SER A 1 876 ? -42.685 8.098 53.242 1.00 93.00 876 SER A CA 1
ATOM 6286 C C . SER A 1 876 ? -43.318 7.726 51.915 1.00 93.00 876 SER A C 1
ATOM 6288 O O . SER A 1 876 ? -42.663 7.837 50.896 1.00 93.00 876 SER A O 1
ATOM 6290 N N . GLY A 1 877 ? -44.584 7.321 51.898 1.00 90.06 877 GLY A N 1
ATOM 6291 C CA . GLY A 1 877 ? -45.287 6.883 50.684 1.00 90.06 877 GLY A CA 1
ATOM 6292 C C . GLY A 1 877 ? -45.046 5.416 50.300 1.00 90.06 877 GLY A C 1
ATOM 6293 O O . GLY A 1 877 ? -45.411 4.997 49.203 1.00 90.06 877 GLY A O 1
ATOM 6294 N N . LEU A 1 878 ? -44.446 4.624 51.196 1.00 90.69 878 LEU A N 1
ATOM 6295 C CA . LEU A 1 878 ? -44.253 3.185 51.026 1.00 90.69 878 LEU A CA 1
ATOM 6296 C C . LEU A 1 878 ? -44.571 2.418 52.312 1.00 90.69 878 LEU A C 1
ATOM 6298 O O . LEU A 1 878 ? -44.210 2.849 53.407 1.00 90.69 878 LEU A O 1
ATOM 6302 N N . GLY A 1 879 ? -45.239 1.272 52.176 1.00 87.69 879 GLY A N 1
ATOM 6303 C CA . GLY A 1 879 ? -45.497 0.377 53.305 1.00 87.69 879 GLY A CA 1
ATOM 6304 C C . GLY A 1 879 ? -44.219 -0.333 53.753 1.00 87.69 879 GLY A C 1
ATOM 6305 O O . GLY A 1 879 ? -43.446 -0.782 52.906 1.00 87.69 879 GLY A O 1
ATOM 6306 N N . PHE A 1 880 ? -44.007 -0.448 55.067 1.00 94.38 880 PHE A N 1
ATOM 6307 C CA . PHE A 1 880 ? -42.888 -1.193 55.651 1.00 94.38 880 PHE A CA 1
ATOM 6308 C C . PHE A 1 880 ? -43.404 -2.454 56.355 1.00 94.38 880 PHE A C 1
ATOM 6310 O O . PHE A 1 880 ? -44.042 -2.373 57.411 1.00 94.38 880 PHE A O 1
ATOM 6317 N N . SER A 1 881 ? -43.100 -3.620 55.790 1.00 94.44 881 SER A N 1
ATOM 6318 C CA . SER A 1 881 ? -43.435 -4.927 56.362 1.00 94.44 881 SER A CA 1
ATOM 6319 C C . SER A 1 881 ? -42.185 -5.558 56.960 1.00 94.44 881 SER A C 1
ATOM 6321 O O . SER A 1 881 ? -41.209 -5.807 56.256 1.00 94.44 881 SER A O 1
ATOM 6323 N N . ASN A 1 882 ? -42.204 -5.831 58.260 1.00 96.12 882 ASN A N 1
ATOM 6324 C CA . ASN A 1 882 ? -41.106 -6.470 58.965 1.00 96.12 882 ASN A CA 1
ATOM 6325 C C . ASN A 1 882 ? -41.438 -7.928 59.306 1.00 96.12 882 ASN A C 1
ATOM 6327 O O . ASN A 1 882 ? -42.326 -8.208 60.112 1.00 96.12 882 ASN A O 1
ATOM 6331 N N . TYR A 1 883 ? -40.671 -8.841 58.723 1.00 95.19 883 TYR A N 1
ATOM 6332 C CA . TYR A 1 883 ? -40.738 -10.285 58.938 1.00 95.19 883 TYR A CA 1
ATOM 6333 C C . TYR A 1 883 ? -39.628 -10.783 59.877 1.00 95.19 883 TYR A C 1
ATOM 6335 O O . TYR A 1 883 ? -39.771 -11.854 60.461 1.00 95.19 883 TYR A O 1
ATOM 6343 N N . ALA A 1 884 ? -38.549 -10.010 60.042 1.00 96.25 884 ALA A N 1
ATOM 6344 C CA . ALA A 1 884 ? -37.388 -10.368 60.853 1.00 96.25 884 ALA A CA 1
ATOM 6345 C C . ALA A 1 884 ? -36.924 -9.185 61.722 1.00 96.25 884 ALA A C 1
ATOM 6347 O O . ALA A 1 884 ? -37.684 -8.729 62.577 1.00 96.25 884 ALA A O 1
ATOM 6348 N N . ILE A 1 885 ? -35.692 -8.693 61.567 1.00 97.56 885 ILE A N 1
ATOM 6349 C CA . ILE A 1 885 ? -35.067 -7.793 62.545 1.00 97.56 885 ILE A CA 1
ATOM 6350 C C . ILE A 1 885 ? -35.051 -6.352 62.031 1.00 97.56 885 ILE A C 1
ATOM 6352 O O . ILE A 1 885 ? -34.519 -6.073 60.957 1.00 97.56 885 ILE A O 1
ATOM 6356 N N . VAL A 1 886 ? -35.553 -5.428 62.849 1.00 97.81 886 VAL A N 1
ATOM 6357 C CA . VAL A 1 886 ? -35.250 -3.993 62.770 1.00 97.81 886 VAL A CA 1
ATOM 6358 C C . VAL A 1 886 ? -34.343 -3.647 63.950 1.00 97.81 886 VAL A C 1
ATOM 6360 O O . VAL A 1 886 ? -34.759 -3.751 65.097 1.00 97.81 886 VAL A O 1
ATOM 6363 N N . ASP A 1 887 ? -33.101 -3.264 63.668 1.00 96.88 887 ASP A N 1
ATOM 6364 C CA . ASP A 1 887 ? -32.026 -3.013 64.631 1.00 96.88 887 ASP A CA 1
ATOM 6365 C C . ASP A 1 887 ? -31.677 -1.518 64.691 1.00 96.88 887 ASP A C 1
ATOM 6367 O O . ASP A 1 887 ? -30.995 -0.977 63.817 1.00 96.88 887 ASP A O 1
ATOM 6371 N N . LEU A 1 888 ? -32.169 -0.829 65.717 1.00 95.81 888 LEU A N 1
ATOM 6372 C CA . LEU A 1 888 ? -31.996 0.607 65.918 1.00 95.81 888 LEU A CA 1
ATOM 6373 C C . LEU A 1 888 ? -30.886 0.861 66.942 1.00 95.81 888 LEU A C 1
ATOM 6375 O O . LEU A 1 888 ? -31.139 0.978 68.142 1.00 95.81 888 LEU A O 1
ATOM 6379 N N . GLN A 1 889 ? -29.645 0.949 66.462 1.00 91.06 889 GLN A N 1
ATOM 6380 C CA . GLN A 1 889 ? -28.469 1.149 67.315 1.00 91.06 889 GLN A CA 1
ATOM 6381 C C . GLN A 1 889 ? -28.238 2.630 67.662 1.00 91.06 889 GLN A C 1
ATOM 6383 O O . GLN A 1 889 ? -27.745 2.939 68.744 1.00 91.06 889 GLN A O 1
ATOM 6388 N N . ALA A 1 890 ? -28.608 3.543 66.761 1.00 83.44 890 ALA A N 1
ATOM 6389 C CA . ALA A 1 890 ? -28.573 4.996 66.947 1.00 83.44 890 ALA A CA 1
ATOM 6390 C C . ALA A 1 890 ? -29.537 5.672 65.956 1.00 83.44 890 ALA A C 1
ATOM 6392 O O . ALA A 1 890 ? -29.820 5.100 64.906 1.00 83.44 890 ALA A O 1
ATOM 6393 N N . GLY A 1 891 ? -29.998 6.896 66.214 1.00 90.12 891 GLY A N 1
ATOM 6394 C CA . GLY A 1 891 ? -30.865 7.629 65.285 1.00 90.12 891 GLY A CA 1
ATOM 6395 C C . GLY A 1 891 ? -32.346 7.265 65.373 1.00 90.12 891 GLY A C 1
ATOM 6396 O O . GLY A 1 891 ? -32.786 6.461 66.199 1.00 90.12 891 GLY A O 1
ATOM 6397 N N . VAL A 1 892 ? -33.123 7.882 64.487 1.00 93.88 892 VAL A N 1
ATOM 6398 C CA . VAL A 1 892 ? -34.563 7.632 64.351 1.00 93.88 892 VAL A CA 1
ATOM 6399 C C . VAL A 1 892 ? -34.840 6.932 63.026 1.00 93.88 892 VAL A C 1
ATOM 6401 O O . VAL A 1 892 ? -34.314 7.338 61.990 1.00 93.88 892 VAL A O 1
ATOM 6404 N N . LEU A 1 893 ? -35.691 5.906 63.047 1.00 95.56 893 LEU A N 1
ATOM 6405 C CA . LEU A 1 893 ? -36.355 5.384 61.854 1.00 95.56 893 LEU A CA 1
ATOM 6406 C C . LEU A 1 893 ? -37.793 5.910 61.836 1.00 95.56 893 LEU A C 1
ATOM 6408 O O . LEU A 1 893 ? -38.599 5.508 62.670 1.00 95.56 893 LEU A O 1
ATOM 6412 N N . ALA A 1 894 ? -38.111 6.811 60.909 1.00 95.06 894 ALA A N 1
ATOM 6413 C CA . ALA A 1 894 ? -39.445 7.385 60.754 1.00 95.06 894 ALA A CA 1
ATOM 6414 C C . ALA A 1 894 ? -40.186 6.725 59.584 1.00 95.06 894 ALA A C 1
ATOM 6416 O O . ALA A 1 894 ? -39.717 6.772 58.454 1.00 95.06 894 ALA A O 1
ATOM 6417 N N . LEU A 1 895 ? -41.347 6.125 59.832 1.00 95.38 895 LEU A N 1
ATOM 6418 C CA . LEU A 1 895 ? -42.175 5.417 58.857 1.00 95.38 895 LEU A CA 1
ATOM 6419 C C . LEU A 1 895 ? -43.532 6.125 58.728 1.00 95.38 895 LEU A C 1
ATOM 6421 O O . LEU A 1 895 ? -44.462 5.903 59.506 1.00 95.38 895 LEU A O 1
ATOM 6425 N N . ASN A 1 896 ? -43.665 7.001 57.737 1.00 91.62 896 ASN A N 1
ATOM 6426 C CA . ASN A 1 896 ? -44.820 7.893 57.619 1.00 91.62 896 ASN A CA 1
ATOM 6427 C C . ASN A 1 896 ? -46.076 7.211 57.049 1.00 91.62 896 ASN A C 1
ATOM 6429 O O . ASN A 1 896 ? -47.175 7.728 57.221 1.00 91.62 896 ASN A O 1
ATOM 6433 N N . SER A 1 897 ? -45.940 6.050 56.399 1.00 85.81 897 SER A N 1
ATOM 6434 C CA . SER A 1 897 ? -47.052 5.334 55.743 1.00 85.81 897 SER A CA 1
ATOM 6435 C C . SER A 1 897 ? -47.544 4.089 56.487 1.00 85.81 897 SER A C 1
ATOM 6437 O O . SER A 1 897 ? -48.433 3.402 55.992 1.00 85.81 897 SER A O 1
ATOM 6439 N N . GLY A 1 898 ? -47.006 3.813 57.678 1.00 87.44 898 GLY A N 1
ATOM 6440 C CA . GLY A 1 898 ? -47.379 2.665 58.510 1.00 87.44 898 GLY A CA 1
ATOM 6441 C C . GLY A 1 898 ? -46.308 1.573 58.573 1.00 87.44 898 GLY A C 1
ATOM 6442 O O . GLY A 1 898 ? -45.391 1.517 57.752 1.00 87.44 898 GLY A O 1
ATOM 6443 N N . PHE A 1 899 ? -46.429 0.709 59.580 1.00 93.62 899 PHE A N 1
ATOM 6444 C CA . PHE A 1 899 ? -45.491 -0.380 59.870 1.00 93.62 899 PHE A CA 1
ATOM 6445 C C . PHE A 1 899 ? -46.246 -1.630 60.306 1.00 93.62 899 PHE A C 1
ATOM 6447 O O . PHE A 1 899 ? -47.116 -1.553 61.176 1.00 93.62 899 PHE A O 1
ATOM 6454 N N . SER A 1 900 ? -45.888 -2.779 59.738 1.00 93.19 900 SER A N 1
ATOM 6455 C CA . SER A 1 900 ? -46.464 -4.074 60.109 1.00 93.19 900 SER A CA 1
ATOM 6456 C C . SER A 1 900 ? -45.366 -5.039 60.537 1.00 93.19 900 SER A C 1
ATOM 6458 O O . SER A 1 900 ? -44.540 -5.424 59.717 1.00 93.19 900 SER A O 1
ATOM 6460 N N . ALA A 1 901 ? -45.360 -5.444 61.806 1.00 92.81 901 ALA A N 1
ATOM 6461 C CA . ALA A 1 901 ? -44.497 -6.509 62.314 1.00 92.81 901 ALA A CA 1
ATOM 6462 C C . ALA A 1 901 ? -45.266 -7.832 62.397 1.00 92.81 901 ALA A C 1
ATOM 6464 O O . ALA A 1 901 ? -46.368 -7.871 62.942 1.00 92.81 901 ALA A O 1
ATOM 6465 N N . LEU A 1 902 ? -44.676 -8.915 61.883 1.00 91.06 902 LEU A N 1
ATOM 6466 C CA . LEU A 1 902 ? -45.225 -10.273 61.975 1.00 91.06 902 LEU A CA 1
ATOM 6467 C C . LEU A 1 902 ? -44.802 -10.991 63.278 1.00 91.06 902 LEU A C 1
ATOM 6469 O O . LEU A 1 902 ? -43.892 -10.532 63.963 1.00 91.06 902 LEU A O 1
ATOM 6473 N N . PRO A 1 903 ? -45.413 -12.139 63.647 1.00 92.00 903 PRO A N 1
ATOM 6474 C CA . PRO A 1 903 ? -45.133 -12.824 64.919 1.00 92.00 903 PRO A CA 1
ATOM 6475 C C . PRO A 1 903 ? -43.673 -13.239 65.166 1.00 92.00 903 PRO A C 1
ATOM 6477 O O . PRO A 1 903 ? -43.278 -13.382 66.318 1.00 92.00 903 PRO A O 1
ATOM 6480 N N . ALA A 1 904 ? -42.871 -13.431 64.116 1.00 91.06 904 ALA A N 1
ATOM 6481 C CA . ALA A 1 904 ? -41.446 -13.761 64.230 1.00 91.06 904 ALA A CA 1
ATOM 6482 C C . ALA A 1 904 ? -40.526 -12.523 64.229 1.00 91.06 904 ALA A C 1
ATOM 6484 O O . ALA A 1 904 ? -39.316 -12.651 64.401 1.00 91.06 904 ALA A O 1
ATOM 6485 N N . ALA A 1 905 ? -41.087 -11.330 64.029 1.00 95.38 905 ALA A N 1
ATOM 6486 C CA . ALA A 1 905 ? -40.325 -10.102 63.906 1.00 95.38 905 ALA A CA 1
ATOM 6487 C C . ALA A 1 905 ? -39.749 -9.639 65.255 1.00 95.38 905 ALA A C 1
ATOM 6489 O O . ALA A 1 905 ? -40.349 -9.837 66.314 1.00 95.38 905 ALA A O 1
ATOM 6490 N N . LEU A 1 906 ? -38.601 -8.969 65.204 1.00 96.44 906 LEU A N 1
ATOM 6491 C CA . LEU A 1 906 ? -37.918 -8.367 66.340 1.00 96.44 906 LEU A CA 1
ATOM 6492 C C . LEU A 1 906 ? -37.657 -6.886 66.062 1.00 96.44 906 LEU A C 1
ATOM 6494 O O . LEU A 1 906 ? -37.001 -6.540 65.079 1.00 96.44 906 LEU A O 1
ATOM 6498 N N . LEU A 1 907 ? -38.120 -6.018 66.956 1.00 96.69 907 LEU A N 1
ATOM 6499 C CA . LEU A 1 907 ? -37.625 -4.648 67.063 1.00 96.69 907 LEU A CA 1
ATOM 6500 C C . LEU A 1 907 ? -36.538 -4.621 68.139 1.00 96.69 907 LEU A C 1
ATOM 6502 O O . LEU A 1 907 ? -36.823 -4.928 69.291 1.00 96.69 907 LEU A O 1
ATOM 6506 N N . ASN A 1 908 ? -35.309 -4.271 67.779 1.00 96.38 908 ASN A N 1
ATOM 6507 C CA . ASN A 1 908 ? -34.204 -4.091 68.712 1.00 96.38 908 ASN A CA 1
ATOM 6508 C C . ASN A 1 908 ? -33.880 -2.601 68.859 1.00 96.38 908 ASN A C 1
ATOM 6510 O O . ASN A 1 908 ? -33.651 -1.914 67.865 1.00 96.38 908 ASN A O 1
ATOM 6514 N N . CYS A 1 909 ? -33.834 -2.112 70.094 1.00 94.56 909 CYS A N 1
ATOM 6515 C CA . CYS A 1 909 ? -33.531 -0.722 70.419 1.00 94.56 909 CYS A CA 1
ATOM 6516 C C . CYS A 1 909 ? -32.331 -0.659 71.366 1.00 94.56 909 CYS A C 1
ATOM 6518 O O . CYS A 1 909 ? -32.391 -1.143 72.499 1.00 94.56 909 CYS A O 1
ATOM 6520 N N . ALA A 1 910 ? -31.246 -0.028 70.922 1.00 92.12 910 ALA A N 1
ATOM 6521 C CA . ALA A 1 910 ? -30.103 0.246 71.780 1.00 92.12 910 ALA A CA 1
ATOM 6522 C C . ALA A 1 910 ? -30.331 1.512 72.611 1.00 92.12 910 ALA A C 1
ATOM 6524 O O . ALA A 1 910 ? -30.712 2.549 72.066 1.00 92.12 910 ALA A O 1
ATOM 6525 N N . LEU A 1 911 ? -30.052 1.437 73.914 1.00 90.69 911 LEU A N 1
ATOM 6526 C CA . LEU A 1 911 ? -30.072 2.563 74.843 1.00 90.69 911 LEU A CA 1
ATOM 6527 C C . LEU A 1 911 ? -28.639 2.920 75.253 1.00 90.69 911 LEU A C 1
ATOM 6529 O O . LEU A 1 911 ? -28.001 2.169 75.989 1.00 90.69 911 LEU A O 1
ATOM 6533 N N . GLY A 1 912 ? -28.158 4.081 74.810 1.00 87.62 912 GLY A N 1
ATOM 6534 C CA . GLY A 1 912 ? -26.862 4.658 75.187 1.00 87.62 912 GLY A CA 1
ATOM 6535 C C . GLY A 1 912 ? -26.970 5.977 75.966 1.00 87.62 912 GLY A C 1
ATOM 6536 O O . GLY A 1 912 ? -25.956 6.603 76.257 1.00 87.62 912 GLY A O 1
ATOM 6537 N N . GLY A 1 913 ? -28.189 6.422 76.290 1.00 87.00 913 GLY A N 1
ATOM 6538 C CA . GLY A 1 913 ? -28.504 7.640 77.044 1.00 87.00 913 GLY A CA 1
ATOM 6539 C C . GLY A 1 913 ? -30.003 7.958 76.982 1.00 87.00 913 GLY A C 1
ATOM 6540 O O . GLY A 1 913 ? -30.787 7.145 76.504 1.00 87.00 913 GLY A O 1
ATOM 6541 N N . THR A 1 914 ? -30.425 9.138 77.447 1.00 87.44 914 THR A N 1
ATOM 6542 C CA . THR A 1 914 ? -31.854 9.485 77.656 1.00 87.44 914 THR A CA 1
ATOM 6543 C C . THR A 1 914 ? -32.530 10.269 76.527 1.00 87.44 914 THR A C 1
ATOM 6545 O O . THR A 1 914 ? -33.743 10.469 76.569 1.00 87.44 914 THR A O 1
ATOM 6548 N N . LEU A 1 915 ? -31.786 10.714 75.511 1.00 88.19 915 LEU A N 1
ATOM 6549 C CA . LEU A 1 915 ? -32.328 11.487 74.388 1.00 88.19 915 LEU A CA 1
ATOM 6550 C C . LEU A 1 915 ? -32.674 10.567 73.213 1.00 88.19 915 LEU A C 1
ATOM 6552 O O . LEU A 1 915 ? -31.796 9.873 72.699 1.00 88.19 915 LEU A O 1
ATOM 6556 N N . ALA A 1 916 ? -33.936 10.583 72.781 1.00 85.94 916 ALA A N 1
ATOM 6557 C CA . ALA A 1 916 ? -34.405 9.801 71.637 1.00 85.94 916 ALA A CA 1
ATOM 6558 C C . ALA A 1 916 ? -33.697 10.234 70.350 1.00 85.94 916 ALA A C 1
ATOM 6560 O O . ALA A 1 916 ? -33.485 11.427 70.138 1.00 85.94 916 ALA A O 1
ATOM 6561 N N . GLY A 1 917 ? -33.330 9.280 69.496 1.00 81.38 917 GLY A N 1
ATOM 6562 C CA . GLY A 1 917 ? -32.640 9.545 68.234 1.00 81.38 917 GLY A CA 1
ATOM 6563 C C . GLY A 1 917 ? -31.156 9.867 68.403 1.00 81.38 917 GLY A C 1
ATOM 6564 O O . GLY A 1 917 ? -30.322 9.333 67.683 1.00 81.38 917 GLY A O 1
ATOM 6565 N N . THR A 1 918 ? -30.791 10.667 69.401 1.00 83.25 918 THR A N 1
ATOM 6566 C CA . THR A 1 918 ? -29.386 11.016 69.644 1.00 83.25 918 THR A CA 1
ATOM 6567 C C . THR A 1 918 ? -28.655 9.938 70.435 1.00 83.25 918 THR A C 1
ATOM 6569 O O . THR A 1 918 ? -27.608 9.462 70.008 1.00 83.25 918 THR A O 1
ATOM 6572 N N . ASN A 1 919 ? -29.214 9.533 71.577 1.00 86.06 919 ASN A N 1
ATOM 6573 C CA . ASN A 1 919 ? -28.550 8.639 72.526 1.00 86.06 919 ASN A CA 1
ATOM 6574 C C . ASN A 1 919 ? -29.181 7.243 72.576 1.00 86.06 919 ASN A C 1
ATOM 6576 O O . ASN A 1 919 ? -28.589 6.330 73.146 1.00 86.06 919 ASN A O 1
ATOM 6580 N N . TYR A 1 920 ? -30.375 7.062 72.013 1.00 89.94 920 TYR A N 1
ATOM 6581 C CA . TYR A 1 920 ? -30.988 5.749 71.848 1.00 89.94 920 TYR A CA 1
ATOM 6582 C C . TYR A 1 920 ? -31.785 5.655 70.547 1.00 89.94 920 TYR A C 1
ATOM 6584 O O . TYR A 1 920 ? -32.315 6.657 70.060 1.00 89.94 920 TYR A O 1
ATOM 6592 N N . GLY A 1 921 ? -31.869 4.447 69.992 1.00 91.25 921 GLY A N 1
ATOM 6593 C CA . GLY A 1 921 ? -32.604 4.178 68.758 1.00 91.25 921 GLY A CA 1
ATOM 6594 C C . GLY A 1 921 ? -34.119 4.237 68.957 1.00 91.25 921 GLY A C 1
ATOM 6595 O O . GLY A 1 921 ? -34.646 3.620 69.884 1.00 91.25 921 GLY A O 1
ATOM 6596 N N . GLN A 1 922 ? -34.828 4.948 68.079 1.00 94.50 922 GLN A N 1
ATOM 6597 C CA . GLN A 1 922 ? -36.286 5.102 68.159 1.00 94.50 922 GLN A CA 1
ATOM 6598 C C . GLN A 1 922 ? -36.975 4.784 66.829 1.00 94.50 922 GLN A C 1
ATOM 6600 O O . GLN A 1 922 ? -36.534 5.230 65.769 1.00 94.50 922 GLN A O 1
ATOM 6605 N N . LEU A 1 923 ? -38.094 4.057 66.903 1.00 95.62 923 LEU A N 1
ATOM 6606 C CA . LEU A 1 923 ? -39.033 3.893 65.796 1.00 95.62 923 LEU A CA 1
ATOM 6607 C C . LEU A 1 923 ? -40.149 4.940 65.907 1.00 95.62 923 LEU A C 1
ATOM 6609 O O . LEU A 1 923 ? -40.838 5.011 66.922 1.00 95.62 923 LEU A O 1
ATOM 6613 N N . GLN A 1 924 ? -40.360 5.737 64.867 1.00 95.44 924 GLN A N 1
ATOM 6614 C CA . GLN A 1 924 ? -41.476 6.678 64.781 1.00 95.44 924 GLN A CA 1
ATOM 6615 C C . GLN A 1 924 ? -42.385 6.277 63.627 1.00 95.44 924 GLN A C 1
ATOM 6617 O O . GLN A 1 924 ? -41.916 6.090 62.512 1.00 95.44 924 GLN A O 1
ATOM 6622 N N . VAL A 1 925 ? -43.687 6.153 63.863 1.00 94.75 925 VAL A N 1
ATOM 6623 C CA . VAL A 1 925 ? -44.663 5.774 62.836 1.00 94.75 925 VAL A CA 1
ATOM 6624 C C . VAL A 1 925 ? -45.762 6.831 62.796 1.00 94.75 925 VAL A C 1
ATOM 6626 O O . VAL A 1 925 ? -46.505 6.985 63.756 1.00 94.75 925 VAL A O 1
ATOM 6629 N N . ALA A 1 926 ? -45.894 7.591 61.708 1.00 90.12 926 ALA A N 1
ATOM 6630 C CA . ALA A 1 926 ? -46.933 8.632 61.650 1.00 90.12 926 ALA A CA 1
ATOM 6631 C C . ALA A 1 926 ? -48.347 8.032 61.506 1.00 90.12 926 ALA A C 1
ATOM 6633 O O . ALA A 1 926 ? -49.317 8.590 62.013 1.00 90.12 926 ALA A O 1
ATOM 6634 N N . GLY A 1 927 ? -48.456 6.887 60.823 1.00 84.56 927 GLY A N 1
ATOM 6635 C CA . GLY A 1 927 ? -49.707 6.160 60.600 1.00 84.56 927 GLY A CA 1
ATOM 6636 C C . GLY A 1 927 ? -49.983 5.063 61.633 1.00 84.56 927 GLY A C 1
ATOM 6637 O O . GLY A 1 927 ? -49.528 5.113 62.778 1.00 84.56 927 GLY A O 1
ATOM 6638 N N . THR A 1 928 ? -50.736 4.046 61.211 1.00 88.19 928 THR A N 1
ATOM 6639 C CA . THR A 1 928 ? -51.027 2.873 62.040 1.00 88.19 928 THR A CA 1
ATOM 6640 C C . THR A 1 928 ? -49.823 1.938 62.117 1.00 88.19 928 THR A C 1
ATOM 6642 O O . THR A 1 928 ? -49.220 1.586 61.100 1.00 88.19 928 THR A O 1
ATOM 6645 N N . VAL A 1 929 ? -49.499 1.505 63.334 1.00 91.69 929 VAL A N 1
ATOM 6646 C CA . VAL A 1 929 ? -48.550 0.425 63.596 1.00 91.69 929 VAL A CA 1
ATOM 6647 C C . VAL A 1 929 ? -49.321 -0.853 63.941 1.00 91.69 929 VAL A C 1
ATOM 6649 O O . VAL A 1 929 ? -50.195 -0.836 64.810 1.00 91.69 929 VAL A O 1
ATOM 6652 N N . THR A 1 930 ? -48.995 -1.963 63.279 1.00 92.06 930 THR A N 1
ATOM 6653 C CA . THR A 1 930 ? -49.468 -3.303 63.651 1.00 92.06 930 THR A CA 1
ATOM 6654 C C . THR A 1 930 ? -48.318 -4.048 64.303 1.00 92.06 930 THR A C 1
ATOM 6656 O O . THR A 1 930 ? -47.310 -4.337 63.655 1.00 92.06 930 THR A O 1
ATOM 6659 N N . LEU A 1 931 ? -48.449 -4.323 65.598 1.00 90.56 931 LEU A N 1
ATOM 6660 C CA . LEU A 1 931 ? -47.427 -4.995 66.384 1.00 90.56 931 LEU A CA 1
ATOM 6661 C C . LEU A 1 931 ? -47.790 -6.460 66.600 1.00 90.56 931 LEU A C 1
ATOM 6663 O O . LEU A 1 931 ? -48.778 -6.781 67.259 1.00 90.56 931 LEU A O 1
ATOM 6667 N N . ALA A 1 932 ? -46.920 -7.324 66.095 1.00 85.44 932 ALA A N 1
ATOM 6668 C CA . ALA A 1 932 ? -46.728 -8.685 66.558 1.00 85.44 932 ALA A CA 1
ATOM 6669 C C . ALA A 1 932 ? -45.221 -8.911 66.787 1.00 85.44 932 ALA A C 1
ATOM 6671 O O . ALA A 1 932 ? -44.400 -8.026 66.535 1.00 85.44 932 ALA A O 1
ATOM 6672 N N . GLY A 1 933 ? -44.850 -10.079 67.303 1.00 91.69 933 GLY A N 1
ATOM 6673 C CA . GLY A 1 933 ? -43.447 -10.416 67.541 1.00 91.69 933 GLY A CA 1
ATOM 6674 C C . GLY A 1 933 ? -42.888 -9.814 68.822 1.00 91.69 933 GLY A C 1
ATOM 6675 O O . GLY A 1 933 ? -43.600 -9.690 69.815 1.00 91.69 933 GLY A O 1
ATOM 6676 N N . SER A 1 934 ? -41.595 -9.507 68.837 1.00 95.38 934 SER A N 1
ATOM 6677 C CA . SER A 1 934 ? -40.846 -9.237 70.066 1.00 95.38 934 SER A CA 1
ATOM 6678 C C . SER A 1 934 ? -40.173 -7.867 70.054 1.00 95.38 934 SER A C 1
ATOM 6680 O O . SER A 1 934 ? -39.776 -7.360 69.006 1.00 95.38 934 SER A O 1
ATOM 6682 N N . LEU A 1 935 ? -39.998 -7.292 71.239 1.00 95.44 935 LEU A N 1
ATOM 6683 C CA . LEU A 1 935 ? -39.155 -6.123 71.470 1.00 95.44 935 LEU A CA 1
ATOM 6684 C C . LEU A 1 935 ? -37.907 -6.561 72.233 1.00 95.44 935 LEU A C 1
ATOM 6686 O O . LEU A 1 935 ? -38.019 -7.268 73.232 1.00 95.44 935 LEU A O 1
ATOM 6690 N N . SER A 1 936 ? -36.732 -6.118 71.798 1.00 95.94 936 SER A N 1
ATOM 6691 C CA . SER A 1 936 ? -35.492 -6.220 72.557 1.00 95.94 936 SER A CA 1
ATOM 6692 C C . SER A 1 936 ? -34.925 -4.841 72.856 1.00 95.94 936 SER A C 1
ATOM 6694 O O . SER A 1 936 ? -34.945 -3.939 72.020 1.00 95.94 936 SER A O 1
ATOM 6696 N N . VAL A 1 937 ? -34.435 -4.687 74.079 1.00 93.81 937 VAL A N 1
ATOM 6697 C CA . VAL A 1 937 ? -33.689 -3.521 74.528 1.00 93.81 937 VAL A CA 1
ATOM 6698 C C . VAL A 1 937 ? -32.304 -3.969 74.960 1.00 93.81 937 VAL A C 1
ATOM 6700 O O . VAL A 1 937 ? -32.165 -4.875 75.784 1.00 93.81 937 VAL A O 1
ATOM 6703 N N . VAL A 1 938 ? -31.282 -3.295 74.442 1.00 91.00 938 VAL A N 1
ATOM 6704 C CA . VAL A 1 938 ? -29.881 -3.532 74.803 1.00 91.00 938 VAL A CA 1
ATOM 6705 C C . VAL A 1 938 ? -29.242 -2.245 75.305 1.00 91.00 938 VAL A C 1
ATOM 6707 O O . VAL A 1 938 ? -29.556 -1.161 74.822 1.00 91.00 938 VAL A O 1
ATOM 6710 N N . LEU A 1 939 ? -28.347 -2.352 76.285 1.00 86.81 939 LEU A N 1
ATOM 6711 C CA . LEU A 1 939 ? -27.574 -1.211 76.775 1.00 86.81 939 LEU A CA 1
ATOM 6712 C C . LEU A 1 939 ? -26.290 -1.084 75.961 1.00 86.81 939 LEU A C 1
ATOM 6714 O O . LEU A 1 939 ? -25.573 -2.067 75.770 1.00 86.81 939 LEU A O 1
ATOM 6718 N N . THR A 1 940 ? -25.989 0.123 75.498 1.00 83.69 940 THR A N 1
ATOM 6719 C CA . THR A 1 940 ? -24.759 0.445 74.768 1.00 83.69 940 THR A CA 1
ATOM 6720 C C . THR A 1 940 ? -24.003 1.567 75.475 1.00 83.69 940 THR A C 1
ATOM 6722 O O . THR A 1 940 ? -24.517 2.203 76.392 1.00 83.69 940 THR A O 1
ATOM 6725 N N . ASN A 1 941 ? -22.737 1.782 75.108 1.00 72.12 941 ASN A N 1
ATOM 6726 C CA . ASN A 1 941 ? -21.895 2.861 75.649 1.00 72.12 941 ASN A CA 1
ATOM 6727 C C . ASN A 1 941 ? -21.758 2.883 77.189 1.00 72.12 941 ASN A C 1
ATOM 6729 O O . ASN A 1 941 ? -21.548 3.942 77.772 1.00 72.12 941 ASN A O 1
ATOM 6733 N N . GLY A 1 942 ? -21.896 1.729 77.859 1.00 71.06 942 GLY A N 1
ATOM 6734 C CA . GLY A 1 942 ? -21.844 1.647 79.327 1.00 71.06 942 GLY A CA 1
ATOM 6735 C C . GLY A 1 942 ? -22.996 2.346 80.047 1.00 71.06 942 GLY A C 1
ATOM 6736 O O . GLY A 1 942 ? -22.900 2.617 81.245 1.00 71.06 942 GLY A O 1
ATOM 6737 N N . PHE A 1 943 ? -24.067 2.663 79.319 1.00 81.12 943 PHE A N 1
ATOM 6738 C CA . PHE A 1 943 ? -25.214 3.365 79.856 1.00 81.12 943 PHE A CA 1
ATOM 6739 C C . PHE A 1 943 ? -25.969 2.491 80.858 1.00 81.12 943 PHE A C 1
ATOM 6741 O O . PHE A 1 943 ? -26.421 1.394 80.529 1.00 81.12 943 PHE A O 1
ATOM 6748 N N . LEU A 1 944 ? -26.134 3.008 82.075 1.00 81.62 944 LEU A N 1
ATOM 6749 C CA . LEU A 1 944 ? -27.016 2.451 83.091 1.00 81.62 944 LEU A CA 1
ATOM 6750 C C . LEU A 1 944 ? -28.110 3.489 83.380 1.00 81.62 944 LEU A C 1
ATOM 6752 O O . LEU A 1 944 ? -27.805 4.549 83.929 1.00 81.62 944 LEU A O 1
ATOM 6756 N N . PRO A 1 945 ? -29.366 3.246 82.980 1.00 85.75 945 PRO A N 1
ATOM 6757 C CA . PRO A 1 945 ? -30.433 4.209 83.203 1.00 85.75 945 PRO A CA 1
ATOM 6758 C C . PRO A 1 945 ? -30.832 4.249 84.683 1.00 85.75 945 PRO A C 1
ATOM 6760 O O . PRO A 1 945 ? -30.757 3.234 85.370 1.00 85.75 945 PRO A O 1
ATOM 6763 N N . ALA A 1 946 ? -31.287 5.402 85.175 1.00 84.19 946 ALA A N 1
ATOM 6764 C CA . ALA A 1 946 ? -31.782 5.526 86.546 1.00 84.19 946 ALA A CA 1
ATOM 6765 C C . ALA A 1 946 ? -33.199 4.945 86.685 1.00 84.19 946 ALA A C 1
ATOM 6767 O O . ALA A 1 946 ? -33.975 4.924 85.724 1.00 84.19 946 ALA A O 1
ATOM 6768 N N . THR A 1 947 ? -33.572 4.521 87.897 1.00 84.62 947 THR A N 1
ATOM 6769 C CA . THR A 1 947 ? -34.957 4.135 88.213 1.00 84.62 947 THR A CA 1
ATOM 6770 C C . THR A 1 947 ? -35.917 5.259 87.813 1.00 84.62 947 THR A C 1
ATOM 6772 O O . THR A 1 947 ? -35.621 6.437 88.000 1.00 84.62 947 THR A O 1
ATOM 6775 N N . ASN A 1 948 ? -37.068 4.899 87.246 1.00 85.31 948 ASN A N 1
ATOM 6776 C CA . ASN A 1 948 ? -38.071 5.794 86.660 1.00 85.31 948 ASN A CA 1
ATOM 6777 C C . ASN A 1 948 ? -37.657 6.529 85.377 1.00 85.31 948 ASN A C 1
ATOM 6779 O O . ASN A 1 948 ? -38.468 7.284 84.838 1.00 85.31 948 ASN A O 1
ATOM 6783 N N . ASN A 1 949 ? -36.455 6.309 84.831 1.00 91.19 949 ASN A N 1
ATOM 6784 C CA . ASN A 1 949 ? -36.196 6.721 83.452 1.00 91.19 949 ASN A CA 1
ATOM 6785 C C . ASN A 1 949 ? -37.188 6.026 82.514 1.00 91.19 949 ASN A C 1
ATOM 6787 O O . ASN A 1 949 ? -37.529 4.854 82.692 1.00 91.19 949 ASN A O 1
ATOM 6791 N N . THR A 1 950 ? -37.653 6.771 81.517 1.00 92.19 950 THR A N 1
ATOM 6792 C CA . THR A 1 950 ? -38.566 6.278 80.489 1.00 92.19 950 THR A CA 1
ATOM 6793 C C . THR A 1 950 ? -37.945 6.488 79.116 1.00 92.19 950 THR A C 1
ATOM 6795 O O . THR A 1 950 ? -37.350 7.528 78.838 1.00 92.19 950 THR A O 1
ATOM 6798 N N . PHE A 1 951 ? -38.078 5.485 78.254 1.00 94.12 951 PHE A N 1
ATOM 6799 C CA . PHE A 1 951 ? -37.583 5.500 76.883 1.00 94.12 951 PHE A CA 1
ATOM 6800 C C . PHE A 1 951 ? -38.756 5.228 75.959 1.00 94.12 951 PHE A C 1
ATOM 6802 O O . PHE A 1 951 ? -39.338 4.144 75.981 1.00 94.12 951 PHE A O 1
ATOM 6809 N N . THR A 1 952 ? -39.126 6.214 75.148 1.00 94.00 952 THR A N 1
ATOM 6810 C CA . THR A 1 952 ? -40.170 6.021 74.142 1.00 94.00 952 THR A CA 1
ATOM 6811 C C . THR A 1 952 ? -39.523 5.367 72.934 1.00 94.00 952 THR A C 1
ATOM 6813 O O . THR A 1 952 ? -39.019 6.049 72.048 1.00 94.00 952 THR A O 1
ATOM 6816 N N . VAL A 1 953 ? -39.476 4.038 72.923 1.00 94.06 953 VAL A N 1
ATOM 6817 C CA . VAL A 1 953 ? -38.816 3.264 71.859 1.00 94.06 953 VAL A CA 1
ATOM 6818 C C . VAL A 1 953 ? -39.648 3.213 70.578 1.00 94.06 953 VAL A C 1
ATOM 6820 O O . VAL A 1 953 ? -39.096 3.036 69.494 1.00 94.06 953 VAL A O 1
ATOM 6823 N N . LEU A 1 954 ? -40.964 3.419 70.700 1.00 95.12 954 LEU A N 1
ATOM 6824 C CA . LEU A 1 954 ? -41.894 3.486 69.581 1.00 95.12 954 LEU A CA 1
ATOM 6825 C C . LEU A 1 954 ? -42.908 4.613 69.785 1.00 95.12 954 LEU A C 1
ATOM 6827 O O . LEU A 1 954 ? -43.577 4.645 70.818 1.00 95.12 954 LEU A O 1
ATOM 6831 N N . THR A 1 955 ? -43.081 5.478 68.786 1.00 94.38 955 THR A N 1
ATOM 6832 C CA . THR A 1 955 ? -44.260 6.352 68.652 1.00 94.38 955 THR A CA 1
ATOM 6833 C C . THR A 1 955 ? -45.089 5.937 67.440 1.00 94.38 955 THR A C 1
ATOM 6835 O O . THR A 1 955 ? -44.546 5.455 66.446 1.00 94.38 955 THR A O 1
ATOM 6838 N N . ALA A 1 956 ? -46.409 6.081 67.530 1.00 93.31 956 ALA A N 1
ATOM 6839 C CA . ALA A 1 956 ? -47.356 5.727 66.479 1.00 93.31 956 ALA A CA 1
ATOM 6840 C C . ALA A 1 956 ? -48.518 6.728 66.419 1.00 93.31 956 ALA A C 1
ATOM 6842 O O . ALA A 1 956 ? -48.976 7.183 67.465 1.00 93.31 956 ALA A O 1
ATOM 6843 N N . GLY A 1 957 ? -49.063 7.011 65.233 1.00 89.69 957 GLY A N 1
ATOM 6844 C CA . GLY A 1 957 ? -50.337 7.733 65.113 1.00 89.69 957 GLY A CA 1
ATOM 6845 C C . GLY A 1 957 ? -51.490 6.943 65.739 1.00 89.69 957 GLY A C 1
ATOM 6846 O O . GLY A 1 957 ? -52.287 7.482 66.505 1.00 89.69 957 GLY A O 1
ATOM 6847 N N . SER A 1 958 ? -51.531 5.633 65.480 1.00 89.50 958 SER A N 1
ATOM 6848 C CA . SER A 1 958 ? -52.396 4.678 66.180 1.00 89.50 958 SER A CA 1
ATOM 6849 C C . SER A 1 958 ? -51.724 3.308 66.284 1.00 89.50 958 SER A C 1
ATOM 6851 O O . SER A 1 958 ? -50.985 2.903 65.385 1.00 89.50 958 SER A O 1
ATOM 6853 N N . ARG A 1 959 ? -51.971 2.570 67.372 1.00 91.56 959 ARG A N 1
ATOM 6854 C CA . ARG A 1 959 ? -51.383 1.243 67.608 1.00 91.56 959 ARG A CA 1
ATOM 6855 C C . ARG A 1 959 ? -52.425 0.137 67.640 1.00 91.56 959 ARG A C 1
ATOM 6857 O O . ARG A 1 959 ? -53.404 0.225 68.374 1.00 91.56 959 ARG A O 1
ATOM 6864 N N . ASN A 1 960 ? -52.161 -0.926 66.884 1.00 90.69 960 ASN A N 1
ATOM 6865 C CA . ASN A 1 960 ? -52.911 -2.173 66.901 1.00 90.69 960 ASN A CA 1
ATOM 6866 C C . ASN A 1 960 ? -51.996 -3.322 67.364 1.00 90.69 960 ASN A C 1
ATOM 6868 O O . ASN A 1 960 ? -50.938 -3.546 66.776 1.00 90.69 960 ASN A O 1
ATOM 6872 N N . GLY A 1 961 ? -52.390 -4.032 68.423 1.00 89.31 961 GLY A N 1
ATOM 6873 C CA . GLY A 1 961 ? -51.605 -5.113 69.031 1.00 89.31 961 GLY A CA 1
ATOM 6874 C C . GLY A 1 961 ? -50.524 -4.666 70.028 1.00 89.31 961 GLY A C 1
ATOM 6875 O O . GLY A 1 961 ? -50.341 -3.481 70.324 1.00 89.31 961 GLY A O 1
ATOM 6876 N N . THR A 1 962 ? -49.804 -5.648 70.572 1.00 90.12 962 THR A N 1
ATOM 6877 C CA . THR A 1 962 ? -48.688 -5.493 71.520 1.00 90.12 962 THR A CA 1
ATOM 6878 C C . THR A 1 962 ? -47.555 -6.444 71.142 1.00 90.12 962 THR A C 1
ATOM 6880 O O . THR A 1 962 ? -47.794 -7.470 70.508 1.00 90.12 962 THR A O 1
ATOM 6883 N N . PHE A 1 963 ? -46.328 -6.160 71.580 1.00 92.00 963 PHE A N 1
ATOM 6884 C CA . PHE A 1 963 ? -45.259 -7.158 71.508 1.00 92.00 963 PHE A CA 1
ATOM 6885 C C . PHE A 1 963 ? -45.608 -8.370 72.384 1.00 92.00 963 PHE A C 1
ATOM 6887 O O . PHE A 1 963 ? -46.042 -8.207 73.524 1.00 92.00 963 PHE A O 1
ATOM 6894 N N . ALA A 1 964 ? -45.426 -9.570 71.840 1.00 90.69 964 ALA A N 1
ATOM 6895 C CA . ALA A 1 964 ? -45.657 -10.842 72.515 1.00 90.69 964 ALA A CA 1
ATOM 6896 C C . ALA A 1 964 ? -44.549 -11.162 73.527 1.00 90.69 964 ALA A C 1
ATOM 6898 O O . ALA A 1 964 ? -44.835 -11.695 74.594 1.00 90.69 964 ALA A O 1
ATOM 6899 N N . ASN A 1 965 ? -43.299 -10.798 73.214 1.00 92.44 965 ASN A N 1
ATOM 6900 C CA . ASN A 1 965 ? -42.158 -10.966 74.114 1.00 92.44 965 ASN A CA 1
ATOM 6901 C C . ASN A 1 965 ? -41.390 -9.654 74.288 1.00 92.44 965 ASN A C 1
ATOM 6903 O O . ASN A 1 965 ? -41.275 -8.855 73.355 1.00 92.44 965 ASN A O 1
ATOM 6907 N N . PHE A 1 966 ? -40.818 -9.470 75.477 1.00 93.69 966 PHE A N 1
ATOM 6908 C CA . PHE A 1 966 ? -39.947 -8.346 75.798 1.00 93.69 966 PHE A CA 1
ATOM 6909 C C . PHE A 1 966 ? -38.626 -8.849 76.376 1.00 93.69 966 PHE A C 1
ATOM 6911 O O . PHE A 1 966 ? -38.586 -9.396 77.476 1.00 93.69 966 PHE A O 1
ATOM 6918 N N . TYR A 1 967 ? -37.548 -8.661 75.620 1.00 94.88 967 TYR A N 1
ATOM 6919 C CA . TYR A 1 967 ? -36.201 -9.081 75.978 1.00 94.88 967 TYR A CA 1
ATOM 6920 C C . TYR A 1 967 ? -35.370 -7.878 76.420 1.00 94.88 967 TYR A C 1
ATOM 6922 O O . TYR A 1 967 ? -35.271 -6.878 75.714 1.00 94.88 967 TYR A O 1
ATOM 6930 N N . TYR A 1 968 ? -34.741 -7.975 77.582 1.00 92.31 968 TYR A N 1
ATOM 6931 C CA . TYR A 1 968 ? -33.868 -6.941 78.133 1.00 92.31 968 TYR A CA 1
ATOM 6932 C C . TYR A 1 968 ? -32.839 -7.592 79.069 1.00 92.31 968 TYR A C 1
ATOM 6934 O O . TYR A 1 968 ? -33.046 -8.739 79.478 1.00 92.31 968 TYR A O 1
ATOM 6942 N N . PRO A 1 969 ? -31.732 -6.912 79.423 1.00 87.50 969 PRO A N 1
ATOM 6943 C CA . PRO A 1 969 ? -30.745 -7.443 80.364 1.00 87.50 969 PRO A CA 1
ATOM 6944 C C . PRO A 1 969 ? -31.315 -7.493 81.793 1.00 87.50 969 PRO A C 1
ATOM 6946 O O . PRO A 1 969 ? -31.046 -6.622 82.620 1.00 87.50 969 PRO A O 1
ATOM 6949 N N . SER A 1 970 ? -32.129 -8.511 82.084 1.00 84.62 970 SER A N 1
ATOM 6950 C CA . SER A 1 970 ? -32.880 -8.663 83.341 1.00 84.62 970 SER A CA 1
ATOM 6951 C C . SER A 1 970 ? -31.998 -8.854 84.580 1.00 84.62 970 SER A C 1
ATOM 6953 O O . SER A 1 970 ? -32.438 -8.633 85.704 1.00 84.62 970 SER A O 1
ATOM 6955 N N . ASN A 1 971 ? -30.734 -9.223 84.373 1.00 79.44 971 ASN A N 1
ATOM 6956 C CA . ASN A 1 971 ? -29.695 -9.290 85.397 1.00 79.44 971 ASN A CA 1
ATOM 6957 C C . ASN A 1 971 ? -29.164 -7.910 85.832 1.00 79.44 971 ASN A C 1
ATOM 6959 O O . ASN A 1 971 ? -28.511 -7.823 86.868 1.00 79.44 971 ASN A O 1
ATOM 6963 N N . VAL A 1 972 ? -29.410 -6.857 85.044 1.00 75.50 972 VAL A N 1
ATOM 6964 C CA . VAL A 1 972 ? -28.939 -5.481 85.294 1.00 75.50 972 VAL A CA 1
ATOM 6965 C C . VAL A 1 972 ? -30.110 -4.525 85.532 1.00 75.50 972 VAL A C 1
ATOM 6967 O O . VAL A 1 972 ? -30.027 -3.623 86.362 1.00 75.50 972 VAL A O 1
ATOM 6970 N N . LEU A 1 973 ? -31.223 -4.717 84.825 1.00 83.31 973 LEU A N 1
ATOM 6971 C CA . LEU A 1 973 ? -32.393 -3.847 84.885 1.00 83.31 973 LEU A CA 1
ATOM 6972 C C . LEU A 1 973 ? -33.663 -4.654 85.117 1.00 83.31 973 LEU A C 1
ATOM 6974 O O . LEU A 1 973 ? -33.855 -5.707 84.523 1.00 83.31 973 LEU A O 1
ATOM 6978 N N . ALA A 1 974 ? -34.583 -4.100 85.895 1.00 87.31 974 ALA A N 1
ATOM 6979 C CA . ALA A 1 974 ? -35.991 -4.450 85.834 1.00 87.31 974 ALA A CA 1
ATOM 6980 C C . ALA A 1 974 ? -36.686 -3.420 84.935 1.00 87.31 974 ALA A C 1
ATOM 6982 O O . ALA A 1 974 ? -36.866 -2.268 85.332 1.00 87.31 974 ALA A O 1
ATOM 6983 N N . LEU A 1 975 ? -37.041 -3.818 83.712 1.00 90.69 975 LEU A N 1
ATOM 6984 C CA . LEU A 1 975 ? -37.761 -2.971 82.763 1.00 90.69 975 LEU A CA 1
ATOM 6985 C C . LEU A 1 975 ? -39.228 -3.389 82.681 1.00 90.69 975 LEU A C 1
ATOM 6987 O O . LEU A 1 975 ? -39.549 -4.575 82.665 1.00 90.69 975 LEU A O 1
ATOM 6991 N N . GLN A 1 976 ? -40.113 -2.404 82.593 1.00 90.00 976 GLN A N 1
ATOM 6992 C CA . GLN A 1 976 ? -41.542 -2.587 82.371 1.00 90.00 976 GLN A CA 1
ATOM 6993 C C . GLN A 1 976 ? -41.956 -1.898 81.074 1.00 90.00 976 GLN A C 1
ATOM 6995 O O . GLN A 1 976 ? -41.462 -0.819 80.745 1.00 90.00 976 GLN A O 1
ATOM 7000 N N . LEU A 1 977 ? -42.881 -2.515 80.339 1.00 91.00 977 LEU A N 1
ATOM 7001 C CA . LEU A 1 977 ? -43.483 -1.903 79.160 1.00 91.00 977 LEU A CA 1
ATOM 7002 C C . LEU A 1 977 ? -44.776 -1.191 79.533 1.00 91.00 977 LEU A C 1
ATOM 7004 O O . LEU A 1 977 ? -45.715 -1.809 80.030 1.00 91.00 977 LEU A O 1
ATOM 7008 N N . SER A 1 978 ? -44.841 0.095 79.210 1.00 85.25 978 SER A N 1
ATOM 7009 C CA . SER A 1 978 ? -46.077 0.857 79.154 1.00 85.25 978 SER A CA 1
ATOM 7010 C C . SER A 1 978 ? -46.551 0.952 77.705 1.00 85.25 978 SER A C 1
ATOM 7012 O O . SER A 1 978 ? -45.837 1.380 76.796 1.00 85.25 978 SER A O 1
ATOM 7014 N N . ASN A 1 979 ? -47.776 0.487 77.500 1.00 81.00 979 ASN A N 1
ATOM 7015 C CA . ASN A 1 979 ? -48.383 0.202 76.210 1.00 81.00 979 ASN A CA 1
ATOM 7016 C C . ASN A 1 979 ? -49.478 1.243 75.916 1.00 81.00 979 ASN A C 1
ATOM 7018 O O . ASN A 1 979 ? -50.668 0.929 75.915 1.00 81.00 979 ASN A O 1
ATOM 7022 N N . ALA A 1 980 ? -49.083 2.494 75.675 1.00 83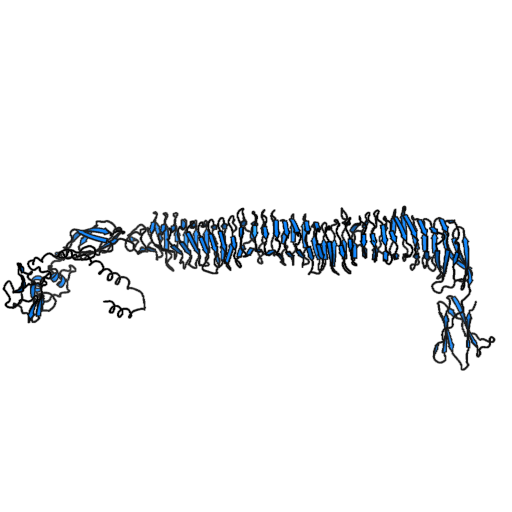.75 980 ALA A N 1
ATOM 7023 C CA . ALA A 1 980 ? -50.019 3.573 75.371 1.00 83.75 980 ALA A CA 1
ATOM 7024 C C . ALA A 1 980 ? -50.704 3.374 73.994 1.00 83.75 980 ALA A C 1
ATOM 7026 O O . ALA A 1 980 ? -50.185 2.652 73.135 1.00 83.75 980 ALA A O 1
ATOM 7027 N N . PRO A 1 981 ? -51.860 4.016 73.734 1.00 84.12 981 PRO A N 1
ATOM 7028 C CA . PRO A 1 981 ? -52.545 3.921 72.437 1.00 84.12 981 PRO A CA 1
ATOM 7029 C C . PRO A 1 981 ? -51.704 4.384 71.232 1.00 84.12 981 PRO A C 1
ATOM 7031 O O . PRO A 1 981 ? -51.935 3.933 70.113 1.00 84.12 981 PRO A O 1
ATOM 7034 N N . SER A 1 982 ? -50.720 5.256 71.465 1.00 88.75 982 SER A N 1
ATOM 7035 C CA . SER A 1 982 ? -49.862 5.881 70.446 1.00 88.75 982 SER A CA 1
ATOM 7036 C C . SER A 1 982 ? -48.359 5.742 70.736 1.00 88.75 982 SER A C 1
ATOM 7038 O O . SER A 1 982 ? -47.537 6.375 70.076 1.00 88.75 982 SER A O 1
ATOM 7040 N N . ALA A 1 983 ? -47.958 4.931 71.721 1.00 92.19 983 ALA A N 1
ATOM 7041 C CA . ALA A 1 983 ? -46.544 4.749 72.052 1.00 92.19 983 ALA A CA 1
ATOM 7042 C C . ALA A 1 983 ? -46.257 3.416 72.755 1.00 92.19 983 ALA A C 1
ATOM 7044 O O . ALA A 1 983 ? -47.111 2.864 73.450 1.00 92.19 983 ALA A O 1
ATOM 7045 N N . VAL A 1 984 ? -45.019 2.939 72.620 1.00 94.12 984 VAL A N 1
ATOM 7046 C CA . VAL A 1 984 ? -44.436 1.922 73.503 1.00 94.12 984 VAL A CA 1
ATOM 7047 C C . VAL A 1 984 ? -43.315 2.583 74.287 1.00 94.12 984 VAL A C 1
ATOM 7049 O O . VAL A 1 984 ? -42.328 3.056 73.717 1.00 94.12 984 VAL A O 1
ATOM 7052 N N . ILE A 1 985 ? -43.497 2.630 75.601 1.00 93.56 985 ILE A N 1
ATOM 7053 C CA . ILE A 1 985 ? -42.582 3.273 76.534 1.00 93.56 985 ILE A CA 1
ATOM 7054 C C . ILE A 1 985 ? -41.969 2.186 77.408 1.00 93.56 985 ILE A C 1
ATOM 7056 O O . ILE A 1 985 ? -42.674 1.420 78.058 1.00 93.56 985 ILE A O 1
ATOM 7060 N N . VAL A 1 986 ? -40.646 2.128 77.433 1.00 93.88 986 VAL A N 1
ATOM 7061 C CA . VAL A 1 986 ? -39.882 1.273 78.337 1.00 93.88 986 VAL A CA 1
ATOM 7062 C C . VAL A 1 986 ? -39.583 2.086 79.589 1.00 93.88 986 VAL A C 1
ATOM 7064 O O . VAL A 1 986 ? -38.874 3.088 79.516 1.00 93.88 986 VAL A O 1
ATOM 7067 N N . GLN A 1 987 ? -40.127 1.679 80.731 1.00 92.62 987 GLN A N 1
ATOM 7068 C CA . GLN A 1 987 ? -39.864 2.295 82.028 1.00 92.62 987 GLN A CA 1
ATOM 7069 C C . GLN A 1 987 ? -38.895 1.434 82.836 1.00 92.62 987 GLN A C 1
ATOM 7071 O O . GLN A 1 987 ? -39.049 0.216 82.930 1.00 92.62 987 GLN A O 1
ATOM 7076 N N . VAL A 1 988 ? -37.912 2.073 83.462 1.00 91.19 988 VAL A N 1
ATOM 7077 C CA . VAL A 1 988 ? -37.003 1.416 84.403 1.00 91.19 988 VAL A CA 1
ATOM 7078 C C . VAL A 1 988 ? -37.688 1.300 85.762 1.00 91.19 988 VAL A C 1
ATOM 7080 O O . VAL A 1 988 ? -37.832 2.293 86.472 1.00 91.19 988 VAL A O 1
ATOM 7083 N N . ALA A 1 989 ? -38.114 0.093 86.126 1.00 85.88 989 ALA A N 1
ATOM 7084 C CA . ALA A 1 989 ? -38.748 -0.212 87.411 1.00 85.88 989 ALA A CA 1
ATOM 7085 C C . ALA A 1 989 ? -37.726 -0.501 88.523 1.00 85.88 989 ALA A C 1
ATOM 7087 O O . ALA A 1 989 ? -38.034 -0.365 89.704 1.00 85.88 989 ALA A O 1
ATOM 7088 N N . GLY A 1 990 ? -36.500 -0.876 88.157 1.00 81.62 990 GLY A N 1
ATOM 7089 C CA . GLY A 1 990 ? -35.408 -1.093 89.097 1.00 81.62 990 GLY A CA 1
ATOM 7090 C C . GLY A 1 990 ? -34.074 -1.273 88.388 1.00 81.62 990 GLY A C 1
ATOM 7091 O O . GLY A 1 990 ? -34.020 -1.705 87.237 1.00 81.62 990 GLY A O 1
ATOM 7092 N N . VAL A 1 991 ? -32.995 -0.937 89.084 1.00 77.38 991 VAL A N 1
ATOM 7093 C CA . VAL A 1 991 ? -31.623 -1.034 88.582 1.00 77.38 991 VAL A CA 1
ATOM 7094 C C . VAL A 1 991 ? -30.831 -1.868 89.577 1.00 77.38 991 VAL A C 1
ATOM 7096 O O . VAL A 1 991 ? -30.710 -1.495 90.742 1.00 77.38 991 VAL A O 1
ATOM 7099 N N . ALA A 1 992 ? -30.308 -3.006 89.136 1.00 72.44 992 ALA A N 1
ATOM 7100 C CA . ALA A 1 992 ? -29.366 -3.797 89.909 1.00 72.44 992 ALA A CA 1
ATOM 7101 C C . ALA A 1 992 ? -27.966 -3.431 89.428 1.00 72.44 992 ALA A C 1
ATOM 7103 O O . ALA A 1 992 ? -27.587 -3.795 88.319 1.00 72.44 992 ALA A O 1
ATOM 7104 N N . ILE A 1 993 ? -27.199 -2.699 90.243 1.00 67.50 993 ILE A N 1
ATOM 7105 C CA . ILE A 1 993 ? -25.810 -2.375 89.904 1.00 67.50 993 ILE A CA 1
ATOM 7106 C C . ILE A 1 993 ? -25.009 -3.684 89.973 1.00 67.50 993 ILE A C 1
ATOM 7108 O O . ILE A 1 993 ? -24.886 -4.259 91.062 1.00 67.50 993 ILE A O 1
ATOM 7112 N N . PRO A 1 994 ? -24.472 -4.191 88.848 1.00 66.06 994 PRO A N 1
ATOM 7113 C CA . PRO A 1 994 ? -23.638 -5.385 88.865 1.00 66.06 994 PRO A CA 1
ATOM 7114 C C . PRO A 1 994 ? -22.451 -5.183 89.806 1.00 66.06 994 PRO A C 1
ATOM 7116 O O . PRO A 1 994 ? -21.918 -4.074 89.907 1.00 66.06 994 PRO A O 1
ATOM 7119 N N . ARG A 1 995 ? -22.015 -6.249 90.492 1.00 74.31 995 ARG A N 1
ATOM 7120 C CA . ARG A 1 995 ? -20.837 -6.174 91.369 1.00 74.31 995 ARG A CA 1
ATOM 7121 C C . ARG A 1 995 ? -19.639 -5.659 90.558 1.00 74.31 995 ARG A C 1
ATOM 7123 O O . ARG A 1 995 ? -19.271 -6.318 89.585 1.00 74.31 995 ARG A O 1
ATOM 7130 N N . PRO A 1 996 ? -19.026 -4.526 90.944 1.00 78.12 996 PRO A N 1
ATOM 7131 C CA . PRO A 1 996 ? -17.829 -4.039 90.279 1.00 78.12 996 PRO A CA 1
ATOM 7132 C C . PRO A 1 996 ? -16.714 -5.067 90.407 1.00 78.12 996 PRO A C 1
ATOM 7134 O O . PRO A 1 996 ? -16.493 -5.625 91.486 1.00 78.12 996 PRO A O 1
ATOM 7137 N N . LEU A 1 997 ? -15.996 -5.305 89.318 1.00 82.81 997 LEU A N 1
ATOM 7138 C CA . LEU A 1 997 ? -14.815 -6.147 89.333 1.00 82.81 997 LEU A CA 1
ATOM 7139 C C . LEU A 1 997 ? -13.616 -5.263 89.664 1.00 82.81 997 LEU A C 1
ATOM 7141 O O . LEU A 1 997 ? -13.249 -4.409 88.859 1.00 82.81 997 LEU A O 1
ATOM 7145 N N . LEU A 1 998 ? -13.017 -5.464 90.840 1.00 84.00 998 LEU A N 1
ATOM 7146 C CA . LEU A 1 998 ? -11.723 -4.864 91.159 1.00 84.00 998 LEU A CA 1
ATOM 7147 C C . LEU A 1 998 ? -10.659 -5.491 90.251 1.00 84.00 998 LEU A C 1
ATOM 7149 O O . LEU A 1 998 ? -10.482 -6.708 90.244 1.00 84.00 998 LEU A O 1
ATOM 7153 N N . LEU A 1 999 ? -9.969 -4.657 89.484 1.00 87.94 999 LEU A N 1
ATOM 7154 C CA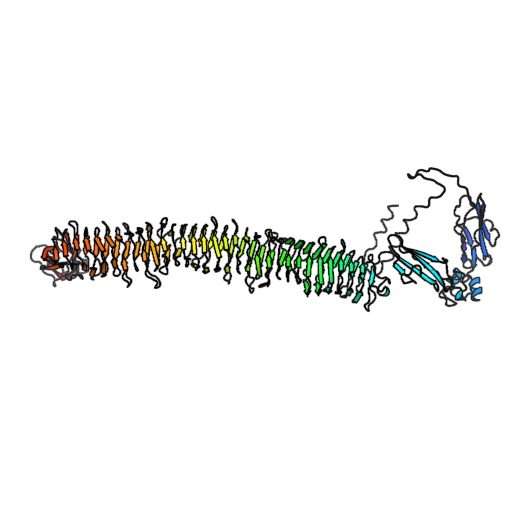 . LEU A 1 999 ? -8.815 -5.053 88.689 1.00 87.94 999 LEU A CA 1
ATOM 7155 C C . LEU A 1 999 ? -7.573 -5.130 89.580 1.00 87.94 999 LEU A C 1
ATOM 7157 O O . LEU A 1 999 ? -7.549 -4.588 90.689 1.00 87.94 999 LEU A O 1
ATOM 7161 N N . THR A 1 1000 ? -6.528 -5.793 89.082 1.00 87.94 1000 THR A N 1
ATOM 7162 C CA . THR A 1 1000 ? -5.242 -5.899 89.778 1.00 87.94 1000 THR A CA 1
ATOM 7163 C C . THR A 1 1000 ? -4.730 -4.502 90.159 1.00 87.94 1000 THR A C 1
ATOM 7165 O O . THR A 1 1000 ? -4.541 -3.673 89.264 1.00 87.94 1000 THR A O 1
ATOM 7168 N N . PRO A 1 1001 ? -4.505 -4.212 91.456 1.00 85.75 1001 PRO A N 1
ATOM 7169 C CA . PRO A 1 1001 ? -3.999 -2.916 91.888 1.00 85.75 1001 PRO A CA 1
ATOM 7170 C C . PRO A 1 1001 ? -2.596 -2.661 91.341 1.00 85.75 1001 PRO A C 1
ATOM 7172 O O . PRO A 1 1001 ? -1.743 -3.548 91.365 1.00 85.75 1001 PRO A O 1
ATOM 7175 N N . THR A 1 1002 ? -2.329 -1.435 90.905 1.00 89.56 1002 THR A N 1
ATOM 7176 C CA . THR A 1 1002 ? -0.980 -1.014 90.502 1.00 89.56 1002 THR A CA 1
ATOM 7177 C C . THR A 1 1002 ? -0.320 -0.241 91.634 1.00 89.56 1002 THR A C 1
ATOM 7179 O O . THR A 1 1002 ? -0.891 0.729 92.136 1.00 89.56 1002 THR A O 1
ATOM 7182 N N . ILE A 1 1003 ? 0.882 -0.664 92.030 1.00 85.19 1003 ILE A N 1
ATOM 7183 C CA . ILE A 1 1003 ? 1.649 -0.075 93.134 1.00 85.19 1003 ILE A CA 1
ATOM 7184 C C . ILE A 1 1003 ? 2.833 0.707 92.563 1.00 85.19 1003 ILE A C 1
ATOM 7186 O O . ILE A 1 1003 ? 3.572 0.189 91.729 1.00 85.19 1003 ILE A O 1
ATOM 7190 N N . SER A 1 1004 ? 3.025 1.942 93.024 1.00 86.31 1004 SER A N 1
ATOM 7191 C CA . SER A 1 1004 ? 4.173 2.780 92.669 1.00 86.31 1004 SER A CA 1
ATOM 7192 C C . SER A 1 1004 ? 4.652 3.555 93.893 1.00 86.31 1004 SER A C 1
ATOM 7194 O O . SER A 1 1004 ? 3.987 4.487 94.352 1.00 86.31 1004 SER A O 1
ATOM 7196 N N . GLY A 1 1005 ? 5.812 3.171 94.433 1.00 84.69 1005 GLY A N 1
ATOM 7197 C CA . GLY A 1 1005 ? 6.306 3.692 95.711 1.00 84.69 1005 GLY A CA 1
ATOM 7198 C C . GLY A 1 1005 ? 5.325 3.385 96.847 1.00 84.69 1005 GLY A C 1
ATOM 7199 O O . GLY A 1 1005 ? 4.850 2.259 96.966 1.00 84.69 1005 GLY A O 1
ATOM 7200 N N . SER A 1 1006 ? 4.983 4.394 97.649 1.00 83.75 1006 SER A N 1
ATOM 7201 C CA . SER A 1 1006 ? 3.990 4.269 98.729 1.00 83.75 1006 SER A CA 1
ATOM 7202 C C . SER A 1 1006 ? 2.535 4.385 98.255 1.00 83.75 1006 SER A C 1
ATOM 7204 O O . SER A 1 1006 ? 1.642 4.439 99.092 1.00 83.75 1006 SER A O 1
ATOM 7206 N N . ASN A 1 1007 ? 2.263 4.453 96.948 1.00 88.00 1007 ASN A N 1
ATOM 7207 C CA . ASN A 1 1007 ? 0.913 4.643 96.415 1.00 88.00 1007 ASN A CA 1
ATOM 7208 C C . ASN A 1 1007 ? 0.348 3.359 95.798 1.00 88.00 1007 ASN A C 1
ATOM 7210 O O . ASN A 1 1007 ? 1.031 2.677 95.034 1.00 88.00 1007 ASN A O 1
ATOM 7214 N N . VAL A 1 1008 ? -0.928 3.083 96.065 1.00 89.75 1008 VAL A N 1
ATOM 7215 C CA . VAL A 1 1008 ? -1.705 1.995 95.462 1.00 89.75 1008 VAL A CA 1
ATOM 7216 C C . VAL A 1 1008 ? -2.864 2.599 94.682 1.00 89.75 1008 VAL A C 1
ATOM 7218 O O . VAL A 1 1008 ? -3.715 3.282 95.249 1.00 89.75 1008 VAL A O 1
ATOM 7221 N N . MET A 1 1009 ? -2.911 2.342 93.377 1.00 91.69 1009 MET A N 1
ATOM 7222 C CA . MET A 1 1009 ? -4.051 2.690 92.534 1.00 91.69 1009 MET A CA 1
ATOM 7223 C C . MET A 1 1009 ? -4.969 1.478 92.403 1.00 91.69 1009 MET A C 1
ATOM 7225 O O . MET A 1 1009 ? -4.572 0.422 91.905 1.00 91.69 1009 MET A O 1
ATOM 7229 N N . LEU A 1 1010 ? -6.210 1.650 92.835 1.00 91.94 1010 LEU A N 1
ATOM 7230 C CA . LEU A 1 1010 ? -7.276 0.669 92.708 1.00 91.94 1010 LEU A CA 1
ATOM 7231 C C . LEU A 1 1010 ? -8.111 1.049 91.493 1.00 91.94 1010 LEU A C 1
ATOM 7233 O O . LEU A 1 1010 ? -8.570 2.184 91.419 1.00 91.94 1010 LEU A O 1
ATOM 7237 N N . THR A 1 1011 ? -8.319 0.117 90.567 1.00 91.44 1011 THR A N 1
ATOM 7238 C CA . THR A 1 1011 ? -9.160 0.322 89.376 1.00 91.44 1011 THR A CA 1
ATOM 7239 C C . THR A 1 1011 ? -10.248 -0.740 89.352 1.00 91.44 1011 THR A C 1
ATOM 7241 O O . THR A 1 1011 ? -9.996 -1.878 89.738 1.00 91.44 1011 THR A O 1
ATOM 7244 N N . TRP A 1 1012 ? -11.457 -0.397 88.921 1.00 91.00 1012 TRP A N 1
ATOM 7245 C CA . TRP A 1 1012 ? -12.573 -1.337 88.828 1.00 91.00 1012 TRP A CA 1
ATOM 7246 C C . TRP A 1 1012 ? -13.469 -1.048 87.624 1.00 91.00 1012 TRP A C 1
ATOM 7248 O O . TRP A 1 1012 ? -13.447 0.055 87.071 1.00 91.00 1012 TRP A O 1
ATOM 7258 N N . THR A 1 1013 ? -14.273 -2.037 87.219 1.00 83.81 1013 THR A N 1
ATOM 7259 C CA . THR A 1 1013 ? -15.357 -1.814 86.249 1.00 83.81 1013 THR A CA 1
ATOM 7260 C C . THR A 1 1013 ? -16.422 -0.913 86.862 1.00 83.81 1013 THR A C 1
ATOM 7262 O O . THR A 1 1013 ? -16.932 -1.189 87.947 1.00 83.81 1013 THR A O 1
ATOM 7265 N N . ALA A 1 1014 ? -16.763 0.173 86.178 1.00 79.81 1014 ALA A N 1
ATOM 7266 C CA . ALA A 1 1014 ? -17.668 1.193 86.683 1.00 79.81 1014 ALA A CA 1
ATOM 7267 C C . ALA A 1 1014 ? -18.794 1.482 85.691 1.00 79.81 1014 ALA A C 1
ATOM 7269 O O . ALA A 1 1014 ? -18.651 1.280 84.489 1.00 79.81 1014 ALA A O 1
ATOM 7270 N N . PHE A 1 1015 ? -19.915 1.969 86.208 1.00 74.50 1015 PHE A N 1
ATOM 7271 C CA . PHE A 1 1015 ? -21.047 2.434 85.418 1.00 74.50 1015 PHE A CA 1
ATOM 7272 C C . PHE A 1 1015 ? -21.102 3.956 85.482 1.00 74.50 1015 PHE A C 1
ATOM 7274 O O . PHE A 1 1015 ? -20.839 4.547 86.534 1.00 74.50 1015 PHE A O 1
ATOM 7281 N N . SER A 1 1016 ? -21.431 4.587 84.356 1.00 70.88 1016 SER A N 1
ATOM 7282 C CA . SER A 1 1016 ? -21.528 6.044 84.281 1.00 70.88 1016 SER A CA 1
ATOM 7283 C C . SER A 1 1016 ? -22.573 6.572 85.276 1.00 70.88 1016 SER A C 1
ATOM 7285 O O . SER A 1 1016 ? -23.639 5.980 85.438 1.00 70.88 1016 SER A O 1
ATOM 7287 N N . ASN A 1 1017 ? -22.250 7.670 85.957 1.00 69.88 1017 ASN A N 1
ATOM 7288 C CA . ASN A 1 1017 ? -23.002 8.328 87.030 1.00 69.88 1017 ASN A CA 1
ATOM 7289 C C . ASN A 1 1017 ? -23.236 7.507 88.313 1.00 69.88 1017 ASN A C 1
ATOM 7291 O O . ASN A 1 1017 ? -23.965 7.962 89.192 1.00 69.88 1017 ASN A O 1
ATOM 7295 N N . VAL A 1 1018 ? -22.592 6.346 88.478 1.00 77.31 1018 VAL A N 1
ATOM 7296 C CA . VAL A 1 1018 ? -22.595 5.611 89.754 1.00 77.31 1018 VAL A CA 1
ATOM 7297 C C . VAL A 1 1018 ? -21.443 6.093 90.632 1.00 77.31 1018 VAL A C 1
ATOM 7299 O O . VAL A 1 1018 ? -20.308 6.238 90.168 1.00 77.31 1018 VAL A O 1
ATOM 7302 N N . THR A 1 1019 ? -21.740 6.332 91.912 1.00 85.31 1019 THR A N 1
ATOM 7303 C CA . THR A 1 1019 ? -20.754 6.779 92.897 1.00 85.31 1019 THR A CA 1
ATOM 7304 C C . THR A 1 1019 ? -20.222 5.599 93.702 1.00 85.31 1019 THR A C 1
ATOM 7306 O O . THR A 1 1019 ? -20.969 4.813 94.281 1.00 85.31 1019 THR A O 1
ATOM 7309 N N . TYR A 1 1020 ? -18.902 5.480 93.752 1.00 90.00 1020 TYR A N 1
ATOM 7310 C CA . TYR A 1 1020 ? -18.198 4.412 94.440 1.00 90.00 1020 TYR A CA 1
ATOM 7311 C C . TYR A 1 1020 ? -17.377 4.971 95.592 1.00 90.00 1020 TYR A C 1
ATOM 7313 O O . TYR A 1 1020 ? -16.633 5.940 95.439 1.00 90.00 1020 TYR A O 1
ATOM 7321 N N . ARG A 1 1021 ? -17.454 4.303 96.738 1.00 91.19 1021 ARG A N 1
ATOM 7322 C CA . ARG A 1 1021 ? -16.620 4.567 97.902 1.00 91.19 1021 ARG A CA 1
ATOM 7323 C C . ARG A 1 1021 ? -15.618 3.447 98.069 1.00 91.19 1021 ARG A C 1
ATOM 7325 O O . ARG A 1 1021 ? -15.984 2.298 98.314 1.00 91.19 1021 ARG A O 1
ATOM 7332 N N . VAL A 1 1022 ? -14.340 3.786 97.993 1.00 92.06 1022 VAL A N 1
ATOM 7333 C CA . VAL A 1 1022 ? -13.290 2.848 98.379 1.00 92.06 1022 VAL A CA 1
ATOM 7334 C C . VAL A 1 1022 ? -13.129 2.909 99.891 1.00 92.06 1022 VAL A C 1
ATOM 7336 O O . VAL A 1 1022 ? -12.978 3.985 100.468 1.00 92.06 1022 VAL A O 1
ATOM 7339 N N . GLN A 1 1023 ? -13.180 1.754 100.541 1.00 91.12 1023 GLN A N 1
ATOM 7340 C CA . GLN A 1 1023 ? -12.931 1.622 101.968 1.00 91.12 1023 GLN A CA 1
ATOM 7341 C C . GLN A 1 1023 ? -11.707 0.749 102.205 1.00 91.12 1023 GLN A C 1
ATOM 7343 O O . GLN A 1 1023 ? -11.405 -0.136 101.403 1.00 91.12 1023 GLN A O 1
ATOM 7348 N N . PHE A 1 1024 ? -11.040 0.969 103.329 1.00 89.25 1024 PHE A N 1
ATOM 7349 C CA . PHE A 1 1024 ? -9.897 0.183 103.761 1.00 89.25 1024 PHE A CA 1
ATOM 7350 C C . PHE A 1 1024 ? -10.043 -0.288 105.212 1.00 89.25 1024 PHE A C 1
ATOM 7352 O O . PHE A 1 1024 ? -10.752 0.329 106.010 1.00 89.25 1024 PHE A O 1
ATOM 7359 N N . ASN A 1 1025 ? -9.374 -1.387 105.556 1.00 87.50 1025 ASN A N 1
ATOM 7360 C CA . ASN A 1 1025 ? -9.311 -1.937 106.911 1.00 87.50 1025 ASN A CA 1
ATOM 7361 C C . ASN A 1 1025 ? -7.946 -2.616 107.137 1.00 87.50 1025 ASN A C 1
ATOM 7363 O O . ASN A 1 1025 ? -7.442 -3.259 106.214 1.00 87.50 1025 ASN A O 1
ATOM 7367 N N . PRO A 1 1026 ? -7.331 -2.504 108.330 1.00 84.31 1026 PRO A N 1
ATOM 7368 C CA . PRO A 1 1026 ? -6.117 -3.248 108.666 1.00 84.31 1026 PRO A CA 1
ATOM 7369 C C . PRO A 1 1026 ? -6.226 -4.780 108.583 1.00 84.31 1026 PRO A C 1
ATOM 7371 O O . PRO A 1 1026 ? -5.210 -5.465 108.477 1.00 84.31 1026 PRO A O 1
ATOM 7374 N N . ASN A 1 1027 ? -7.438 -5.339 108.647 1.00 81.69 1027 ASN A N 1
ATOM 7375 C CA . ASN A 1 1027 ? -7.695 -6.776 108.539 1.00 81.69 1027 ASN A CA 1
ATOM 7376 C C . ASN A 1 1027 ? -8.982 -7.074 107.738 1.00 81.69 1027 ASN A C 1
ATOM 7378 O O . ASN A 1 1027 ? -9.702 -6.169 107.322 1.00 81.69 1027 ASN A O 1
ATOM 7382 N N . LEU A 1 1028 ? -9.272 -8.358 107.509 1.00 82.19 1028 LEU A N 1
ATOM 7383 C CA . LEU A 1 1028 ? -10.462 -8.819 106.778 1.00 82.19 1028 LEU A CA 1
ATOM 7384 C C . LEU A 1 1028 ? -11.740 -8.879 107.638 1.00 82.19 1028 LEU A C 1
ATOM 7386 O O . LEU A 1 1028 ? -12.740 -9.448 107.195 1.00 82.19 1028 LEU A O 1
ATOM 7390 N N . ALA A 1 1029 ? -11.743 -8.330 108.859 1.00 81.50 1029 ALA A N 1
ATOM 7391 C CA . ALA A 1 1029 ? -12.936 -8.361 109.698 1.00 81.50 1029 ALA A CA 1
ATOM 7392 C C . ALA A 1 1029 ? -14.091 -7.591 109.021 1.00 81.50 1029 ALA A C 1
ATOM 7394 O O . ALA A 1 1029 ? -13.877 -6.521 108.446 1.00 81.50 1029 ALA A O 1
ATOM 7395 N N . PRO A 1 1030 ? -15.335 -8.104 109.068 1.00 75.44 1030 PRO A N 1
ATOM 7396 C CA . PRO A 1 1030 ? -16.461 -7.484 108.368 1.00 75.44 1030 PRO A CA 1
ATOM 7397 C C . PRO A 1 1030 ? -16.881 -6.112 108.935 1.00 75.44 1030 PRO A C 1
ATOM 7399 O O . PRO A 1 1030 ? -17.497 -5.319 108.217 1.00 75.44 1030 PRO A O 1
ATOM 7402 N N . SER A 1 1031 ? -16.524 -5.804 110.186 1.00 79.06 1031 SER A N 1
ATOM 7403 C CA . SER A 1 1031 ? -16.763 -4.525 110.870 1.00 79.06 1031 SER A CA 1
ATOM 7404 C C . SER A 1 1031 ? -15.562 -3.564 110.771 1.00 79.06 1031 SER A C 1
ATOM 7406 O O . SER A 1 1031 ? -14.450 -3.978 110.461 1.00 79.06 1031 SER A O 1
ATOM 7408 N N . ASN A 1 1032 ? -15.781 -2.270 111.048 1.00 82.81 1032 ASN A N 1
ATOM 7409 C CA . ASN A 1 1032 ? -14.736 -1.234 111.202 1.00 82.81 1032 ASN A CA 1
ATOM 7410 C C . ASN A 1 1032 ? -13.939 -0.836 109.935 1.00 82.81 1032 ASN A C 1
ATOM 7412 O O . ASN A 1 1032 ? -12.757 -0.512 110.021 1.00 82.81 1032 ASN A O 1
ATOM 7416 N N . TRP A 1 1033 ? -14.572 -0.818 108.759 1.00 88.81 1033 TRP A N 1
ATOM 7417 C CA . TRP A 1 1033 ? -13.952 -0.308 107.524 1.00 88.81 1033 TRP A CA 1
ATOM 7418 C C . TRP A 1 1033 ? -14.019 1.224 107.436 1.00 88.81 1033 TRP A C 1
ATOM 7420 O O . TRP A 1 1033 ? -15.096 1.802 107.584 1.00 88.81 1033 TRP A O 1
ATOM 7430 N N . SER A 1 1034 ? -12.896 1.871 107.122 1.00 88.50 1034 SER A N 1
ATOM 7431 C CA . SER A 1 1034 ? -12.772 3.329 106.982 1.00 88.50 1034 SER A CA 1
ATOM 7432 C C . SER A 1 1034 ? -12.858 3.756 105.519 1.00 88.50 1034 SER A C 1
ATOM 7434 O O . SER A 1 1034 ? -12.286 3.106 104.649 1.00 88.50 1034 SER A O 1
ATOM 7436 N N . ALA A 1 1035 ? -13.553 4.855 105.221 1.00 88.69 1035 ALA A N 1
ATOM 7437 C CA . ALA A 1 1035 ? -13.614 5.404 103.865 1.00 88.69 1035 ALA A CA 1
ATOM 7438 C C . ALA A 1 1035 ? -12.311 6.130 103.495 1.00 88.69 1035 ALA A C 1
ATOM 7440 O O . ALA A 1 1035 ? -11.785 6.907 104.292 1.00 88.69 1035 ALA A O 1
ATOM 7441 N N . LEU A 1 1036 ? -11.818 5.919 102.274 1.00 89.75 1036 LEU A N 1
ATOM 7442 C CA . LEU A 1 1036 ? -10.840 6.821 101.665 1.00 89.75 1036 LEU A CA 1
ATOM 7443 C C . LEU A 1 1036 ? -11.492 8.176 101.387 1.00 89.75 1036 LEU A C 1
ATOM 7445 O O . LEU A 1 1036 ? -12.673 8.248 101.051 1.00 89.75 1036 LEU A O 1
ATOM 7449 N N . ALA A 1 1037 ? -10.722 9.256 101.517 1.00 85.31 1037 ALA A N 1
ATOM 7450 C CA . ALA A 1 1037 ? -11.241 10.603 101.316 1.00 85.31 1037 ALA A CA 1
ATOM 7451 C C . ALA A 1 1037 ? -11.710 10.812 99.863 1.00 85.31 1037 ALA A C 1
ATOM 7453 O O . ALA A 1 1037 ? -10.932 10.666 98.916 1.00 85.31 1037 ALA A O 1
ATOM 7454 N N . GLY A 1 1038 ? -12.979 11.198 99.705 1.00 86.06 1038 GLY A N 1
ATOM 7455 C CA . GLY A 1 1038 ? -13.630 11.499 98.429 1.00 86.06 1038 GLY A CA 1
ATOM 7456 C C . GLY A 1 1038 ? -14.172 10.261 97.713 1.00 86.06 1038 GLY A C 1
ATOM 7457 O O . GLY A 1 1038 ? -13.415 9.356 97.352 1.00 86.06 1038 GLY A O 1
ATOM 7458 N N . ASP A 1 1039 ? -15.472 10.263 97.446 1.00 91.75 1039 ASP A N 1
ATOM 7459 C CA . ASP A 1 1039 ? -16.120 9.249 96.616 1.00 91.75 1039 ASP A CA 1
ATOM 7460 C C . ASP A 1 1039 ? -15.810 9.480 95.122 1.00 91.75 1039 ASP A C 1
ATOM 7462 O O . ASP A 1 1039 ? -15.408 10.574 94.721 1.00 91.75 1039 ASP A O 1
ATOM 7466 N N . VAL A 1 1040 ? -15.949 8.441 94.296 1.00 88.38 1040 VAL A N 1
ATOM 7467 C CA . VAL A 1 1040 ? -15.673 8.487 92.851 1.00 88.38 1040 VAL A CA 1
ATOM 7468 C C . VAL A 1 1040 ? -16.964 8.272 92.081 1.00 88.38 1040 VAL A C 1
ATOM 7470 O O . VAL A 1 1040 ? -17.459 7.149 92.018 1.00 88.38 1040 VAL A O 1
ATOM 7473 N N . THR A 1 1041 ? -17.492 9.324 91.465 1.00 86.12 1041 THR A N 1
ATOM 7474 C CA . THR A 1 1041 ? -18.570 9.205 90.475 1.00 86.12 1041 THR A CA 1
ATOM 7475 C C . THR A 1 1041 ? -17.946 8.946 89.110 1.00 86.12 1041 THR A C 1
ATOM 7477 O O . THR A 1 1041 ? -17.197 9.780 88.601 1.00 86.12 1041 THR A O 1
ATOM 7480 N N . SER A 1 1042 ? -18.196 7.771 88.533 1.00 80.88 1042 SER A N 1
ATOM 7481 C CA . SER A 1 1042 ? -17.622 7.424 87.228 1.00 80.88 1042 SER A CA 1
ATOM 7482 C C . SER A 1 1042 ? -18.360 8.131 86.097 1.00 80.88 1042 SER A C 1
ATOM 7484 O O . SER A 1 1042 ? -19.582 8.180 86.104 1.00 80.88 1042 SER A O 1
ATOM 7486 N N . SER A 1 1043 ? -17.649 8.608 85.080 1.00 71.88 1043 SER A N 1
ATOM 7487 C CA . SER A 1 1043 ? -18.251 9.038 83.810 1.00 71.88 1043 SER A CA 1
ATOM 7488 C C . SER A 1 1043 ? -18.153 7.962 82.719 1.00 71.88 1043 SER A C 1
ATOM 7490 O O . SER A 1 1043 ? -18.815 8.070 81.688 1.00 71.88 1043 SER A O 1
ATOM 7492 N N . ASN A 1 1044 ? -17.353 6.912 82.952 1.00 69.38 1044 ASN A N 1
ATOM 7493 C CA . ASN A 1 1044 ? -16.919 5.938 81.949 1.00 69.38 1044 ASN A CA 1
ATOM 7494 C C . ASN A 1 1044 ? -17.118 4.491 82.457 1.00 69.38 1044 ASN A C 1
ATOM 7496 O O . ASN A 1 1044 ? -17.528 4.265 83.597 1.00 69.38 1044 ASN A O 1
ATOM 7500 N N . ASN A 1 1045 ? -16.735 3.503 81.639 1.00 76.56 1045 ASN A N 1
ATOM 7501 C CA . ASN A 1 1045 ? -16.819 2.065 81.959 1.00 76.56 1045 ASN A CA 1
ATOM 7502 C C . ASN A 1 1045 ? -15.828 1.585 83.041 1.00 76.56 1045 ASN A C 1
ATOM 7504 O O . ASN A 1 1045 ? -15.872 0.427 83.460 1.00 76.56 1045 ASN A O 1
ATOM 7508 N N . PHE A 1 1046 ? -14.907 2.448 83.475 1.00 82.00 1046 PHE A N 1
ATOM 7509 C CA . PHE A 1 1046 ? -13.905 2.161 84.500 1.00 82.00 1046 PHE A CA 1
ATOM 7510 C C . PHE A 1 1046 ? -13.726 3.376 85.403 1.00 82.00 1046 PHE A C 1
ATOM 7512 O O . PHE A 1 1046 ? -13.779 4.513 84.931 1.00 82.00 1046 PHE A O 1
ATOM 7519 N N . ALA A 1 1047 ? -13.471 3.124 86.683 1.00 87.69 1047 ALA A N 1
ATOM 7520 C CA . ALA A 1 1047 ? -13.111 4.146 87.653 1.00 87.69 1047 ALA A CA 1
ATOM 7521 C C . ALA A 1 1047 ? -11.910 3.687 88.476 1.00 87.69 1047 ALA A C 1
ATOM 7523 O O . ALA A 1 1047 ? -11.653 2.489 88.619 1.00 87.69 1047 ALA A O 1
ATOM 7524 N N . SER A 1 1048 ? -11.167 4.655 89.003 1.00 91.31 1048 SER A N 1
ATOM 7525 C CA . SER A 1 1048 ? -9.974 4.392 89.795 1.00 91.31 1048 SER A CA 1
ATOM 7526 C C . SER A 1 1048 ? -9.847 5.346 90.975 1.00 91.31 1048 SER A C 1
ATOM 7528 O O . SER A 1 1048 ? -10.298 6.491 90.916 1.00 91.31 1048 SER A O 1
ATOM 7530 N N . LYS A 1 1049 ? -9.187 4.892 92.041 1.00 92.12 1049 LYS A N 1
ATOM 7531 C CA . LYS A 1 1049 ? -8.859 5.699 93.220 1.00 92.12 1049 LYS A CA 1
ATOM 7532 C C . LYS A 1 1049 ? -7.459 5.371 93.715 1.00 92.12 1049 LYS A C 1
ATOM 7534 O O . LYS A 1 1049 ? -7.098 4.203 93.845 1.00 92.12 1049 LYS A O 1
ATOM 7539 N N . LEU A 1 1050 ? -6.712 6.421 94.031 1.00 90.94 1050 LEU A N 1
ATOM 7540 C CA . LEU A 1 1050 ? -5.387 6.335 94.629 1.00 90.94 1050 LEU A CA 1
ATOM 7541 C C . LEU A 1 1050 ? -5.484 6.350 96.160 1.00 90.94 1050 LEU A C 1
ATOM 7543 O O . LEU A 1 1050 ? -6.215 7.169 96.721 1.00 90.94 1050 LEU A O 1
ATOM 7547 N N . ASP A 1 1051 ? -4.710 5.490 96.816 1.00 89.38 1051 ASP A N 1
ATOM 7548 C CA . ASP A 1 1051 ? -4.407 5.547 98.248 1.00 89.38 1051 ASP A CA 1
ATOM 7549 C C . ASP A 1 1051 ? -2.888 5.621 98.462 1.00 89.38 1051 ASP A C 1
ATOM 7551 O O . ASP A 1 1051 ? -2.120 5.033 97.702 1.00 89.38 1051 ASP A O 1
ATOM 7555 N N . THR A 1 1052 ? -2.458 6.316 99.513 1.00 87.44 1052 THR A N 1
ATOM 7556 C CA . THR A 1 1052 ? -1.059 6.400 99.944 1.00 87.44 1052 THR A CA 1
ATOM 7557 C C . THR A 1 1052 ? -0.896 5.627 101.252 1.00 87.44 1052 THR A C 1
ATOM 7559 O O . THR A 1 1052 ? -1.472 5.976 102.284 1.00 87.44 1052 THR A O 1
ATOM 7562 N N . LEU A 1 1053 ? -0.098 4.562 101.217 1.00 82.25 1053 LEU A N 1
ATOM 7563 C CA . LEU A 1 1053 ? 0.154 3.667 102.340 1.00 82.25 1053 LEU A CA 1
ATOM 7564 C C . LEU A 1 1053 ? 1.103 4.303 103.368 1.00 82.25 1053 LEU A C 1
ATOM 7566 O O . LEU A 1 1053 ? 2.226 4.694 103.055 1.00 82.25 1053 LEU A O 1
ATOM 7570 N N . THR A 1 1054 ? 0.673 4.325 104.628 1.00 71.38 1054 THR A N 1
ATOM 7571 C CA . THR A 1 1054 ? 1.508 4.502 105.833 1.00 71.38 1054 THR A CA 1
ATOM 7572 C C . THR A 1 1054 ? 1.551 3.152 106.574 1.00 71.38 1054 THR A C 1
ATOM 7574 O O . THR A 1 1054 ? 0.566 2.424 106.446 1.00 71.38 1054 THR A O 1
ATOM 7577 N N . PRO A 1 1055 ? 2.639 2.776 107.291 1.00 64.31 1055 PRO A N 1
ATOM 7578 C CA . PRO A 1 1055 ? 3.214 1.411 107.440 1.00 64.31 1055 PRO A CA 1
ATOM 7579 C C . PRO A 1 1055 ? 2.322 0.325 108.089 1.00 64.31 1055 PRO A C 1
ATOM 7581 O O . PRO A 1 1055 ? 2.696 -0.366 109.029 1.00 64.31 1055 PRO A O 1
ATOM 7584 N N . SER A 1 1056 ? 1.126 0.141 107.552 1.00 64.31 1056 SER A N 1
ATOM 7585 C CA . SER A 1 1056 ? 0.069 -0.751 107.998 1.00 64.31 1056 SER A CA 1
ATOM 7586 C C . SER A 1 1056 ? -0.438 -1.527 106.788 1.00 64.31 1056 SER A C 1
ATOM 7588 O O . SER A 1 1056 ? -0.613 -0.961 105.706 1.00 64.31 1056 SER A O 1
ATOM 7590 N N . ASN A 1 1057 ? -0.674 -2.827 106.960 1.00 72.88 1057 ASN A N 1
ATOM 7591 C CA . ASN A 1 1057 ? -1.343 -3.625 105.938 1.00 72.88 1057 ASN A CA 1
ATOM 7592 C C . ASN A 1 1057 ? -2.771 -3.100 105.772 1.00 72.88 1057 ASN A C 1
ATOM 7594 O O . ASN A 1 1057 ? -3.445 -2.860 106.770 1.00 72.88 1057 ASN A O 1
ATOM 7598 N N . ARG A 1 1058 ? -3.234 -2.922 104.532 1.00 83.31 1058 ARG A N 1
ATOM 7599 C CA . ARG A 1 1058 ? -4.609 -2.512 104.229 1.00 83.31 1058 ARG A CA 1
ATOM 7600 C C . ARG A 1 1058 ? -5.259 -3.528 103.305 1.00 83.31 1058 ARG A C 1
ATOM 7602 O O . ARG A 1 1058 ? -4.712 -3.876 102.263 1.00 83.31 1058 ARG A O 1
ATOM 7609 N N . PHE A 1 1059 ? -6.450 -3.962 103.679 1.00 86.88 1059 PHE A N 1
ATOM 7610 C CA . PHE A 1 1059 ? -7.398 -4.604 102.786 1.00 86.88 1059 PHE A CA 1
ATOM 7611 C C . PHE A 1 1059 ? -8.325 -3.531 102.242 1.00 86.88 1059 PHE A C 1
ATOM 7613 O O . PHE A 1 1059 ? -8.697 -2.622 102.981 1.00 86.88 1059 PHE A O 1
ATOM 7620 N N . TYR A 1 1060 ? -8.702 -3.644 100.971 1.00 88.94 1060 TYR A N 1
ATOM 7621 C CA . TYR A 1 1060 ? -9.615 -2.715 100.317 1.00 88.94 1060 TYR A CA 1
ATOM 7622 C C . TYR A 1 1060 ? -10.911 -3.417 99.958 1.00 88.94 1060 TYR A C 1
ATOM 7624 O O . TYR A 1 1060 ? -10.913 -4.570 99.527 1.00 88.94 1060 TYR A O 1
ATOM 7632 N N . ARG A 1 1061 ? -12.016 -2.695 100.094 1.00 88.69 1061 ARG A N 1
ATOM 7633 C CA . ARG A 1 1061 ? -13.287 -3.088 99.504 1.00 88.69 1061 ARG A CA 1
ATOM 7634 C C . ARG A 1 1061 ? -13.906 -1.890 98.822 1.00 88.69 1061 ARG A C 1
ATOM 7636 O O . ARG A 1 1061 ? -13.738 -0.749 99.253 1.00 88.69 1061 ARG A O 1
ATOM 7643 N N . LEU A 1 1062 ? -14.649 -2.174 97.770 1.00 89.50 1062 LEU A N 1
ATOM 7644 C CA . LEU A 1 1062 ? -15.428 -1.173 97.080 1.00 89.50 1062 LEU A CA 1
ATOM 7645 C C . LEU A 1 1062 ? -16.867 -1.255 97.567 1.00 89.50 1062 LEU A C 1
ATOM 7647 O O . LEU A 1 1062 ? -17.504 -2.304 97.479 1.00 89.50 1062 LEU A O 1
ATOM 7651 N N . GLN A 1 1063 ? -17.368 -0.146 98.083 1.00 86.94 1063 GLN A N 1
ATOM 7652 C CA . GLN A 1 1063 ? -18.775 0.031 98.371 1.00 86.94 1063 GLN A CA 1
ATOM 7653 C C . GLN A 1 1063 ? -19.388 0.841 97.232 1.00 86.94 1063 GLN A C 1
ATOM 7655 O O . GLN A 1 1063 ? -18.962 1.958 96.951 1.00 86.94 1063 GLN A O 1
ATOM 7660 N N . VAL A 1 1064 ? -20.393 0.276 96.573 1.00 83.69 1064 VAL A N 1
ATOM 7661 C CA . VAL A 1 1064 ? -21.256 1.048 95.678 1.00 83.69 1064 VAL A CA 1
ATOM 7662 C C . VAL A 1 1064 ? -22.182 1.879 96.559 1.00 83.69 1064 VAL A C 1
ATOM 7664 O O . VAL A 1 1064 ? -22.800 1.328 97.474 1.00 83.69 1064 VAL A O 1
ATOM 7667 N N . LEU A 1 1065 ? -22.222 3.191 96.344 1.00 80.31 1065 LEU A N 1
ATOM 7668 C CA . LEU A 1 1065 ? -23.150 4.063 97.054 1.00 80.31 1065 LEU A CA 1
ATOM 7669 C C . LEU A 1 1065 ? -24.498 4.106 96.309 1.00 80.31 1065 LEU A C 1
ATOM 7671 O O . LEU A 1 1065 ? -24.487 3.962 95.084 1.00 80.31 1065 LEU A O 1
ATOM 7675 N N . PRO A 1 1066 ? -25.627 4.235 97.038 1.00 60.00 1066 PRO A N 1
ATOM 7676 C CA . PRO A 1 1066 ? -26.963 4.342 96.448 1.00 60.00 1066 PRO A CA 1
ATOM 7677 C C . PRO A 1 1066 ? -27.108 5.472 95.431 1.00 60.00 1066 PRO A C 1
ATOM 7679 O O . PRO A 1 1066 ? -26.436 6.516 95.612 1.00 60.00 1066 PRO A O 1
#

Sequence (1066 aa):
MRKECETALAALRPHSRRQAGNAMAALFLLFTTLAEAQNSQFLYDPPGNLLSQTTETIAPPQIIGQPQMQVVQPGATATFSVVALDTSGVSYQWLFSGTNLAGQTSDALQISNVSTNNQGYYSVVLVNSSGSVTSSPAPLWIDSRGCGMPDWWQLYYFGNLTQNASADFDGDGVSNLQEFLDGTNPTNVASARFRLSIINFGSFVTATPNLLSYSNGVTVSLSATAIAPFTFRGWGGDLSGTNNPVTLTVTNNKTVFAYAGAFTITWTNGSSGDWNTASNWSPNLVPDPSDEVLITSSVTVSSSNSIECAGLTLGAPGFPATLAISGNLTLDGPSYWVAGTMSGSGSTIVRPAATLTFDNPSTVYLSGRTLENDGTILWAGATDITLTSAVISNAPAAVLVVQNAANLNGSSARLDNAGLFSKSGSPGTTTLNVPFNNLGSVDIQNGTLLCGTSFTNSGNVSVEPGATNNLSGGGSATGPFTAAAGALVAWTGNSLTPPFTLMPGAQLNGSGTYQLDGSTVNFNTDITVQNLDLLLTIGGTPATLSGTGTLTISNVMNWTAGTMSGTGTTIIAPGATLNIAANPYTLGLSRSLENAGTVLWTGVGINVSSAVLTNCPGALFLAQSSASLTANSSRFDNAGTFRKNVSQGTTSLSGLSFNNYGLVDLQSGTLQCTGSFTNSGSVNLAPGTTNLISGGGLATGPFSAPATALVDWTGNTFTPAFTLSSGVQLNGAGVYRLDGSTVNFNTDLGVQNLDLVTTGGGNSPTLTGSGNLTISNVMNWTQGTMSGSGLTIIAPGATFNIAANPYTLGLSRSLENAGTVLWTGVGINVSSAVLTNCPGAVFNAQNAASLTGSSARFDNAGIFRKSINPGTTTFSGLGFSNYAIVDLQAGVLALNSGFSALPAALLNCALGGTLAGTNYGQLQVAGTVTLAGSLSVVLTNGFLPATNNTFTVLTAGSRNGTFANFYYPSNVLALQLSNAPSAVIVQVAGVAIPRPLLLTPTISGSNVMLTWTAFSNVTYRVQFNPNLAPSNWSALAGDVTSSNNFASKLDTLTPSNRFYRLQVLP

Foldseek 3Di:
DPPPPPPPPPDDDDDDDDDDDPDPPVPPPPPDPPPDPPDPQFDADPVGHTPDGDDDDDAAWDWPAFWAAAEEAAQAKDKTATDTPDPPQKWKFKDFQNHTDPPQIDRMDIDGRDDPVSFGWMKMWIGGPHGIDIGDTHTYAHDNPPQQAGPVLCCVQPVDSPDHQQDQQCPLPAGPVNCRVVVFRSNDSQRDWAAEAEDEDQKDKDWVVDDRTDGAFDKIWIAIGHDPPKDWFFKDWQGTDRDGRDIDTPRHHTYIYTDIFEEAKEQDPQAADELCQQCRIVVSTRAAQRYAYEDAAQYEYEYAEEGHYQEEEAYDVVGHYEYAYQEEYEYNAEYEDAHHEYHHQYEDEQAAHHEYEDQYQEEYEYANYEHHFPYEYHDDHAEEYEYECYEYEAAADYEYEHAYQYEHAYDNYAYHYNHEYEYAHDQEEYEYNHEYEDNEEYYYHHHEDADQAEYEEEYEYEWHACYEYEDEHAYEYLEEYAYEDNYEYEDDYAEHVVFHEYDHNYEYHYDYEYEYENGEYEDAEAYEYAHYEFDYDPPGHGYEYEHAYEYEHAAEYEYATEEYYYAYEYEDAANHEYEHEADPDEYEYHYEYEYPYEYHHAHHEYEYEVYEYEQDDQYEYEHADQYEDAYAPYEYHYQYEYEYAHDQEEYEDHNYEYAANEEYYYNHHEYAYQAEYEAAYEYEHDALYEYEYRHAYEHQEEYAAEDNYEYEDEHECHVPFHEYDHNYADHYDYEYEQALGEYADAAAYEYAHYEQYHDPPHHGYEYEYQYEYEHAAEYEDATEEYAYAYEYEDADQHEYEHAADPDEYEYAYEYEYNYEYDHHYAEHEYELYEYEQADPYEYEHAYQHEHEYANYEYHYNYEYEDAHALHEYEYYNYEYEFAEEYHFQAAEYEYAPEYEYDQHYEYEKEAQDQDDSHRIGAYEYAEEYEDHHEYEYEYPQLADDDAFRKDFRYFANFYDDDYPYYHYPVVAFDWDWDDDRGTTMIGTNDGDDPDWDWDDWDDDVQKIKIKTFDGAQWKKWKWKDLDPDPDDTHTDPDIDHDRHRMDMDMDGDDPGDIDIDMDTDD

Secondary structure (DSSP, 8-state):
--SSSSSSSSS---S--SS-SSSSSSSSSSSSS------TTEEE-TTS-EEEE----PPPP-EEEPPPPEEE-TTPPEEEE-EES--TT-EEEEEETTEE-TT--SSEEEE-S--GGG-EEEEEEEEETTEEEEPPPEEEEE-SS-SSS-HHHHHHHHSSS---TT--SSSSS--HHHHHHHT--TT-TTS-EE-EEEE-SSEEEEEES--SSEETTEEEEEEEEEPTT--EEEEEES--SS-SSEEEEESS-EEEEEEES--EEEE--TT-EETT-GGGEESS----TT-EEEE-SS-EEEESS-EEESEEEE-BTTB-EEEEESS-EEE-S-EEE-SEEEESSSPEEE-TT-EEEE--SS-EEEES-EEEESSEEEE-SSS-EEEES-EEEE-TT-EEEE-SS-EEEEES-EEEESSEEEE-S-SSEEEEES-EEESSEEEE-SSEEEE-S-EEESSEEEE-TT-EEEE-S-EEESSEEEEPTT-EEEEESTT-SSPEEE-TT-EEESSSEEEEEB-EEEE-S-EEEEEEEEE--TTSPPPEEE-SS-EEEEEEEEE-SSEE-SSSEEEE-TT-EEEE---SSPEEE-SEEEESSEEEE-S--EEEES-EEEE-TT-EEEE-SS-EEEEEEEEEEESSEEEE-S-SSEEEEEEEEEEESSEEEE-SSEEEE-S-EEESSEEEE-TT-EEEE-S-EEE-S-EE--TT-EEEEEEE--SSPEEE-TT--EESSSEEEEEEEEEEE-S-EEEEEEEEE--TT-PPPEEESSS-EEEEEEEEE-SSEE-SSSEEEE-TT-EEEE---SSPEEE-SEEEESSEEEE-S--EEEES-EEEE-TT-EEEE-S--EEEEEEEEEEESSEEEE-S--SEEEEEEEEEEESSEEEESSSEEEETT-EEE-TT-EEEEEESSSSBTTTB-EEEEEEEEEE-SEEEEEE-TT--PPTT-EEEEEEEEEEEE--SEEE--TTTEEEEEEEETTEEEEEEEEE--PPP-BPPPEEETTEEEEEEE--TT-EEEEEEESSS-SS-PEEPSS-EE-SSSEEEEEEE--SS--EEEEEEP-